Protein AF-A0A8R1XMN6-F1 (afdb_monomer_lite)

Radius of gyration: 42.66 Å; chains: 1; bounding box: 114×103×117 Å

InterPro domains:
  IPR001791 Laminin G domain [PF00054] (1111-1246)
  IPR001791 Laminin G domain [PF00054] (1342-1469)
  IPR001791 Laminin G domain [PF02210] (910-1030)
  IPR001791 Laminin G domain [PS50025] (880-1059)
  IPR001791 Laminin G domain [PS50025] (1080-1269)
  IPR001791 Laminin G domain [PS50025] (1309-1484)
  IPR001791 Laminin G domain [SM00282] (901-1031)
  IPR001791 Laminin G domain [SM00282] (1102-1245)
  IPR001791 Laminin G domain [SM00282] (1333-1467)
  IPR001791 Laminin G domain [cd00110] (884-1029)
  IPR001791 Laminin G domain [cd00110] (1085-1243)
  IPR001791 Laminin G domain [cd00110] (1310-1464)
  IPR002049 Laminin-type EGF domain [PF00053] (622-663)
  IPR002049 Laminin-type EGF domain [PF00053] (674-712)
  IPR002049 Laminin-type EGF domain [PS01248] (640-674)
  IPR002049 Laminin-type EGF domain [PS50027] (622-673)
  IPR002049 Laminin-type EGF domain [SM00180] (622-671)
  IPR002049 Laminin-type EGF domain [SM00180] (674-718)
  IPR002049 Laminin-type EGF domain [cd00055] (622-667)
  IPR002049 Laminin-type EGF domain [cd00055] (673-718)

Foldseek 3Di:
DYDDDDDDDDDDDDDDDADQDDPDADFWFQKPVLAIFRDQRRLRSVQVVCVVVVHDRIDGPGGHHRPDDDLCVPDDDFQLWDKDWDDPSRRDIHIDTDHPPDQDQPDPDQQQFWFQWPVQDIDRGPSRNSNVCVVVSPRIDGPDGHHSQLCPPPDEDFQWDWDQDPVRHTDTDGDPDDDPQQFWFQKQLRFIDSDPNSQSSVCRVVLHDIHGLGTDGGDPPQQNVVDDEDVQWGWGQDNVRHIDTDHRDDDPQQQFWFQKPQRAIDSDVSRVSSVCRVVVHDIDGPGTDHRDDALCRPVNDDQFLWDWDDDPSHTDTDHDDDDQQAWWFQKPVRATARDQSSQSNCCVVVVPPIDGPGTDHQAQCPPDDQPLLWDWDADPVRHTDTHADPDDDDDCQAWFQKPVLAIDRHPSRQSSCSNVVVHPIGGPAGEHSCQCVPADEAQQWDDHSVDTDHDPDDPQADPPQWFQWPVLDIASHPSRQSSVCRVVVHDIDTDDPVSNVVPPPDDDDDYDDDDDDQPPFPLQWGWDDDDDDDDDTDTHRLQLPDDDVLAQDFFQKDVLDTARHVSRQSSVCRRVVHDIGTDPPNVSSVDDPDPPPPPDDDPPVPDPPDDPDDDDDDDDQLQADPLFASDSDDPRVSAGHGFAQFDDSRSPFGAFQFAPSVVSVVPDRHTWGLLAFLQFAPDNGDDRHPSATHGDPQFDDSRSCDGPPQWDRDNNHTDGPVPDDQDQAQVRDDAPLQWDWDQDPVSHIDTHHDPDDDCVSRPPLQQFWFQKPVQAIDRHPVRQSVVCRRVVDRIDTDGTDHRDPPPPDDDVPVVVVVVPDDDDDQFFFDFDPWQVVRPEPQWTWAQDPPDSTITIDHHPQWDADPRRRYTHHDDDDDDWFKFWDALQKFKWFADPDWDWLWKKKKKKWAAQDQWAWFWWWDDDPQAWIWTWIGDNQKTKIWIHHRRDIDIDIDPDGDDHRDMKMWMWTGDLQKIWIDIDPDDIDIDGHDPVRSPGTHGTDTIGRDDDPDFHPLPGTHTGGMMIQIDMRNHTRDPVRMQMGGPLNVCVVVVNRRPCPCVDPDPVNVVVVVVVVVVPDPPLWFKFDAAQKKWKDWLPQARCQFKKKKKKKWFADDQKFWFKKKAFADPVPRAGDPAWMWTWIGHRQKIKIWTDFSQDIDIDIDPDGRNFRAIWIWMWMDGQQWIWTDIHPRTDHTDRGDHGHGDRDSNGMMMMGQADPDLSNDDPVCSVRRGRTGTIIAFIAISNRTDRPRPVRTDMDPDMDIDDPPPDPPPDDDDDDDPDDDRGDDHDDDDDDDDPPDDDDDDDDVLFLKFWQPQPDKAKDFQPDPPDPVCQFKKKKKWKWFAQDQWAWFKKFFADQDPQGFIKTWMHHRQWIWIWTDQNDDPATDIWTDPDGRNPRDIWIWMWIGGQQWIWIDIRPDITIDGDPPHGSGRDTPRMMIGQADCRHHPRDDGHGGDGGMMGQIDIHPDTDSNCVSGVPDDDTDGDDD

Structure (mmCIF, N/CA/C/O backbone):
data_AF-A0A8R1XMN6-F1
#
_entry.id   AF-A0A8R1XMN6-F1
#
loop_
_atom_site.group_PDB
_atom_site.id
_atom_site.type_symbol
_atom_site.label_atom_id
_atom_site.label_alt_id
_atom_site.label_comp_id
_atom_site.label_asym_id
_atom_site.label_entity_id
_atom_site.label_seq_id
_atom_site.pdbx_PDB_ins_code
_atom_site.Cartn_x
_atom_site.Cartn_y
_atom_site.Cartn_z
_atom_site.occupancy
_atom_site.B_iso_or_equiv
_atom_site.auth_seq_id
_atom_site.auth_comp_id
_atom_site.auth_asym_id
_atom_site.auth_atom_id
_atom_site.pdbx_PDB_model_num
ATOM 1 N N . MET A 1 1 ? 21.062 35.573 -65.677 1.00 34.22 1 MET A N 1
ATOM 2 C CA . MET A 1 1 ? 20.868 36.961 -66.162 1.00 34.22 1 MET A CA 1
ATOM 3 C C . MET A 1 1 ? 21.774 37.883 -65.335 1.00 34.22 1 MET A C 1
ATOM 5 O O . MET A 1 1 ? 22.086 37.480 -64.220 1.00 34.22 1 MET A O 1
ATOM 9 N N . PRO A 1 2 ? 22.377 38.933 -65.925 1.00 36.00 2 PRO A N 1
ATOM 10 C CA . PRO A 1 2 ? 23.840 38.874 -66.111 1.00 36.00 2 PRO A CA 1
ATOM 11 C C . PRO A 1 2 ? 24.641 40.172 -65.796 1.00 36.00 2 PRO A C 1
ATOM 13 O O . PRO A 1 2 ? 24.044 41.172 -65.424 1.00 36.00 2 PRO A O 1
ATOM 16 N N . ILE A 1 3 ? 25.966 40.126 -66.078 1.00 31.73 3 ILE A N 1
ATOM 17 C CA . ILE A 1 3 ? 26.966 41.222 -66.299 1.00 31.73 3 ILE A CA 1
ATOM 18 C C . ILE A 1 3 ? 27.297 42.186 -65.117 1.00 31.73 3 ILE A C 1
ATOM 20 O O . ILE A 1 3 ? 26.437 42.412 -64.281 1.00 31.73 3 ILE A O 1
ATOM 24 N N . TRP A 1 4 ? 28.491 42.793 -64.907 1.00 32.41 4 TRP A N 1
ATOM 25 C CA . TRP A 1 4 ? 29.855 42.888 -65.528 1.00 32.41 4 TRP A CA 1
ATOM 26 C C . TRP A 1 4 ? 30.936 42.705 -64.396 1.00 32.41 4 TRP A C 1
ATOM 28 O O . TRP A 1 4 ? 30.563 42.791 -63.231 1.00 32.41 4 TRP A O 1
ATOM 38 N N . ARG A 1 5 ? 32.224 42.306 -64.551 1.00 30.23 5 ARG A N 1
ATOM 39 C CA . ARG A 1 5 ? 33.407 42.912 -65.250 1.00 30.23 5 ARG A CA 1
ATOM 40 C C . ARG A 1 5 ? 33.653 44.396 -64.847 1.00 30.23 5 ARG A C 1
ATOM 42 O O . ARG A 1 5 ? 32.687 45.110 -64.647 1.00 30.23 5 ARG A O 1
ATOM 49 N N . GLU A 1 6 ? 34.864 44.947 -64.669 1.00 29.61 6 GLU A N 1
ATOM 50 C CA . GLU A 1 6 ? 36.247 44.557 -65.028 1.00 29.61 6 GLU A CA 1
ATOM 51 C C . GLU A 1 6 ? 37.297 45.409 -64.236 1.00 29.61 6 GLU A C 1
ATOM 53 O O . GLU A 1 6 ? 36.895 46.271 -63.463 1.00 29.61 6 GLU A O 1
ATOM 58 N N . MET A 1 7 ? 38.611 45.224 -64.498 1.00 29.33 7 MET A N 1
ATOM 59 C CA . MET A 1 7 ? 39.771 46.088 -64.112 1.00 29.33 7 MET A CA 1
ATOM 60 C C . MET A 1 7 ? 40.232 46.165 -62.631 1.00 29.33 7 MET A C 1
ATOM 62 O O . MET A 1 7 ? 39.439 46.039 -61.709 1.00 29.33 7 MET A O 1
ATOM 66 N N . SER A 1 8 ? 41.496 46.500 -62.306 1.00 29.45 8 SER A N 1
ATOM 67 C CA . SER A 1 8 ? 42.813 45.982 -62.763 1.00 29.45 8 SER A CA 1
ATOM 68 C C . SER A 1 8 ? 43.946 46.587 -61.908 1.00 29.45 8 SER A C 1
ATOM 70 O O . SER A 1 8 ? 44.018 47.803 -61.775 1.00 29.45 8 SER A O 1
ATOM 72 N N . THR A 1 9 ? 44.845 45.742 -61.390 1.00 34.03 9 THR A N 1
ATOM 73 C CA . THR A 1 9 ? 46.244 46.022 -60.972 1.00 34.03 9 THR A CA 1
ATOM 74 C C . THR A 1 9 ? 46.698 47.480 -60.738 1.00 34.03 9 THR A C 1
ATOM 76 O O . THR A 1 9 ? 47.034 48.180 -61.692 1.00 34.03 9 THR A O 1
ATOM 79 N N . GLN A 1 10 ? 46.936 47.854 -59.474 1.00 31.77 10 GLN A N 1
ATOM 80 C CA . GLN A 1 10 ? 48.031 48.766 -59.099 1.00 31.77 10 GLN A CA 1
ATOM 81 C C . GLN A 1 10 ? 48.527 48.493 -57.665 1.00 31.77 10 GLN A C 1
ATOM 83 O O . GLN A 1 10 ? 47.954 47.677 -56.946 1.00 31.77 10 GLN A O 1
ATOM 88 N N . ASN A 1 11 ? 49.680 49.067 -57.322 1.00 29.34 11 ASN A N 1
ATOM 89 C CA . ASN A 1 11 ? 50.634 48.509 -56.360 1.00 29.34 11 ASN A CA 1
ATOM 90 C C . ASN A 1 11 ? 50.512 49.087 -54.928 1.00 29.34 11 ASN A C 1
ATOM 92 O O . ASN A 1 11 ? 50.131 50.240 -54.759 1.00 29.34 11 ASN A O 1
ATOM 96 N N . CYS A 1 12 ? 51.013 48.316 -53.952 1.00 26.70 12 CYS A N 1
ATOM 97 C CA . CYS A 1 12 ? 51.491 48.732 -52.615 1.00 26.70 12 CYS A CA 1
ATOM 98 C C . CYS A 1 12 ? 50.502 49.012 -51.446 1.00 26.70 12 CYS A C 1
ATOM 100 O O . CYS A 1 12 ? 49.544 49.768 -51.538 1.00 26.70 12 CYS A O 1
ATOM 102 N N . SER A 1 13 ? 50.860 48.427 -50.287 1.00 34.56 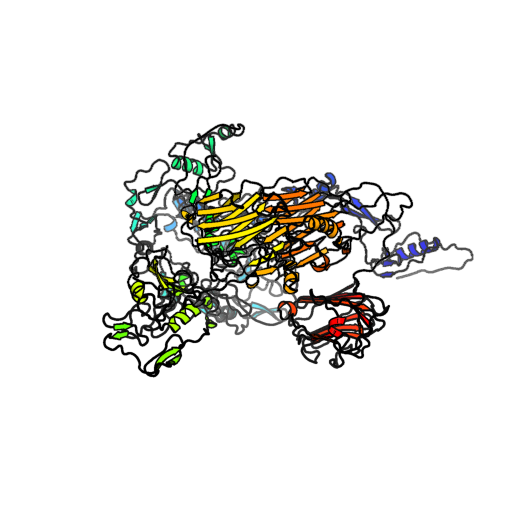13 SER A N 1
ATOM 103 C CA . SER A 1 13 ? 50.462 48.773 -48.902 1.00 34.56 13 SER A CA 1
ATOM 104 C C . SER A 1 13 ? 48.968 48.929 -48.564 1.00 34.56 13 SER A C 1
ATOM 106 O O . SER A 1 13 ? 48.568 49.929 -47.971 1.00 34.56 13 SER A O 1
ATOM 108 N N . GLY A 1 14 ? 48.149 47.909 -48.835 1.00 32.06 14 GLY A N 1
ATOM 109 C CA . GLY A 1 14 ? 46.797 47.812 -48.266 1.00 32.06 14 GLY A CA 1
ATOM 110 C C . GLY A 1 14 ? 46.782 47.138 -46.887 1.00 32.06 14 GLY A C 1
ATOM 111 O O . GLY A 1 14 ? 47.020 45.933 -46.793 1.00 32.06 14 GLY A O 1
ATOM 112 N N . GLN A 1 15 ? 46.448 47.877 -45.822 1.00 50.78 15 GLN A N 1
ATOM 113 C CA . GLN A 1 15 ? 45.980 47.257 -44.574 1.00 50.78 15 GLN A CA 1
ATOM 114 C C . GLN A 1 15 ? 44.685 46.487 -44.871 1.00 50.78 15 GLN A C 1
ATOM 116 O O . GLN A 1 15 ? 43.744 47.035 -45.441 1.00 50.78 15 GLN A O 1
ATOM 121 N N . CYS A 1 16 ? 44.635 45.204 -44.507 1.00 53.78 16 CYS A N 1
ATOM 122 C CA . CYS A 1 16 ? 43.432 44.391 -44.677 1.00 53.78 16 CYS A CA 1
ATOM 123 C C . CYS A 1 16 ? 42.390 44.771 -43.618 1.00 53.78 16 CYS A C 1
ATOM 125 O O . CYS A 1 16 ? 42.363 44.186 -42.535 1.00 53.78 16 CYS A O 1
ATOM 127 N N . GLU A 1 17 ? 41.541 45.751 -43.924 1.00 67.50 17 GLU A N 1
ATOM 128 C CA . GLU A 1 17 ? 40.388 46.075 -43.087 1.00 67.50 17 GLU A CA 1
ATOM 129 C C . GLU A 1 17 ? 39.309 44.991 -43.167 1.00 67.50 17 GLU A C 1
ATOM 131 O O . GLU A 1 17 ? 38.994 44.436 -44.223 1.00 67.50 17 GLU A O 1
ATOM 136 N N . CYS A 1 18 ? 38.701 44.709 -42.020 1.00 73.31 18 CYS A N 1
ATOM 137 C CA . CYS A 1 18 ? 37.569 43.803 -41.931 1.00 73.31 18 CYS A CA 1
ATOM 138 C C . CYS A 1 18 ? 36.280 44.501 -42.361 1.00 73.31 18 CYS A C 1
ATOM 140 O O . CYS A 1 18 ? 36.015 45.632 -41.954 1.00 73.31 18 CYS A O 1
ATOM 142 N N . ARG A 1 19 ? 35.423 43.796 -43.115 1.00 72.06 19 ARG A N 1
ATOM 143 C CA . ARG A 1 19 ? 34.056 44.267 -43.389 1.00 72.06 19 ARG A CA 1
ATOM 144 C C . ARG A 1 19 ? 33.345 44.605 -42.079 1.00 72.06 19 ARG A C 1
ATOM 146 O O . ARG A 1 19 ? 33.311 43.786 -41.168 1.00 72.06 19 ARG A O 1
ATOM 153 N N . SER A 1 20 ? 32.739 45.785 -42.021 1.00 67.94 20 SER A N 1
ATOM 154 C CA . SER A 1 20 ? 32.030 46.294 -40.844 1.00 67.94 20 SER A CA 1
ATOM 155 C C . SER A 1 20 ? 30.611 45.735 -40.679 1.00 67.94 20 SER A C 1
ATOM 157 O O . SER A 1 20 ? 30.079 45.757 -39.572 1.00 67.94 20 SER A O 1
ATOM 159 N N . PHE A 1 21 ? 30.005 45.207 -41.747 1.00 64.88 21 PHE A N 1
ATOM 160 C CA . PHE A 1 21 ? 28.646 44.657 -41.747 1.00 64.88 21 PHE A CA 1
ATOM 161 C C . PHE A 1 21 ? 28.487 43.477 -42.722 1.00 64.88 21 PHE A C 1
ATOM 163 O O . PHE A 1 21 ? 29.302 43.269 -43.626 1.00 64.88 21 PHE A O 1
ATOM 170 N N . CYS A 1 22 ? 27.415 42.703 -42.535 1.00 74.31 22 CYS A N 1
ATOM 171 C CA . CYS A 1 22 ? 27.043 41.563 -43.368 1.00 74.31 22 CYS A CA 1
ATOM 172 C C . CYS A 1 22 ? 25.584 41.699 -43.839 1.00 74.31 22 CYS A C 1
ATOM 174 O O . CYS A 1 22 ? 24.677 41.697 -43.016 1.00 74.31 22 CYS A O 1
ATOM 176 N N . ASN A 1 23 ? 25.358 41.758 -45.158 1.00 68.81 23 ASN A N 1
ATOM 177 C CA . ASN A 1 23 ? 24.019 41.951 -45.746 1.00 68.81 23 ASN A CA 1
ATOM 178 C C . ASN A 1 23 ? 23.326 40.645 -46.183 1.00 68.81 23 ASN A C 1
ATOM 180 O O . ASN A 1 23 ? 22.214 40.683 -46.701 1.00 68.81 23 ASN A O 1
ATOM 184 N N . THR A 1 24 ? 23.974 39.489 -46.030 1.00 60.59 24 THR A N 1
ATOM 185 C CA . THR A 1 24 ? 23.435 38.193 -46.470 1.00 60.59 24 THR A CA 1
ATOM 186 C C . THR A 1 24 ? 22.907 37.393 -45.286 1.00 60.59 24 THR A C 1
ATOM 188 O O . THR A 1 24 ? 23.692 36.886 -44.481 1.00 60.59 24 THR A O 1
ATOM 191 N N . ALA A 1 25 ? 21.584 37.247 -45.210 1.00 55.59 25 ALA A N 1
ATOM 192 C CA . ALA A 1 25 ? 20.940 36.261 -44.350 1.00 55.59 25 ALA A CA 1
ATOM 193 C C . ALA A 1 25 ? 21.241 34.834 -44.845 1.00 55.59 25 ALA A C 1
ATOM 195 O O . ALA A 1 25 ? 21.397 34.596 -46.043 1.00 55.59 25 ALA A O 1
ATOM 196 N N . GLY A 1 26 ? 21.322 33.880 -43.922 1.00 68.44 26 GLY A N 1
ATOM 197 C CA . GLY A 1 26 ? 21.611 32.478 -44.213 1.00 68.44 26 GLY A CA 1
ATOM 198 C C . GLY A 1 26 ? 21.261 31.592 -43.017 1.00 68.44 26 GLY A C 1
ATOM 199 O O . GLY A 1 26 ? 20.737 32.097 -42.025 1.00 68.44 26 GLY A O 1
ATOM 200 N N . PRO A 1 27 ? 21.533 30.278 -43.075 1.00 73.06 27 PRO A N 1
ATOM 201 C CA . PRO A 1 27 ? 21.372 29.420 -41.910 1.00 73.06 27 PRO A CA 1
ATOM 202 C C . PRO A 1 27 ? 22.324 29.867 -40.793 1.00 73.06 27 PRO A C 1
ATOM 204 O O . PRO A 1 27 ? 23.505 30.127 -41.041 1.00 73.06 27 PRO A O 1
ATOM 207 N N . ALA A 1 28 ? 21.817 29.917 -39.559 1.00 77.88 28 ALA A N 1
ATOM 208 C CA . ALA A 1 28 ? 22.634 30.217 -38.389 1.00 77.88 28 ALA A CA 1
ATOM 209 C C . ALA A 1 28 ? 23.793 29.215 -38.260 1.00 77.88 28 ALA A C 1
ATOM 211 O O . ALA A 1 28 ? 23.628 28.030 -38.557 1.00 77.88 28 ALA A O 1
ATOM 212 N N . VAL A 1 29 ? 24.952 29.665 -37.782 1.00 85.62 29 VAL A N 1
ATOM 213 C CA . VAL A 1 29 ? 26.140 28.817 -37.589 1.00 85.62 29 VAL A CA 1
ATOM 214 C C . VAL A 1 29 ? 26.681 28.937 -36.171 1.00 85.62 29 VAL A C 1
ATOM 216 O O . VAL A 1 29 ? 26.705 30.015 -35.582 1.00 85.62 29 VAL A O 1
ATOM 219 N N . CYS A 1 30 ? 27.142 27.821 -35.624 1.00 85.19 30 CYS A N 1
ATOM 220 C CA . CYS A 1 30 ? 27.872 27.776 -34.368 1.00 85.19 30 CYS A CA 1
ATOM 221 C C . CYS A 1 30 ? 29.358 28.042 -34.630 1.00 85.19 30 CYS A C 1
ATOM 223 O O . CYS A 1 30 ? 29.962 27.342 -35.447 1.00 85.19 30 CYS A O 1
ATOM 225 N N . GLY A 1 31 ? 29.954 29.009 -33.937 1.00 85.69 31 GLY A N 1
ATOM 226 C CA . GLY A 1 31 ? 31.388 29.281 -33.990 1.00 85.69 31 GLY A CA 1
ATOM 227 C C . GLY A 1 31 ? 32.228 28.352 -33.106 1.00 85.69 31 GLY A C 1
ATOM 228 O O . GLY A 1 31 ? 31.728 27.665 -32.210 1.00 85.69 31 GLY A O 1
ATOM 229 N N . THR A 1 32 ? 33.541 28.319 -33.351 1.00 86.44 32 THR A N 1
ATOM 230 C CA . THR A 1 32 ? 34.530 27.634 -32.493 1.00 86.44 32 THR A CA 1
ATOM 231 C C . THR A 1 32 ? 34.630 28.235 -31.089 1.00 86.44 32 THR A C 1
ATOM 233 O O . THR A 1 32 ? 35.078 27.557 -30.169 1.00 86.44 32 THR A O 1
ATOM 236 N N . ASP A 1 33 ? 34.145 29.462 -30.916 1.00 83.06 33 ASP A N 1
ATOM 237 C CA . ASP A 1 33 ? 33.942 30.189 -29.658 1.00 83.06 33 ASP A CA 1
ATOM 238 C C . ASP A 1 33 ? 32.669 29.771 -28.883 1.00 83.06 33 ASP A C 1
ATOM 240 O O . ASP A 1 33 ? 32.405 30.304 -27.809 1.00 83.06 33 ASP A O 1
ATOM 244 N N . ASN A 1 34 ? 31.886 28.814 -29.402 1.00 76.69 34 ASN A N 1
ATOM 245 C CA . ASN A 1 34 ? 30.542 28.446 -28.930 1.00 76.69 34 ASN A CA 1
ATOM 246 C C . ASN A 1 34 ? 29.486 29.572 -29.020 1.00 76.69 34 ASN A C 1
ATOM 248 O O . ASN A 1 34 ? 28.427 29.450 -28.401 1.00 76.69 34 ASN A O 1
ATOM 252 N N . VAL A 1 35 ? 29.712 30.624 -29.812 1.00 76.44 35 VAL A N 1
ATOM 253 C CA . VAL A 1 35 ? 28.711 31.670 -30.072 1.00 76.44 35 VAL A CA 1
ATOM 254 C C . VAL A 1 35 ? 27.900 31.307 -31.321 1.00 76.44 35 VAL A C 1
ATOM 256 O O . VAL A 1 35 ? 28.428 30.763 -32.292 1.00 76.44 35 VAL A O 1
ATOM 259 N N . SER A 1 36 ? 26.594 31.585 -31.303 1.00 76.56 36 SER A N 1
ATOM 260 C CA . SER A 1 36 ? 25.727 31.393 -32.473 1.00 76.56 36 SER A CA 1
ATOM 261 C C . SER A 1 36 ? 25.669 32.674 -33.304 1.00 76.56 36 SER A C 1
ATOM 263 O O . SER A 1 36 ? 25.306 33.729 -32.792 1.00 76.56 36 SER A O 1
ATOM 265 N N . TYR A 1 37 ? 26.000 32.570 -34.588 1.00 79.25 37 TYR A N 1
ATOM 266 C CA . TYR A 1 37 ? 26.016 33.668 -35.550 1.00 79.25 37 TYR A CA 1
ATOM 267 C C . TYR A 1 37 ? 24.840 33.542 -36.524 1.00 79.25 37 TYR A C 1
ATOM 269 O O . TYR A 1 37 ? 24.533 32.440 -36.978 1.00 79.25 37 TYR A O 1
ATOM 277 N N . LEU A 1 38 ? 24.221 34.671 -36.892 1.00 70.50 38 LEU A N 1
ATOM 278 C CA . LEU A 1 38 ? 23.055 34.726 -37.793 1.00 70.50 38 LEU A CA 1
ATOM 279 C C . LEU A 1 38 ? 23.308 34.097 -39.175 1.00 70.50 38 LEU A C 1
ATOM 281 O O . LEU A 1 38 ? 22.385 33.611 -39.814 1.00 70.50 38 LEU A O 1
ATOM 285 N N . SER A 1 39 ? 24.556 34.104 -39.645 1.00 82.19 39 SER A N 1
ATOM 286 C CA . SER A 1 39 ? 25.000 33.412 -40.860 1.00 82.19 39 SER A CA 1
ATOM 287 C C . SER A 1 39 ? 26.519 33.244 -40.844 1.00 82.19 39 SER A C 1
ATOM 289 O O . SER A 1 39 ? 27.225 33.898 -40.070 1.00 82.19 39 SER A O 1
ATOM 291 N N . GLU A 1 40 ? 27.045 32.427 -41.754 1.00 86.06 40 GLU A N 1
ATOM 292 C CA . GLU A 1 40 ? 28.489 32.269 -41.969 1.00 86.06 40 GLU A CA 1
ATOM 293 C C . GLU A 1 40 ? 29.204 33.599 -42.278 1.00 86.06 40 GLU A C 1
ATOM 295 O O . GLU A 1 40 ? 30.313 33.835 -41.806 1.00 86.06 40 GLU A O 1
ATOM 300 N N . CYS A 1 41 ? 28.537 34.529 -42.967 1.00 86.44 41 CYS A N 1
ATOM 301 C CA . CYS A 1 41 ? 29.064 35.869 -43.236 1.00 86.44 41 CYS A CA 1
ATOM 302 C C . CYS A 1 41 ? 29.164 36.747 -41.968 1.00 86.44 41 CYS A C 1
ATOM 304 O O . CYS A 1 41 ? 30.129 37.500 -41.821 1.00 86.44 41 CYS A O 1
ATOM 306 N N . HIS A 1 42 ? 28.243 36.605 -41.006 1.00 85.31 42 HIS A N 1
ATOM 307 C CA . HIS A 1 42 ? 28.361 37.267 -39.698 1.00 85.31 42 HIS A CA 1
ATOM 308 C C . HIS A 1 42 ? 29.540 36.708 -38.883 1.00 85.31 42 HIS A C 1
ATOM 310 O O . HIS A 1 42 ? 30.278 37.473 -38.256 1.00 85.31 42 HIS A O 1
ATOM 316 N N . LEU A 1 43 ? 29.760 35.389 -38.940 1.00 88.19 43 LEU A N 1
ATOM 317 C CA . LEU A 1 43 ? 30.927 34.741 -38.334 1.00 88.19 43 LEU A CA 1
ATOM 318 C C . LEU A 1 43 ? 32.231 35.205 -39.000 1.00 88.19 43 LEU A C 1
ATOM 320 O O . LEU A 1 43 ? 33.188 35.525 -38.299 1.00 88.19 43 LEU A O 1
ATOM 324 N N . ALA A 1 44 ? 32.273 35.307 -40.332 1.00 85.94 44 ALA A N 1
ATOM 325 C CA . ALA A 1 44 ? 33.454 35.747 -41.077 1.00 85.94 44 ALA A CA 1
ATOM 326 C C . ALA A 1 44 ? 33.873 37.190 -40.735 1.00 85.94 44 ALA A C 1
ATOM 328 O O . ALA A 1 44 ? 35.057 37.443 -40.501 1.00 85.94 44 ALA A O 1
ATOM 329 N N . VAL A 1 45 ? 32.910 38.118 -40.621 1.00 85.50 45 VAL A N 1
ATOM 330 C CA . VAL A 1 45 ? 33.152 39.487 -40.125 1.00 85.50 45 VAL A CA 1
ATOM 331 C C . VAL A 1 45 ? 33.810 39.450 -38.741 1.00 85.50 45 VAL A C 1
ATOM 333 O O . VAL A 1 45 ? 34.847 40.081 -38.520 1.00 85.50 45 VAL A O 1
ATOM 336 N N . ARG A 1 46 ? 33.262 38.658 -37.812 1.00 85.19 46 ARG A N 1
ATOM 337 C CA . ARG A 1 46 ? 33.796 38.538 -36.448 1.00 85.19 46 ARG A CA 1
ATOM 338 C C . ARG A 1 46 ? 35.150 37.835 -36.361 1.00 85.19 46 ARG A C 1
ATOM 340 O O . ARG A 1 46 ? 35.979 38.258 -35.558 1.00 85.19 46 ARG A O 1
ATOM 347 N N . SER A 1 47 ? 35.401 36.838 -37.203 1.00 87.31 47 SER A N 1
ATOM 348 C CA . SER A 1 47 ? 36.683 36.134 -37.306 1.00 87.31 47 SER A CA 1
ATOM 349 C C . SER A 1 47 ? 37.803 37.040 -37.822 1.00 87.31 47 SER A C 1
ATOM 351 O O . SER A 1 47 ? 38.898 37.060 -37.261 1.00 87.31 47 SER A O 1
ATOM 353 N N . CYS A 1 48 ? 37.508 37.877 -38.822 1.00 85.75 48 CYS A N 1
ATOM 354 C CA . CYS A 1 48 ? 38.439 38.906 -39.277 1.00 85.75 48 CYS A CA 1
ATOM 355 C C . CYS A 1 48 ? 38.773 39.891 -38.143 1.00 85.75 48 CYS A C 1
ATOM 357 O O . CYS A 1 48 ? 39.947 40.098 -37.832 1.00 85.75 48 CYS A O 1
ATOM 359 N N . LEU A 1 49 ? 37.753 40.424 -37.455 1.00 82.81 49 LEU A N 1
ATOM 360 C CA . LEU A 1 49 ? 37.947 41.344 -36.326 1.00 82.81 49 LEU A CA 1
ATOM 361 C C . LEU A 1 49 ? 38.721 40.703 -35.157 1.00 82.81 49 LEU A C 1
ATOM 363 O O . LEU A 1 49 ? 39.444 41.397 -34.443 1.00 82.81 49 LEU A O 1
ATOM 367 N N . ALA A 1 50 ? 38.595 39.387 -34.956 1.00 78.19 50 ALA A N 1
ATOM 368 C CA . ALA A 1 50 ? 39.399 38.641 -33.989 1.00 78.19 50 ALA A CA 1
ATOM 369 C C . ALA A 1 50 ? 40.880 38.588 -34.406 1.00 78.19 50 ALA A C 1
ATOM 371 O O . ALA A 1 50 ? 41.748 38.882 -33.583 1.00 78.19 50 ALA A O 1
ATOM 372 N N . ARG A 1 51 ? 41.175 38.323 -35.688 1.00 76.56 51 ARG A N 1
ATOM 373 C CA . ARG A 1 51 ? 42.549 38.329 -36.224 1.00 76.56 51 ARG A CA 1
ATOM 374 C C . ARG A 1 51 ? 43.218 39.704 -36.133 1.00 76.56 51 ARG A C 1
ATOM 376 O O . ARG A 1 51 ? 44.405 39.760 -35.834 1.00 76.56 51 ARG A O 1
ATOM 383 N N . THR A 1 52 ? 42.478 40.803 -36.299 1.00 74.50 52 THR A N 1
ATOM 384 C CA . THR A 1 52 ? 43.008 42.168 -36.072 1.00 74.50 52 THR A CA 1
ATOM 385 C C . THR A 1 52 ? 43.243 42.510 -34.593 1.00 74.50 52 THR A C 1
ATOM 387 O O . THR A 1 52 ? 43.776 43.571 -34.294 1.00 74.50 52 THR A O 1
ATOM 390 N N . GLN A 1 53 ? 42.834 41.641 -33.661 1.00 72.94 53 GLN A N 1
ATOM 391 C CA . GLN A 1 53 ? 43.013 41.787 -32.209 1.00 72.94 53 GLN A CA 1
ATOM 392 C C . GLN A 1 53 ? 43.894 40.675 -31.607 1.00 72.94 53 GLN A C 1
ATOM 394 O O . GLN A 1 53 ? 43.759 40.379 -30.422 1.00 72.94 53 GLN A O 1
ATOM 399 N N . GLU A 1 54 ? 44.723 40.010 -32.423 1.00 76.38 54 GLU A N 1
ATOM 400 C CA . GLU A 1 54 ? 45.588 38.878 -32.027 1.00 76.38 54 GLU A CA 1
ATOM 401 C C . GLU A 1 54 ? 44.846 37.698 -31.358 1.00 76.38 54 GLU A C 1
ATOM 403 O O . GLU A 1 54 ? 45.442 36.851 -30.692 1.00 76.38 54 GLU A O 1
ATOM 408 N N . LYS A 1 55 ? 43.526 37.597 -31.559 1.00 69.94 55 LYS A N 1
ATOM 409 C CA . LYS A 1 55 ? 42.700 36.494 -31.052 1.00 69.94 55 LYS A CA 1
ATOM 410 C C . LYS A 1 55 ? 42.660 35.343 -32.052 1.00 69.94 55 LYS A C 1
ATOM 412 O O . LYS A 1 55 ? 42.851 35.520 -33.256 1.00 69.94 55 LYS A O 1
ATOM 417 N N . SER A 1 56 ? 42.377 34.151 -31.535 1.00 75.31 56 SER A N 1
ATOM 418 C CA . SER A 1 56 ? 42.223 32.937 -32.332 1.00 75.31 56 SER A CA 1
ATOM 419 C C . SER A 1 56 ? 41.152 33.090 -33.417 1.00 75.31 56 SER A C 1
ATOM 421 O O . SER A 1 56 ? 40.112 33.721 -33.227 1.00 75.31 56 SER A O 1
ATOM 423 N N . GLU A 1 57 ? 41.418 32.489 -34.578 1.00 81.31 57 GLU A N 1
ATOM 424 C CA . GLU A 1 57 ? 40.510 32.517 -35.722 1.00 81.31 57 GLU A CA 1
ATOM 425 C C . GLU A 1 57 ? 39.201 31.781 -35.395 1.00 81.31 57 GLU A C 1
ATOM 427 O O . GLU A 1 57 ? 39.194 30.595 -35.048 1.00 81.31 57 GLU A O 1
ATOM 432 N N . ILE A 1 58 ? 38.078 32.488 -35.526 1.00 82.81 58 ILE A N 1
ATOM 433 C CA . ILE A 1 58 ? 36.745 31.927 -35.300 1.00 82.81 58 ILE A CA 1
ATOM 434 C C . ILE A 1 58 ? 36.321 31.215 -36.588 1.00 82.81 58 ILE A C 1
ATOM 436 O O . ILE A 1 58 ? 36.321 31.812 -37.666 1.00 82.81 58 ILE A O 1
ATOM 440 N N . ARG A 1 59 ? 35.982 29.929 -36.499 1.00 88.44 59 ARG A N 1
ATOM 441 C CA . ARG A 1 59 ? 35.557 29.094 -37.636 1.00 88.44 59 ARG A CA 1
ATOM 442 C C . ARG A 1 59 ? 34.175 28.510 -37.368 1.00 88.44 59 ARG A C 1
ATOM 444 O O . ARG A 1 59 ? 33.753 28.429 -36.216 1.00 88.44 59 ARG A O 1
ATOM 451 N N . VAL A 1 60 ? 33.481 28.062 -38.413 1.00 87.56 60 VAL A N 1
ATOM 452 C CA . VAL A 1 60 ? 32.232 27.302 -38.257 1.00 87.56 60 VAL A CA 1
ATOM 453 C C . VAL A 1 60 ? 32.544 25.968 -37.569 1.00 87.56 60 VAL A C 1
ATOM 455 O O . VAL A 1 60 ? 33.204 25.100 -38.133 1.00 87.56 60 VAL A O 1
ATOM 458 N N . LYS A 1 61 ? 32.056 25.801 -36.339 1.00 85.44 61 LYS A N 1
ATOM 459 C CA . LYS A 1 61 ? 32.085 24.546 -35.576 1.00 85.44 61 LYS A CA 1
ATOM 460 C C . LYS A 1 61 ? 30.979 23.590 -36.026 1.00 85.44 61 LYS A C 1
ATOM 462 O O . LYS A 1 61 ? 31.156 22.376 -35.977 1.00 85.44 61 LYS A O 1
ATOM 467 N N . LYS A 1 62 ? 29.820 24.137 -36.408 1.00 85.06 62 LYS A N 1
ATOM 468 C CA . LYS A 1 62 ? 28.624 23.396 -36.836 1.00 85.06 62 LYS A CA 1
ATOM 469 C C . LYS A 1 62 ? 27.660 24.328 -37.588 1.00 85.06 62 LYS A C 1
ATOM 471 O O . LYS A 1 62 ? 27.523 25.489 -37.215 1.00 85.06 62 LYS A O 1
ATOM 476 N N . ILE A 1 63 ? 26.937 23.797 -38.578 1.00 81.06 63 ILE A N 1
ATOM 477 C CA . ILE A 1 63 ? 25.753 24.450 -39.165 1.00 81.06 63 ILE A CA 1
ATOM 478 C C . ILE A 1 63 ? 24.549 24.265 -38.224 1.00 81.06 63 ILE A C 1
ATOM 480 O O . ILE A 1 63 ? 24.293 23.165 -37.725 1.00 81.06 63 ILE A O 1
ATOM 484 N N . GLY A 1 64 ? 23.811 25.343 -37.975 1.00 69.69 64 GLY A N 1
ATOM 485 C CA . GLY A 1 64 ? 22.842 25.477 -36.890 1.00 69.69 64 GLY A CA 1
ATOM 486 C C . GLY A 1 64 ? 23.475 26.054 -35.620 1.00 69.69 64 GLY A C 1
ATOM 487 O O . GLY A 1 64 ? 24.692 26.002 -35.435 1.00 69.69 64 GLY A O 1
ATOM 488 N N . ALA A 1 65 ? 22.636 26.584 -34.727 1.00 70.50 65 ALA A N 1
ATOM 489 C CA . ALA A 1 65 ? 23.064 27.181 -33.463 1.00 70.50 65 ALA A CA 1
ATOM 490 C C . ALA A 1 65 ? 23.917 26.228 -32.600 1.00 70.50 65 ALA A C 1
ATOM 492 O O . ALA A 1 65 ? 23.798 24.991 -32.664 1.00 70.50 65 ALA A O 1
ATOM 493 N N . CYS A 1 66 ? 24.769 26.816 -31.758 1.00 74.44 66 CYS A N 1
ATOM 494 C CA . CYS A 1 66 ? 25.469 26.074 -30.718 1.00 74.44 66 CYS A CA 1
ATOM 495 C C . CYS A 1 66 ? 24.444 25.434 -29.773 1.00 74.44 66 CYS A C 1
ATOM 497 O O . CYS A 1 66 ? 23.394 26.011 -29.507 1.00 74.44 66 CYS A O 1
ATOM 499 N N . GLY A 1 67 ? 24.719 24.218 -29.282 1.00 49.34 67 GLY A N 1
ATOM 500 C CA . GLY A 1 67 ? 23.727 23.361 -28.597 1.00 49.34 67 GLY A CA 1
ATOM 501 C C . GLY A 1 67 ? 23.207 23.858 -27.236 1.00 49.34 67 GLY A C 1
ATOM 502 O O . GLY A 1 67 ? 22.598 23.077 -26.511 1.00 49.34 67 GLY A O 1
ATOM 503 N N . LYS A 1 68 ? 23.524 25.116 -26.906 1.00 47.06 68 LYS A N 1
ATOM 504 C CA . LYS A 1 68 ? 23.195 25.995 -25.776 1.00 47.06 68 LYS A CA 1
ATOM 505 C C . LYS A 1 68 ? 23.494 27.428 -26.283 1.00 47.06 68 LYS A C 1
ATOM 507 O O . LYS A 1 68 ? 24.551 27.594 -26.889 1.00 47.06 68 LYS A O 1
ATOM 512 N N . ARG A 1 69 ? 22.665 28.470 -26.125 1.00 51.19 69 ARG A N 1
ATOM 513 C CA . ARG A 1 69 ? 21.323 28.634 -25.515 1.00 51.19 69 ARG A CA 1
ATOM 514 C C . ARG A 1 69 ? 20.540 29.765 -26.225 1.00 51.19 69 ARG A C 1
ATOM 516 O O . ARG A 1 69 ? 21.153 30.575 -26.918 1.00 51.19 69 ARG A O 1
ATOM 523 N N . ASN A 1 70 ? 19.217 29.857 -26.035 1.00 49.91 70 ASN A N 1
ATOM 524 C CA . ASN A 1 70 ? 18.464 31.112 -26.239 1.00 49.91 70 ASN A CA 1
ATOM 525 C C . ASN A 1 70 ? 19.003 32.174 -25.245 1.00 49.91 70 ASN A C 1
ATOM 527 O O . ASN A 1 70 ? 19.194 31.828 -24.083 1.00 49.91 70 ASN A O 1
ATOM 531 N N . PRO A 1 71 ? 19.235 33.446 -25.620 1.00 57.31 71 PRO A N 1
ATOM 532 C CA . PRO A 1 71 ? 19.637 34.501 -24.676 1.00 57.31 71 PRO A CA 1
ATOM 533 C C . PRO A 1 71 ? 18.773 34.592 -23.399 1.00 57.31 71 PRO A C 1
ATOM 535 O O . PRO A 1 71 ? 19.278 34.912 -22.326 1.00 57.31 71 PRO A O 1
ATOM 538 N N . CYS A 1 72 ? 17.486 34.245 -23.495 1.00 62.56 72 CYS A N 1
ATOM 539 C CA . CYS A 1 72 ? 16.543 34.182 -22.376 1.00 62.56 72 CYS A CA 1
ATOM 540 C C . CYS A 1 72 ? 16.628 32.914 -21.508 1.00 62.56 72 CYS A C 1
ATOM 542 O O . CYS A 1 72 ? 15.948 32.824 -20.493 1.00 62.56 72 CYS A O 1
ATOM 544 N N . GLU A 1 73 ? 17.418 31.906 -21.878 1.00 59.47 73 GLU A N 1
ATOM 545 C CA . GLU A 1 73 ? 17.539 30.672 -21.092 1.00 59.47 73 GLU A CA 1
ATOM 546 C C . GLU A 1 73 ? 18.434 30.824 -19.844 1.00 59.47 73 GLU A C 1
ATOM 548 O O . GLU A 1 73 ? 18.332 30.003 -18.925 1.00 59.47 73 GLU A O 1
ATOM 553 N N . ASP A 1 74 ? 19.297 31.847 -19.808 1.00 60.62 74 ASP A N 1
ATOM 554 C CA . ASP A 1 74 ? 20.153 32.191 -18.661 1.00 60.62 74 ASP A CA 1
ATOM 555 C C . ASP A 1 74 ? 19.654 33.436 -17.888 1.00 60.62 74 ASP A C 1
ATOM 557 O O . ASP A 1 74 ? 20.075 33.661 -16.753 1.00 60.62 74 ASP A O 1
ATOM 561 N N . LEU A 1 75 ? 18.719 34.215 -18.452 1.00 61.78 75 LEU A N 1
ATOM 562 C CA . LEU A 1 75 ? 18.143 35.403 -17.813 1.00 61.78 75 LEU A CA 1
ATOM 563 C C . LEU A 1 75 ? 16.876 35.052 -17.013 1.00 61.78 75 LEU A C 1
ATOM 565 O O . LEU A 1 75 ? 15.874 34.613 -17.574 1.00 61.78 75 LEU A O 1
ATOM 569 N N . ARG A 1 76 ? 16.894 35.285 -15.694 1.00 70.19 76 ARG A N 1
ATOM 570 C CA . ARG A 1 76 ? 15.706 35.161 -14.834 1.00 70.19 76 ARG A CA 1
ATOM 571 C C . ARG A 1 76 ? 15.033 36.517 -14.653 1.00 70.19 76 ARG A C 1
ATOM 573 O O . ARG A 1 76 ? 15.584 37.378 -13.976 1.00 70.19 76 ARG A O 1
ATOM 580 N N . CYS A 1 77 ? 13.841 36.664 -15.215 1.00 77.19 77 CYS A N 1
ATOM 581 C CA . CYS A 1 77 ? 12.986 37.825 -14.990 1.00 77.19 77 CYS A CA 1
ATOM 582 C C . CYS A 1 77 ? 12.134 37.665 -13.719 1.00 77.19 77 CYS A C 1
ATOM 584 O O . CYS A 1 77 ? 11.895 36.542 -13.263 1.00 77.19 77 CYS A O 1
ATOM 586 N N . GLY A 1 78 ? 11.707 38.784 -13.130 1.00 73.19 78 GLY A N 1
ATOM 587 C CA . GLY A 1 78 ? 10.838 38.818 -11.953 1.00 73.19 78 GLY A CA 1
ATOM 588 C C . GLY A 1 78 ? 9.399 38.348 -12.231 1.00 73.19 78 GLY A C 1
ATOM 589 O O . GLY A 1 78 ? 9.046 38.050 -13.375 1.00 73.19 78 GLY A O 1
ATOM 590 N N . PRO A 1 79 ? 8.536 38.279 -11.198 1.00 75.75 79 PRO A N 1
ATOM 591 C CA . PRO A 1 79 ? 7.120 37.952 -11.366 1.00 75.75 79 PRO A CA 1
ATOM 592 C C . PRO A 1 79 ? 6.475 38.835 -12.436 1.00 75.75 79 PRO A C 1
ATOM 594 O O . PRO A 1 79 ? 6.634 40.048 -12.399 1.00 75.75 79 PRO A O 1
ATOM 597 N N . GLY A 1 80 ? 5.789 38.236 -13.412 1.00 77.31 80 GLY A N 1
ATOM 598 C CA . GLY A 1 80 ? 5.118 38.966 -14.496 1.00 77.31 80 GLY A CA 1
ATOM 599 C C . GLY A 1 80 ? 6.012 39.582 -15.584 1.00 77.31 80 GLY A C 1
ATOM 600 O O . GLY A 1 80 ? 5.485 39.998 -16.614 1.00 77.31 80 GLY A O 1
ATOM 601 N N . GLU A 1 81 ? 7.335 39.611 -15.411 1.00 85.06 81 GLU A N 1
ATOM 602 C CA . GLU A 1 81 ? 8.281 40.133 -16.405 1.00 85.06 81 GLU A CA 1
ATOM 603 C C . GLU A 1 81 ? 8.552 39.104 -17.517 1.00 85.06 81 GLU A C 1
ATOM 605 O O . GLU A 1 81 ? 8.734 37.910 -17.266 1.00 85.06 81 GLU A O 1
ATOM 610 N N . GLN A 1 82 ? 8.633 39.571 -18.763 1.00 75.75 82 GLN A N 1
ATOM 611 C CA . GLN A 1 82 ? 8.951 38.761 -19.935 1.00 75.75 82 GLN A CA 1
ATOM 612 C C . GLN A 1 82 ? 10.366 39.066 -20.434 1.00 75.75 82 GLN A C 1
ATOM 614 O O . GLN A 1 82 ? 10.763 40.224 -20.549 1.00 75.75 82 GLN A O 1
ATOM 619 N N . CYS A 1 83 ? 11.123 38.019 -20.769 1.00 80.06 83 CYS A N 1
ATOM 620 C CA . CYS A 1 83 ? 12.406 38.187 -21.437 1.00 80.06 83 CYS A CA 1
ATOM 621 C C . CYS A 1 83 ? 12.203 38.532 -22.917 1.00 80.06 83 CYS A C 1
ATOM 623 O O . CYS A 1 83 ? 11.524 37.802 -23.643 1.00 80.06 83 CYS A O 1
ATOM 625 N N . VAL A 1 84 ? 12.826 39.621 -23.360 1.00 77.50 84 VAL A N 1
ATOM 626 C CA . VAL A 1 84 ? 12.884 40.066 -24.754 1.00 77.50 84 VAL A CA 1
ATOM 627 C C . VAL A 1 84 ? 14.320 40.027 -25.265 1.00 77.50 84 VAL A C 1
ATOM 629 O O . VAL A 1 84 ? 15.271 40.354 -24.552 1.00 77.50 84 VAL A O 1
ATOM 632 N N . ILE A 1 85 ? 14.470 39.608 -26.519 1.00 66.81 85 ILE A N 1
ATOM 633 C CA . ILE A 1 85 ? 15.758 39.520 -27.206 1.00 66.81 85 ILE A CA 1
ATOM 634 C C . ILE A 1 85 ? 16.024 40.851 -27.918 1.00 66.81 85 ILE A C 1
ATOM 636 O O . ILE A 1 85 ? 15.155 41.350 -28.628 1.00 66.81 85 ILE A O 1
ATOM 640 N N . SER A 1 86 ? 17.223 41.412 -27.747 1.00 62.44 86 SER A N 1
ATOM 641 C CA . SER A 1 86 ? 17.644 42.683 -28.349 1.00 62.44 86 SER A CA 1
ATOM 642 C C . SER A 1 86 ? 18.886 42.498 -29.224 1.00 62.44 86 SER A C 1
ATOM 644 O O . SER A 1 86 ? 19.860 41.861 -28.811 1.00 62.44 86 SER A O 1
ATOM 646 N N . GLU A 1 87 ? 18.874 43.084 -30.422 1.00 57.50 87 GLU A N 1
ATOM 647 C CA . GLU A 1 87 ? 20.013 43.095 -31.345 1.00 57.50 87 GLU A CA 1
ATOM 648 C C . GLU A 1 87 ? 20.864 44.355 -31.157 1.00 57.50 87 GLU A C 1
ATOM 650 O O . GLU A 1 87 ? 20.428 45.476 -31.409 1.00 57.50 87 GLU A O 1
ATOM 655 N N . ASN A 1 88 ? 22.127 44.192 -30.761 1.00 55.09 88 ASN A N 1
ATOM 656 C CA . ASN A 1 88 ? 22.958 45.327 -30.334 1.00 55.09 88 ASN A CA 1
ATOM 657 C C . ASN A 1 88 ? 23.653 46.054 -31.509 1.00 55.09 88 ASN A C 1
ATOM 659 O O . ASN A 1 88 ? 24.758 46.575 -31.341 1.00 55.09 88 ASN A O 1
ATOM 663 N N . GLY A 1 89 ? 23.090 45.995 -32.724 1.00 51.41 89 GLY A N 1
ATOM 664 C CA . GLY A 1 89 ? 23.631 46.603 -33.957 1.00 51.41 89 GLY A CA 1
ATOM 665 C C . GLY A 1 89 ? 25.027 46.123 -34.404 1.00 51.41 89 GLY A C 1
ATOM 666 O O . GLY A 1 89 ? 25.580 46.635 -35.370 1.00 51.41 89 GLY A O 1
ATOM 667 N N . LYS A 1 90 ? 25.625 45.157 -33.694 1.00 53.88 90 LYS A N 1
ATOM 668 C CA . LYS A 1 90 ? 27.022 44.696 -33.850 1.00 53.88 90 LYS A CA 1
ATOM 669 C C . LYS A 1 90 ? 27.135 43.183 -34.103 1.00 53.88 90 LYS A C 1
ATOM 671 O O . LYS A 1 90 ? 28.180 42.591 -33.834 1.00 53.88 90 LYS A O 1
ATOM 676 N N . GLY A 1 91 ? 26.046 42.550 -34.550 1.00 47.53 91 GLY A N 1
ATOM 677 C CA . GLY A 1 91 ? 25.950 41.094 -34.726 1.00 47.53 91 GLY A CA 1
ATOM 678 C C . GLY A 1 91 ? 25.904 40.296 -33.415 1.00 47.53 91 GLY A C 1
ATOM 679 O O . GLY A 1 91 ? 26.172 39.099 -33.428 1.00 47.53 91 GLY A O 1
ATOM 680 N N . TYR A 1 92 ? 25.592 40.953 -32.292 1.00 52.03 92 TYR A N 1
ATOM 681 C CA . TYR A 1 92 ? 25.382 40.319 -30.989 1.00 52.03 92 TYR A CA 1
ATOM 682 C C . TYR A 1 92 ? 23.897 40.285 -30.641 1.00 52.03 92 TYR A C 1
ATOM 684 O O . TYR A 1 92 ? 23.209 41.302 -30.761 1.00 52.03 92 TYR A O 1
ATOM 692 N N . ILE A 1 93 ? 23.459 39.134 -30.137 1.00 57.75 93 ILE A N 1
ATOM 693 C CA . ILE A 1 93 ? 22.113 38.891 -29.629 1.00 57.75 93 ILE A CA 1
ATOM 694 C C . ILE A 1 93 ? 22.177 38.950 -28.092 1.00 57.75 93 ILE A C 1
ATOM 696 O O . ILE A 1 93 ? 22.985 38.241 -27.492 1.00 57.75 93 ILE A O 1
ATOM 700 N N . SER A 1 94 ? 21.364 39.795 -27.455 1.00 63.00 94 SER A N 1
ATOM 701 C CA . SER A 1 94 ? 21.296 39.963 -25.991 1.00 63.00 94 SER A CA 1
ATOM 702 C C . SER A 1 94 ? 19.866 39.789 -25.460 1.00 63.00 94 SER A C 1
ATOM 704 O O . SER A 1 94 ? 18.931 39.679 -26.249 1.00 63.00 94 SER A O 1
ATOM 706 N N . ALA A 1 95 ? 19.682 39.740 -24.137 1.00 68.12 95 ALA A N 1
ATOM 707 C CA . ALA A 1 95 ? 18.382 39.554 -23.487 1.00 68.12 95 ALA A CA 1
ATOM 708 C C . ALA A 1 95 ? 18.164 40.555 -22.345 1.00 68.12 95 ALA A C 1
ATOM 710 O O . ALA A 1 95 ? 19.094 40.837 -21.590 1.00 68.12 95 ALA A O 1
ATOM 711 N N . HIS A 1 96 ? 16.931 41.048 -22.208 1.00 81.56 96 HIS A N 1
ATOM 712 C CA . HIS A 1 96 ? 16.496 41.984 -21.163 1.00 81.56 96 HIS A CA 1
ATOM 713 C C . HIS A 1 96 ? 15.095 41.595 -20.656 1.00 81.56 96 HIS A C 1
ATOM 715 O O . HIS A 1 96 ? 14.337 40.959 -21.384 1.00 81.56 96 HIS A O 1
ATOM 721 N N . CYS A 1 97 ? 14.736 41.972 -19.427 1.00 85.00 97 CYS A N 1
ATOM 722 C CA . CYS A 1 97 ? 13.414 41.713 -18.840 1.00 85.00 97 CYS A CA 1
ATOM 723 C C . CYS A 1 97 ? 12.535 42.968 -18.896 1.00 85.00 97 CYS A C 1
ATOM 725 O O . CYS A 1 97 ? 13.002 44.048 -18.539 1.00 85.00 97 CYS A O 1
ATOM 727 N N . VAL A 1 98 ? 11.274 42.829 -19.317 1.00 86.44 98 VAL A N 1
ATOM 728 C CA . VAL A 1 98 ? 10.304 43.936 -19.430 1.00 86.44 98 VAL A CA 1
ATOM 729 C C . VAL A 1 98 ? 8.928 43.541 -18.885 1.00 86.44 98 VAL A C 1
ATOM 731 O O . VAL A 1 98 ? 8.525 42.382 -18.987 1.00 86.44 98 VAL A O 1
ATOM 734 N N . CYS A 1 99 ? 8.189 44.496 -18.315 1.00 84.50 99 CYS A N 1
ATOM 735 C CA . CYS A 1 99 ? 6.767 44.305 -18.010 1.00 84.50 99 CYS A CA 1
ATOM 736 C C . CYS A 1 99 ? 5.916 44.429 -19.288 1.00 84.50 99 CYS A C 1
ATOM 738 O O . CYS A 1 99 ? 6.280 45.202 -20.175 1.00 84.50 99 CYS A O 1
ATOM 740 N N . PRO A 1 100 ? 4.751 43.760 -19.376 1.00 82.12 100 PRO A N 1
ATOM 741 C CA . PRO A 1 100 ? 3.733 44.112 -20.360 1.00 82.12 100 PRO A CA 1
ATOM 742 C C . PRO A 1 100 ? 3.164 45.504 -20.036 1.00 82.12 100 PRO A C 1
ATOM 744 O O . PRO A 1 100 ? 2.531 45.682 -18.995 1.00 82.12 100 PRO A O 1
ATOM 747 N N . GLU A 1 101 ? 3.403 46.493 -20.901 1.00 79.62 101 GLU A N 1
ATOM 748 C CA . GLU A 1 101 ? 2.851 47.854 -20.750 1.00 79.62 101 GLU A CA 1
ATOM 749 C C . GLU A 1 101 ? 1.436 47.987 -21.331 1.00 79.62 101 GLU A C 1
ATOM 751 O O . GLU A 1 101 ? 0.641 48.804 -20.868 1.00 79.62 101 GLU A O 1
ATOM 756 N N . GLN A 1 102 ? 1.119 47.174 -22.340 1.00 81.75 102 GLN A N 1
ATOM 757 C CA . GLN A 1 102 ? -0.178 47.105 -23.007 1.00 81.75 102 GLN A CA 1
ATOM 758 C C . GLN A 1 102 ? -0.570 45.633 -23.171 1.00 81.75 102 GLN A C 1
ATOM 760 O O . GLN A 1 102 ? 0.293 44.768 -23.335 1.00 81.75 102 GLN A O 1
ATOM 765 N N . CYS A 1 103 ? -1.870 45.350 -23.093 1.00 81.88 103 CYS A N 1
ATOM 766 C CA . CYS A 1 103 ? -2.419 44.006 -23.224 1.00 81.88 103 CYS A CA 1
ATOM 767 C C . CYS A 1 103 ? -3.458 43.977 -24.339 1.00 81.88 103 CYS A C 1
ATOM 769 O O . CYS A 1 103 ? -4.628 44.292 -24.118 1.00 81.88 103 CYS A O 1
ATOM 771 N N . ASP A 1 104 ? -3.008 43.589 -25.528 1.00 72.62 104 ASP A N 1
ATOM 772 C CA . ASP A 1 104 ? -3.849 43.498 -26.714 1.00 72.62 104 ASP A CA 1
ATOM 773 C C . ASP A 1 104 ? -4.957 42.446 -26.561 1.00 72.62 104 ASP A C 1
ATOM 775 O O . ASP A 1 104 ? -4.802 41.401 -25.914 1.00 72.62 104 ASP A O 1
ATOM 779 N N . ASN A 1 105 ? -6.100 42.731 -27.185 1.00 68.88 105 ASN A N 1
ATOM 780 C CA . ASN A 1 105 ? -7.220 41.807 -27.282 1.00 68.88 105 ASN A CA 1
ATOM 781 C C . ASN A 1 105 ? -7.244 41.168 -28.678 1.00 68.88 105 ASN A C 1
ATOM 783 O O . ASN A 1 105 ? -7.626 41.803 -29.659 1.00 68.88 105 ASN A O 1
ATOM 787 N N . PHE A 1 106 ? -6.861 39.897 -28.746 1.00 50.34 106 PHE A N 1
ATOM 788 C CA . PHE A 1 106 ? -6.814 39.065 -29.945 1.00 50.34 106 PHE A CA 1
ATOM 789 C C . PHE A 1 106 ? -8.123 38.283 -30.180 1.00 50.34 106 PHE A C 1
ATOM 791 O O . PHE A 1 106 ? -8.113 37.245 -30.843 1.00 50.34 106 PHE A O 1
ATOM 798 N N . GLY A 1 107 ? -9.249 38.746 -29.623 1.00 52.16 107 GLY A N 1
ATOM 799 C CA . GLY A 1 107 ? -10.561 38.108 -29.764 1.00 52.16 107 GLY A CA 1
ATOM 800 C C . GLY A 1 107 ? -10.606 36.741 -29.082 1.00 52.16 107 GLY A C 1
ATOM 801 O O . GLY A 1 107 ? -10.202 36.606 -27.928 1.00 52.16 107 GLY A O 1
ATOM 802 N N . ASP A 1 108 ? -11.039 35.714 -29.813 1.00 42.03 108 ASP A N 1
ATOM 803 C CA . ASP A 1 108 ? -11.218 34.340 -29.309 1.00 42.03 108 ASP A CA 1
ATOM 804 C C . ASP A 1 108 ? -9.892 33.577 -29.057 1.00 42.03 108 ASP A C 1
ATOM 806 O O . ASP A 1 108 ? -9.877 32.354 -28.896 1.00 42.03 108 ASP A O 1
ATOM 810 N N . SER A 1 109 ? -8.753 34.278 -29.026 1.00 40.94 109 SER A N 1
ATOM 811 C CA . SER A 1 109 ? -7.448 33.702 -28.699 1.00 40.94 109 SER A CA 1
ATOM 812 C C . SER A 1 109 ? -7.365 33.246 -27.237 1.00 40.94 109 SER A C 1
ATOM 814 O O . SER A 1 109 ? -7.835 33.911 -26.309 1.00 40.94 109 SER A O 1
ATOM 816 N N . VAL A 1 110 ? -6.643 32.146 -27.004 1.00 49.94 110 VAL A N 1
ATOM 817 C CA . VAL A 1 110 ? -6.305 31.650 -25.657 1.00 49.94 110 VAL A CA 1
ATOM 818 C C . VAL A 1 110 ? -5.551 32.710 -24.838 1.00 49.94 110 VAL A C 1
ATOM 820 O O . VAL A 1 110 ? -5.700 32.773 -23.621 1.00 49.94 110 VAL A O 1
ATOM 823 N N . GLU A 1 111 ? -4.781 33.584 -25.492 1.00 52.53 111 GLU A N 1
ATOM 824 C CA . GLU A 1 111 ? -4.006 34.644 -24.828 1.00 52.53 111 GLU A CA 1
ATOM 825 C C . GLU A 1 111 ? -4.858 35.836 -24.364 1.00 52.53 111 GLU A C 1
ATOM 827 O O . GLU A 1 111 ? -4.437 36.567 -23.466 1.00 52.53 111 GLU A O 1
ATOM 832 N N . SER A 1 112 ? -6.062 35.996 -24.924 1.00 70.56 112 SER A N 1
ATOM 833 C CA . SER A 1 112 ? -7.058 37.014 -24.550 1.00 70.56 112 SER A CA 1
ATOM 834 C C . SER A 1 112 ? -8.247 36.433 -23.776 1.00 70.56 112 SER A C 1
ATOM 836 O O . SER A 1 112 ? -9.155 37.164 -23.395 1.00 70.56 112 SER A O 1
ATOM 838 N N . SER A 1 113 ? -8.220 35.129 -23.491 1.00 69.69 113 SER A N 1
ATOM 839 C CA . SER A 1 113 ? -9.212 34.458 -22.652 1.00 69.69 113 SER A CA 1
ATOM 840 C C . SER A 1 113 ? -9.023 34.814 -21.166 1.00 69.69 113 SER A C 1
ATOM 842 O O . SER A 1 113 ? -7.876 34.848 -20.704 1.00 69.69 113 SER A O 1
ATOM 844 N N . PRO A 1 114 ? -10.108 35.003 -20.384 1.00 83.00 114 PRO A N 1
ATOM 845 C CA . PRO A 1 114 ? -10.022 35.262 -18.946 1.00 83.00 114 PRO A CA 1
ATOM 846 C C . PRO A 1 114 ? -9.256 34.176 -18.186 1.00 83.00 114 PRO A C 1
ATOM 848 O O . PRO A 1 114 ? -9.313 32.997 -18.547 1.00 83.00 114 PRO A O 1
ATOM 851 N N . VAL A 1 115 ? -8.582 34.556 -17.100 1.00 87.12 115 VAL A N 1
ATOM 852 C CA . VAL A 1 115 ? -7.871 33.619 -16.219 1.00 87.12 115 VAL A CA 1
ATOM 853 C C . VAL A 1 115 ? -8.178 33.894 -14.750 1.00 87.12 115 VAL A C 1
ATOM 855 O O . VAL A 1 115 ? -8.079 35.025 -14.282 1.00 87.12 115 VAL A O 1
ATOM 858 N N . CYS A 1 116 ? -8.496 32.835 -14.015 1.00 88.56 116 CYS A N 1
ATOM 859 C CA . CYS A 1 116 ? -8.623 32.846 -12.566 1.00 88.56 116 CYS A CA 1
ATOM 860 C C . CYS A 1 116 ? -7.248 32.642 -11.926 1.00 88.56 116 CYS A C 1
ATOM 862 O O . CYS A 1 116 ? -6.582 31.643 -12.220 1.00 88.56 116 CYS A O 1
ATOM 864 N N . SER A 1 117 ? -6.827 33.520 -11.021 1.00 84.38 117 SER A N 1
ATOM 865 C CA . SER A 1 117 ? -5.601 33.361 -10.231 1.00 84.38 117 SER A CA 1
ATOM 866 C C . SER A 1 117 ? -5.819 32.554 -8.941 1.00 84.38 117 SER A C 1
ATOM 868 O O . SER A 1 117 ? -6.939 32.264 -8.518 1.00 84.38 117 SER A O 1
ATOM 870 N N . ASN A 1 118 ? -4.721 32.096 -8.327 1.00 76.00 118 ASN A N 1
ATOM 871 C CA . ASN A 1 118 ? -4.744 31.206 -7.155 1.00 76.00 118 ASN A CA 1
ATOM 872 C C . ASN A 1 118 ? -5.508 31.762 -5.937 1.00 76.00 118 ASN A C 1
ATOM 874 O O . ASN A 1 118 ? -6.113 30.976 -5.202 1.00 76.00 118 ASN A O 1
ATOM 878 N N . ASP A 1 119 ? -5.488 33.080 -5.763 1.00 75.62 119 ASP A N 1
ATOM 879 C CA . ASP A 1 119 ? -6.206 33.861 -4.746 1.00 75.62 119 ASP A CA 1
ATOM 880 C C . ASP A 1 119 ? -7.732 33.917 -4.963 1.00 75.62 119 ASP A C 1
ATOM 882 O O . ASP A 1 119 ? -8.461 34.235 -4.031 1.00 75.62 119 ASP A O 1
ATOM 886 N N . GLY A 1 120 ? -8.227 33.551 -6.151 1.00 80.12 120 GLY A N 1
ATOM 887 C CA . GLY A 1 120 ? -9.644 33.653 -6.511 1.00 80.12 120 GLY A CA 1
ATOM 888 C C . GLY A 1 120 ? -10.023 34.934 -7.262 1.00 80.12 120 GLY A C 1
ATOM 889 O O . GLY A 1 120 ? -11.216 35.181 -7.435 1.00 80.12 120 GLY A O 1
ATOM 890 N N . THR A 1 121 ? -9.046 35.720 -7.723 1.00 86.88 121 THR A N 1
ATOM 891 C CA . THR A 1 121 ? -9.275 36.918 -8.546 1.00 86.88 121 THR A CA 1
ATOM 892 C C . THR A 1 121 ? -9.418 36.560 -10.035 1.00 86.88 121 THR A C 1
ATOM 894 O O . THR A 1 121 ? -8.723 35.686 -10.554 1.00 86.88 121 THR A O 1
ATOM 897 N N . ASP A 1 122 ? -10.325 37.242 -10.741 1.00 87.75 122 ASP A N 1
ATOM 898 C CA . ASP A 1 122 ? -10.505 37.115 -12.192 1.00 87.75 122 ASP A CA 1
ATOM 899 C C . ASP A 1 122 ? -9.692 38.186 -12.939 1.00 87.75 122 ASP A C 1
ATOM 901 O O . ASP A 1 122 ? -9.922 39.383 -12.761 1.00 87.75 122 ASP A O 1
ATOM 905 N N . TYR A 1 123 ? -8.792 37.767 -13.833 1.00 89.12 123 TYR A N 1
ATOM 906 C CA . TYR A 1 123 ? -8.073 38.659 -14.748 1.00 89.12 123 TYR A CA 1
ATOM 907 C C . TYR A 1 123 ? -8.633 38.572 -16.175 1.00 89.12 123 TYR A C 1
ATOM 909 O O . TYR A 1 123 ? -8.875 37.462 -16.659 1.00 89.12 123 TYR A O 1
ATOM 917 N N . PRO A 1 124 ? -8.769 39.704 -16.903 1.00 85.00 124 PRO A N 1
ATOM 918 C CA . PRO A 1 124 ? -9.292 39.707 -18.273 1.00 85.00 124 PRO A CA 1
ATOM 919 C C . PRO A 1 124 ? -8.487 38.849 -19.251 1.00 85.00 124 PRO A C 1
ATOM 921 O O . PRO A 1 124 ? -9.058 38.297 -20.183 1.00 85.00 124 PRO A O 1
ATOM 924 N N . SER A 1 125 ? -7.172 38.724 -19.043 1.00 84.31 125 SER A N 1
ATOM 925 C CA . SER A 1 125 ? -6.323 37.808 -19.806 1.00 84.31 125 SER A CA 1
ATOM 926 C C . SER A 1 125 ? -5.027 37.458 -19.072 1.00 84.31 125 SER A C 1
ATOM 928 O O . SER A 1 125 ? -4.678 38.086 -18.067 1.00 84.31 125 SER A O 1
ATOM 930 N N . LEU A 1 126 ? -4.260 36.496 -19.600 1.00 84.06 126 LEU A N 1
ATOM 931 C CA . LEU A 1 126 ? -2.934 36.154 -19.068 1.00 84.06 126 LEU A CA 1
ATOM 932 C C . LEU A 1 126 ? -1.963 37.349 -19.086 1.00 84.06 126 LEU A C 1
ATOM 934 O O . LEU A 1 126 ? -1.129 37.473 -18.189 1.00 84.06 126 LEU A O 1
ATOM 938 N N . CYS A 1 127 ? -2.085 38.252 -20.063 1.00 86.75 127 CYS A N 1
ATOM 939 C CA . CYS A 1 127 ? -1.305 39.488 -20.074 1.00 86.75 127 CYS A CA 1
ATOM 940 C C . CYS A 1 127 ? -1.644 40.382 -18.871 1.00 86.75 127 CYS A C 1
ATOM 942 O O . CYS A 1 127 ? -0.732 40.871 -18.212 1.00 86.75 127 CYS A O 1
ATOM 944 N N . HIS A 1 128 ? -2.927 40.527 -18.519 1.00 91.44 128 HIS A N 1
ATOM 945 C CA . HIS A 1 128 ? -3.349 41.342 -17.374 1.00 91.44 128 HIS A CA 1
ATOM 946 C C . HIS A 1 128 ? -2.842 40.775 -16.041 1.00 91.44 128 HIS A C 1
ATOM 948 O O . HIS A 1 128 ? -2.339 41.531 -15.212 1.00 91.44 128 HIS A O 1
ATOM 954 N N . LEU A 1 129 ? -2.891 39.448 -15.866 1.00 89.75 129 LEU A N 1
ATOM 955 C CA . LEU A 1 129 ? -2.305 38.766 -14.704 1.00 89.75 129 LEU A CA 1
ATOM 956 C C . LEU A 1 129 ? -0.784 38.992 -14.637 1.00 89.75 129 LEU A C 1
ATOM 958 O O . LEU A 1 129 ? -0.248 39.292 -13.571 1.00 89.75 129 LEU A O 1
ATOM 962 N N . ARG A 1 130 ? -0.074 38.909 -15.773 1.00 87.81 130 ARG A N 1
ATOM 963 C CA . ARG A 1 130 ? 1.368 39.209 -15.833 1.00 87.81 130 ARG A CA 1
ATOM 964 C C . ARG A 1 130 ? 1.667 40.674 -15.524 1.00 87.81 130 ARG A C 1
ATOM 966 O O . ARG A 1 130 ? 2.560 40.934 -14.730 1.00 87.81 130 ARG A O 1
ATOM 973 N N . ALA A 1 131 ? 0.924 41.621 -16.089 1.00 88.38 131 ALA A N 1
ATOM 974 C CA . ALA A 1 131 ? 1.086 43.046 -15.810 1.00 88.38 131 ALA A CA 1
ATOM 975 C C . ALA A 1 131 ? 0.847 43.360 -14.322 1.00 88.38 131 ALA A C 1
ATOM 977 O O . ALA A 1 131 ? 1.623 44.107 -13.722 1.00 88.38 131 ALA A O 1
ATOM 978 N N . HIS A 1 132 ? -0.158 42.731 -13.700 1.00 89.25 132 HIS A N 1
ATOM 979 C CA . HIS A 1 132 ? -0.392 42.831 -12.261 1.00 89.25 132 HIS A CA 1
ATOM 980 C C . HIS A 1 132 ? 0.787 42.273 -11.453 1.00 89.25 132 HIS A C 1
ATOM 982 O O . HIS A 1 132 ? 1.387 43.025 -10.688 1.00 89.25 132 HIS A O 1
ATOM 988 N N . ALA A 1 133 ? 1.198 41.025 -11.701 1.00 87.31 133 ALA A N 1
ATOM 989 C CA . ALA A 1 133 ? 2.360 40.403 -11.058 1.00 87.31 133 ALA A CA 1
ATOM 990 C C . ALA A 1 133 ? 3.653 41.234 -11.223 1.00 87.31 133 ALA A C 1
ATOM 992 O O . ALA A 1 133 ? 4.441 41.364 -10.286 1.00 87.31 133 ALA A O 1
ATOM 993 N N . CYS A 1 134 ? 3.840 41.866 -12.388 1.00 88.88 134 CYS A N 1
ATOM 994 C CA . CYS A 1 134 ? 4.984 42.728 -12.693 1.00 88.88 134 CYS A CA 1
ATOM 995 C C . CYS A 1 134 ? 4.992 44.028 -11.887 1.00 88.88 134 CYS A C 1
ATOM 997 O O . CYS A 1 134 ? 6.057 44.494 -11.465 1.00 88.88 134 CYS A O 1
ATOM 999 N N . LYS A 1 135 ? 3.799 44.589 -11.655 1.00 85.62 135 LYS A N 1
ATOM 1000 C CA . LYS A 1 135 ? 3.568 45.827 -10.908 1.00 85.62 135 LYS A CA 1
ATOM 1001 C C . LYS A 1 135 ? 3.587 45.613 -9.392 1.00 85.62 135 LYS A C 1
ATOM 1003 O O . LYS A 1 135 ? 4.121 46.455 -8.678 1.00 85.62 135 LYS A O 1
ATOM 1008 N N . THR A 1 136 ? 3.037 44.503 -8.900 1.00 85.56 136 THR A N 1
ATOM 1009 C CA . THR A 1 136 ? 3.005 44.153 -7.467 1.00 85.56 136 THR A CA 1
ATOM 1010 C C . THR A 1 136 ? 4.260 43.427 -6.989 1.00 85.56 136 THR A C 1
ATOM 1012 O O . THR A 1 136 ? 4.463 43.302 -5.784 1.00 85.56 136 THR A O 1
ATOM 1015 N N . LYS A 1 137 ? 5.091 42.925 -7.917 1.00 79.94 137 LYS A N 1
ATOM 1016 C CA . LYS A 1 137 ? 6.198 41.986 -7.654 1.00 79.94 137 LYS A CA 1
ATOM 1017 C C . LYS A 1 137 ? 5.749 40.721 -6.906 1.00 79.94 137 LYS A C 1
ATOM 1019 O O . LYS A 1 137 ? 6.560 40.053 -6.267 1.00 79.94 137 LYS A O 1
ATOM 1024 N N . HIS A 1 138 ? 4.469 40.366 -7.023 1.00 74.94 138 HIS A N 1
ATOM 1025 C CA . HIS A 1 138 ? 3.869 39.199 -6.390 1.00 74.94 138 HIS A CA 1
ATOM 1026 C C . HIS A 1 138 ? 3.650 38.076 -7.412 1.00 74.94 138 HIS A C 1
ATOM 1028 O O . HIS A 1 138 ? 3.252 38.311 -8.552 1.00 74.94 138 HIS A O 1
ATOM 1034 N N . ASN A 1 139 ? 3.950 36.834 -7.025 1.00 68.19 139 ASN A N 1
ATOM 1035 C CA . ASN A 1 139 ? 4.024 35.712 -7.960 1.00 68.19 139 ASN A CA 1
ATOM 1036 C C . ASN A 1 139 ? 2.668 34.998 -8.094 1.00 68.19 139 ASN A C 1
ATOM 1038 O O . ASN A 1 139 ? 2.446 33.911 -7.557 1.00 68.19 139 ASN A O 1
ATOM 1042 N N . GLU A 1 140 ? 1.747 35.641 -8.807 1.00 67.81 140 GLU A N 1
ATOM 1043 C CA . GLU A 1 140 ? 0.421 35.100 -9.101 1.00 67.81 140 GLU A CA 1
ATOM 1044 C C . GLU A 1 140 ? 0.478 34.015 -10.181 1.00 67.81 140 GLU A C 1
ATOM 1046 O O . GLU A 1 140 ? 1.152 34.138 -11.203 1.00 67.81 140 GLU A O 1
ATOM 1051 N N . SER A 1 141 ? -0.252 32.923 -9.955 1.00 70.38 141 SER A N 1
ATOM 1052 C CA . SER A 1 141 ? -0.374 31.822 -10.908 1.00 70.38 141 SER A CA 1
ATOM 1053 C C . SER A 1 141 ? -1.828 31.576 -11.265 1.00 70.38 141 SER A C 1
ATOM 1055 O O . SER A 1 141 ? -2.694 31.674 -10.396 1.00 70.38 141 SER A O 1
ATOM 1057 N N . ILE A 1 142 ? -2.063 31.159 -12.508 1.00 74.81 142 ILE A N 1
ATOM 1058 C CA . ILE A 1 142 ? -3.361 30.674 -12.974 1.00 74.81 142 ILE A CA 1
ATOM 1059 C C . ILE A 1 142 ? -3.781 29.466 -12.121 1.00 74.81 142 ILE A C 1
ATOM 1061 O O . ILE A 1 142 ? -3.076 28.455 -12.080 1.00 74.81 142 ILE A O 1
ATOM 1065 N N . LYS A 1 143 ? -4.937 29.575 -11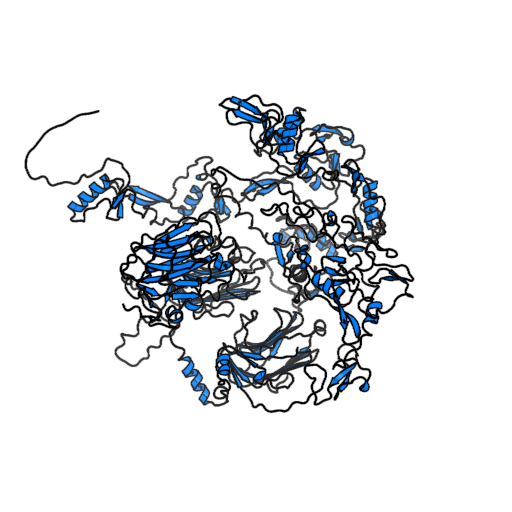.467 1.00 73.00 143 LYS A N 1
ATOM 1066 C CA . LYS A 1 143 ? -5.664 28.475 -10.823 1.00 73.00 143 LYS A CA 1
ATOM 1067 C C . LYS A 1 143 ? -6.445 27.698 -11.874 1.00 73.00 143 LYS A C 1
ATOM 1069 O O . LYS A 1 143 ? -6.376 26.473 -11.917 1.00 73.00 143 LYS A O 1
ATOM 1074 N N . TYR A 1 144 ? -7.145 28.433 -12.743 1.00 80.25 144 TYR A N 1
ATOM 1075 C CA . TYR A 1 144 ? -7.976 27.906 -13.821 1.00 80.25 144 TYR A CA 1
ATOM 1076 C C . TYR A 1 144 ? -7.985 28.862 -15.022 1.00 80.25 144 TYR A C 1
ATOM 1078 O O . TYR A 1 144 ? -8.005 30.078 -14.847 1.00 80.25 144 TYR A O 1
ATOM 1086 N N . TYR A 1 145 ? -8.012 28.316 -16.238 1.00 73.19 145 TYR A N 1
ATOM 1087 C CA . TYR A 1 145 ? -8.368 29.088 -17.432 1.00 73.19 145 TYR A CA 1
ATOM 1088 C C . TYR A 1 145 ? -9.893 29.303 -17.445 1.00 73.19 145 TYR A C 1
ATOM 1090 O O . TYR A 1 145 ? -10.644 28.377 -17.127 1.00 73.19 145 TYR A O 1
ATOM 1098 N N . GLY A 1 146 ? -10.346 30.510 -17.787 1.00 79.38 146 GLY A N 1
ATOM 1099 C CA . GLY A 1 146 ? -11.710 30.989 -17.541 1.00 79.38 146 GLY A CA 1
ATOM 1100 C C . GLY A 1 146 ? -11.881 31.641 -16.159 1.00 79.38 146 GLY A C 1
ATOM 1101 O O . GLY A 1 146 ? -10.922 31.759 -15.397 1.00 79.38 146 GLY A O 1
ATOM 1102 N N . LYS A 1 147 ? -13.115 32.059 -15.840 1.00 82.12 147 LYS A N 1
ATOM 1103 C CA . LYS A 1 147 ? -13.463 32.683 -14.548 1.00 82.12 147 LYS A CA 1
ATOM 1104 C C . LYS A 1 147 ? -13.297 31.721 -13.363 1.00 82.12 147 LYS A C 1
ATOM 1106 O O . LYS A 1 147 ? -13.429 30.500 -13.508 1.00 82.12 147 LYS A O 1
ATOM 1111 N N . CYS A 1 148 ? -13.069 32.267 -12.171 1.00 83.69 148 CYS A N 1
ATOM 1112 C CA . CYS A 1 148 ? -12.931 31.507 -10.932 1.00 83.69 148 CYS A CA 1
ATOM 1113 C C . CYS A 1 148 ? -14.201 30.726 -10.597 1.00 83.69 148 CYS A C 1
ATOM 1115 O O . CYS A 1 148 ? -14.122 29.509 -10.372 1.00 83.69 148 CYS A O 1
ATOM 1117 N N . ASP A 1 149 ? -15.347 31.403 -10.674 1.00 85.62 149 ASP A N 1
ATOM 1118 C CA . ASP A 1 149 ? -16.682 30.815 -10.631 1.00 85.62 149 ASP A CA 1
ATOM 1119 C C . ASP A 1 149 ? -17.377 30.965 -12.003 1.00 85.62 149 ASP A C 1
ATOM 1121 O O . ASP A 1 149 ? -17.884 32.040 -12.333 1.00 85.62 149 ASP A O 1
ATOM 1125 N N . PRO A 1 150 ? -17.414 29.895 -12.822 1.00 84.00 150 PRO A N 1
ATOM 1126 C CA . PRO A 1 150 ? -18.150 29.876 -14.082 1.00 84.00 150 PRO A CA 1
ATOM 1127 C C . PRO A 1 150 ? -19.672 30.029 -13.933 1.00 84.00 150 PRO A C 1
ATOM 1129 O O . PRO A 1 150 ? -20.321 30.364 -14.920 1.00 84.00 150 PRO A O 1
ATOM 1132 N N . CYS A 1 151 ? -20.244 29.765 -12.751 1.00 83.31 151 CYS A N 1
ATOM 1133 C CA . CYS A 1 151 ? -21.683 29.843 -12.493 1.00 83.31 151 CYS A CA 1
ATOM 1134 C C . CYS A 1 151 ? -22.153 31.218 -11.989 1.00 83.31 151 CYS A C 1
ATOM 1136 O O . CYS A 1 151 ? -23.344 31.501 -12.098 1.00 83.31 151 CYS A O 1
ATOM 1138 N N . LYS A 1 152 ? -21.250 32.083 -11.504 1.00 80.69 152 LYS A N 1
ATOM 1139 C CA . LYS A 1 152 ? -21.568 33.395 -10.900 1.00 80.69 152 LYS A CA 1
ATOM 1140 C C . LYS A 1 152 ? -22.514 34.266 -11.733 1.00 80.69 152 LYS A C 1
ATOM 1142 O O . LYS A 1 152 ? -23.425 34.879 -11.189 1.00 80.69 152 LYS A O 1
ATOM 1147 N N . ASP A 1 153 ? -22.296 34.283 -13.048 1.00 73.88 153 ASP A N 1
ATOM 1148 C CA . ASP A 1 153 ? -23.090 35.050 -14.017 1.00 73.88 153 ASP A CA 1
ATOM 1149 C C . ASP A 1 153 ? -23.938 34.138 -14.934 1.00 73.88 153 ASP A C 1
ATOM 1151 O O . ASP A 1 153 ? -24.494 34.591 -15.935 1.00 73.88 153 ASP A O 1
ATOM 1155 N N . PHE A 1 154 ? -24.009 32.832 -14.646 1.00 77.00 154 PHE A N 1
ATOM 1156 C CA . PHE A 1 154 ? -24.653 31.840 -15.510 1.00 77.00 154 PHE A CA 1
ATOM 1157 C C . PHE A 1 154 ? -26.107 31.615 -15.089 1.00 77.00 154 PHE A C 1
ATOM 1159 O O . PHE A 1 154 ? -26.436 30.705 -14.325 1.00 77.00 154 PHE A O 1
ATOM 1166 N N . ILE A 1 155 ? -26.984 32.483 -15.592 1.00 75.31 155 ILE A N 1
ATOM 1167 C CA . ILE A 1 155 ? -28.420 32.434 -15.311 1.00 75.31 155 ILE A CA 1
ATOM 1168 C C . ILE A 1 155 ? -29.018 31.175 -15.948 1.00 75.31 155 ILE A C 1
ATOM 1170 O O . ILE A 1 155 ? -29.067 31.039 -17.170 1.00 75.31 155 ILE A O 1
ATOM 1174 N N . CYS A 1 156 ? -29.494 30.267 -15.102 1.00 68.94 156 CYS A N 1
ATOM 1175 C CA . CYS A 1 156 ? -30.157 29.043 -15.524 1.00 68.94 156 CYS A CA 1
ATOM 1176 C C . CYS A 1 156 ? -31.672 29.216 -15.676 1.00 68.94 156 CYS A C 1
ATOM 1178 O O . CYS A 1 156 ? -32.306 29.983 -14.951 1.00 68.94 156 CYS A O 1
ATOM 1180 N N . SER A 1 157 ? -32.262 28.477 -16.619 1.00 68.50 157 SER A N 1
ATOM 1181 C CA . SER A 1 157 ? -33.714 28.405 -16.805 1.00 68.50 157 SER A CA 1
ATOM 1182 C C . SER A 1 157 ? -34.396 27.811 -15.568 1.00 68.50 157 SER A C 1
ATOM 1184 O O . SER A 1 157 ? -33.812 26.973 -14.874 1.00 68.50 157 SER A O 1
ATOM 1186 N N . ALA A 1 158 ? -35.642 28.206 -15.293 1.00 57.50 158 ALA A N 1
ATOM 1187 C CA . ALA A 1 158 ? -36.398 27.700 -14.146 1.00 57.50 158 ALA A CA 1
ATOM 1188 C C . ALA A 1 158 ? -36.397 26.155 -14.092 1.00 57.50 158 ALA A C 1
ATOM 1190 O O . ALA A 1 158 ? -36.557 25.487 -15.111 1.00 57.50 158 ALA A O 1
ATOM 1191 N N . GLY A 1 159 ? -36.159 25.583 -12.907 1.00 61.16 159 GLY A N 1
ATOM 1192 C CA . GLY A 1 159 ? -36.009 24.132 -12.706 1.00 61.16 159 GLY A CA 1
ATOM 1193 C C . GLY A 1 159 ? -34.604 23.563 -12.980 1.00 61.16 159 GLY A C 1
ATOM 1194 O O . GLY A 1 159 ? -34.321 22.432 -12.570 1.00 61.16 159 GLY A O 1
ATOM 1195 N N . THR A 1 160 ? -33.695 24.332 -13.595 1.00 71.75 160 THR A N 1
ATOM 1196 C CA . THR A 1 160 ? -32.270 23.974 -13.717 1.00 71.75 160 THR A CA 1
ATOM 1197 C C . THR A 1 160 ? -31.391 24.710 -12.704 1.00 71.75 160 THR A C 1
ATOM 1199 O O . THR A 1 160 ? -31.631 25.863 -12.360 1.00 71.75 160 THR A O 1
ATOM 1202 N N . VAL A 1 161 ? -30.332 24.040 -12.249 1.00 70.38 161 VAL A N 1
ATOM 1203 C CA . VAL A 1 161 ? -29.282 24.584 -11.379 1.00 70.38 161 VAL A CA 1
ATOM 1204 C C . VAL A 1 161 ? -27.968 24.580 -12.157 1.00 70.38 161 VAL A C 1
ATOM 1206 O O . VAL A 1 161 ? -27.649 23.584 -12.815 1.00 70.38 161 VAL A O 1
ATOM 1209 N N . CYS A 1 162 ? -27.194 25.665 -12.083 1.00 78.25 162 CYS A N 1
ATOM 1210 C CA . CYS A 1 162 ? -25.870 25.703 -12.698 1.00 78.25 162 CYS A CA 1
ATOM 1211 C C . CYS A 1 162 ? -24.937 24.719 -11.988 1.00 78.25 162 CYS A C 1
ATOM 1213 O O . CYS A 1 162 ? -24.748 24.792 -10.774 1.00 78.25 162 CYS A O 1
ATOM 1215 N N . LYS A 1 163 ? -24.340 23.796 -12.744 1.00 77.81 163 LYS A N 1
ATOM 1216 C CA . LYS A 1 163 ? -23.271 22.922 -12.260 1.00 77.81 163 LYS A CA 1
ATOM 1217 C C . LYS A 1 163 ? -22.035 23.089 -13.129 1.00 77.81 163 LYS A C 1
ATOM 1219 O O . LYS A 1 163 ? -22.107 23.092 -14.355 1.00 77.81 163 LYS A O 1
ATOM 1224 N N . VAL A 1 164 ? -20.882 23.198 -12.479 1.00 73.06 164 VAL A N 1
ATOM 1225 C CA . VAL A 1 164 ? -19.587 23.214 -13.159 1.00 73.06 164 VAL A CA 1
ATOM 1226 C C . VAL A 1 164 ? -19.237 21.779 -13.555 1.00 73.06 164 VAL A C 1
ATOM 1228 O O . VAL A 1 164 ? -19.105 20.898 -12.708 1.00 73.06 164 VAL A O 1
ATOM 1231 N N . THR A 1 165 ? -19.119 21.530 -14.856 1.00 63.09 165 THR A N 1
ATOM 1232 C CA . THR A 1 165 ? -18.706 20.232 -15.413 1.00 63.09 165 THR A CA 1
ATOM 1233 C C . THR A 1 165 ? -17.253 19.892 -15.059 1.00 63.09 165 THR A C 1
ATOM 1235 O O . THR A 1 165 ? -16.458 20.773 -14.729 1.00 63.09 165 THR A O 1
ATOM 1238 N N . SER A 1 166 ? -16.854 18.626 -15.244 1.00 57.19 166 SER A N 1
ATOM 1239 C CA . SER A 1 166 ? -15.445 18.177 -15.194 1.00 57.19 166 SER A CA 1
ATOM 1240 C C . SER A 1 166 ? -14.499 19.022 -16.059 1.00 57.19 166 SER A C 1
ATOM 1242 O O . SER A 1 166 ? -13.309 19.119 -15.781 1.00 57.19 166 SER A O 1
ATOM 1244 N N . ASN A 1 167 ? -15.044 19.669 -17.091 1.00 59.28 167 ASN A N 1
ATOM 1245 C CA . ASN A 1 167 ? -14.326 20.467 -18.078 1.00 59.28 167 ASN A CA 1
ATOM 1246 C C . ASN A 1 167 ? -14.319 21.968 -17.713 1.00 59.28 167 ASN A C 1
ATOM 1248 O O . ASN A 1 167 ? -14.025 22.803 -18.566 1.00 59.28 167 ASN A O 1
ATOM 1252 N N . ARG A 1 168 ? -14.734 22.321 -16.486 1.00 78.19 168 ARG A N 1
ATOM 1253 C CA . ARG A 1 168 ? -14.951 23.689 -15.980 1.00 78.19 168 ARG A CA 1
ATOM 1254 C C . ARG A 1 168 ? -15.945 24.571 -16.750 1.00 78.19 168 ARG A C 1
ATOM 1256 O O . ARG A 1 168 ? -16.028 25.768 -16.495 1.00 78.19 168 ARG A O 1
ATOM 1263 N N . ARG A 1 169 ? -16.771 23.990 -17.622 1.00 70.69 169 ARG A N 1
ATOM 1264 C CA . ARG A 1 169 ? -17.903 24.697 -18.244 1.00 70.69 169 ARG A CA 1
ATOM 1265 C C . ARG A 1 169 ? -19.093 24.714 -17.292 1.00 70.69 169 ARG A C 1
ATOM 1267 O O . ARG A 1 169 ? -19.417 23.663 -16.736 1.00 70.69 169 ARG A O 1
ATOM 1274 N N . ALA A 1 170 ? -19.733 25.867 -17.145 1.00 72.88 170 ALA A N 1
ATOM 1275 C CA . ALA A 1 170 ? -21.051 25.977 -16.536 1.00 72.88 170 ALA A CA 1
ATOM 1276 C C . ALA A 1 170 ? -22.095 25.273 -17.418 1.00 72.88 170 ALA A C 1
ATOM 1278 O O . ALA A 1 170 ? -22.121 25.467 -18.634 1.00 72.88 170 ALA A O 1
ATOM 1279 N N . GLU A 1 171 ? -22.923 24.425 -16.814 1.00 73.50 171 GLU A N 1
ATOM 1280 C CA . GLU A 1 171 ? -23.998 23.698 -17.485 1.00 73.50 171 GLU A CA 1
ATOM 1281 C C . GLU A 1 171 ? -25.233 23.681 -16.580 1.00 73.50 171 GLU A C 1
ATOM 1283 O O . GLU A 1 171 ? -25.169 23.256 -15.425 1.00 73.50 171 GLU A O 1
ATOM 1288 N N . CYS A 1 172 ? -26.371 24.131 -17.103 1.00 74.69 172 CYS A N 1
ATOM 1289 C CA . CYS A 1 172 ? -27.647 24.041 -16.403 1.00 74.69 172 CYS A CA 1
ATOM 1290 C C . CYS A 1 172 ? -28.134 22.590 -16.401 1.00 74.69 172 CYS A C 1
ATOM 1292 O O . CYS A 1 172 ? -28.298 21.985 -17.459 1.00 74.69 172 CYS A O 1
ATOM 1294 N N . ARG A 1 173 ? -28.379 22.021 -15.217 1.00 72.69 173 ARG A N 1
ATOM 1295 C CA . ARG A 1 173 ? -28.907 20.657 -15.059 1.00 72.69 173 ARG A CA 1
ATOM 1296 C C . ARG A 1 173 ? -30.113 20.650 -14.133 1.00 72.69 173 ARG A C 1
ATOM 1298 O O . ARG A 1 173 ? -30.133 21.376 -13.145 1.00 72.69 173 ARG A O 1
ATOM 1305 N N . CYS A 1 174 ? -31.094 19.798 -14.414 1.00 69.88 174 CYS A N 1
ATOM 1306 C CA . CYS A 1 174 ? -32.245 19.612 -13.530 1.00 69.88 174 CYS A CA 1
ATOM 1307 C C . CYS A 1 174 ? -31.803 19.193 -12.128 1.00 69.88 174 CYS A C 1
ATOM 1309 O O . CYS A 1 174 ? -30.917 18.339 -11.992 1.00 69.88 174 CYS A O 1
ATOM 1311 N N . SER A 1 175 ? -32.446 19.743 -11.092 1.00 65.50 175 SER A N 1
ATOM 1312 C CA . SER A 1 175 ? -32.236 19.233 -9.735 1.00 65.50 175 SER A CA 1
ATOM 1313 C C . SER A 1 175 ? -32.581 17.738 -9.671 1.00 65.50 175 SER A C 1
ATOM 1315 O O . SER A 1 175 ? -33.483 17.249 -10.356 1.00 65.50 175 SER A O 1
ATOM 1317 N N . GLN A 1 176 ? -31.831 16.989 -8.866 1.00 62.91 176 GLN A N 1
ATOM 1318 C CA . GLN A 1 176 ? -32.132 15.588 -8.548 1.00 62.91 176 GLN A CA 1
ATOM 1319 C C . GLN A 1 176 ? -32.611 15.408 -7.104 1.00 62.91 176 GLN A C 1
ATOM 1321 O O . GLN A 1 176 ? -33.001 14.307 -6.734 1.00 62.91 176 GLN A O 1
ATOM 1326 N N . GLN A 1 177 ? -32.598 16.479 -6.311 1.00 62.50 177 GLN A N 1
ATOM 1327 C CA . GLN A 1 177 ? -33.038 16.491 -4.924 1.00 62.50 177 GLN A CA 1
ATOM 1328 C C . GLN A 1 177 ? -34.303 17.345 -4.832 1.00 62.50 177 GLN A C 1
ATOM 1330 O O . GLN A 1 177 ? -34.288 18.528 -5.177 1.00 62.50 177 GLN A O 1
ATOM 1335 N N . CYS A 1 178 ? -35.383 16.716 -4.379 1.00 69.25 178 CYS A N 1
ATOM 1336 C CA . CYS A 1 178 ? -36.617 17.358 -3.946 1.00 69.25 178 CYS A CA 1
ATOM 1337 C C . CYS A 1 178 ? -36.911 16.907 -2.519 1.00 69.25 178 CYS A C 1
ATOM 1339 O O . CYS A 1 178 ? -36.575 15.781 -2.152 1.00 69.25 178 CYS A O 1
ATOM 1341 N N . SER A 1 179 ? -37.544 17.772 -1.725 1.00 61.22 179 SER A N 1
ATOM 1342 C CA . SER A 1 179 ? -38.055 17.362 -0.416 1.00 61.22 179 SER A CA 1
ATOM 1343 C C . SER A 1 179 ? -39.135 16.287 -0.583 1.00 61.22 179 SER A C 1
ATOM 1345 O O . SER A 1 179 ? -39.885 16.302 -1.561 1.00 61.22 179 SER A O 1
ATOM 1347 N N . MET A 1 180 ? -39.232 15.381 0.389 1.00 60.12 180 MET A N 1
ATOM 1348 C CA . MET A 1 180 ? -40.247 14.318 0.447 1.00 60.12 180 MET A CA 1
ATOM 1349 C C . MET A 1 180 ? -41.590 14.805 1.028 1.00 60.12 180 MET A C 1
ATOM 1351 O O . MET A 1 180 ? -42.429 13.996 1.411 1.00 60.12 180 MET A O 1
ATOM 1355 N N . HIS A 1 181 ? -41.807 16.120 1.131 1.00 67.88 181 HIS A N 1
ATOM 1356 C CA . HIS A 1 181 ? -43.090 16.680 1.563 1.00 67.88 181 HIS A CA 1
ATOM 1357 C C . HIS A 1 181 ? -44.164 16.419 0.497 1.00 67.88 181 HIS A C 1
ATOM 1359 O O . HIS A 1 181 ? -43.939 16.672 -0.687 1.00 67.88 181 HIS A O 1
ATOM 1365 N N . SER A 1 182 ? -45.311 15.888 0.923 1.00 75.56 182 SER A N 1
ATOM 1366 C CA . SER A 1 182 ? -46.432 15.505 0.060 1.00 75.56 182 SER A CA 1
ATOM 1367 C C . SER A 1 182 ? -47.477 16.626 0.012 1.00 75.56 182 SER A C 1
ATOM 1369 O O . SER A 1 182 ? -48.495 16.563 0.700 1.00 75.56 182 SER A O 1
ATOM 1371 N N . ASP A 1 183 ? -47.236 17.617 -0.843 1.00 83.19 183 ASP A N 1
ATOM 1372 C CA . ASP A 1 183 ? -48.181 18.682 -1.199 1.00 83.19 183 ASP A CA 1
ATOM 1373 C C . ASP A 1 183 ? -48.628 18.490 -2.660 1.00 83.19 183 ASP A C 1
ATOM 1375 O O . ASP A 1 183 ? -48.152 19.201 -3.555 1.00 83.19 183 ASP A O 1
ATOM 1379 N N . PRO A 1 184 ? -49.495 17.498 -2.953 1.00 87.44 184 PRO A N 1
ATOM 1380 C CA . PRO A 1 184 ? -49.760 17.092 -4.320 1.00 87.44 184 PRO A CA 1
ATOM 1381 C C . PRO A 1 184 ? -50.422 18.204 -5.131 1.00 87.44 184 PRO A C 1
ATOM 1383 O O . PRO A 1 184 ? -51.326 18.900 -4.663 1.00 87.44 184 PRO A O 1
ATOM 1386 N N . ILE A 1 185 ? -50.010 18.321 -6.387 1.00 90.31 185 ILE A N 1
ATOM 1387 C CA . ILE A 1 185 ? -50.510 19.302 -7.347 1.00 90.31 185 ILE A CA 1
ATOM 1388 C C . ILE A 1 185 ? -50.876 18.628 -8.669 1.00 90.31 185 ILE A C 1
ATOM 1390 O O . ILE A 1 185 ? -50.202 17.702 -9.123 1.00 90.31 185 ILE A O 1
ATOM 1394 N N . CYS A 1 186 ? -51.936 19.118 -9.303 1.00 92.38 186 CYS A N 1
ATOM 1395 C CA . CYS A 1 186 ? -52.280 18.777 -10.668 1.00 92.38 186 CYS A CA 1
ATOM 1396 C C . CYS A 1 186 ? -51.578 19.763 -11.590 1.00 92.38 186 CYS A C 1
ATOM 1398 O O . CYS A 1 186 ? -51.765 20.978 -11.474 1.00 92.38 186 CYS A O 1
ATOM 1400 N N . ALA A 1 187 ? -50.763 19.245 -12.494 1.00 88.88 187 ALA A N 1
ATOM 1401 C CA . ALA A 1 187 ? -49.989 20.036 -13.426 1.00 88.88 187 ALA A CA 1
ATOM 1402 C C . ALA A 1 187 ? -50.695 20.217 -14.777 1.00 88.88 187 ALA A C 1
ATOM 1404 O O . ALA A 1 187 ? -51.659 19.526 -15.114 1.00 88.88 187 ALA A O 1
ATOM 1405 N N . THR A 1 188 ? -50.203 21.164 -15.576 1.00 88.19 188 THR A N 1
ATOM 1406 C CA . THR A 1 188 ? -50.725 21.445 -16.916 1.00 88.19 188 THR A CA 1
ATOM 1407 C C . THR A 1 188 ? -50.444 20.344 -17.929 1.00 88.19 188 THR A C 1
ATOM 1409 O O . THR A 1 188 ? -51.033 20.386 -18.995 1.00 88.19 188 THR A O 1
ATOM 1412 N N . ASP A 1 189 ? -49.622 19.339 -17.645 1.00 85.62 189 ASP A N 1
ATOM 1413 C CA . ASP A 1 189 ? -49.511 18.130 -18.477 1.00 85.62 189 ASP A CA 1
ATOM 1414 C C . ASP A 1 189 ? -50.612 17.086 -18.171 1.00 85.62 189 ASP A C 1
ATOM 1416 O O . ASP A 1 189 ? -50.700 16.053 -18.833 1.00 85.62 189 ASP A O 1
ATOM 1420 N N . GLY A 1 190 ? -51.472 17.357 -17.180 1.00 87.12 190 GLY A N 1
ATOM 1421 C CA . GLY A 1 190 ? -52.511 16.447 -16.700 1.00 87.12 190 GLY A CA 1
ATOM 1422 C C . GLY A 1 190 ? -52.015 15.386 -15.715 1.00 87.12 190 GLY A C 1
ATOM 1423 O O . GLY A 1 190 ? -52.809 14.534 -15.307 1.00 87.12 190 GLY A O 1
ATOM 1424 N N . ASN A 1 191 ? -50.743 15.433 -15.309 1.00 88.56 191 ASN A N 1
ATOM 1425 C CA . ASN A 1 191 ? -50.186 14.536 -14.305 1.00 88.56 191 ASN A CA 1
ATOM 1426 C C . ASN A 1 191 ? -50.282 15.133 -12.896 1.00 88.56 191 ASN A C 1
ATOM 1428 O O . ASN A 1 191 ? -50.297 16.346 -12.682 1.00 88.56 191 ASN A O 1
ATOM 1432 N N . THR A 1 192 ? -50.352 14.243 -11.908 1.00 90.44 192 THR A N 1
ATOM 1433 C CA . THR A 1 192 ? -50.247 14.615 -10.495 1.00 90.44 192 THR A CA 1
ATOM 1434 C C . THR A 1 192 ? -48.802 14.479 -10.049 1.00 90.44 192 THR A C 1
ATOM 1436 O O . THR A 1 192 ? -48.233 13.396 -10.157 1.00 90.44 192 THR A O 1
ATOM 1439 N N . TYR A 1 193 ? -48.240 15.546 -9.493 1.00 86.94 193 TYR A N 1
ATOM 1440 C CA . TYR A 1 193 ? -46.933 15.521 -8.844 1.00 86.94 193 TYR A CA 1
ATOM 1441 C C . TYR A 1 193 ? -47.112 15.633 -7.338 1.00 86.94 193 TYR A C 1
ATOM 1443 O O . TYR A 1 193 ? -47.870 16.484 -6.885 1.00 86.94 193 TYR A O 1
ATOM 1451 N N . GLU A 1 194 ? -46.404 14.810 -6.560 1.00 84.44 194 GLU A N 1
ATOM 1452 C CA . GLU A 1 194 ? -46.512 14.805 -5.089 1.00 84.44 194 GLU A CA 1
ATOM 1453 C C . GLU A 1 194 ? -46.021 16.115 -4.440 1.00 84.44 194 GLU A C 1
ATOM 1455 O O . GLU A 1 194 ? -46.362 16.383 -3.295 1.00 84.44 194 GLU A O 1
ATOM 1460 N N . ASN A 1 195 ? -45.260 16.951 -5.162 1.00 82.62 195 ASN A N 1
ATOM 1461 C CA . ASN A 1 195 ? -45.001 18.350 -4.808 1.00 82.62 195 ASN A CA 1
ATOM 1462 C C . ASN A 1 195 ? -44.520 19.189 -6.009 1.00 82.62 195 ASN A C 1
ATOM 1464 O O . ASN A 1 195 ? -44.158 18.669 -7.069 1.00 82.62 195 ASN A O 1
ATOM 1468 N N . GLU A 1 196 ? -44.472 20.510 -5.815 1.00 86.81 196 GLU A N 1
ATOM 1469 C CA . GLU A 1 196 ? -44.031 21.502 -6.807 1.00 86.81 196 GLU A CA 1
ATOM 1470 C C . GLU A 1 196 ? -42.579 21.307 -7.279 1.00 86.81 196 GLU A C 1
ATOM 1472 O O . GLU A 1 196 ? -42.268 21.562 -8.446 1.00 86.81 196 GLU A O 1
ATOM 1477 N N . CYS A 1 197 ? -41.693 20.774 -6.430 1.00 83.31 197 CYS A N 1
ATOM 1478 C CA . CYS A 1 197 ? -40.331 20.439 -6.844 1.00 83.31 197 CYS A CA 1
ATOM 1479 C C . CYS A 1 197 ? -40.317 19.261 -7.829 1.00 83.31 197 CYS A C 1
ATOM 1481 O O . CYS A 1 197 ? -39.648 19.337 -8.857 1.00 83.31 197 CYS A O 1
ATOM 1483 N N . LEU A 1 198 ? -41.085 18.196 -7.574 1.00 85.69 198 LEU A N 1
ATOM 1484 C CA . LEU A 1 198 ? -41.177 17.042 -8.475 1.00 85.69 198 LEU A CA 1
ATOM 1485 C C . LEU A 1 198 ? -41.799 17.412 -9.830 1.00 85.69 198 LEU A C 1
ATOM 1487 O O . LEU A 1 198 ? -41.333 16.916 -10.861 1.00 85.69 198 LEU A O 1
ATOM 1491 N N . MET A 1 199 ? -42.769 18.333 -9.847 1.00 87.56 199 MET A N 1
ATOM 1492 C CA . MET A 1 199 ? -43.249 18.956 -11.087 1.00 87.56 199 MET A CA 1
ATOM 1493 C C . MET A 1 199 ? -42.121 19.723 -11.785 1.00 87.56 199 MET A C 1
ATOM 1495 O O . MET A 1 199 ? -41.843 19.460 -12.948 1.00 87.56 199 MET A O 1
ATOM 1499 N N . SER A 1 200 ? -41.413 20.608 -11.077 1.00 81.56 200 SER A N 1
ATOM 1500 C CA . SER A 1 200 ? -40.332 21.439 -11.640 1.00 81.56 200 SER A CA 1
ATOM 1501 C C . SER A 1 200 ? -39.161 20.615 -12.196 1.00 81.56 200 SER A C 1
ATOM 1503 O O . SER A 1 200 ? -38.604 20.927 -13.249 1.00 81.56 200 SER A O 1
ATOM 1505 N N . VAL A 1 201 ? -38.798 19.519 -11.523 1.00 79.12 201 VAL A N 1
ATOM 1506 C CA . VAL A 1 201 ? -37.782 18.565 -11.993 1.00 79.12 201 VAL A CA 1
ATOM 1507 C C . VAL A 1 201 ? -38.269 17.803 -13.223 1.00 79.12 201 VAL A C 1
ATOM 1509 O O . VAL A 1 201 ? -37.469 17.524 -14.115 1.00 79.12 201 VAL A O 1
ATOM 1512 N N . SER A 1 202 ? -39.562 17.490 -13.309 1.00 81.62 202 SER A N 1
ATOM 1513 C CA . SER A 1 202 ? -40.147 16.820 -14.476 1.00 81.62 202 SER A CA 1
ATOM 1514 C C . SER A 1 202 ? -40.273 17.762 -15.673 1.00 81.62 202 SER A C 1
ATOM 1516 O O . SER A 1 202 ? -39.876 17.374 -16.768 1.00 81.62 202 SER A O 1
ATOM 1518 N N . ALA A 1 203 ? -40.690 19.012 -15.446 1.00 80.88 203 ALA A N 1
ATOM 1519 C CA . ALA A 1 203 ? -40.687 20.105 -16.420 1.00 80.88 203 ALA A CA 1
ATOM 1520 C C . ALA A 1 203 ? -39.304 20.246 -17.063 1.00 80.88 203 ALA A C 1
ATOM 1522 O O . ALA A 1 203 ? -39.140 20.142 -18.277 1.00 80.88 203 ALA A O 1
ATOM 1523 N N . CYS A 1 204 ? -38.282 20.350 -16.210 1.00 75.88 204 CYS A N 1
ATOM 1524 C CA . CYS A 1 204 ? -36.895 20.425 -16.631 1.00 75.88 204 CYS A CA 1
ATOM 1525 C C . CYS A 1 204 ? -36.428 19.176 -17.400 1.00 75.88 204 CYS A C 1
ATOM 1527 O O . CYS A 1 204 ? -35.797 19.295 -18.447 1.00 75.88 204 CYS A O 1
ATOM 1529 N N . ARG A 1 205 ? -36.727 17.962 -16.909 1.00 74.25 205 ARG A N 1
ATOM 1530 C CA . ARG A 1 205 ? -36.286 16.708 -17.555 1.00 74.25 205 ARG A CA 1
ATOM 1531 C C . ARG A 1 205 ? -36.955 16.454 -18.904 1.00 74.25 205 ARG A C 1
ATOM 1533 O O . ARG A 1 205 ? -36.368 15.762 -19.730 1.00 74.25 205 ARG A O 1
ATOM 1540 N N . GLN A 1 206 ? -38.169 16.962 -19.098 1.00 71.25 206 GLN A N 1
ATOM 1541 C CA . GLN A 1 206 ? -38.918 16.859 -20.350 1.00 71.25 206 GLN A CA 1
ATOM 1542 C C . GLN A 1 206 ? -38.701 18.062 -21.284 1.00 71.25 206 GLN A C 1
ATOM 1544 O O . GLN A 1 206 ? -39.235 18.049 -22.389 1.00 71.25 206 GLN A O 1
ATOM 1549 N N . ASP A 1 207 ? -37.930 19.074 -20.858 1.00 63.78 207 ASP A N 1
ATOM 1550 C CA . ASP A 1 207 ? -37.694 20.330 -21.591 1.00 63.78 207 ASP A CA 1
ATOM 1551 C C . ASP A 1 207 ? -39.011 21.029 -22.006 1.00 63.78 207 ASP A C 1
ATOM 1553 O O . ASP A 1 207 ? -39.173 21.550 -23.111 1.00 63.78 207 ASP A O 1
ATOM 1557 N N . ASN A 1 208 ? -39.992 20.977 -21.096 1.00 67.62 208 ASN A N 1
ATOM 1558 C CA . ASN A 1 208 ? -41.373 21.404 -21.300 1.00 67.62 208 ASN A CA 1
ATOM 1559 C C . ASN A 1 208 ? -41.836 22.286 -20.131 1.00 67.62 208 ASN A C 1
ATOM 1561 O O . ASN A 1 208 ? -41.558 22.002 -18.967 1.00 67.62 208 ASN A O 1
ATOM 1565 N N . GLU A 1 209 ? -42.599 23.336 -20.430 1.00 69.88 209 GLU A N 1
ATOM 1566 C CA . GLU A 1 209 ? -43.205 24.198 -19.412 1.00 69.88 209 GLU A CA 1
ATOM 1567 C C . GLU A 1 209 ? -44.387 23.470 -18.745 1.00 69.88 209 GLU A C 1
ATOM 1569 O O . GLU A 1 209 ? -45.501 23.440 -19.270 1.00 69.88 209 GLU A O 1
ATOM 1574 N N . ILE A 1 210 ? -44.134 22.850 -17.590 1.00 82.88 210 ILE A N 1
ATOM 1575 C CA . ILE A 1 210 ? -45.161 22.217 -16.758 1.00 82.88 210 ILE A CA 1
ATOM 1576 C C . ILE A 1 210 ? -45.464 23.156 -15.586 1.00 82.88 210 ILE A C 1
ATOM 1578 O O . ILE A 1 210 ? -44.652 23.318 -14.676 1.00 82.88 210 ILE A O 1
ATOM 1582 N N . LEU A 1 211 ? -46.629 23.801 -15.637 1.00 84.56 211 LEU A N 1
ATOM 1583 C CA . LEU A 1 211 ? -47.128 24.729 -14.623 1.00 84.56 211 LEU A CA 1
ATOM 1584 C C . LEU A 1 211 ? -48.139 24.029 -13.712 1.00 84.56 211 LEU A C 1
ATOM 1586 O O . LEU A 1 211 ? -48.757 23.037 -14.092 1.00 84.56 211 LEU A O 1
ATOM 1590 N N . ILE A 1 212 ? -48.390 24.598 -12.532 1.00 86.88 212 ILE A N 1
ATOM 1591 C CA . ILE A 1 212 ? -49.497 24.162 -11.674 1.00 86.88 212 ILE A CA 1
ATOM 1592 C C . ILE A 1 212 ? -50.824 24.514 -12.364 1.00 86.88 212 ILE A C 1
ATOM 1594 O O . ILE A 1 212 ? -51.101 25.689 -12.610 1.00 86.88 212 ILE A O 1
ATOM 1598 N N . TYR A 1 213 ? -51.660 23.513 -12.647 1.00 87.50 213 TYR A N 1
ATOM 1599 C CA . TYR A 1 213 ? -53.039 23.712 -13.100 1.00 87.50 213 TYR A CA 1
ATOM 1600 C C . TYR A 1 213 ? -53.975 23.949 -11.903 1.00 87.50 213 TYR A C 1
ATOM 1602 O O . TYR A 1 213 ? -54.729 24.921 -11.899 1.00 87.50 213 TYR A O 1
ATOM 1610 N N . HIS A 1 214 ? -53.872 23.128 -10.850 1.00 89.62 214 HIS A N 1
ATOM 1611 C CA . HIS A 1 214 ? -54.455 23.414 -9.532 1.00 89.62 214 HIS A CA 1
ATOM 1612 C C . HIS A 1 214 ? -53.724 22.669 -8.400 1.00 89.62 214 HIS A C 1
ATOM 1614 O O . HIS A 1 214 ? -53.037 21.677 -8.634 1.00 89.62 214 HIS A O 1
ATOM 1620 N N . LYS A 1 215 ? -53.894 23.121 -7.149 1.00 85.94 215 LYS A N 1
ATOM 1621 C CA . LYS A 1 215 ? -53.442 22.367 -5.963 1.00 85.94 215 LYS A CA 1
ATOM 1622 C C . LYS A 1 215 ? -54.342 21.146 -5.716 1.00 85.94 215 LYS A C 1
ATOM 1624 O O . LYS A 1 215 ? -55.529 21.189 -6.040 1.00 85.94 215 LYS A O 1
ATOM 1629 N N . GLY A 1 216 ? -53.796 20.077 -5.141 1.00 86.50 216 GLY A N 1
ATOM 1630 C CA . GLY A 1 216 ? -54.444 18.765 -5.024 1.00 86.50 216 GLY A CA 1
ATOM 1631 C C . GLY A 1 216 ? -54.231 17.880 -6.260 1.00 86.50 216 GLY A C 1
ATOM 1632 O O . GLY A 1 216 ? -53.858 18.368 -7.324 1.00 86.50 216 GLY A O 1
ATOM 1633 N N . ARG A 1 217 ? -54.478 16.569 -6.126 1.00 89.94 217 ARG A N 1
ATOM 1634 C CA . ARG A 1 217 ? -54.323 15.579 -7.214 1.00 89.94 217 ARG A CA 1
ATOM 1635 C C . ARG A 1 217 ? -55.251 15.883 -8.400 1.00 89.94 217 ARG A C 1
ATOM 1637 O O . ARG A 1 217 ? -56.365 16.366 -8.198 1.00 89.94 217 ARG A O 1
ATOM 1644 N N . CYS A 1 218 ? -54.826 15.567 -9.624 1.00 86.62 218 CYS A N 1
ATOM 1645 C CA . CYS A 1 218 ? -55.685 15.678 -10.805 1.00 86.62 218 CYS A CA 1
ATOM 1646 C C . CYS A 1 218 ? -56.918 14.780 -10.673 1.00 86.62 218 CYS A C 1
ATOM 1648 O O . CYS A 1 218 ? -56.819 13.630 -10.243 1.00 86.62 218 CYS A O 1
ATOM 1650 N N . LYS A 1 219 ? -58.072 15.295 -11.098 1.00 83.19 219 LYS A N 1
ATOM 1651 C CA . LYS A 1 219 ? -59.319 14.525 -11.158 1.00 83.19 219 LYS A CA 1
ATOM 1652 C C . LYS A 1 219 ? -59.275 13.457 -12.261 1.00 83.19 219 LYS A C 1
ATOM 1654 O O . LYS A 1 219 ? -58.414 13.492 -13.143 1.00 83.19 219 LYS A O 1
ATOM 1659 N N . GLU A 1 220 ? -60.209 12.505 -12.236 1.00 77.81 220 GLU A N 1
ATOM 1660 C CA . GLU A 1 220 ? -60.288 11.477 -13.284 1.00 77.81 220 GLU A CA 1
ATOM 1661 C C . GLU A 1 220 ? -60.704 12.039 -14.647 1.00 77.81 220 GLU A C 1
ATOM 1663 O O . GLU A 1 220 ? -60.179 11.586 -15.662 1.00 77.81 220 GLU A O 1
ATOM 1668 N N . ASP A 1 221 ? -61.553 13.067 -14.661 1.00 80.75 221 ASP A N 1
ATOM 1669 C CA . ASP A 1 221 ? -62.048 13.808 -15.826 1.00 80.75 221 ASP A CA 1
ATOM 1670 C C . ASP A 1 221 ? -61.034 14.838 -16.370 1.00 80.75 221 ASP A C 1
ATOM 1672 O O . ASP A 1 221 ? -61.413 15.885 -16.897 1.00 80.75 221 ASP A O 1
ATOM 1676 N N . ASN A 1 222 ? -59.725 14.574 -16.241 1.00 78.62 222 ASN A N 1
ATOM 1677 C CA . ASN A 1 222 ? -58.714 15.541 -16.670 1.00 78.62 222 ASN A CA 1
ATOM 1678 C C . ASN A 1 222 ? -58.685 15.701 -18.213 1.00 78.62 222 ASN A C 1
ATOM 1680 O O . ASN A 1 222 ? -58.735 14.702 -18.937 1.00 78.62 222 ASN A O 1
ATOM 1684 N N . PRO A 1 223 ? -58.542 16.934 -18.739 1.00 83.62 223 PRO A N 1
ATOM 1685 C CA . PRO A 1 223 ? -58.577 17.199 -20.180 1.00 83.62 223 PRO A CA 1
ATOM 1686 C C . PRO A 1 223 ? -57.530 16.444 -21.015 1.00 83.62 223 PRO A C 1
ATOM 1688 O O . PRO A 1 223 ? -57.791 16.130 -22.174 1.00 83.62 223 PRO A O 1
ATOM 1691 N N . CYS A 1 224 ? -56.359 16.124 -20.454 1.00 84.81 224 CYS A N 1
ATOM 1692 C CA . CYS A 1 224 ? -55.310 15.383 -21.159 1.00 84.81 224 CYS A CA 1
ATOM 1693 C C . CYS A 1 224 ? -55.587 13.879 -21.290 1.00 84.81 224 CYS A C 1
ATOM 1695 O O . CYS A 1 224 ? -55.051 13.256 -22.200 1.00 84.81 224 CYS A O 1
ATOM 1697 N N . LYS A 1 225 ? -56.476 13.300 -20.471 1.00 81.06 225 LYS A N 1
ATOM 1698 C CA . LYS A 1 225 ? -57.010 11.945 -20.705 1.00 81.06 225 LYS A CA 1
ATOM 1699 C C . LYS A 1 225 ? -58.011 11.884 -21.866 1.00 81.06 225 LYS A C 1
ATOM 1701 O O . LYS A 1 225 ? -58.319 10.793 -22.335 1.00 81.06 225 LYS A O 1
ATOM 1706 N N . LEU A 1 226 ? -58.530 13.030 -22.317 1.00 80.00 226 LEU A N 1
ATOM 1707 C CA . LEU A 1 226 ? -59.571 13.124 -23.349 1.00 80.00 226 LEU A CA 1
ATOM 1708 C C . LEU A 1 226 ? -59.029 13.452 -24.753 1.00 80.00 226 LEU A C 1
ATOM 1710 O O . LEU A 1 226 ? -59.787 13.380 -25.718 1.00 80.00 226 LEU A O 1
ATOM 1714 N N . ILE A 1 227 ? -57.744 13.802 -24.890 1.00 84.56 227 ILE A N 1
ATOM 1715 C CA . ILE A 1 227 ? -57.107 14.125 -26.176 1.00 84.56 227 ILE A CA 1
ATOM 1716 C C . ILE A 1 227 ? -56.072 13.061 -26.565 1.00 84.56 227 ILE A C 1
ATOM 1718 O O . ILE A 1 227 ? -55.282 12.614 -25.739 1.00 84.56 227 ILE A O 1
ATOM 1722 N N . GLN A 1 228 ? -56.043 12.677 -27.843 1.00 81.12 228 GLN A N 1
ATOM 1723 C CA . GLN A 1 228 ? -54.975 11.846 -28.405 1.00 81.12 228 GLN A CA 1
ATOM 1724 C C . GLN A 1 228 ? -53.968 12.739 -29.135 1.00 81.12 228 GLN A C 1
ATOM 1726 O O . GLN A 1 228 ? -54.291 13.332 -30.163 1.00 81.12 228 GLN A O 1
ATOM 1731 N N . CYS A 1 229 ? -52.753 12.836 -28.596 1.00 80.81 229 CYS A N 1
ATOM 1732 C CA . CYS A 1 229 ? -51.639 13.527 -29.241 1.00 80.81 229 CYS A CA 1
ATOM 1733 C C . CYS A 1 229 ? -50.864 12.586 -30.177 1.00 80.81 229 CYS A C 1
ATOM 1735 O O . CYS A 1 229 ? -50.843 11.373 -29.972 1.00 80.81 229 CYS A O 1
ATOM 1737 N N . SER A 1 230 ? -50.240 13.142 -31.218 1.00 75.06 230 SER A N 1
ATOM 1738 C CA . SER A 1 230 ? -49.440 12.367 -32.181 1.00 75.06 230 SER A CA 1
ATOM 1739 C C . SER A 1 230 ? -48.133 11.868 -31.555 1.00 75.06 230 SER A C 1
ATOM 1741 O O . SER A 1 230 ? -47.674 12.422 -30.556 1.00 75.06 230 SER A O 1
ATOM 1743 N N . ASP A 1 231 ? -47.462 10.907 -32.200 1.00 66.62 231 ASP A N 1
ATOM 1744 C CA . ASP A 1 231 ? -46.072 10.556 -31.872 1.00 66.62 231 ASP A CA 1
ATOM 1745 C C . ASP A 1 231 ? -45.201 11.825 -31.740 1.00 66.62 231 ASP A C 1
ATOM 1747 O O . ASP A 1 231 ? -45.059 12.598 -32.691 1.00 66.62 231 ASP A O 1
ATOM 1751 N N . MET A 1 232 ? -44.585 12.006 -30.567 1.00 66.38 232 MET A N 1
ATOM 1752 C CA . MET A 1 232 ? -43.751 13.159 -30.171 1.00 66.38 232 MET A CA 1
ATOM 1753 C C . MET A 1 232 ? -44.472 14.498 -29.904 1.00 66.38 232 MET A C 1
ATOM 1755 O O . MET A 1 232 ? -43.799 15.508 -29.689 1.00 66.38 232 MET A O 1
ATOM 1759 N N . GLU A 1 233 ? -45.804 14.519 -29.820 1.00 80.50 233 GLU A N 1
ATOM 1760 C CA . GLU A 1 233 ? -46.561 15.623 -29.214 1.00 80.50 233 GLU A CA 1
ATOM 1761 C C . GLU A 1 233 ? -46.913 15.319 -27.747 1.00 80.50 233 GLU A C 1
ATOM 1763 O O . GLU A 1 233 ? -47.372 14.228 -27.415 1.00 80.50 233 GLU A O 1
ATOM 1768 N N . THR A 1 234 ? -46.766 16.308 -26.865 1.00 77.00 234 THR A N 1
ATOM 1769 C CA . THR A 1 234 ? -47.175 16.238 -25.451 1.00 77.00 234 THR A CA 1
ATOM 1770 C C . THR A 1 234 ? -48.434 17.061 -25.196 1.00 77.00 234 THR A C 1
ATOM 1772 O O . THR A 1 234 ? -48.579 18.158 -25.745 1.00 77.00 234 THR A O 1
ATOM 1775 N N . CYS A 1 235 ? -49.334 16.555 -24.350 1.00 84.44 235 CYS A N 1
ATOM 1776 C CA . CYS A 1 235 ? -50.542 17.276 -23.955 1.00 84.44 235 CYS A CA 1
ATOM 1777 C C . CYS A 1 235 ? -50.236 18.427 -22.987 1.00 84.44 235 CYS A C 1
ATOM 1779 O O . CYS A 1 235 ? -49.368 18.316 -22.125 1.00 84.44 235 CYS A O 1
ATOM 1781 N N . HIS A 1 236 ? -50.975 19.527 -23.123 1.00 84.44 236 HIS A N 1
ATOM 1782 C CA . HIS A 1 236 ? -50.901 20.688 -22.251 1.00 84.44 236 HIS A CA 1
ATOM 1783 C C . HIS A 1 236 ? -52.295 21.308 -22.049 1.00 84.44 236 HIS A C 1
ATOM 1785 O O . HIS A 1 236 ? -52.881 21.882 -22.967 1.00 84.44 236 HIS A O 1
ATOM 1791 N N . ILE A 1 237 ? -52.809 21.242 -20.824 1.00 86.12 237 ILE A N 1
ATOM 1792 C CA . ILE A 1 237 ? -54.001 21.929 -20.323 1.00 86.12 237 ILE A CA 1
ATOM 1793 C C . ILE A 1 237 ? -53.723 23.438 -20.284 1.00 86.12 237 ILE A C 1
ATOM 1795 O O . ILE A 1 237 ? -52.733 23.896 -19.712 1.00 86.12 237 ILE A O 1
ATOM 1799 N N . GLN A 1 238 ? -54.574 24.228 -20.926 1.00 81.75 238 GLN A N 1
ATOM 1800 C CA . GLN A 1 238 ? -54.551 25.690 -20.874 1.00 81.75 238 GLN A CA 1
ATOM 1801 C C . GLN A 1 238 ? -55.298 26.215 -19.630 1.00 81.75 238 GLN A C 1
ATOM 1803 O O . GLN A 1 238 ? -56.084 25.503 -19.011 1.00 81.75 238 GLN A O 1
ATOM 1808 N N . LYS A 1 239 ? -55.112 27.497 -19.271 1.00 77.94 239 LYS A N 1
ATOM 1809 C CA . LYS A 1 239 ? -55.757 28.120 -18.087 1.00 77.94 239 LYS A CA 1
ATOM 1810 C C . LYS A 1 239 ? -57.298 28.082 -18.093 1.00 77.94 239 LYS A C 1
ATOM 1812 O O . LYS A 1 239 ? -57.908 28.204 -17.041 1.00 77.94 239 LYS A O 1
ATOM 1817 N N . ASN A 1 240 ? -57.919 27.917 -19.259 1.00 82.44 240 ASN A N 1
ATOM 1818 C CA . ASN A 1 240 ? -59.365 27.739 -19.451 1.00 82.44 240 ASN A CA 1
ATOM 1819 C C . ASN A 1 240 ? -59.844 26.277 -19.276 1.00 82.44 240 ASN A C 1
ATOM 1821 O O . ASN A 1 240 ? -61.037 26.021 -19.395 1.00 82.44 240 ASN A O 1
ATOM 1825 N N . GLY A 1 241 ? -58.937 25.319 -19.048 1.00 81.06 241 GLY A N 1
ATOM 1826 C CA . GLY A 1 241 ? -59.240 23.890 -18.958 1.00 81.06 241 GLY A CA 1
ATOM 1827 C C . GLY A 1 241 ? -59.242 23.120 -20.285 1.00 81.06 241 GLY A C 1
ATOM 1828 O O . GLY A 1 241 ? -59.527 21.929 -20.263 1.00 81.06 241 GLY A O 1
ATOM 1829 N N . THR A 1 242 ? -58.911 23.717 -21.438 1.00 85.50 242 THR A N 1
ATOM 1830 C CA . THR A 1 242 ? -58.791 22.942 -22.691 1.00 85.50 242 THR A CA 1
ATOM 1831 C C . THR A 1 242 ? -57.395 22.346 -22.853 1.00 85.50 242 THR A C 1
ATOM 1833 O O . THR A 1 242 ? -56.399 23.069 -22.802 1.00 85.50 242 THR A O 1
ATOM 1836 N N . ALA A 1 243 ? -57.317 21.036 -23.087 1.00 84.88 243 ALA A N 1
ATOM 1837 C CA . ALA A 1 243 ? -56.085 20.358 -23.480 1.00 84.88 243 ALA A CA 1
ATOM 1838 C C . ALA A 1 243 ? -55.732 20.627 -24.950 1.00 84.88 243 ALA A C 1
ATOM 1840 O O . ALA A 1 243 ? -56.600 20.594 -25.820 1.00 84.88 243 ALA A O 1
ATOM 1841 N N . ILE A 1 244 ? -54.445 20.851 -25.225 1.00 87.88 244 ILE A N 1
ATOM 1842 C CA . ILE A 1 244 ? -53.881 20.949 -26.577 1.00 87.88 244 ILE A CA 1
ATOM 1843 C C . ILE A 1 244 ? -52.591 20.132 -26.688 1.00 87.88 244 ILE A C 1
ATOM 1845 O O . ILE A 1 244 ? -51.835 20.026 -25.727 1.00 87.88 244 ILE A O 1
ATOM 1849 N N . CYS A 1 245 ? -52.310 19.593 -27.870 1.00 86.19 245 CYS A N 1
ATOM 1850 C CA . CYS A 1 245 ? -51.066 18.879 -28.159 1.00 86.19 245 CYS A CA 1
ATOM 1851 C C . CYS A 1 245 ? -49.989 19.855 -28.666 1.00 86.19 245 CYS A C 1
ATOM 1853 O O . CYS A 1 245 ? -50.269 20.699 -29.520 1.00 86.19 245 CYS A O 1
ATOM 1855 N N . LYS A 1 246 ? -48.762 19.763 -28.140 1.00 83.56 246 LYS A N 1
ATOM 1856 C CA . LYS A 1 246 ? -47.613 20.607 -28.519 1.00 83.56 246 LYS A CA 1
ATOM 1857 C C . LYS A 1 246 ? -46.378 19.749 -28.824 1.00 83.56 246 LYS A C 1
ATOM 1859 O O . LYS A 1 246 ? -46.083 18.817 -28.082 1.00 83.56 246 LYS A O 1
ATOM 1864 N N . CYS A 1 247 ? -45.621 20.112 -29.859 1.00 82.81 247 CYS A N 1
ATOM 1865 C CA . CYS A 1 247 ? -44.251 19.626 -30.067 1.00 82.81 247 CYS A CA 1
ATOM 1866 C C . CYS A 1 247 ? -43.263 20.319 -29.113 1.00 82.81 247 CYS A C 1
ATOM 1868 O O . CYS A 1 247 ? -43.487 21.471 -28.729 1.00 82.81 247 CYS A O 1
ATOM 1870 N N . ILE A 1 248 ? -42.131 19.664 -28.827 1.00 75.44 248 ILE A N 1
ATOM 1871 C CA . ILE A 1 248 ? -41.021 20.245 -28.054 1.00 75.44 248 ILE A CA 1
ATOM 1872 C C . ILE A 1 248 ? -40.561 21.592 -28.656 1.00 75.44 248 ILE A C 1
ATOM 1874 O O . ILE A 1 248 ? -40.377 21.731 -29.873 1.00 75.44 248 ILE A O 1
ATOM 1878 N N . GLN A 1 249 ? -40.436 22.618 -27.810 1.00 74.31 249 GLN A N 1
ATOM 1879 C CA . GLN A 1 249 ? -40.170 24.002 -28.236 1.00 74.31 249 GLN A CA 1
ATOM 1880 C C . GLN A 1 249 ? -38.699 24.405 -28.124 1.00 74.31 249 GLN A C 1
ATOM 1882 O O . GLN A 1 249 ? -38.234 25.222 -28.921 1.00 74.31 249 GLN A O 1
ATOM 1887 N N . TYR A 1 250 ? -37.960 23.824 -27.185 1.00 72.62 250 TYR A N 1
ATOM 1888 C CA . TYR A 1 250 ? -36.517 23.984 -27.084 1.00 72.62 250 TYR A CA 1
ATOM 1889 C C . TYR A 1 250 ? -35.816 22.709 -27.571 1.00 72.62 250 TYR A C 1
ATOM 1891 O O . TYR A 1 250 ? -36.430 21.662 -27.757 1.00 72.62 250 TYR A O 1
ATOM 1899 N N . CYS A 1 251 ? -34.542 22.846 -27.909 1.00 73.69 251 CYS A N 1
ATOM 1900 C CA . CYS A 1 251 ? -33.617 21.735 -28.065 1.00 73.69 251 CYS A CA 1
ATOM 1901 C C . CYS A 1 251 ? -32.251 22.273 -27.641 1.00 73.69 251 CYS A C 1
ATOM 1903 O O . CYS A 1 251 ? -31.880 23.354 -28.111 1.00 73.69 251 CYS A O 1
ATOM 1905 N N . PRO A 1 252 ? -31.479 21.552 -26.811 1.00 63.50 252 PRO A N 1
ATOM 1906 C CA . PRO A 1 252 ? -30.166 22.018 -26.391 1.00 63.50 252 PRO A CA 1
ATOM 1907 C C . PRO A 1 252 ? -29.268 22.348 -27.599 1.00 63.50 252 PRO A C 1
ATOM 1909 O O . PRO A 1 252 ? -29.213 21.543 -28.537 1.00 63.50 252 PRO A O 1
ATOM 1912 N N . PRO A 1 253 ? -28.511 23.464 -27.585 1.00 65.25 253 PRO A N 1
ATOM 1913 C CA . PRO A 1 253 ? -27.618 23.885 -28.675 1.00 65.25 253 PRO A CA 1
ATOM 1914 C C . PRO A 1 253 ? -26.321 23.050 -28.737 1.00 65.25 253 PRO A C 1
ATOM 1916 O O . PRO A 1 253 ? -25.233 23.548 -29.014 1.00 65.25 253 PRO A O 1
ATOM 1919 N N . VAL A 1 254 ? -26.417 21.754 -28.434 1.00 56.59 254 VAL A N 1
ATOM 1920 C CA . VAL A 1 254 ? -25.304 20.807 -28.434 1.00 56.59 254 VAL A CA 1
ATOM 1921 C C . VAL A 1 254 ? -25.133 20.272 -29.850 1.00 56.59 254 VAL A C 1
ATOM 1923 O O . VAL A 1 254 ? -25.927 19.449 -30.298 1.00 56.59 254 VAL A O 1
ATOM 1926 N N . THR A 1 255 ? -24.092 20.709 -30.554 1.00 71.31 255 THR A N 1
ATOM 1927 C CA . THR A 1 255 ? -23.777 20.242 -31.911 1.00 71.31 255 THR A CA 1
ATOM 1928 C C . THR A 1 255 ? -23.127 18.853 -31.881 1.00 71.31 255 THR A C 1
ATOM 1930 O O . THR A 1 255 ? -21.907 18.715 -31.777 1.00 71.31 255 THR A O 1
ATOM 1933 N N . LYS A 1 256 ? -23.957 17.813 -31.973 1.00 68.44 256 LYS A N 1
ATOM 1934 C CA . LYS A 1 256 ? -23.582 16.430 -32.296 1.00 68.44 256 LYS A CA 1
ATOM 1935 C C . LYS A 1 256 ? -24.292 16.066 -33.606 1.00 68.44 256 LYS A C 1
ATOM 1937 O O . LYS A 1 256 ? -25.374 15.479 -33.538 1.00 68.44 256 LYS A O 1
ATOM 1942 N N . PRO A 1 257 ? -23.735 16.453 -34.770 1.00 79.19 257 PRO A N 1
ATOM 1943 C CA . PRO A 1 257 ? -24.446 16.360 -36.036 1.00 79.19 257 PRO A CA 1
ATOM 1944 C C . PRO A 1 257 ? -24.865 14.922 -36.328 1.00 79.19 257 PRO A C 1
ATOM 1946 O O . PRO A 1 257 ? -24.099 13.984 -36.093 1.00 79.19 257 PRO A O 1
ATOM 1949 N N . ILE A 1 258 ? -26.075 14.763 -36.848 1.00 82.62 258 ILE A N 1
ATOM 1950 C CA . ILE A 1 258 ? -26.613 13.491 -37.325 1.00 82.62 258 ILE A CA 1
ATOM 1951 C C . ILE A 1 258 ? -27.137 13.672 -38.744 1.00 82.62 258 ILE A C 1
ATOM 1953 O O . ILE A 1 258 ? -27.814 14.657 -39.039 1.00 82.62 258 ILE A O 1
ATOM 1957 N N . CYS A 1 259 ? -26.831 12.727 -39.623 1.00 82.25 259 CYS A N 1
ATOM 1958 C CA . CYS A 1 259 ? -27.422 12.655 -40.946 1.00 82.25 259 CYS A CA 1
ATOM 1959 C C . CYS A 1 259 ? -28.761 11.939 -40.793 1.00 82.25 259 CYS A C 1
ATOM 1961 O O . CYS A 1 259 ? -28.791 10.796 -40.339 1.00 82.25 259 CYS A O 1
ATOM 1963 N N . ALA A 1 260 ? -29.877 12.595 -41.106 1.00 78.38 260 ALA A N 1
ATOM 1964 C CA . ALA A 1 260 ? -31.195 11.964 -41.064 1.00 78.38 260 ALA A CA 1
ATOM 1965 C C . ALA A 1 260 ? -31.494 11.193 -42.365 1.00 78.38 260 ALA A C 1
ATOM 1967 O O . ALA A 1 260 ? -30.819 11.376 -43.380 1.00 78.38 260 ALA A O 1
ATOM 1968 N N . VAL A 1 261 ? -32.509 10.315 -42.362 1.00 77.44 261 VAL A N 1
ATOM 1969 C CA . VAL A 1 261 ? -32.847 9.482 -43.545 1.00 77.44 261 VAL A CA 1
ATOM 1970 C C . VAL A 1 261 ? -33.161 10.326 -44.789 1.00 77.44 261 VAL A C 1
ATOM 1972 O O . VAL A 1 261 ? -32.880 9.900 -45.904 1.00 77.44 261 VAL A O 1
ATOM 1975 N N . ASN A 1 262 ? -33.648 11.556 -44.602 1.00 76.44 262 ASN A N 1
ATOM 1976 C CA . ASN A 1 262 ? -33.895 12.536 -45.663 1.00 76.44 262 ASN A CA 1
ATOM 1977 C C . ASN A 1 262 ? -32.626 13.211 -46.235 1.00 76.44 262 ASN A C 1
ATOM 1979 O O . ASN A 1 262 ? -32.745 14.204 -46.947 1.00 76.44 262 ASN A O 1
ATOM 1983 N N . GLY A 1 263 ? -31.421 12.737 -45.894 1.00 75.38 263 GLY A N 1
ATOM 1984 C CA . GLY A 1 263 ? -30.152 13.283 -46.394 1.00 75.38 263 GLY A CA 1
ATOM 1985 C C . GLY A 1 263 ? -29.771 14.650 -45.815 1.00 75.38 263 GLY A C 1
ATOM 1986 O O . GLY A 1 263 ? -28.784 15.241 -46.246 1.00 75.38 263 GLY A O 1
ATOM 1987 N N . LYS A 1 264 ? -30.522 15.163 -44.831 1.00 82.06 264 LYS A N 1
ATOM 1988 C CA . LYS A 1 264 ? -30.225 16.431 -44.163 1.00 82.06 264 LYS A CA 1
ATOM 1989 C C . LYS A 1 264 ? -29.445 16.194 -42.872 1.00 82.06 264 LYS A C 1
ATOM 1991 O O . LYS A 1 264 ? -29.874 15.428 -42.008 1.00 82.06 264 LYS A O 1
ATOM 1996 N N . THR A 1 265 ? -28.337 16.914 -42.705 1.00 84.06 265 THR A N 1
ATOM 1997 C CA . THR A 1 265 ? -27.650 17.020 -41.412 1.00 84.06 265 THR A CA 1
ATOM 1998 C C . THR A 1 265 ? -28.486 17.873 -40.454 1.00 84.06 265 THR A C 1
ATOM 2000 O O . THR A 1 265 ? -28.849 19.003 -40.785 1.00 84.06 265 THR A O 1
ATOM 2003 N N . TYR A 1 266 ? -28.765 17.353 -39.261 1.00 86.06 266 TYR A N 1
ATOM 2004 C CA . TYR A 1 266 ? -29.340 18.092 -38.135 1.00 86.06 266 TYR A CA 1
ATOM 2005 C C . TYR A 1 266 ? -28.297 18.230 -37.023 1.00 86.06 266 TYR A C 1
ATOM 2007 O O . TYR A 1 266 ? -27.544 17.289 -36.777 1.00 86.06 266 TYR A O 1
ATOM 2015 N N . ASP A 1 267 ? -28.275 19.368 -36.322 1.00 82.00 267 ASP A N 1
ATOM 2016 C CA . ASP A 1 267 ? -27.253 19.678 -35.305 1.00 82.00 267 ASP A CA 1
ATOM 2017 C C . ASP A 1 267 ? -27.211 18.671 -34.151 1.00 82.00 267 ASP A C 1
ATOM 2019 O O . ASP A 1 267 ? -26.155 18.450 -33.563 1.00 82.00 267 ASP A O 1
ATOM 2023 N N . ASN A 1 268 ? -28.356 18.062 -33.832 1.00 80.06 268 ASN A N 1
ATOM 2024 C CA . ASN A 1 268 ? -28.489 16.895 -32.967 1.00 80.06 268 ASN A CA 1
ATOM 2025 C C . ASN A 1 268 ? -29.846 16.202 -33.184 1.00 80.06 268 ASN A C 1
ATOM 2027 O O . ASN A 1 268 ? -30.728 16.699 -33.891 1.00 80.06 268 ASN A O 1
ATOM 2031 N N . GLU A 1 269 ? -30.026 15.051 -32.533 1.00 85.38 269 GLU A N 1
ATOM 2032 C CA . GLU A 1 269 ? -31.247 14.250 -32.636 1.00 85.38 269 GLU A CA 1
ATOM 2033 C C . GLU A 1 269 ? -32.506 14.979 -32.128 1.00 85.38 269 GLU A C 1
ATOM 2035 O O . GLU A 1 269 ? -33.581 14.778 -32.690 1.00 85.38 269 GLU A O 1
ATOM 2040 N N . CYS A 1 270 ? -32.403 15.872 -31.132 1.00 83.31 270 CYS A N 1
ATOM 2041 C CA . CYS A 1 270 ? -33.553 16.669 -30.687 1.00 83.31 270 CYS A CA 1
ATOM 2042 C C . CYS A 1 270 ? -34.050 17.574 -31.816 1.00 83.31 270 CYS A C 1
ATOM 2044 O O . CYS A 1 270 ? -35.242 17.568 -32.114 1.00 83.31 270 CYS A O 1
ATOM 2046 N N . VAL A 1 271 ? -33.156 18.295 -32.505 1.00 87.19 271 VAL A N 1
ATOM 2047 C CA . VAL A 1 271 ? -33.546 19.181 -33.618 1.00 87.19 271 VAL A CA 1
ATOM 2048 C C . VAL A 1 271 ? -34.203 18.380 -34.751 1.00 87.19 271 VAL A C 1
ATOM 2050 O O . VAL A 1 271 ? -35.198 18.828 -35.325 1.00 87.19 271 VAL A O 1
ATOM 2053 N N . MET A 1 272 ? -33.727 17.159 -35.024 1.00 88.12 272 MET A N 1
ATOM 2054 C CA . MET A 1 272 ? -34.379 16.238 -35.963 1.00 88.12 272 MET A CA 1
ATOM 2055 C C . MET A 1 272 ? -35.768 15.797 -35.480 1.00 88.12 272 MET A C 1
ATOM 2057 O O . MET A 1 272 ? -36.728 15.909 -36.241 1.00 88.12 272 MET A O 1
ATOM 2061 N N . ARG A 1 273 ? -35.912 15.334 -34.230 1.00 84.81 273 ARG A N 1
ATOM 2062 C CA . ARG A 1 273 ? -37.202 14.901 -33.655 1.00 84.81 273 ARG A CA 1
ATOM 2063 C C . ARG A 1 273 ? -38.216 16.046 -33.591 1.00 84.81 273 ARG A C 1
ATOM 2065 O O . ARG A 1 273 ? -39.373 15.869 -33.961 1.00 84.81 273 ARG A O 1
ATOM 2072 N N . ARG A 1 274 ? -37.772 17.247 -33.219 1.00 84.50 274 ARG A N 1
ATOM 2073 C CA . ARG A 1 274 ? -38.563 18.482 -33.253 1.00 84.50 274 ARG A CA 1
ATOM 2074 C C . ARG A 1 274 ? -39.015 18.814 -34.674 1.00 84.50 274 ARG A C 1
ATOM 2076 O O . ARG A 1 274 ? -40.195 19.072 -34.892 1.00 84.50 274 ARG A O 1
ATOM 2083 N N . SER A 1 275 ? -38.108 18.746 -35.651 1.00 86.62 275 SER A N 1
ATOM 2084 C CA . SER A 1 275 ? -38.438 18.921 -37.071 1.00 86.62 275 SER A CA 1
ATOM 2085 C C . SER A 1 275 ? -39.431 17.865 -37.565 1.00 86.62 275 SER A C 1
ATOM 2087 O O . SER A 1 275 ? -40.318 18.211 -38.341 1.00 86.62 275 SER A O 1
ATOM 2089 N N . ALA A 1 276 ? -39.309 16.611 -37.126 1.00 84.88 276 ALA A N 1
ATOM 2090 C CA . ALA A 1 276 ? -40.225 15.522 -37.458 1.00 84.88 276 ALA A CA 1
ATOM 2091 C C . ALA A 1 276 ? -41.631 15.759 -36.880 1.00 84.88 276 ALA A C 1
ATOM 2093 O O . ALA A 1 276 ? -42.612 15.665 -37.611 1.00 84.88 276 ALA A O 1
ATOM 2094 N N . CYS A 1 277 ? -41.728 16.167 -35.609 1.00 83.50 277 CYS A N 1
ATOM 2095 C CA . CYS A 1 277 ? -42.998 16.516 -34.966 1.00 83.50 277 CYS A CA 1
ATOM 2096 C C . CYS A 1 277 ? -43.688 17.701 -35.665 1.00 83.50 277 CYS A C 1
ATOM 2098 O O . CYS A 1 277 ? -44.841 17.591 -36.078 1.00 83.50 277 CYS A O 1
ATOM 2100 N N . ILE A 1 278 ? -42.961 18.808 -35.880 1.00 84.44 278 ILE A N 1
ATOM 2101 C CA . ILE A 1 278 ? -43.502 20.029 -36.506 1.00 84.44 278 ILE A CA 1
ATOM 2102 C C . ILE A 1 278 ? -43.948 19.776 -37.955 1.00 84.44 278 ILE A C 1
ATOM 2104 O O . ILE A 1 278 ? -44.969 20.306 -38.381 1.00 84.44 278 ILE A O 1
ATOM 2108 N N . SER A 1 279 ? -43.205 18.965 -38.715 1.00 81.56 279 SER A N 1
ATOM 2109 C CA . SER A 1 279 ? -43.560 18.630 -40.105 1.00 81.56 279 SER A CA 1
ATOM 2110 C C . SER A 1 279 ? -44.559 17.478 -40.242 1.00 81.56 279 SER A C 1
ATOM 2112 O O . SER A 1 279 ? -45.033 17.238 -41.349 1.00 81.56 279 SER A O 1
ATOM 2114 N N . LYS A 1 280 ? -44.866 16.755 -39.154 1.00 76.94 280 LYS A N 1
ATOM 2115 C CA . LYS A 1 280 ? -45.616 15.482 -39.150 1.00 76.94 280 LYS A CA 1
ATOM 2116 C C . LYS A 1 280 ? -44.976 14.386 -40.034 1.00 76.94 280 LYS A C 1
ATOM 2118 O O . LYS A 1 280 ? -45.650 13.439 -40.429 1.00 76.94 280 LYS A O 1
ATOM 2123 N N . ILE A 1 281 ? -43.671 14.479 -40.320 1.00 73.31 281 ILE A N 1
ATOM 2124 C CA . ILE A 1 281 ? -42.901 13.506 -41.118 1.00 73.31 281 ILE A CA 1
ATOM 2125 C C . ILE A 1 281 ? -41.988 12.701 -40.189 1.00 73.31 281 ILE A C 1
ATOM 2127 O O . ILE A 1 281 ? -41.129 13.270 -39.517 1.00 73.31 281 ILE A O 1
ATOM 2131 N N . ARG A 1 282 ? -42.103 11.365 -40.187 1.00 68.94 282 ARG A N 1
ATOM 2132 C CA . ARG A 1 282 ? -41.158 10.488 -39.472 1.00 68.94 282 ARG A CA 1
ATOM 2133 C C . ARG A 1 282 ? -39.767 10.556 -40.121 1.00 68.94 282 ARG A C 1
ATOM 2135 O O . ARG A 1 282 ? -39.527 9.910 -41.135 1.00 68.94 282 ARG A O 1
ATOM 2142 N N . ASN A 1 283 ? -38.846 11.289 -39.495 1.00 73.06 283 ASN A N 1
ATOM 2143 C CA . ASN A 1 283 ? -37.409 11.216 -39.766 1.00 73.06 283 ASN A CA 1
ATOM 2144 C C . ASN A 1 283 ? -36.703 10.446 -38.643 1.00 73.06 283 ASN A C 1
ATOM 2146 O O . ASN A 1 283 ? -36.963 10.684 -37.464 1.00 73.06 283 ASN A O 1
ATOM 2150 N N . ALA A 1 284 ? -35.777 9.569 -39.024 1.00 70.75 284 ALA A N 1
ATOM 2151 C CA . ALA A 1 284 ? -34.856 8.873 -38.131 1.00 70.75 284 ALA A CA 1
ATOM 2152 C C . ALA A 1 284 ? -33.398 9.250 -38.450 1.00 70.75 284 ALA A C 1
ATOM 2154 O O . ALA A 1 284 ? -33.107 9.860 -39.484 1.00 70.75 284 ALA A O 1
ATOM 2155 N N . VAL A 1 285 ? -32.476 8.864 -37.571 1.00 74.25 285 VAL A N 1
ATOM 2156 C CA . VAL A 1 285 ? -31.034 8.980 -37.815 1.00 74.25 285 VAL A CA 1
ATOM 2157 C C . VAL A 1 285 ? -30.629 7.945 -38.876 1.00 74.25 285 VAL A C 1
ATOM 2159 O O . VAL A 1 285 ? -30.875 6.758 -38.690 1.00 74.25 285 VAL A O 1
ATOM 2162 N N . ARG A 1 286 ? -30.011 8.383 -39.980 1.00 71.56 286 ARG A N 1
ATOM 2163 C CA . ARG A 1 286 ? -29.361 7.519 -40.987 1.00 71.56 286 ARG A CA 1
ATOM 2164 C C . ARG A 1 286 ? -27.988 7.071 -40.494 1.00 71.56 286 ARG A C 1
ATOM 2166 O O . ARG A 1 286 ? -27.661 5.898 -40.586 1.00 71.56 286 ARG A O 1
ATOM 2173 N N . HIS A 1 287 ? -27.209 8.010 -39.955 1.00 74.50 287 HIS A N 1
ATOM 2174 C CA . HIS A 1 287 ? -25.984 7.755 -39.195 1.00 74.50 287 HIS A CA 1
ATOM 2175 C C . HIS A 1 287 ? -25.610 8.980 -38.343 1.00 74.50 287 HIS A C 1
ATOM 2177 O O . HIS A 1 287 ? -26.091 10.093 -38.567 1.00 74.50 287 HIS A O 1
ATOM 2183 N N . THR A 1 288 ? -24.728 8.790 -37.363 1.00 70.81 288 THR A N 1
ATOM 2184 C CA . THR A 1 288 ? -24.079 9.896 -36.646 1.00 70.81 288 THR A CA 1
ATOM 2185 C C . THR A 1 288 ? -23.015 10.561 -37.530 1.00 70.81 288 THR A C 1
ATOM 2187 O O . THR A 1 288 ? -22.392 9.911 -38.368 1.00 70.81 288 THR A O 1
ATOM 2190 N N . GLY A 1 289 ? -22.812 11.869 -37.371 1.00 66.81 289 GLY A N 1
ATOM 2191 C CA . GLY A 1 289 ? -21.987 12.697 -38.259 1.00 66.81 289 GLY A CA 1
ATOM 2192 C C . GLY A 1 289 ? -22.793 13.400 -39.367 1.00 66.81 289 GLY A C 1
ATOM 2193 O O . GLY A 1 289 ? -23.965 13.087 -39.570 1.00 66.81 289 GLY A O 1
ATOM 2194 N N . PRO A 1 290 ? -22.196 14.380 -40.071 1.00 75.25 290 PRO A N 1
ATOM 2195 C CA . PRO A 1 290 ? -22.835 15.075 -41.188 1.00 75.25 290 PRO A CA 1
ATOM 2196 C C . PRO A 1 290 ? -22.940 14.186 -42.436 1.00 75.25 290 PRO A C 1
ATOM 2198 O O . PRO A 1 290 ? -22.132 13.280 -42.633 1.00 75.25 290 PRO A O 1
ATOM 2201 N N . CYS A 1 291 ? -23.903 14.475 -43.310 1.00 74.75 291 CYS A N 1
ATOM 2202 C CA . CYS A 1 291 ? -24.042 13.785 -44.591 1.00 74.75 291 CYS A CA 1
ATOM 2203 C C . CYS A 1 291 ? -22.928 14.199 -45.586 1.00 74.75 291 CYS A C 1
ATOM 2205 O O . CYS A 1 291 ? -22.910 15.344 -46.030 1.00 74.75 291 CYS A O 1
ATOM 2207 N N . GLY A 1 292 ? -22.065 13.254 -45.988 1.00 56.81 292 GLY A N 1
ATOM 2208 C CA . GLY A 1 292 ? -21.239 13.317 -47.211 1.00 56.81 292 GLY A CA 1
ATOM 2209 C C . GLY A 1 292 ? -19.876 14.043 -47.159 1.00 56.81 292 GLY A C 1
ATOM 2210 O O . GLY A 1 292 ? -19.778 15.204 -46.779 1.00 56.81 292 GLY A O 1
ATOM 2211 N N . PHE A 1 293 ? -18.834 13.362 -47.657 1.00 52.72 293 PHE A N 1
ATOM 2212 C CA . PHE A 1 293 ? -17.547 13.897 -48.148 1.00 52.72 293 PHE A CA 1
ATOM 2213 C C . PHE A 1 293 ? -17.054 12.972 -49.292 1.00 52.72 293 PHE A C 1
ATOM 2215 O O . PHE A 1 293 ? -17.244 11.761 -49.199 1.00 52.72 293 PHE A O 1
ATOM 2222 N N . GLY A 1 294 ? -16.406 13.499 -50.343 1.00 62.75 294 GLY A N 1
ATOM 2223 C CA . GLY A 1 294 ? -15.865 12.705 -51.473 1.00 62.75 294 GLY A CA 1
ATOM 2224 C C . GLY A 1 294 ? -16.778 12.637 -52.709 1.00 62.75 294 GLY A C 1
ATOM 2225 O O . GLY A 1 294 ? -17.664 13.470 -52.847 1.00 62.75 294 GLY A O 1
ATOM 2226 N N . VAL A 1 295 ? -16.582 11.654 -53.602 1.00 66.31 295 VAL A N 1
ATOM 2227 C CA . VAL A 1 295 ? -17.376 11.476 -54.850 1.00 66.31 295 VAL A CA 1
ATOM 2228 C C . VAL A 1 295 ? -18.878 11.299 -54.566 1.00 66.31 295 VAL A C 1
ATOM 2230 O O . VAL A 1 295 ? -19.724 11.783 -55.309 1.00 66.31 295 VAL A O 1
ATOM 2233 N N . CYS A 1 296 ? -19.221 10.688 -53.430 1.00 69.06 296 CYS A N 1
ATOM 2234 C CA . CYS A 1 296 ? -20.599 10.558 -52.953 1.00 69.06 296 CYS A CA 1
ATOM 2235 C C . CYS A 1 296 ? -21.174 11.845 -52.312 1.00 69.06 296 CYS A C 1
ATOM 2237 O O . CYS A 1 296 ? -22.337 11.855 -51.905 1.00 69.06 296 CYS A O 1
ATOM 2239 N N . ALA A 1 297 ? -20.403 12.933 -52.179 1.00 59.47 297 ALA A N 1
ATOM 2240 C CA . ALA A 1 297 ? -20.908 14.208 -51.668 1.00 59.47 297 ALA A CA 1
ATOM 2241 C C . ALA A 1 297 ? -21.683 14.948 -52.768 1.00 59.47 297 ALA A C 1
ATOM 2243 O O . ALA A 1 297 ? -21.096 15.502 -53.692 1.00 59.47 297 ALA A O 1
ATOM 2244 N N . GLY A 1 298 ? -23.012 14.961 -52.646 1.00 59.59 298 GLY A N 1
ATOM 2245 C CA . GLY A 1 298 ? -23.914 15.479 -53.680 1.00 59.59 298 GLY A CA 1
ATOM 2246 C C . GLY A 1 298 ? -24.461 14.408 -54.628 1.00 59.59 298 GLY A C 1
ATOM 2247 O O . GLY A 1 298 ? -25.179 14.749 -55.559 1.00 59.59 298 GLY A O 1
ATOM 2248 N N . TYR A 1 299 ? -24.174 13.124 -54.389 1.00 69.25 299 TYR A N 1
ATOM 2249 C CA . TYR A 1 299 ? -24.921 12.046 -55.031 1.00 69.25 299 TYR A CA 1
ATOM 2250 C C . TYR A 1 299 ? -26.313 11.945 -54.388 1.00 69.25 299 TYR A C 1
ATOM 2252 O O . TYR A 1 299 ? -26.410 11.702 -53.183 1.00 69.25 299 TYR A O 1
ATOM 2260 N N . ASP A 1 300 ? -27.380 12.098 -55.183 1.00 62.88 300 ASP A N 1
ATOM 2261 C CA . ASP A 1 300 ? -28.788 12.205 -54.733 1.00 62.88 300 ASP A CA 1
ATOM 2262 C C . ASP A 1 300 ? -29.383 10.927 -54.096 1.00 62.88 300 ASP A C 1
ATOM 2264 O O . ASP A 1 300 ? -30.574 10.845 -53.793 1.00 62.88 300 ASP A O 1
ATOM 2268 N N . GLY A 1 301 ? -28.527 9.951 -53.795 1.00 60.62 301 GLY A N 1
ATOM 2269 C CA . GLY A 1 301 ? -28.782 8.906 -52.818 1.00 60.62 301 GLY A CA 1
ATOM 2270 C C . GLY A 1 301 ? -28.939 7.524 -53.432 1.00 60.62 301 GLY A C 1
ATOM 2271 O O . GLY A 1 301 ? -29.740 7.294 -54.333 1.00 60.62 301 GLY A O 1
ATOM 2272 N N . CYS A 1 302 ? -28.214 6.566 -52.861 1.00 71.94 302 CYS A N 1
ATOM 2273 C CA . CYS A 1 302 ? -28.555 5.159 -53.017 1.00 71.94 302 CYS A CA 1
ATOM 2274 C C . CYS A 1 302 ? -29.900 4.860 -52.346 1.00 71.94 302 CYS A C 1
ATOM 2276 O O . CYS A 1 302 ? -30.350 5.626 -51.477 1.00 71.94 302 CYS A O 1
ATOM 2278 N N . ARG A 1 303 ? -30.531 3.739 -52.720 1.00 70.44 303 ARG A N 1
ATOM 2279 C CA . ARG A 1 303 ? -31.789 3.312 -52.093 1.00 70.44 303 ARG A CA 1
ATOM 2280 C C . ARG A 1 303 ? -31.593 3.182 -50.577 1.00 70.44 303 ARG A C 1
ATOM 2282 O O . ARG A 1 303 ? -30.467 2.973 -50.117 1.00 70.44 303 ARG A O 1
ATOM 2289 N N . PRO A 1 304 ? -32.660 3.303 -49.767 1.00 59.12 304 PRO A N 1
ATOM 2290 C CA . PRO A 1 304 ? -32.576 2.968 -48.352 1.00 59.12 304 PRO A CA 1
ATOM 2291 C C . PRO A 1 304 ? -31.882 1.610 -48.170 1.00 59.12 304 PRO A C 1
ATOM 2293 O O . PRO A 1 304 ? -32.239 0.646 -48.842 1.00 59.12 304 PRO A O 1
ATOM 2296 N N . SER A 1 305 ? -30.874 1.589 -47.295 1.00 63.38 305 SER A N 1
ATOM 2297 C CA . SER A 1 305 ? -29.995 0.449 -46.986 1.00 63.38 305 SER A CA 1
ATOM 2298 C C . SER A 1 305 ? -28.877 0.095 -47.997 1.00 63.38 305 SER A C 1
ATOM 2300 O O . SER A 1 305 ? -28.004 -0.686 -47.633 1.00 63.38 305 SER A O 1
ATOM 2302 N N . GLU A 1 306 ? -28.797 0.712 -49.184 1.00 75.62 306 GLU A N 1
ATOM 2303 C CA . GLU A 1 306 ? -27.607 0.656 -50.066 1.00 75.62 306 GLU A CA 1
ATOM 2304 C C . GLU A 1 306 ? -26.541 1.702 -49.658 1.00 75.62 306 GLU A C 1
ATOM 2306 O O . GLU A 1 306 ? -26.873 2.796 -49.181 1.00 75.62 306 GLU A O 1
ATOM 2311 N N . VAL A 1 307 ? -25.255 1.406 -49.897 1.00 70.56 307 VAL A N 1
ATOM 2312 C CA . VAL A 1 307 ? -24.115 2.300 -49.611 1.00 70.56 307 VAL A CA 1
ATOM 2313 C C . VAL A 1 307 ? -23.513 2.834 -50.913 1.00 70.56 307 VAL A C 1
ATOM 2315 O O . VAL A 1 307 ? -23.267 2.071 -51.843 1.00 70.56 307 VAL A O 1
ATOM 2318 N N . CYS A 1 308 ? -23.252 4.145 -50.968 1.00 73.75 308 CYS A N 1
ATOM 2319 C CA . CYS A 1 308 ? -22.511 4.771 -52.066 1.00 73.75 308 CYS A CA 1
ATOM 2320 C C . CYS A 1 308 ? -21.007 4.548 -51.875 1.00 73.75 308 CYS A C 1
ATOM 2322 O O . CYS A 1 308 ? -20.451 4.940 -50.846 1.00 73.75 308 CYS A O 1
ATOM 2324 N N . ILE A 1 309 ? -20.362 3.955 -52.875 1.00 74.62 309 ILE A N 1
ATOM 2325 C CA . ILE A 1 309 ? -18.916 3.761 -52.962 1.00 74.62 309 ILE A CA 1
ATOM 2326 C C . ILE A 1 309 ? -18.361 4.436 -54.220 1.00 74.62 309 ILE A C 1
ATOM 2328 O O . ILE A 1 309 ? -19.057 4.582 -55.220 1.00 74.62 309 ILE A O 1
ATOM 2332 N N . ASP A 1 310 ? -17.090 4.823 -54.177 1.00 77.81 310 ASP A N 1
ATOM 2333 C CA . ASP A 1 310 ? -16.341 5.270 -55.353 1.00 77.81 310 ASP A CA 1
ATOM 2334 C C . ASP A 1 310 ? -15.837 4.037 -56.122 1.00 77.81 310 ASP A C 1
ATOM 2336 O O . ASP A 1 310 ? -15.028 3.263 -55.596 1.00 77.81 310 ASP A O 1
ATOM 2340 N N . ARG A 1 311 ? -16.327 3.835 -57.351 1.00 78.44 311 ARG A N 1
ATOM 2341 C CA . ARG A 1 311 ? -15.704 2.934 -58.330 1.00 78.44 311 ARG A CA 1
ATOM 2342 C C . ARG A 1 311 ? -15.235 3.756 -59.522 1.00 78.44 311 ARG A C 1
ATOM 2344 O O . ARG A 1 311 ? -16.048 4.309 -60.254 1.00 78.44 311 ARG A O 1
ATOM 2351 N N . ASP A 1 312 ? -13.922 3.781 -59.728 1.00 78.31 312 ASP A N 1
ATOM 2352 C CA . ASP A 1 312 ? -13.262 4.430 -60.868 1.00 78.31 312 ASP A CA 1
ATOM 2353 C C . ASP A 1 312 ? -13.631 5.922 -61.061 1.00 78.31 312 ASP A C 1
ATOM 2355 O O . ASP A 1 312 ? -13.567 6.443 -62.174 1.00 78.31 312 ASP A O 1
ATOM 2359 N N . GLY A 1 313 ? -13.968 6.629 -59.973 1.00 73.12 313 GLY A N 1
ATOM 2360 C CA . GLY A 1 313 ? -14.362 8.041 -59.977 1.00 73.12 313 GLY A CA 1
ATOM 2361 C C . GLY A 1 313 ? -15.871 8.287 -60.074 1.00 73.12 313 GLY A C 1
ATOM 2362 O O . GLY A 1 313 ? -16.286 9.443 -60.022 1.00 73.12 313 GLY A O 1
ATOM 2363 N N . GLU A 1 314 ? -16.686 7.233 -60.179 1.00 76.38 314 GLU A N 1
ATOM 2364 C CA . GLU A 1 314 ? -18.148 7.306 -60.243 1.00 76.38 314 GLU A CA 1
ATOM 2365 C C . GLU A 1 314 ? -18.800 6.773 -58.946 1.00 76.38 314 GLU A C 1
ATOM 2367 O O . GLU A 1 314 ? -18.343 5.772 -58.379 1.00 76.38 314 GLU A O 1
ATOM 2372 N N . PRO A 1 315 ? -19.889 7.402 -58.463 1.00 74.88 315 PRO A N 1
ATOM 2373 C CA . PRO A 1 315 ? -20.641 6.930 -57.305 1.00 74.88 315 PRO A CA 1
ATOM 2374 C C . PRO A 1 315 ? -21.509 5.713 -57.669 1.00 74.88 315 PRO A C 1
ATOM 2376 O O . PRO A 1 315 ? -22.476 5.816 -58.425 1.00 74.88 315 PRO A O 1
ATOM 2379 N N . VAL A 1 316 ? -21.193 4.552 -57.096 1.00 81.69 316 VAL A N 1
ATOM 2380 C CA . VAL A 1 316 ? -21.914 3.286 -57.299 1.00 81.69 316 VAL A CA 1
ATOM 2381 C C . VAL A 1 316 ? -22.592 2.848 -56.004 1.00 81.69 316 VAL A C 1
ATOM 2383 O O . VAL A 1 316 ? -22.002 2.915 -54.931 1.00 81.69 316 VAL A O 1
ATOM 2386 N N . CYS A 1 317 ? -23.832 2.371 -56.103 1.00 81.62 317 CYS A N 1
ATOM 2387 C CA . CYS A 1 317 ? -24.593 1.843 -54.973 1.00 81.62 317 CYS A CA 1
ATOM 2388 C C . CYS A 1 317 ? -24.473 0.320 -54.888 1.00 81.62 317 CYS A C 1
ATOM 2390 O O . CYS A 1 317 ? -24.857 -0.376 -55.829 1.00 81.62 317 CYS A O 1
ATOM 2392 N N . GLU A 1 318 ? -23.999 -0.205 -53.758 1.00 82.19 318 GLU A N 1
ATOM 2393 C CA . GLU A 1 318 ? -24.019 -1.645 -53.470 1.00 82.19 318 GLU A CA 1
ATOM 2394 C C . GLU A 1 318 ? -24.370 -1.943 -52.002 1.00 82.19 318 GLU A C 1
ATOM 2396 O O . GLU A 1 318 ? -24.252 -1.085 -51.123 1.00 82.19 318 GLU A O 1
ATOM 2401 N N . CYS A 1 319 ? -24.851 -3.161 -51.733 1.00 83.75 319 CYS A N 1
ATOM 2402 C CA . CYS A 1 319 ? -25.019 -3.658 -50.367 1.00 83.75 319 CYS A CA 1
ATOM 2403 C C . CYS A 1 319 ? -23.658 -4.100 -49.807 1.00 83.75 319 CYS A C 1
ATOM 2405 O O . CYS A 1 319 ? -22.910 -4.805 -50.483 1.00 83.75 319 CYS A O 1
ATOM 2407 N N . GLU A 1 320 ? -23.365 -3.744 -48.556 1.00 76.38 320 GLU A N 1
ATOM 2408 C CA . GLU A 1 320 ? -22.129 -4.138 -47.872 1.00 76.38 320 GLU A CA 1
ATOM 2409 C C . GLU A 1 320 ? -22.032 -5.668 -47.705 1.00 76.38 320 GLU A C 1
ATOM 2411 O O . GLU A 1 320 ? -22.965 -6.327 -47.240 1.00 76.38 320 GLU A O 1
ATOM 2416 N N . ALA A 1 321 ? -20.890 -6.253 -48.079 1.00 81.81 321 ALA A N 1
ATOM 2417 C CA . ALA A 1 321 ? -20.645 -7.683 -47.923 1.00 81.81 321 ALA A CA 1
ATOM 2418 C C . ALA A 1 321 ? -20.217 -8.012 -46.483 1.00 81.81 321 ALA A C 1
ATOM 2420 O O . ALA A 1 321 ? -19.121 -7.660 -46.052 1.00 81.81 321 ALA A O 1
ATOM 2421 N N . CYS A 1 322 ? -21.068 -8.731 -45.752 1.00 81.69 322 CYS A N 1
ATOM 2422 C CA . CYS A 1 322 ? -20.828 -9.061 -44.348 1.00 81.69 322 CYS A CA 1
ATOM 2423 C C . CYS A 1 322 ? -19.979 -10.315 -44.150 1.00 81.69 322 CYS A C 1
ATOM 2425 O O . CYS A 1 322 ? -20.181 -11.332 -44.822 1.00 81.69 322 CYS A O 1
ATOM 2427 N N . ASP A 1 323 ? -19.107 -10.277 -43.144 1.00 78.38 323 ASP A N 1
ATOM 2428 C CA . ASP A 1 323 ? -18.400 -11.460 -42.673 1.00 78.38 323 ASP A CA 1
ATOM 2429 C C . ASP A 1 323 ? -19.292 -12.373 -41.799 1.00 78.38 323 ASP A C 1
ATOM 2431 O O . ASP A 1 323 ? -20.499 -12.159 -41.616 1.00 78.38 323 ASP A O 1
ATOM 2435 N N . SER A 1 324 ? -18.690 -13.454 -41.301 1.00 74.94 324 SER A N 1
ATOM 2436 C CA . SER A 1 324 ? -19.337 -14.450 -40.446 1.00 74.94 324 SER A CA 1
ATOM 2437 C C . SER A 1 324 ? -19.044 -14.259 -38.950 1.00 74.94 324 SER A C 1
ATOM 2439 O O . SER A 1 324 ? -19.054 -15.246 -38.212 1.00 74.94 324 SER A O 1
ATOM 2441 N N . GLN A 1 325 ? -18.731 -13.041 -38.489 1.00 69.81 325 GLN A N 1
ATOM 2442 C CA . GLN A 1 325 ? -18.662 -12.747 -37.053 1.00 69.81 325 GLN A CA 1
ATOM 2443 C C . GLN A 1 325 ? -20.045 -12.933 -36.414 1.00 69.81 325 GLN A C 1
ATOM 2445 O O . GLN A 1 325 ? -21.066 -12.742 -37.075 1.00 69.81 325 GLN A O 1
ATOM 2450 N N . LEU A 1 326 ? -20.096 -13.375 -35.156 1.00 71.62 326 LEU A N 1
ATOM 2451 C CA . LEU A 1 326 ? -21.329 -13.863 -34.532 1.00 71.62 326 LEU A CA 1
ATOM 2452 C C . LEU A 1 326 ? -21.603 -13.080 -33.246 1.00 71.62 326 LEU A C 1
ATOM 2454 O O . LEU A 1 326 ? -21.074 -13.393 -32.183 1.00 71.62 326 LEU A O 1
ATOM 2458 N N . ASN A 1 327 ? -22.398 -12.024 -33.404 1.00 79.56 327 ASN A N 1
ATOM 2459 C CA . ASN A 1 327 ? -22.691 -10.974 -32.435 1.00 79.56 327 ASN A CA 1
ATOM 2460 C C . ASN A 1 327 ? -24.160 -10.598 -32.570 1.00 79.56 327 ASN A C 1
ATOM 2462 O O . ASN A 1 327 ? -24.520 -9.611 -33.207 1.00 79.56 327 ASN A O 1
ATOM 2466 N N . GLU A 1 328 ? -24.993 -11.481 -32.039 1.00 86.00 328 GLU A N 1
ATOM 2467 C CA . GLU A 1 328 ? -26.438 -11.486 -32.222 1.00 86.00 328 GLU A CA 1
ATOM 2468 C C . GLU A 1 328 ? -27.057 -10.114 -31.933 1.00 86.00 328 GLU A C 1
ATOM 2470 O O . GLU A 1 328 ? -26.803 -9.515 -30.887 1.00 86.00 328 GLU A O 1
ATOM 2475 N N . VAL A 1 329 ? -27.882 -9.617 -32.855 1.00 84.94 329 VAL A N 1
ATOM 2476 C CA . VAL A 1 329 ? -28.674 -8.396 -32.664 1.00 84.94 329 VAL A CA 1
ATOM 2477 C C . VAL A 1 329 ? -30.150 -8.702 -32.860 1.00 84.94 329 VAL A C 1
ATOM 2479 O O . VAL A 1 329 ? -30.543 -9.301 -33.863 1.00 84.94 329 VAL A O 1
ATOM 2482 N N . CYS A 1 330 ? -30.977 -8.262 -31.917 1.00 84.50 330 CYS A N 1
ATOM 2483 C CA . CYS A 1 330 ? -32.418 -8.313 -32.053 1.00 84.50 330 CYS A CA 1
ATOM 2484 C C . CYS A 1 330 ? -32.824 -7.134 -32.919 1.00 84.50 330 CYS A C 1
ATOM 2486 O O . CYS A 1 330 ? -32.618 -5.975 -32.542 1.00 84.50 330 CYS A O 1
ATOM 2488 N N . ALA A 1 331 ? -33.388 -7.416 -34.082 1.00 81.75 331 ALA A N 1
ATOM 2489 C CA . ALA A 1 331 ? -33.812 -6.388 -35.006 1.00 81.75 331 ALA A CA 1
ATOM 2490 C C . ALA A 1 331 ? -35.274 -5.967 -34.794 1.00 81.75 331 ALA A C 1
ATOM 2492 O O . ALA A 1 331 ? -36.050 -6.566 -34.045 1.00 81.75 331 ALA A O 1
ATOM 2493 N N . SER A 1 332 ? -35.653 -4.876 -35.452 1.00 79.69 332 SER A N 1
ATOM 2494 C CA . SER A 1 332 ? -36.985 -4.275 -35.401 1.00 79.69 332 SER A CA 1
ATOM 2495 C C . SER A 1 332 ? -38.094 -5.143 -36.000 1.00 79.69 332 SER A C 1
ATOM 2497 O O . SER A 1 332 ? -39.263 -4.913 -35.696 1.00 79.69 332 SER A O 1
ATOM 2499 N N . ASP A 1 333 ? -37.741 -6.142 -36.808 1.00 81.12 333 ASP A N 1
ATOM 2500 C CA . ASP A 1 333 ? -38.638 -7.169 -37.343 1.00 81.12 333 ASP A CA 1
ATOM 2501 C C . ASP A 1 333 ? -38.881 -8.339 -36.365 1.00 81.12 333 ASP A C 1
ATOM 2503 O O . ASP A 1 333 ? -39.678 -9.226 -36.664 1.00 81.12 333 ASP A O 1
ATOM 2507 N N . GLY A 1 334 ? -38.231 -8.334 -35.193 1.00 76.06 334 GLY A N 1
ATOM 2508 C CA . GLY A 1 334 ? -38.316 -9.403 -34.195 1.00 76.06 334 GLY A CA 1
ATOM 2509 C C . GLY A 1 334 ? -37.419 -10.610 -34.488 1.00 76.06 334 GLY A C 1
ATOM 2510 O O . GLY A 1 334 ? -37.498 -11.603 -33.768 1.00 76.06 334 GLY A O 1
ATOM 2511 N N . ILE A 1 335 ? -36.566 -10.538 -35.514 1.00 82.38 335 ILE A N 1
ATOM 2512 C CA . ILE A 1 335 ? -35.617 -11.592 -35.868 1.00 82.38 335 ILE A CA 1
ATOM 2513 C C . ILE A 1 335 ? -34.259 -11.286 -35.224 1.00 82.38 335 ILE A C 1
ATOM 2515 O O . ILE A 1 335 ? -33.771 -10.154 -35.245 1.00 82.38 335 ILE A O 1
ATOM 2519 N N . THR A 1 336 ? -33.616 -12.314 -34.668 1.00 84.00 336 THR A N 1
ATOM 2520 C CA . THR A 1 336 ? -32.206 -12.227 -34.274 1.00 84.00 336 THR A CA 1
ATOM 2521 C C . THR A 1 336 ? -31.321 -12.415 -35.504 1.00 84.00 336 THR A C 1
ATOM 2523 O O . THR A 1 336 ? -31.290 -13.500 -36.088 1.00 84.00 336 THR A O 1
ATOM 2526 N N . TYR A 1 337 ? -30.556 -11.392 -35.875 1.00 86.50 337 TYR A N 1
ATOM 2527 C CA . TYR A 1 337 ? -29.541 -11.493 -36.924 1.00 86.50 337 TYR A CA 1
ATOM 2528 C C . TYR A 1 337 ? -28.184 -11.852 -36.330 1.00 86.50 337 TYR A C 1
ATOM 2530 O O . TYR A 1 337 ? -27.824 -11.377 -35.257 1.00 86.50 337 TYR A O 1
ATOM 2538 N N . ALA A 1 338 ? -27.402 -12.654 -37.058 1.00 83.75 338 ALA A N 1
ATOM 2539 C CA . ALA A 1 338 ? -26.109 -13.153 -36.585 1.00 83.75 338 ALA A CA 1
ATOM 2540 C C . ALA A 1 338 ? -25.078 -12.048 -36.284 1.00 83.75 338 ALA A C 1
ATOM 2542 O O . ALA A 1 338 ? -24.189 -12.279 -35.476 1.00 83.75 338 ALA A O 1
ATOM 2543 N N . ASN A 1 339 ? -25.175 -10.878 -36.923 1.00 82.31 339 ASN A N 1
ATOM 2544 C CA . ASN A 1 339 ? -24.429 -9.665 -36.578 1.00 82.31 339 ASN A CA 1
ATOM 2545 C C . ASN A 1 339 ? -25.145 -8.414 -37.128 1.00 82.31 339 ASN A C 1
ATOM 2547 O O . ASN A 1 339 ? -26.056 -8.529 -37.955 1.00 82.31 339 ASN A O 1
ATOM 2551 N N . GLU A 1 340 ? -24.738 -7.215 -36.694 1.00 84.88 340 GLU A N 1
ATOM 2552 C CA . GLU A 1 340 ? -25.352 -5.960 -37.159 1.00 84.88 340 GLU A CA 1
ATOM 2553 C C . GLU A 1 340 ? -25.209 -5.764 -38.679 1.00 84.88 340 GLU A C 1
ATOM 2555 O O . GLU A 1 340 ? -26.139 -5.288 -39.331 1.00 84.88 340 GLU A O 1
ATOM 2560 N N . CYS A 1 341 ? -24.098 -6.202 -39.282 1.00 86.88 341 CYS A N 1
ATOM 2561 C CA . CYS A 1 341 ? -23.951 -6.158 -40.735 1.00 86.88 341 CYS A CA 1
ATOM 2562 C C . CYS A 1 341 ? -24.999 -7.049 -41.418 1.00 86.88 341 CYS A C 1
ATOM 2564 O O . CYS A 1 341 ? -25.682 -6.583 -42.318 1.00 86.88 341 CYS A O 1
ATOM 2566 N N . LYS A 1 342 ? -25.214 -8.293 -40.970 1.00 89.00 342 LYS A N 1
ATOM 2567 C CA . LYS A 1 342 ? -26.236 -9.213 -41.506 1.00 89.00 342 LYS A CA 1
ATOM 2568 C C . LYS A 1 342 ? -27.638 -8.609 -41.435 1.00 89.00 342 LYS A C 1
ATOM 2570 O O . LYS A 1 342 ? -28.398 -8.764 -42.384 1.00 89.00 342 LYS A O 1
ATOM 2575 N N . MET A 1 343 ? -27.951 -7.891 -40.358 1.00 88.94 343 MET A N 1
ATOM 2576 C CA . MET A 1 343 ? -29.194 -7.128 -40.232 1.00 88.94 343 MET A CA 1
ATOM 2577 C C . MET A 1 343 ? -29.279 -5.996 -41.270 1.00 88.94 343 MET A C 1
ATOM 2579 O O . MET A 1 343 ? -30.292 -5.868 -41.953 1.00 88.94 343 MET A O 1
ATOM 2583 N N . ARG A 1 344 ? -28.220 -5.188 -41.428 1.00 84.56 344 ARG A N 1
ATOM 2584 C CA . ARG A 1 344 ? -28.149 -4.106 -42.433 1.00 84.56 344 ARG A CA 1
ATOM 2585 C C . ARG A 1 344 ? -28.177 -4.642 -43.873 1.00 84.56 344 ARG A C 1
ATOM 2587 O O . ARG A 1 344 ? -28.817 -4.046 -44.733 1.00 84.56 344 ARG A O 1
ATOM 2594 N N . LEU A 1 345 ? -27.545 -5.783 -44.130 1.00 87.75 345 LEU A N 1
ATOM 2595 C CA . LEU A 1 345 ? -27.559 -6.483 -45.410 1.00 87.75 345 LEU A CA 1
ATOM 2596 C C . LEU A 1 345 ? -28.959 -7.000 -45.728 1.00 87.75 345 LEU A C 1
ATOM 2598 O O . LEU A 1 345 ? -29.418 -6.786 -46.841 1.00 87.75 345 LEU A O 1
ATOM 2602 N N . GLU A 1 346 ? -29.684 -7.586 -44.775 1.00 88.50 346 GLU A N 1
ATOM 2603 C CA . GLU A 1 346 ? -31.075 -7.987 -45.023 1.00 88.50 346 GLU A CA 1
ATOM 2604 C C . GLU A 1 346 ? -32.000 -6.767 -45.182 1.00 88.50 346 GLU A C 1
ATOM 2606 O O . GLU A 1 346 ? -32.894 -6.770 -46.029 1.00 88.50 346 GLU A O 1
ATOM 2611 N N . SER A 1 347 ? -31.721 -5.670 -44.466 1.00 85.50 347 SER A N 1
ATOM 2612 C CA . SER A 1 347 ? -32.325 -4.345 -44.690 1.00 85.50 347 SER A CA 1
ATOM 2613 C C . SER A 1 347 ? -32.116 -3.873 -46.145 1.00 85.50 347 SER A C 1
ATOM 2615 O O . SER A 1 347 ? -33.029 -3.323 -46.757 1.00 85.50 347 SER A O 1
ATOM 2617 N N . CYS A 1 348 ? -30.937 -4.137 -46.727 1.00 85.38 348 CYS A N 1
ATOM 2618 C CA . CYS A 1 348 ? -30.578 -3.816 -48.116 1.00 85.38 348 CYS A CA 1
ATOM 2619 C C . CYS A 1 348 ? -31.233 -4.758 -49.137 1.00 85.38 348 CYS A C 1
ATOM 2621 O O . CYS A 1 348 ? -31.921 -4.304 -50.049 1.00 85.38 348 CYS A O 1
ATOM 2623 N N . LEU A 1 349 ? -31.086 -6.072 -48.956 1.00 86.00 349 LEU A N 1
ATOM 2624 C CA . LEU A 1 349 ? -31.592 -7.096 -49.874 1.00 86.00 349 LEU A CA 1
ATOM 2625 C C . LEU A 1 349 ? -33.126 -7.141 -49.926 1.00 86.00 349 LEU A C 1
ATOM 2627 O O . LEU A 1 349 ? -33.694 -7.401 -50.986 1.00 86.00 349 LEU A O 1
ATOM 2631 N N . THR A 1 350 ? -33.807 -6.878 -48.805 1.00 84.06 350 THR A N 1
ATOM 2632 C CA . THR A 1 350 ? -35.280 -6.886 -48.742 1.00 84.06 350 THR A CA 1
ATOM 2633 C C . THR A 1 350 ? -35.917 -5.514 -48.961 1.00 84.06 350 THR A C 1
ATOM 2635 O O . THR A 1 350 ? -37.133 -5.438 -49.145 1.00 84.06 350 THR A O 1
ATOM 2638 N N . GLY A 1 351 ? -35.137 -4.427 -48.902 1.00 78.19 351 GLY A N 1
ATOM 2639 C CA . GLY A 1 351 ? -35.635 -3.047 -48.931 1.00 78.19 351 GLY A CA 1
ATOM 2640 C C . GLY A 1 351 ? -36.516 -2.657 -47.732 1.00 78.19 351 GLY A C 1
ATOM 2641 O O . GLY A 1 351 ? -37.178 -1.617 -47.768 1.00 78.19 351 GLY A O 1
ATOM 2642 N N . LYS A 1 352 ? -36.573 -3.483 -46.679 1.00 76.94 352 LYS A N 1
ATOM 2643 C CA . LYS A 1 352 ? -37.302 -3.189 -45.436 1.00 76.94 352 LYS A CA 1
ATOM 2644 C C . LYS A 1 352 ? -36.414 -2.382 -44.497 1.00 76.94 352 LYS A C 1
ATOM 2646 O O . LYS A 1 352 ? -35.228 -2.654 -44.393 1.00 76.94 352 LYS A O 1
ATOM 2651 N N . PHE A 1 353 ? -36.989 -1.445 -43.744 1.00 72.12 353 PHE A N 1
ATOM 2652 C CA . PHE A 1 353 ? -36.244 -0.696 -42.728 1.00 72.12 353 PHE A CA 1
ATOM 2653 C C . PHE A 1 353 ? -36.033 -1.538 -41.457 1.00 72.12 353 PHE A C 1
ATOM 2655 O O . PHE A 1 353 ? -36.810 -1.468 -40.500 1.00 72.12 353 PHE A O 1
ATOM 2662 N N . ILE A 1 354 ? -34.981 -2.354 -41.473 1.00 81.44 354 ILE A N 1
ATOM 2663 C CA . ILE A 1 354 ? -34.564 -3.211 -40.360 1.00 81.44 354 ILE A CA 1
ATOM 2664 C C . ILE A 1 354 ? -33.472 -2.482 -39.562 1.00 81.44 354 ILE A C 1
ATOM 2666 O O . ILE A 1 354 ? -32.451 -2.086 -40.129 1.00 81.44 354 ILE A O 1
ATOM 2670 N N . TYR A 1 355 ? -33.697 -2.281 -38.260 1.00 78.50 355 TYR A N 1
ATOM 2671 C CA . TYR A 1 355 ? -32.784 -1.591 -37.338 1.00 78.50 355 TYR A CA 1
ATOM 2672 C C . TYR A 1 355 ? -32.620 -2.369 -36.028 1.00 78.50 355 TYR A C 1
ATOM 2674 O O . TYR A 1 355 ? -33.518 -3.106 -35.625 1.00 78.50 355 TYR A O 1
ATOM 2682 N N . GLN A 1 356 ? -31.495 -2.189 -35.335 1.00 81.62 356 GLN A N 1
ATOM 2683 C CA . GLN A 1 356 ? -31.211 -2.887 -34.080 1.00 81.62 356 GLN A CA 1
ATOM 2684 C C . GLN A 1 356 ? -32.130 -2.363 -32.970 1.00 81.62 356 GLN A C 1
ATOM 2686 O O . GLN A 1 356 ? -32.092 -1.187 -32.609 1.00 81.62 356 GLN A O 1
ATOM 2691 N N . LYS A 1 357 ? -32.971 -3.247 -32.430 1.00 66.94 357 LYS A N 1
ATOM 2692 C CA . LYS A 1 357 ? -33.850 -2.995 -31.282 1.00 66.94 357 LYS A CA 1
ATOM 2693 C C . LYS A 1 357 ? -33.051 -3.046 -29.976 1.00 66.94 357 LYS A C 1
ATOM 2695 O O . LYS A 1 357 ? -33.288 -2.223 -29.094 1.00 66.94 357 LYS A O 1
ATOM 2700 N N . TYR A 1 358 ? -32.110 -3.988 -29.882 1.00 71.38 358 TYR A N 1
ATOM 2701 C CA . TYR A 1 358 ? -31.032 -4.070 -28.886 1.00 71.38 358 TYR A CA 1
ATOM 2702 C C . TYR A 1 358 ? -30.027 -5.174 -29.276 1.00 71.38 358 TYR A C 1
ATOM 2704 O O . TYR A 1 358 ? -30.316 -6.019 -30.121 1.00 71.38 358 TYR A O 1
ATOM 2712 N N . SER A 1 359 ? -28.839 -5.168 -28.670 1.00 75.81 359 SER A N 1
ATOM 2713 C CA . SER A 1 359 ? -27.823 -6.227 -28.808 1.00 75.81 359 SER A CA 1
ATOM 2714 C C . SER A 1 359 ? -28.246 -7.481 -28.018 1.00 75.81 359 SER A C 1
ATOM 2716 O O . SER A 1 359 ? -28.712 -7.358 -26.884 1.00 75.81 359 SER A O 1
ATOM 2718 N N . GLY A 1 360 ? -28.087 -8.672 -28.600 1.00 72.88 360 GLY A N 1
ATOM 2719 C CA . GLY A 1 360 ? -28.567 -9.967 -28.091 1.00 72.88 360 GLY A CA 1
ATOM 2720 C C . GLY A 1 360 ? -29.752 -10.550 -28.881 1.00 72.88 360 GLY A C 1
ATOM 2721 O O . GLY A 1 360 ? -30.303 -9.900 -29.763 1.00 72.88 360 GLY A O 1
ATOM 2722 N N . VAL A 1 361 ? -30.159 -11.783 -28.559 1.00 77.06 361 VAL A N 1
ATOM 2723 C CA . VAL A 1 361 ? -31.370 -12.442 -29.099 1.00 77.06 361 VAL A CA 1
ATOM 2724 C C . VAL A 1 361 ? -32.663 -11.709 -28.729 1.00 77.06 361 VAL A C 1
ATOM 2726 O O . VAL A 1 361 ? -32.773 -11.177 -27.628 1.00 77.06 361 VAL A O 1
ATOM 2729 N N . CYS A 1 362 ? -33.671 -11.736 -29.607 1.00 67.50 362 CYS A N 1
ATOM 2730 C CA . CYS A 1 362 ? -34.987 -11.172 -29.299 1.00 67.50 362 CYS A CA 1
ATOM 2731 C C . CYS A 1 362 ? -35.720 -11.934 -28.174 1.00 67.50 362 CYS A C 1
ATOM 2733 O O . CYS A 1 362 ? -36.145 -13.073 -28.352 1.00 67.50 362 CYS A O 1
ATOM 2735 N N . ASP A 1 363 ? -35.923 -11.256 -27.044 1.00 65.69 363 ASP A N 1
ATOM 2736 C CA . ASP A 1 363 ? -36.776 -11.628 -25.911 1.00 65.69 363 ASP A CA 1
ATOM 2737 C C . ASP A 1 363 ? -37.947 -10.627 -25.742 1.00 65.69 363 ASP A C 1
ATOM 2739 O O . ASP A 1 363 ? -37.853 -9.424 -26.023 1.00 65.69 363 ASP A O 1
ATOM 2743 N N . GLY A 1 364 ? -39.090 -11.150 -25.297 1.00 63.97 364 GLY A N 1
ATOM 2744 C CA . GLY A 1 364 ? -40.359 -10.437 -25.183 1.00 63.97 364 GLY A CA 1
ATOM 2745 C C . GLY A 1 364 ? -40.452 -9.473 -24.010 1.00 63.97 364 GLY A C 1
ATOM 2746 O O . GLY A 1 364 ? -41.131 -8.450 -24.114 1.00 63.97 364 GLY A O 1
ATOM 2747 N N . CYS A 1 365 ? -39.771 -9.769 -22.902 1.00 65.12 365 CYS A N 1
ATOM 2748 C CA . CYS A 1 365 ? -39.850 -8.958 -21.686 1.00 65.12 365 CYS A CA 1
ATOM 2749 C C . CYS A 1 365 ? -38.750 -7.894 -21.572 1.00 65.12 365 CYS A C 1
ATOM 2751 O O . CYS A 1 365 ? -38.856 -7.006 -20.725 1.00 65.12 365 CYS A O 1
ATOM 2753 N N . THR A 1 366 ? -37.737 -7.906 -22.443 1.00 58.34 366 THR A N 1
ATOM 2754 C CA . THR A 1 366 ? -36.532 -7.059 -22.326 1.00 58.34 366 THR A CA 1
ATOM 2755 C C . THR A 1 366 ? -36.814 -5.550 -22.324 1.00 58.34 366 THR A C 1
ATOM 2757 O O . THR A 1 366 ? -36.059 -4.790 -21.723 1.00 58.34 366 THR A O 1
ATOM 2760 N N . ASN A 1 367 ? -37.911 -5.113 -22.959 1.00 53.09 367 ASN A N 1
ATOM 2761 C CA . ASN A 1 367 ? -38.341 -3.707 -23.028 1.00 53.09 367 ASN A CA 1
ATOM 2762 C C . ASN A 1 367 ? -39.695 -3.429 -22.341 1.00 53.09 367 ASN A C 1
ATOM 2764 O O . ASN A 1 367 ? -40.227 -2.326 -22.474 1.00 53.09 367 ASN A O 1
ATOM 2768 N N . ILE A 1 368 ? -40.272 -4.390 -21.611 1.00 63.41 368 ILE A N 1
ATOM 2769 C CA . ILE A 1 368 ? -41.576 -4.214 -20.957 1.00 63.41 368 ILE A CA 1
ATOM 2770 C C . ILE A 1 368 ? -41.375 -3.906 -19.476 1.00 63.41 368 ILE A C 1
ATOM 2772 O O . ILE A 1 368 ? -41.098 -4.780 -18.655 1.00 63.41 368 ILE A O 1
ATOM 2776 N N . ARG A 1 369 ? -41.550 -2.629 -19.125 1.00 59.97 369 ARG A N 1
ATOM 2777 C CA . ARG A 1 369 ? -41.572 -2.179 -17.734 1.00 59.97 369 ARG A CA 1
ATOM 2778 C C . ARG A 1 369 ? -42.993 -2.273 -17.190 1.00 59.97 369 ARG A C 1
ATOM 2780 O O . ARG A 1 369 ? -43.836 -1.443 -17.507 1.00 59.97 369 ARG A O 1
ATOM 2787 N N . CYS A 1 370 ? -43.232 -3.265 -16.346 1.00 66.94 370 CYS A N 1
ATOM 2788 C CA . CYS A 1 370 ? -44.505 -3.418 -15.660 1.00 66.94 370 CYS A CA 1
ATOM 2789 C C . CYS A 1 370 ? -44.605 -2.467 -14.459 1.00 66.94 370 CYS A C 1
ATOM 2791 O O . CYS A 1 370 ? -43.728 -2.447 -13.593 1.00 66.94 370 CYS A O 1
ATOM 2793 N N . GLU A 1 371 ? -45.667 -1.665 -14.422 1.00 68.00 371 GLU A N 1
ATOM 2794 C CA . GLU A 1 371 ? -45.956 -0.748 -13.317 1.00 68.00 371 GLU A CA 1
ATOM 2795 C C . GLU A 1 371 ? -46.725 -1.451 -12.187 1.00 68.00 371 GLU A C 1
ATOM 2797 O O . GLU A 1 371 ? -47.144 -2.603 -12.317 1.00 68.00 371 GLU A O 1
ATOM 2802 N N . PHE A 1 372 ? -46.876 -0.767 -11.050 1.00 82.88 372 PHE A N 1
ATOM 2803 C CA . PHE A 1 372 ? -47.712 -1.208 -9.925 1.00 82.88 372 PHE A CA 1
ATOM 2804 C C . PHE A 1 372 ? -47.422 -2.629 -9.397 1.00 82.88 372 PHE A C 1
ATOM 2806 O O . PHE A 1 372 ? -48.320 -3.306 -8.922 1.00 82.88 372 PHE A O 1
ATOM 2813 N N . TYR A 1 373 ? -46.171 -3.097 -9.457 1.00 74.38 373 TYR A N 1
ATOM 2814 C CA . TYR A 1 373 ? -45.757 -4.462 -9.074 1.00 74.38 373 TYR A CA 1
ATOM 2815 C C . TYR A 1 373 ? -46.286 -5.608 -9.967 1.00 74.38 373 TYR A C 1
ATOM 2817 O O . TYR A 1 373 ? -46.190 -6.774 -9.576 1.00 74.38 373 TYR A O 1
ATOM 2825 N N . ALA A 1 374 ? -46.778 -5.321 -11.178 1.00 79.69 374 ALA A N 1
ATOM 2826 C CA . ALA A 1 374 ? -47.007 -6.359 -12.184 1.00 79.69 374 ALA A CA 1
ATOM 2827 C C . ALA A 1 374 ? -45.685 -7.023 -12.629 1.00 79.69 374 ALA A C 1
ATOM 2829 O O . ALA A 1 374 ? -44.606 -6.430 -12.572 1.00 79.69 374 ALA A O 1
ATOM 2830 N N . ILE A 1 375 ? -45.772 -8.272 -13.084 1.00 75.19 375 ILE A N 1
ATOM 2831 C CA . ILE A 1 375 ? -44.654 -9.113 -13.524 1.00 75.19 375 ILE A CA 1
ATOM 2832 C C . ILE A 1 375 ? -44.767 -9.309 -15.037 1.00 75.19 375 ILE A C 1
ATOM 2834 O O . ILE A 1 375 ? -45.845 -9.635 -15.533 1.00 75.19 375 ILE A O 1
ATOM 2838 N N . CYS A 1 376 ? -43.672 -9.131 -15.780 1.00 75.06 376 CYS A N 1
ATOM 2839 C CA . CYS A 1 376 ? -43.664 -9.463 -17.205 1.00 75.06 376 CYS A CA 1
ATOM 2840 C C . CYS A 1 376 ? -43.542 -10.979 -17.400 1.00 75.06 376 CYS A C 1
ATOM 2842 O O . CYS A 1 376 ? -42.650 -11.608 -16.829 1.00 75.06 376 CYS A O 1
ATOM 2844 N N . VAL A 1 377 ? -44.419 -11.545 -18.226 1.00 74.75 377 VAL A N 1
ATOM 2845 C CA . VAL A 1 377 ? -44.377 -12.936 -18.685 1.00 74.75 377 VAL A CA 1
ATOM 2846 C C . VAL A 1 377 ? -44.448 -12.983 -20.209 1.00 74.75 377 VAL A C 1
ATOM 2848 O O . VAL A 1 377 ? -45.381 -12.438 -20.804 1.00 74.75 377 VAL A O 1
ATOM 2851 N N . SER A 1 378 ? -43.458 -13.627 -20.825 1.00 66.62 378 SER A N 1
ATOM 2852 C CA . SER A 1 378 ? -43.427 -13.915 -22.263 1.00 66.62 378 SER A CA 1
ATOM 2853 C C . SER A 1 378 ? -44.393 -15.052 -22.600 1.00 66.62 378 SER A C 1
ATOM 2855 O O . SER A 1 378 ? -44.435 -16.055 -21.886 1.00 66.62 378 SER A O 1
ATOM 2857 N N . ASP A 1 379 ? -45.174 -14.898 -23.668 1.00 70.94 379 ASP A N 1
ATOM 2858 C CA . ASP A 1 379 ? -45.966 -15.983 -24.250 1.00 70.94 379 ASP A CA 1
ATOM 2859 C C . ASP A 1 379 ? -45.109 -16.920 -25.128 1.00 70.94 379 ASP A C 1
ATOM 2861 O O . ASP A 1 379 ? -43.914 -16.695 -25.335 1.00 70.94 379 ASP A O 1
ATOM 2865 N N . GLU A 1 380 ? -45.718 -17.990 -25.651 1.00 67.38 380 GLU A N 1
ATOM 2866 C CA . GLU A 1 380 ? -45.045 -18.973 -26.519 1.00 67.38 380 GLU A CA 1
ATOM 2867 C C . GLU A 1 380 ? -44.533 -18.377 -27.846 1.00 67.38 380 GLU A C 1
ATOM 2869 O O . GLU A 1 380 ? -43.682 -18.980 -28.497 1.00 67.38 380 GLU A O 1
ATOM 2874 N N . ALA A 1 381 ? -45.021 -17.196 -28.244 1.00 64.25 381 ALA A N 1
ATOM 2875 C CA . ALA A 1 381 ? -44.568 -16.464 -29.424 1.00 64.25 381 ALA A CA 1
ATOM 2876 C C . ALA A 1 381 ? -43.448 -15.452 -29.109 1.00 64.25 381 ALA A C 1
ATOM 2878 O O . ALA A 1 381 ? -42.961 -14.776 -30.016 1.00 64.25 381 ALA A O 1
ATOM 2879 N N . GLY A 1 382 ? -43.034 -15.333 -27.843 1.00 57.97 382 GLY A N 1
ATOM 2880 C CA . GLY A 1 382 ? -42.022 -14.375 -27.410 1.00 57.97 382 GLY A CA 1
ATOM 2881 C C . GLY A 1 382 ? -42.539 -12.943 -27.244 1.00 57.97 382 GLY A C 1
ATOM 2882 O O . GLY A 1 382 ? -41.726 -12.025 -27.205 1.00 57.97 382 GLY A O 1
ATOM 2883 N N . ASN A 1 383 ? -43.851 -12.713 -27.116 1.00 66.25 383 ASN A N 1
ATOM 2884 C CA . ASN A 1 383 ? -44.383 -11.415 -26.690 1.00 66.25 383 ASN A CA 1
ATOM 2885 C C . ASN A 1 383 ? -44.472 -11.358 -25.162 1.00 66.25 383 ASN A C 1
ATOM 2887 O O . ASN A 1 383 ? -45.156 -12.169 -24.540 1.00 66.25 383 ASN A O 1
ATOM 2891 N N . GLY A 1 384 ? -43.833 -10.367 -24.540 1.00 71.44 384 GLY A N 1
ATOM 2892 C CA . GLY A 1 384 ? -44.026 -10.101 -23.117 1.00 71.44 384 GLY A CA 1
ATOM 2893 C C . GLY A 1 384 ? -45.398 -9.479 -22.823 1.00 71.44 384 GLY A C 1
ATOM 2894 O O . GLY A 1 384 ? -45.920 -8.678 -23.597 1.00 71.44 384 GLY A O 1
ATOM 2895 N N . SER A 1 385 ? -45.975 -9.813 -21.670 1.00 78.50 385 SER A N 1
ATOM 2896 C CA . SER A 1 385 ? -47.210 -9.214 -21.149 1.00 78.50 385 SER A CA 1
ATOM 2897 C C . SER A 1 385 ? -47.106 -8.988 -19.640 1.00 78.50 385 SER A C 1
ATOM 2899 O O . SER A 1 385 ? -46.593 -9.842 -18.921 1.00 78.50 385 SER A O 1
ATOM 2901 N N . CYS A 1 386 ? -47.585 -7.849 -19.137 1.00 81.06 386 CYS A N 1
ATOM 2902 C CA . CYS A 1 386 ? -47.622 -7.583 -17.696 1.00 81.06 386 CYS A CA 1
ATOM 2903 C C . CYS A 1 386 ? -48.832 -8.261 -17.050 1.00 81.06 386 CYS A C 1
ATOM 2905 O O . CYS A 1 386 ? -49.968 -7.993 -17.437 1.00 81.06 386 CYS A O 1
ATOM 2907 N N . ARG A 1 387 ? -48.600 -9.107 -16.042 1.00 86.31 387 ARG A N 1
ATOM 2908 C CA . ARG A 1 387 ? -49.646 -9.771 -15.251 1.00 86.31 387 ARG A CA 1
ATOM 2909 C C . ARG A 1 387 ? -49.375 -9.611 -13.760 1.00 86.31 387 ARG A C 1
ATOM 2911 O O . ARG A 1 387 ? -48.223 -9.617 -13.330 1.00 86.31 387 ARG A O 1
ATOM 2918 N N . CYS A 1 388 ? -50.425 -9.465 -12.960 1.00 83.50 388 CYS A N 1
ATOM 2919 C CA . CYS A 1 388 ? -50.281 -9.478 -11.506 1.00 83.50 388 CYS A CA 1
ATOM 2920 C C . CYS A 1 388 ? -49.953 -10.895 -11.011 1.00 83.50 388 CYS A C 1
ATOM 2922 O O . CYS A 1 388 ? -50.427 -11.858 -11.608 1.00 83.50 388 CYS A O 1
ATOM 2924 N N . PRO A 1 389 ? -49.165 -11.055 -9.933 1.00 77.81 389 PRO A N 1
ATOM 2925 C CA . PRO A 1 389 ? -48.974 -12.362 -9.311 1.00 77.81 389 PRO A CA 1
ATOM 2926 C C . PRO A 1 389 ? -50.295 -12.863 -8.710 1.00 77.81 389 PRO A C 1
ATOM 2928 O O . PRO A 1 389 ? -50.805 -12.268 -7.767 1.00 77.81 389 PRO A O 1
ATOM 2931 N N . ASP A 1 390 ? -50.838 -13.970 -9.218 1.00 75.25 390 ASP A N 1
ATOM 2932 C CA . ASP A 1 390 ? -52.185 -14.445 -8.848 1.00 75.25 390 ASP A CA 1
ATOM 2933 C C . ASP A 1 390 ? -52.333 -14.854 -7.371 1.00 75.25 390 ASP A C 1
ATOM 2935 O O . ASP A 1 390 ? -53.446 -14.921 -6.845 1.00 75.25 390 ASP A O 1
ATOM 2939 N N . GLN A 1 391 ? -51.224 -15.167 -6.692 1.00 73.88 391 GLN A N 1
ATOM 2940 C CA . GLN A 1 391 ? -51.215 -15.638 -5.308 1.00 73.88 391 GLN A CA 1
ATOM 2941 C C . GLN A 1 391 ? -50.032 -15.067 -4.524 1.00 73.88 391 GLN A C 1
ATOM 2943 O O . GLN A 1 391 ? -48.880 -15.152 -4.949 1.00 73.88 391 GLN A O 1
ATOM 2948 N N . CYS A 1 392 ? -50.312 -14.573 -3.319 1.00 75.94 392 CYS A N 1
ATOM 2949 C CA . CYS A 1 392 ? -49.290 -14.367 -2.302 1.00 75.94 392 CYS A CA 1
ATOM 2950 C C . CYS A 1 392 ? -49.034 -15.680 -1.561 1.00 75.94 392 CYS A C 1
ATOM 2952 O O . CYS A 1 392 ? -49.929 -16.199 -0.890 1.00 75.94 392 CYS A O 1
ATOM 2954 N N . ALA A 1 393 ? -47.803 -16.190 -1.641 1.00 62.03 393 ALA A N 1
ATOM 2955 C CA . ALA A 1 393 ? -47.339 -17.226 -0.725 1.00 62.03 393 ALA A CA 1
ATOM 2956 C C . ALA A 1 393 ? -47.465 -16.735 0.732 1.00 62.03 393 ALA A C 1
ATOM 2958 O O . ALA A 1 393 ? -47.419 -15.529 0.984 1.00 62.03 393 ALA A O 1
ATOM 2959 N N . TYR A 1 394 ? -47.641 -17.662 1.680 1.00 58.00 394 TYR A N 1
ATOM 2960 C CA . TYR A 1 394 ? -47.769 -17.345 3.108 1.00 58.00 394 TYR A CA 1
ATOM 2961 C C . TYR A 1 394 ? -46.506 -16.632 3.615 1.00 58.00 394 TYR A C 1
ATOM 2963 O O . TYR A 1 394 ? -45.495 -17.264 3.912 1.00 58.00 394 TYR A O 1
ATOM 2971 N N . ASP A 1 395 ? -46.586 -15.307 3.691 1.00 51.91 395 ASP A N 1
ATOM 2972 C CA . ASP A 1 395 ? -45.507 -14.421 4.103 1.00 51.91 395 ASP A CA 1
ATOM 2973 C C . ASP A 1 395 ? -45.859 -13.794 5.456 1.00 51.91 395 ASP A C 1
ATOM 2975 O O . ASP A 1 395 ? -46.853 -13.076 5.581 1.00 51.91 395 ASP A O 1
ATOM 2979 N N . ASN A 1 396 ? -45.049 -14.095 6.471 1.00 56.44 396 ASN A N 1
ATOM 2980 C CA . ASN A 1 396 ? -45.247 -13.689 7.866 1.00 56.44 396 ASN A CA 1
ATOM 2981 C C . ASN A 1 396 ? -44.692 -12.276 8.154 1.00 56.44 396 ASN A C 1
ATOM 2983 O O . ASN A 1 396 ? -44.367 -11.958 9.295 1.00 56.44 396 ASN A O 1
ATOM 2987 N N . SER A 1 397 ? -44.585 -11.420 7.133 1.00 55.28 397 SER A N 1
ATOM 2988 C CA . SER A 1 397 ? -43.964 -10.086 7.191 1.00 55.28 397 SER A CA 1
ATOM 2989 C C . SER A 1 397 ? -44.738 -9.020 7.994 1.00 55.28 397 SER A C 1
ATOM 2991 O O . SER A 1 397 ? -44.296 -7.875 8.073 1.00 55.28 397 SER A O 1
ATOM 2993 N N . GLY A 1 398 ? -45.838 -9.404 8.653 1.00 69.75 398 GLY A N 1
ATOM 2994 C CA . GLY A 1 398 ? -46.615 -8.565 9.571 1.00 69.75 398 GLY A CA 1
ATOM 2995 C C . GLY A 1 398 ? -47.645 -7.662 8.887 1.00 69.75 398 GLY A C 1
ATOM 2996 O O . GLY A 1 398 ? -47.589 -7.412 7.684 1.00 69.75 398 GLY A O 1
ATOM 2997 N N . THR A 1 399 ? -48.610 -7.167 9.666 1.00 83.56 399 THR A N 1
ATOM 2998 C CA . THR A 1 399 ? -49.564 -6.145 9.212 1.00 83.56 399 THR A CA 1
ATOM 2999 C C . THR A 1 399 ? -48.870 -4.812 8.955 1.00 83.56 399 THR A C 1
ATOM 3001 O O . THR A 1 399 ? -48.005 -4.385 9.721 1.00 83.56 399 THR A O 1
ATOM 3004 N N . ILE A 1 400 ? -49.284 -4.147 7.881 1.00 82.56 400 ILE A N 1
ATOM 3005 C CA . ILE A 1 400 ? -48.765 -2.851 7.447 1.00 82.56 400 ILE A CA 1
ATOM 3006 C C . ILE A 1 400 ? -49.923 -1.897 7.150 1.00 82.56 400 ILE A C 1
ATOM 3008 O O . ILE A 1 400 ? -50.893 -2.290 6.502 1.00 82.56 400 ILE A O 1
ATOM 3012 N N . CYS A 1 401 ? -49.802 -0.637 7.557 1.00 85.56 401 CYS A N 1
ATOM 3013 C CA . CYS A 1 401 ? -50.628 0.429 7.014 1.00 85.56 401 CYS A CA 1
ATOM 3014 C C . CYS A 1 401 ? -50.009 0.899 5.700 1.00 85.56 401 CYS A C 1
ATOM 3016 O O . CYS A 1 401 ? -48.800 1.140 5.628 1.00 85.56 401 CYS A O 1
ATOM 3018 N N . ALA A 1 402 ? -50.817 1.039 4.656 1.00 80.00 402 ALA A N 1
ATOM 3019 C CA . ALA A 1 402 ? -50.359 1.533 3.369 1.00 80.00 402 ALA A CA 1
ATOM 3020 C C . ALA A 1 402 ? -50.875 2.947 3.059 1.00 80.00 402 ALA A C 1
ATOM 3022 O O . ALA A 1 402 ? -51.767 3.471 3.723 1.00 80.00 402 ALA A O 1
ATOM 3023 N N . THR A 1 403 ? -50.295 3.591 2.044 1.00 72.88 403 THR A N 1
ATOM 3024 C CA . THR A 1 403 ? -50.584 4.989 1.666 1.00 72.88 403 THR A CA 1
ATOM 3025 C C . THR A 1 403 ? -51.981 5.228 1.089 1.00 72.88 403 THR A C 1
ATOM 3027 O O . THR A 1 403 ? -52.340 6.369 0.816 1.00 72.88 403 THR A O 1
ATOM 3030 N N . ASP A 1 404 ? -52.776 4.177 0.896 1.00 80.44 404 ASP A N 1
ATOM 3031 C CA . ASP A 1 404 ? -54.209 4.246 0.597 1.00 80.44 404 ASP A CA 1
ATOM 3032 C C . ASP A 1 404 ? -55.091 4.279 1.864 1.00 80.44 404 ASP A C 1
ATOM 3034 O O . ASP A 1 404 ? -56.313 4.360 1.753 1.00 80.44 404 ASP A O 1
ATOM 3038 N N . GLY A 1 405 ? -54.487 4.229 3.059 1.00 79.44 405 GLY A N 1
ATOM 3039 C CA . GLY A 1 405 ? -55.184 4.174 4.345 1.00 79.44 405 GLY A CA 1
ATOM 3040 C C . GLY A 1 405 ? -55.721 2.785 4.703 1.00 79.44 405 GLY A C 1
ATOM 3041 O O . GLY A 1 405 ? -56.511 2.671 5.638 1.00 79.44 405 GLY A O 1
ATOM 3042 N N . ILE A 1 406 ? -55.321 1.732 3.980 1.00 86.00 406 ILE A N 1
ATOM 3043 C CA . ILE A 1 406 ? -55.772 0.357 4.217 1.00 86.00 406 ILE A CA 1
ATOM 3044 C C . ILE A 1 406 ? -54.679 -0.447 4.935 1.00 86.00 406 ILE A C 1
ATOM 3046 O O . ILE A 1 406 ? -53.512 -0.466 4.534 1.00 86.00 406 ILE A O 1
ATOM 3050 N N . THR A 1 407 ? -55.072 -1.168 5.989 1.00 87.25 407 THR A N 1
ATOM 3051 C CA . THR A 1 407 ? -54.207 -2.143 6.664 1.00 87.25 407 THR A CA 1
ATOM 3052 C C . THR A 1 407 ? -54.132 -3.436 5.848 1.00 87.25 407 THR A C 1
ATOM 3054 O O . THR A 1 407 ? -55.094 -4.206 5.791 1.00 87.25 407 THR A O 1
ATOM 3057 N N . TYR A 1 408 ? -52.979 -3.723 5.245 1.00 87.19 408 TYR A N 1
ATOM 3058 C CA . TYR A 1 408 ? -52.731 -4.978 4.533 1.00 87.19 408 TYR A CA 1
ATOM 3059 C C . TYR A 1 408 ? -52.084 -6.021 5.450 1.00 87.19 408 TYR A C 1
ATOM 3061 O O . TYR A 1 408 ? -51.184 -5.728 6.235 1.00 87.19 408 TYR A O 1
ATOM 3069 N N . ARG A 1 409 ? -52.516 -7.282 5.317 1.00 86.38 409 ARG A N 1
ATOM 3070 C CA . ARG A 1 409 ? -52.052 -8.406 6.158 1.00 86.38 409 ARG A CA 1
ATOM 3071 C C . ARG A 1 409 ? -50.584 -8.812 5.959 1.00 86.38 409 ARG A C 1
ATOM 3073 O O . ARG A 1 409 ? -50.059 -9.558 6.775 1.00 86.38 409 ARG A O 1
ATOM 3080 N N . SER A 1 410 ? -49.974 -8.387 4.853 1.00 83.75 410 SER A N 1
ATOM 3081 C CA . SER A 1 410 ? -48.536 -8.475 4.577 1.00 83.75 410 SER A CA 1
ATOM 3082 C C . SER A 1 410 ? -48.173 -7.579 3.392 1.00 83.75 410 SER A C 1
ATOM 3084 O O . SER A 1 410 ? -49.053 -7.198 2.610 1.00 83.75 410 SER A O 1
ATOM 3086 N N . GLU A 1 411 ? -46.882 -7.289 3.204 1.00 84.94 411 GLU A N 1
ATOM 3087 C CA . GLU A 1 411 ? -46.409 -6.464 2.082 1.00 84.94 411 GLU A CA 1
ATOM 3088 C C . GLU A 1 411 ? -46.818 -7.039 0.716 1.00 84.94 411 GLU A C 1
ATOM 3090 O O . GLU A 1 411 ? -47.200 -6.292 -0.186 1.00 84.94 411 GLU A O 1
ATOM 3095 N N . CYS A 1 412 ? -46.838 -8.368 0.565 1.00 85.62 412 CYS A N 1
ATOM 3096 C CA . CYS A 1 412 ? -47.313 -8.995 -0.669 1.00 85.62 412 CYS A CA 1
ATOM 3097 C C . CYS A 1 412 ? -48.765 -8.611 -1.004 1.00 85.62 412 CYS A C 1
ATOM 3099 O O . CYS A 1 412 ? -49.073 -8.356 -2.166 1.00 85.62 412 CYS A O 1
ATOM 3101 N N . HIS A 1 413 ? -49.651 -8.510 -0.008 1.00 89.88 413 HIS A N 1
ATOM 3102 C CA . HIS A 1 413 ? -51.059 -8.179 -0.245 1.00 89.88 413 HIS A CA 1
ATOM 3103 C C . HIS A 1 413 ? -51.255 -6.723 -0.665 1.00 89.88 413 HIS A C 1
ATOM 3105 O O . HIS A 1 413 ? -52.078 -6.461 -1.538 1.00 89.88 413 HIS A O 1
ATOM 3111 N N . MET A 1 414 ? -50.452 -5.806 -0.122 1.00 89.69 414 MET A N 1
ATOM 3112 C CA . MET A 1 414 ? -50.386 -4.421 -0.589 1.00 89.69 414 MET A CA 1
ATOM 3113 C C . MET A 1 414 ? -49.870 -4.348 -2.033 1.00 89.69 414 MET A C 1
ATOM 3115 O O . MET A 1 414 ? -50.486 -3.696 -2.870 1.00 89.69 414 MET A O 1
ATOM 3119 N N . ARG A 1 415 ? -48.779 -5.057 -2.364 1.00 87.12 415 ARG A N 1
ATOM 3120 C CA . ARG A 1 415 ? -48.226 -5.085 -3.734 1.00 87.12 415 ARG A CA 1
ATOM 3121 C C . ARG A 1 415 ? -49.198 -5.706 -4.747 1.00 87.12 415 ARG A C 1
ATOM 3123 O O . ARG A 1 415 ? -49.313 -5.217 -5.867 1.00 87.12 415 ARG A O 1
ATOM 3130 N N . LEU A 1 416 ? -49.927 -6.751 -4.352 1.00 88.56 416 LEU A N 1
ATOM 3131 C CA . LEU A 1 416 ? -50.972 -7.363 -5.173 1.00 88.56 416 LEU A CA 1
ATOM 3132 C C . LEU A 1 416 ? -52.149 -6.404 -5.390 1.00 88.56 416 LEU A C 1
ATOM 3134 O O . LEU A 1 416 ? -52.600 -6.242 -6.522 1.00 88.56 416 LEU A O 1
ATOM 3138 N N . ALA A 1 417 ? -52.603 -5.722 -4.336 1.00 88.25 417 ALA A N 1
ATOM 3139 C CA . ALA A 1 417 ? -53.663 -4.726 -4.432 1.00 88.25 417 ALA A CA 1
ATOM 3140 C C . ALA A 1 417 ? -53.251 -3.521 -5.291 1.00 88.25 417 ALA A C 1
ATOM 3142 O O . ALA A 1 417 ? -54.033 -3.097 -6.136 1.00 88.25 417 ALA A O 1
ATOM 3143 N N . ALA A 1 418 ? -52.018 -3.026 -5.156 1.00 87.69 418 ALA A N 1
ATOM 3144 C CA . ALA A 1 418 ? -51.443 -2.010 -6.038 1.00 87.69 418 ALA A CA 1
ATOM 3145 C C . ALA A 1 418 ? -51.514 -2.440 -7.509 1.00 87.69 418 ALA A C 1
ATOM 3147 O O . ALA A 1 418 ? -52.000 -1.683 -8.349 1.00 87.69 418 ALA A O 1
ATOM 3148 N N . CYS A 1 419 ? -51.109 -3.679 -7.801 1.00 87.50 419 CYS A N 1
ATOM 3149 C CA . CYS A 1 419 ? -51.127 -4.235 -9.150 1.00 87.50 419 CYS A CA 1
ATOM 3150 C C . CYS A 1 419 ? -52.540 -4.327 -9.728 1.00 87.50 419 CYS A C 1
ATOM 3152 O O . CYS A 1 419 ? -52.801 -3.828 -10.825 1.00 87.50 419 CYS A O 1
ATOM 3154 N N . GLN A 1 420 ? -53.461 -4.924 -8.968 1.00 88.25 420 GLN A N 1
ATOM 3155 C CA . GLN A 1 420 ? -54.855 -5.122 -9.365 1.00 88.25 420 GLN A CA 1
ATOM 3156 C C . GLN A 1 420 ? -55.616 -3.798 -9.506 1.00 88.25 420 GLN A C 1
ATOM 3158 O O . GLN A 1 420 ? -56.451 -3.667 -10.395 1.00 88.25 420 GLN A O 1
ATOM 3163 N N . GLN A 1 421 ? -55.318 -2.807 -8.659 1.00 85.19 421 GLN A N 1
ATOM 3164 C CA . GLN A 1 421 ? -55.918 -1.473 -8.725 1.00 85.19 421 GLN A CA 1
ATOM 3165 C C . GLN A 1 421 ? -55.224 -0.533 -9.723 1.00 85.19 421 GLN A C 1
ATOM 3167 O O . GLN A 1 421 ? -55.746 0.556 -9.952 1.00 85.19 421 GLN A O 1
ATOM 3172 N N . GLN A 1 422 ? -54.063 -0.909 -10.277 1.00 77.38 422 GLN A N 1
ATOM 3173 C CA . GLN A 1 422 ? -53.178 -0.026 -11.054 1.00 77.38 422 GLN A CA 1
ATOM 3174 C C . GLN A 1 422 ? -52.872 1.291 -10.303 1.00 77.38 422 GLN A C 1
ATOM 3176 O O . GLN A 1 422 ? -53.026 2.392 -10.832 1.00 77.38 422 GLN A O 1
ATOM 3181 N N . LYS A 1 423 ? -52.484 1.180 -9.023 1.00 73.62 423 LYS A N 1
ATOM 3182 C CA . LYS A 1 423 ? -52.175 2.318 -8.137 1.00 73.62 423 LYS A CA 1
ATOM 3183 C C . LYS A 1 423 ? -50.840 2.137 -7.429 1.00 73.62 423 LYS A C 1
ATOM 3185 O O . LYS A 1 423 ? -50.492 1.035 -7.014 1.00 73.62 423 LYS A O 1
ATOM 3190 N N . PHE A 1 424 ? -50.112 3.235 -7.227 1.00 63.81 424 PHE A N 1
ATOM 3191 C CA . PHE A 1 424 ? -48.956 3.251 -6.331 1.00 63.81 424 PHE A CA 1
ATOM 3192 C C . PHE A 1 424 ? -49.437 3.224 -4.878 1.00 63.81 424 PHE A C 1
ATOM 3194 O O . PHE A 1 424 ? -49.780 4.253 -4.303 1.00 63.81 424 PHE A O 1
ATOM 3201 N N . ILE A 1 425 ? -49.472 2.022 -4.307 1.00 78.81 425 ILE A N 1
ATOM 3202 C CA . ILE A 1 425 ? -49.730 1.783 -2.888 1.00 78.81 425 ILE A CA 1
ATOM 3203 C C . ILE A 1 425 ? -48.403 1.326 -2.279 1.00 78.81 425 ILE A C 1
ATOM 3205 O O . ILE A 1 425 ? -47.876 0.282 -2.667 1.00 78.81 425 ILE A O 1
ATOM 3209 N N . VAL A 1 426 ? -47.845 2.128 -1.374 1.00 69.75 426 VAL A N 1
ATOM 3210 C CA . VAL A 1 426 ? -46.600 1.826 -0.649 1.00 69.75 426 VAL A CA 1
ATOM 3211 C C . VAL A 1 426 ? -46.882 1.753 0.851 1.00 69.75 426 VAL A C 1
ATOM 3213 O O . VAL A 1 426 ? -47.952 2.156 1.303 1.00 69.75 426 VAL A O 1
ATOM 3216 N N . ILE A 1 427 ? -45.943 1.223 1.634 1.00 72.94 427 ILE A N 1
ATOM 3217 C CA . ILE A 1 427 ? -46.088 1.154 3.093 1.00 72.94 427 ILE A CA 1
ATOM 3218 C C . ILE A 1 427 ? -46.054 2.585 3.645 1.00 72.94 427 ILE A C 1
ATOM 3220 O O . ILE A 1 427 ? -45.081 3.299 3.415 1.00 72.94 427 ILE A O 1
ATOM 3224 N N . ALA A 1 428 ? -47.099 2.988 4.369 1.00 61.88 428 ALA A N 1
ATOM 3225 C CA . ALA A 1 428 ? -47.121 4.231 5.135 1.00 61.88 428 ALA A CA 1
ATOM 3226 C C . ALA A 1 428 ? -46.375 4.040 6.464 1.00 61.88 428 ALA A C 1
ATOM 3228 O O . ALA A 1 428 ? -45.485 4.816 6.787 1.00 61.88 428 ALA A O 1
ATOM 3229 N N . PHE A 1 429 ? -46.694 2.964 7.191 1.00 68.38 429 PHE A N 1
ATOM 3230 C CA . PHE A 1 429 ? -45.956 2.495 8.368 1.00 68.38 429 PHE A CA 1
ATOM 3231 C C . PHE A 1 429 ? -46.259 1.009 8.640 1.00 68.38 429 PHE A C 1
ATOM 3233 O O . PHE A 1 429 ? -47.219 0.444 8.112 1.00 68.38 429 PHE A O 1
ATOM 3240 N N . ARG A 1 430 ? -45.434 0.335 9.449 1.00 72.06 430 ARG A N 1
ATOM 3241 C CA . ARG A 1 430 ? -45.728 -1.030 9.930 1.00 72.06 430 ARG A CA 1
ATOM 3242 C C . ARG A 1 430 ? -46.704 -0.936 11.105 1.00 72.06 430 ARG A C 1
ATOM 3244 O O . ARG A 1 430 ? -46.494 -0.083 11.951 1.00 72.06 430 ARG A O 1
ATOM 3251 N N . GLY A 1 431 ? -47.746 -1.770 11.142 1.00 74.06 431 GLY A N 1
ATOM 3252 C CA . GLY A 1 431 ? -48.855 -1.643 12.103 1.00 74.06 431 GLY A CA 1
ATOM 3253 C C . GLY A 1 431 ? -50.235 -1.654 11.432 1.00 74.06 431 GLY A C 1
ATOM 3254 O O . GLY A 1 431 ? -50.358 -2.056 10.273 1.00 74.06 431 GLY A O 1
ATOM 3255 N N . SER A 1 432 ? -51.281 -1.234 12.154 1.00 81.56 432 SER A N 1
ATOM 3256 C CA . SER A 1 432 ? -52.605 -0.950 11.567 1.00 81.56 432 SER A CA 1
ATOM 3257 C C . SER A 1 432 ? -52.739 0.542 11.287 1.00 81.56 432 SER A C 1
ATOM 3259 O O . SER A 1 432 ? -52.265 1.351 12.078 1.00 81.56 432 SER A O 1
ATOM 3261 N N . CYS A 1 433 ? -53.462 0.935 10.238 1.00 76.00 433 CYS A N 1
ATOM 3262 C CA . CYS A 1 433 ? -53.795 2.345 10.013 1.00 76.00 433 CYS A CA 1
ATOM 3263 C C . CYS A 1 433 ? -54.552 2.973 11.200 1.00 76.00 433 CYS A C 1
ATOM 3265 O O . CYS A 1 433 ? -54.448 4.175 11.438 1.00 76.00 433 CYS A O 1
ATOM 3267 N N . ASP A 1 434 ? -55.228 2.154 12.011 1.00 76.94 434 ASP A N 1
ATOM 3268 C CA . ASP A 1 434 ? -55.920 2.599 13.220 1.00 76.94 434 ASP A CA 1
ATOM 3269 C C . ASP A 1 434 ? -54.978 2.980 14.384 1.00 76.94 434 ASP A C 1
ATOM 3271 O O . ASP A 1 434 ? -55.436 3.665 15.301 1.00 76.94 434 ASP A O 1
ATOM 3275 N N . SER A 1 435 ? -53.684 2.597 14.367 1.00 68.00 435 SER A N 1
ATOM 3276 C CA . SER A 1 435 ? -52.749 2.765 15.505 1.00 68.00 435 SER A CA 1
ATOM 3277 C C . SER A 1 435 ? -52.669 4.212 16.027 1.00 68.00 435 SER A C 1
ATOM 3279 O O . SER A 1 435 ? -52.542 4.421 17.230 1.00 68.00 435 SER A O 1
ATOM 3281 N N . CYS A 1 436 ? -52.789 5.217 15.151 1.00 64.94 436 CYS A N 1
ATOM 3282 C CA . CYS A 1 436 ? -52.714 6.642 15.514 1.00 64.94 436 CYS A CA 1
ATOM 3283 C C . CYS A 1 436 ? -54.080 7.346 15.658 1.00 64.94 436 CYS A C 1
ATOM 3285 O O . CYS A 1 436 ? -54.122 8.524 16.004 1.00 64.94 436 CYS A O 1
ATOM 3287 N N . SER A 1 437 ? -55.209 6.661 15.436 1.00 64.38 437 SER A N 1
ATOM 3288 C CA . SER A 1 437 ? -56.535 7.311 15.322 1.00 64.38 437 SER A CA 1
ATOM 3289 C C . SER A 1 437 ? -57.055 7.970 16.609 1.00 64.38 437 SER A C 1
ATOM 3291 O O . SER A 1 437 ? -57.986 8.767 16.553 1.00 64.38 437 SER A O 1
ATOM 3293 N N . ASN A 1 438 ? -56.461 7.652 17.764 1.00 63.28 438 ASN A N 1
ATOM 3294 C CA . ASN A 1 438 ? -56.809 8.214 19.077 1.00 63.28 438 ASN A CA 1
ATOM 3295 C C . ASN A 1 438 ? -55.613 8.897 19.772 1.00 63.28 438 ASN A C 1
ATOM 3297 O O . ASN A 1 438 ? -55.636 9.092 20.987 1.00 63.28 438 ASN A O 1
ATOM 3301 N N . VAL A 1 439 ? -54.549 9.221 19.030 1.00 60.62 439 VAL A N 1
ATOM 3302 C CA . VAL A 1 439 ? -53.278 9.698 19.590 1.00 60.62 439 VAL A CA 1
ATOM 3303 C C . VAL A 1 439 ? -53.108 11.193 19.308 1.00 60.62 439 VAL A C 1
ATOM 3305 O O . VAL A 1 439 ? -52.814 11.601 18.188 1.00 60.62 439 VAL A O 1
ATOM 3308 N N . ALA A 1 440 ? -53.313 12.018 20.337 1.00 67.75 440 ALA A N 1
ATOM 3309 C CA . ALA A 1 440 ? -53.115 13.464 20.271 1.00 67.75 440 ALA A CA 1
ATOM 3310 C C . ALA A 1 440 ? -51.673 13.821 20.663 1.00 67.75 440 ALA A C 1
ATOM 3312 O O . ALA A 1 440 ? -51.304 13.728 21.833 1.00 67.75 440 ALA A O 1
ATOM 3313 N N . CYS A 1 441 ? -50.869 14.221 19.680 1.00 66.06 441 CYS A N 1
ATOM 3314 C CA . CYS A 1 441 ? -49.474 14.605 19.879 1.00 66.06 441 CYS A CA 1
ATOM 3315 C C . CYS A 1 441 ? -49.319 16.100 20.198 1.00 66.06 441 CYS A C 1
ATOM 3317 O O . CYS A 1 441 ? -50.140 16.916 19.779 1.00 66.06 441 CYS A O 1
ATOM 3319 N N . LEU A 1 442 ? -48.272 16.453 20.953 1.00 68.88 442 LEU A N 1
ATOM 3320 C CA . LEU A 1 442 ? -47.946 17.849 21.275 1.00 68.88 442 LEU A CA 1
ATOM 3321 C C . LEU A 1 442 ? -47.373 18.572 20.045 1.00 68.88 442 LEU A C 1
ATOM 3323 O O . LEU A 1 442 ? -46.907 17.928 19.105 1.00 68.88 442 LEU A O 1
ATOM 3327 N N . ASP A 1 443 ? -47.409 19.907 20.039 1.00 62.06 443 ASP A N 1
ATOM 3328 C CA . ASP A 1 443 ? -47.034 20.702 18.863 1.00 62.06 443 ASP A CA 1
ATOM 3329 C C . ASP A 1 443 ? -45.613 20.370 18.362 1.00 62.06 443 ASP A C 1
ATOM 3331 O O . ASP A 1 443 ? -44.622 20.480 19.085 1.00 62.06 443 ASP A O 1
ATOM 3335 N N . GLY A 1 444 ? -45.526 19.939 17.100 1.00 63.38 444 GLY A N 1
ATOM 3336 C CA . GLY A 1 444 ? -44.290 19.486 16.451 1.00 63.38 444 GLY A CA 1
ATOM 3337 C C . GLY A 1 444 ? -44.026 17.972 16.482 1.00 63.38 444 GLY A C 1
ATOM 3338 O O . GLY A 1 444 ? -43.166 17.513 15.730 1.00 63.38 444 GLY A O 1
ATOM 3339 N N . GLN A 1 445 ? -44.756 17.187 17.281 1.00 74.06 445 GLN A N 1
ATOM 3340 C CA . GLN A 1 445 ? -44.631 15.723 17.327 1.00 74.06 445 GLN A CA 1
ATOM 3341 C C . GLN A 1 445 ? -45.454 15.031 16.220 1.00 74.06 445 GLN A C 1
ATOM 3343 O O . GLN A 1 445 ? -46.550 15.461 15.864 1.00 74.06 445 GLN A O 1
ATOM 3348 N N . GLN A 1 446 ? -44.940 13.913 15.706 1.00 68.94 446 GLN A N 1
ATOM 3349 C CA . GLN A 1 446 ? -45.540 13.052 14.684 1.00 68.94 446 GLN A CA 1
ATOM 3350 C C . GLN A 1 446 ? -45.840 11.666 15.275 1.00 68.94 446 GLN A C 1
ATOM 3352 O O . GLN A 1 446 ? -45.042 11.136 16.046 1.00 68.94 446 GLN A O 1
ATOM 3357 N N . CYS A 1 447 ? -46.986 11.073 14.934 1.00 66.94 447 CYS A N 1
ATOM 3358 C CA . CYS A 1 447 ? -47.359 9.745 15.424 1.00 66.94 447 CYS A CA 1
ATOM 3359 C C . CYS A 1 447 ? -46.788 8.635 14.524 1.00 66.94 447 CYS A C 1
ATOM 3361 O O . CYS A 1 447 ? -47.177 8.536 13.362 1.00 66.94 447 CYS A O 1
ATOM 3363 N N . GLU A 1 448 ? -45.929 7.775 15.076 1.00 59.72 448 GLU A N 1
ATOM 3364 C CA . GLU A 1 448 ? -45.494 6.512 14.465 1.00 59.72 448 GLU A CA 1
ATOM 3365 C C . GLU A 1 448 ? -46.003 5.332 15.310 1.00 59.72 448 GLU A C 1
ATOM 3367 O O . GLU A 1 448 ? -45.765 5.277 16.512 1.00 59.72 448 GLU A O 1
ATOM 3372 N N . ASP A 1 449 ? -46.750 4.409 14.692 1.00 61.97 449 ASP A N 1
ATOM 3373 C CA . ASP A 1 449 ? -47.346 3.204 15.315 1.00 61.97 449 ASP A CA 1
ATOM 3374 C C . ASP A 1 449 ? -48.034 3.435 16.685 1.00 61.97 449 ASP A C 1
ATOM 3376 O O . ASP A 1 449 ? -47.968 2.622 17.606 1.00 61.97 449 ASP A O 1
ATOM 3380 N N . GLY A 1 450 ? -48.717 4.578 16.824 1.00 62.34 450 GLY A N 1
ATOM 3381 C CA . GLY A 1 450 ? -49.429 4.975 18.045 1.00 62.34 450 GLY A CA 1
ATOM 3382 C C . GLY A 1 450 ? -48.589 5.748 19.072 1.00 62.34 450 GLY A C 1
ATOM 3383 O O . GLY A 1 450 ? -49.079 6.033 20.165 1.00 62.34 450 GLY A O 1
ATOM 3384 N N . ILE A 1 451 ? -47.346 6.108 18.741 1.00 67.44 451 ILE A N 1
ATOM 3385 C CA . ILE A 1 451 ? -46.398 6.802 19.621 1.00 67.44 451 ILE A CA 1
ATOM 3386 C C . ILE A 1 451 ? -46.054 8.177 19.034 1.00 67.44 451 ILE A C 1
ATOM 3388 O O . ILE A 1 451 ? -45.597 8.285 17.899 1.00 67.44 451 ILE A O 1
ATOM 3392 N N . CYS A 1 452 ? -46.236 9.241 19.817 1.00 75.38 452 CYS A N 1
ATOM 3393 C CA . CYS A 1 452 ? -45.814 10.589 19.434 1.00 75.38 452 CYS A CA 1
ATOM 3394 C C . CYS A 1 452 ? -44.294 10.751 19.556 1.00 75.38 452 CYS A C 1
ATOM 3396 O O . CYS A 1 452 ? -43.729 10.543 20.629 1.00 75.38 452 CYS A O 1
ATOM 3398 N N . SER A 1 453 ? -43.643 11.169 18.473 1.00 77.75 453 SER A N 1
ATOM 3399 C CA . SER A 1 453 ? -42.193 11.339 18.367 1.00 77.75 453 SER A CA 1
ATOM 3400 C C . SER A 1 453 ? -41.843 12.660 17.676 1.00 77.75 453 SER A C 1
ATOM 3402 O O . SER A 1 453 ? -42.525 13.094 16.751 1.00 77.75 453 SER A O 1
ATOM 3404 N N . CYS A 1 454 ? -40.797 13.348 18.128 1.00 79.19 454 CYS A N 1
ATOM 3405 C CA . CYS A 1 454 ? -40.295 14.530 17.425 1.00 79.19 454 CYS A CA 1
ATOM 3406 C C . CYS A 1 454 ? -39.471 14.114 16.193 1.00 79.19 454 CYS A C 1
ATOM 3408 O O . CYS A 1 454 ? -38.781 13.093 16.256 1.00 79.19 454 CYS A O 1
ATOM 3410 N N . PRO A 1 455 ? -39.456 14.910 15.104 1.00 72.19 455 PRO A N 1
ATOM 3411 C CA . PRO A 1 455 ? -38.580 14.663 13.962 1.00 72.19 455 PRO A CA 1
ATOM 3412 C C . PRO A 1 455 ? -37.120 14.458 14.393 1.00 72.19 455 PRO A C 1
ATOM 3414 O O . PRO A 1 455 ? -36.589 15.216 15.209 1.00 72.19 455 PRO A O 1
ATOM 3417 N N . SER A 1 456 ? -36.469 13.442 13.825 1.00 68.19 456 SER A N 1
ATOM 3418 C CA . SER A 1 456 ? -35.097 13.031 14.164 1.00 68.19 456 SER A CA 1
ATOM 3419 C C . SER A 1 456 ? -34.025 13.573 13.211 1.00 68.19 456 SER A C 1
ATOM 3421 O O . SER A 1 456 ? -32.838 13.508 13.520 1.00 68.19 456 SER A O 1
ATOM 3423 N N . SER A 1 457 ? -34.417 14.141 12.065 1.00 72.81 457 SER A N 1
ATOM 3424 C CA . SER A 1 457 ? -33.499 14.757 11.097 1.00 72.81 457 SER A CA 1
ATOM 3425 C C . SER A 1 457 ? -34.127 15.951 10.379 1.00 72.81 457 SER A C 1
ATOM 3427 O O . SER A 1 457 ? -35.311 15.921 10.045 1.00 72.81 457 SER A O 1
ATOM 3429 N N . CYS A 1 458 ? -33.322 16.980 10.110 1.00 73.25 458 CYS A N 1
ATOM 3430 C CA . CYS A 1 458 ? -33.661 18.111 9.248 1.00 73.25 458 CYS A CA 1
ATOM 3431 C C . CYS A 1 458 ? -32.784 18.067 7.985 1.00 73.25 458 CYS A C 1
ATOM 3433 O O . CYS A 1 458 ? -31.680 17.525 8.041 1.00 73.25 458 CYS A O 1
ATOM 3435 N N . PRO A 1 459 ? -33.230 18.643 6.853 1.00 70.88 459 PRO A N 1
ATOM 3436 C CA . PRO A 1 459 ? -32.375 18.811 5.680 1.00 70.88 459 PRO A CA 1
ATOM 3437 C C . PRO A 1 459 ? -31.153 19.685 5.992 1.00 70.88 459 PRO A C 1
ATOM 3439 O O . PRO A 1 459 ? -31.258 20.615 6.800 1.00 70.88 459 PRO A O 1
ATOM 3442 N N . ASP A 1 460 ? -30.036 19.429 5.303 1.00 59.47 460 ASP A N 1
ATOM 3443 C CA . ASP A 1 460 ? -28.828 20.258 5.383 1.00 59.47 460 ASP A CA 1
ATOM 3444 C C . ASP A 1 460 ? -29.170 21.740 5.151 1.00 59.47 460 ASP A C 1
ATOM 3446 O O . ASP A 1 460 ? -29.796 22.115 4.154 1.00 59.47 460 ASP A O 1
ATOM 3450 N N . ALA A 1 461 ? -28.768 22.585 6.099 1.00 57.66 461 ALA A N 1
ATOM 3451 C CA . ALA A 1 461 ? -29.009 24.020 6.060 1.00 57.66 461 ALA A CA 1
ATOM 3452 C C . ALA A 1 461 ? -28.228 24.691 4.917 1.00 57.66 461 ALA A C 1
ATOM 3454 O O . ALA A 1 461 ? -27.035 24.448 4.735 1.00 57.66 461 ALA A O 1
ATOM 3455 N N . ALA A 1 462 ? -28.888 25.579 4.172 1.00 53.12 462 ALA A N 1
ATOM 3456 C CA . ALA A 1 462 ? -28.219 26.429 3.190 1.00 53.12 462 ALA A CA 1
ATOM 3457 C C . ALA A 1 462 ? -27.456 27.563 3.902 1.00 53.12 462 ALA A C 1
ATOM 3459 O O . ALA A 1 462 ? -27.859 27.987 4.983 1.00 53.12 462 ALA A O 1
ATOM 3460 N N . GLU A 1 463 ? -26.415 28.127 3.276 1.00 50.28 463 GLU A N 1
ATOM 3461 C CA . GLU A 1 463 ? -25.533 29.148 3.891 1.00 50.28 463 GLU A CA 1
ATOM 3462 C C . GLU A 1 463 ? -26.248 30.409 4.433 1.00 50.28 463 GLU A C 1
ATOM 3464 O O . GLU A 1 463 ? -25.657 31.149 5.212 1.00 50.28 463 GLU A O 1
ATOM 3469 N N . ASN A 1 464 ? -27.520 30.636 4.076 1.00 57.88 464 ASN A N 1
ATOM 3470 C CA . ASN A 1 464 ? -28.347 31.753 4.548 1.00 57.88 464 ASN A CA 1
ATOM 3471 C C . ASN A 1 464 ? -29.628 31.333 5.309 1.00 57.88 464 ASN A C 1
ATOM 3473 O O . ASN A 1 464 ? -30.492 32.180 5.524 1.00 57.88 464 ASN A O 1
ATOM 3477 N N . SER A 1 465 ? -29.812 30.062 5.700 1.00 73.25 465 SER A N 1
ATOM 3478 C CA . SER A 1 465 ? -31.039 29.642 6.414 1.00 73.25 465 SER A CA 1
ATOM 3479 C C . SER A 1 465 ? -31.011 29.858 7.932 1.00 73.25 465 SER A C 1
ATOM 3481 O O . SER A 1 465 ? -32.019 29.601 8.587 1.00 73.25 465 SER A O 1
ATOM 3483 N N . THR A 1 466 ? -29.894 30.323 8.496 1.00 82.31 466 THR A N 1
ATOM 3484 C CA . THR A 1 466 ? -29.699 30.463 9.946 1.00 82.31 466 THR A CA 1
ATOM 3485 C C . THR A 1 466 ? -30.689 31.446 10.581 1.00 82.31 466 THR A C 1
ATOM 3487 O O . THR A 1 466 ? -30.753 32.612 10.190 1.00 82.31 466 THR A O 1
ATOM 3490 N N . VAL A 1 467 ? -31.413 31.005 11.612 1.00 86.81 467 VAL A N 1
ATOM 3491 C CA . VAL A 1 467 ? -32.374 31.822 12.374 1.00 86.81 467 VAL A CA 1
ATOM 3492 C C . VAL A 1 467 ? -31.934 31.966 13.830 1.00 86.81 467 VAL A C 1
ATOM 3494 O O . VAL A 1 467 ? -31.398 31.031 14.416 1.00 86.81 467 VAL A O 1
ATOM 3497 N N . CYS A 1 468 ? -32.163 33.130 14.434 1.00 89.44 468 CYS A N 1
ATOM 3498 C CA . CYS A 1 468 ? -31.985 33.321 15.875 1.00 89.44 468 CYS A CA 1
ATOM 3499 C C . CYS A 1 468 ? -33.269 32.875 16.592 1.00 89.44 468 CYS A C 1
ATOM 3501 O O . CYS A 1 468 ? -34.355 33.284 16.191 1.00 89.44 468 CYS A O 1
ATOM 3503 N N . GLY A 1 469 ? -33.173 32.022 17.609 1.00 85.25 469 GLY A N 1
ATOM 3504 C CA . GLY A 1 469 ? -34.300 31.627 18.457 1.00 85.25 469 GLY A CA 1
ATOM 3505 C C . GLY A 1 469 ? -34.522 32.596 19.619 1.00 85.25 469 GLY A C 1
ATOM 3506 O O . GLY A 1 469 ? -33.632 33.363 19.990 1.00 85.25 469 GLY A O 1
ATOM 3507 N N . SER A 1 470 ? -35.701 32.554 20.243 1.00 85.62 470 SER A N 1
ATOM 3508 C CA . SER A 1 470 ? -36.004 33.353 21.440 1.00 85.62 470 SER A CA 1
ATOM 3509 C C . SER A 1 470 ? -35.281 32.912 22.710 1.00 85.62 470 SER A C 1
ATOM 3511 O O . SER A 1 470 ? -35.330 33.620 23.711 1.00 85.62 470 SER A O 1
ATOM 3513 N N . ASP A 1 471 ? -34.576 31.786 22.654 1.00 82.25 471 ASP A N 1
ATOM 3514 C CA . ASP A 1 471 ? -33.585 31.347 23.636 1.00 82.25 471 ASP A CA 1
ATOM 3515 C C . ASP A 1 471 ? -32.180 31.939 23.388 1.00 82.25 471 ASP A C 1
ATOM 3517 O O . ASP A 1 471 ? -31.244 31.626 24.121 1.00 82.25 471 ASP A O 1
ATOM 3521 N N . GLY A 1 472 ? -32.014 32.802 22.377 1.00 79.94 472 GLY A N 1
ATOM 3522 C CA . GLY A 1 472 ? -30.739 33.442 22.039 1.00 79.94 472 GLY A CA 1
ATOM 3523 C C . GLY A 1 472 ? -29.753 32.534 21.296 1.00 79.94 472 GLY A C 1
ATOM 3524 O O . GLY A 1 472 ? -28.576 32.883 21.182 1.00 79.94 472 GLY A O 1
ATOM 3525 N N . ILE A 1 473 ? -30.213 31.382 20.791 1.00 79.75 473 ILE A N 1
ATOM 3526 C CA . ILE A 1 473 ? -29.400 30.403 20.059 1.00 79.75 473 ILE A CA 1
ATOM 3527 C C . ILE A 1 473 ? -29.583 30.581 18.544 1.00 79.75 473 ILE A C 1
ATOM 3529 O O . ILE A 1 473 ? -30.691 30.792 18.055 1.00 79.75 473 ILE A O 1
ATOM 3533 N N . LEU A 1 474 ? -28.493 30.471 17.780 1.00 84.94 474 LEU A N 1
ATOM 3534 C CA . LEU A 1 474 ? -28.536 30.411 16.316 1.00 84.94 474 LEU A CA 1
ATOM 3535 C C . LEU A 1 474 ? -28.810 28.974 15.855 1.00 84.94 474 LEU A C 1
ATOM 3537 O O . LEU A 1 474 ? -27.984 28.083 16.049 1.00 84.94 474 LEU A O 1
ATOM 3541 N N . TYR A 1 475 ? -29.953 28.764 15.209 1.00 83.31 475 TYR A N 1
ATOM 3542 C CA . TYR A 1 475 ? -30.368 27.492 14.623 1.00 83.31 475 TYR A CA 1
ATOM 3543 C C . TYR A 1 475 ? -30.044 27.464 13.121 1.00 83.31 475 TYR A C 1
ATOM 3545 O O . TYR A 1 475 ? -30.378 28.428 12.432 1.00 83.31 475 TYR A O 1
ATOM 3553 N N . PRO A 1 476 ? -29.469 26.374 12.568 1.00 80.81 476 PRO A N 1
ATOM 3554 C CA . PRO A 1 476 ? -29.089 26.305 11.149 1.00 80.81 476 PRO A CA 1
ATOM 3555 C C . PRO A 1 476 ? -30.243 26.530 10.157 1.00 80.81 476 PRO A C 1
ATOM 3557 O O . PRO A 1 476 ? -30.032 27.025 9.051 1.00 80.81 476 PRO A O 1
ATOM 3560 N N . SER A 1 477 ? -31.472 26.178 10.539 1.00 85.12 477 SER A N 1
ATOM 3561 C CA . SER A 1 477 ? -32.694 26.527 9.809 1.00 85.12 477 SER A CA 1
ATOM 3562 C C . SER A 1 477 ? -33.906 26.551 10.740 1.00 85.12 477 SER A C 1
ATOM 3564 O O . SER A 1 477 ? -33.846 26.042 11.861 1.00 85.12 477 SER A O 1
ATOM 3566 N N . GLU A 1 478 ? -35.038 27.074 10.261 1.00 86.81 478 GLU A N 1
ATOM 3567 C CA . GLU A 1 478 ? -36.331 27.008 10.964 1.00 86.81 478 GLU A CA 1
ATOM 3568 C C . GLU A 1 478 ? -36.729 25.565 11.339 1.00 86.81 478 GLU A C 1
ATOM 3570 O O . GLU A 1 478 ? -37.290 25.347 12.410 1.00 86.81 478 GLU A O 1
ATOM 3575 N N . CYS A 1 479 ? -36.375 24.563 10.520 1.00 83.25 479 CYS A N 1
ATOM 3576 C CA . CYS A 1 479 ? -36.565 23.148 10.866 1.00 83.25 479 CYS A CA 1
ATOM 3577 C C . CYS A 1 479 ? -35.811 22.771 12.150 1.00 83.25 479 CYS A C 1
ATOM 3579 O O . CYS A 1 479 ? -36.400 22.171 13.044 1.00 83.25 479 CYS A O 1
ATOM 3581 N N . HIS A 1 480 ? -34.539 23.168 12.280 1.00 86.12 480 HIS A N 1
ATOM 3582 C CA . HIS A 1 480 ? -33.733 22.871 13.469 1.00 86.12 480 HIS A CA 1
ATOM 3583 C C . HIS A 1 480 ? -34.285 23.568 14.721 1.00 86.12 480 HIS A C 1
ATOM 3585 O O . HIS A 1 480 ? -34.275 22.984 15.801 1.00 86.12 480 HIS A O 1
ATOM 3591 N N . LEU A 1 481 ? -34.821 24.783 14.568 1.00 88.69 481 LEU A N 1
ATOM 3592 C CA . LEU A 1 481 ? -35.499 25.512 15.641 1.00 88.69 481 LEU A CA 1
ATOM 3593 C C . LEU A 1 481 ? -36.803 24.815 16.069 1.00 88.69 481 LEU A C 1
ATOM 3595 O O . LEU A 1 481 ? -37.015 24.614 17.262 1.00 88.69 481 LEU A O 1
ATOM 3599 N N . LYS A 1 482 ? -37.648 24.376 15.124 1.00 82.56 482 LYS A N 1
ATOM 3600 C CA . LYS A 1 482 ? -38.887 23.627 15.425 1.00 82.56 482 LYS A CA 1
ATOM 3601 C C . LYS A 1 482 ? -38.614 22.249 16.024 1.00 82.56 482 LYS A C 1
ATOM 3603 O O . LYS A 1 482 ? -39.317 21.825 16.934 1.00 82.56 482 LYS A O 1
ATOM 3608 N N . MET A 1 483 ? -37.571 21.570 15.555 1.00 83.44 483 MET A N 1
ATOM 3609 C CA . MET A 1 483 ? -37.090 20.318 16.133 1.00 83.44 483 MET A CA 1
ATOM 3610 C C . MET A 1 483 ? -36.640 20.523 17.584 1.00 83.44 483 MET A C 1
ATOM 3612 O O . MET A 1 483 ? -37.079 19.791 18.466 1.00 83.44 483 MET A O 1
ATOM 3616 N N . ALA A 1 484 ? -35.832 21.550 17.856 1.00 83.75 484 ALA A N 1
ATOM 3617 C CA . ALA A 1 484 ? -35.412 21.885 19.214 1.00 83.75 484 ALA A CA 1
ATOM 3618 C C . ALA A 1 484 ? -36.585 22.305 20.117 1.00 83.75 484 ALA A C 1
ATOM 3620 O O . ALA A 1 484 ? -36.603 21.923 21.284 1.00 83.75 484 ALA A O 1
ATOM 3621 N N . ALA A 1 485 ? -37.575 23.029 19.586 1.00 84.88 485 ALA A N 1
ATOM 3622 C CA . ALA A 1 485 ? -38.809 23.367 20.296 1.00 84.88 485 ALA A CA 1
ATOM 3623 C C . ALA A 1 485 ? -39.615 22.110 20.676 1.00 84.88 485 ALA A C 1
ATOM 3625 O O . ALA A 1 485 ? -40.032 21.978 21.825 1.00 84.88 485 ALA A O 1
ATOM 3626 N N . CYS A 1 486 ? -39.750 21.157 19.745 1.00 83.25 486 CYS A N 1
ATOM 3627 C CA . CYS A 1 486 ? -40.406 19.868 19.979 1.00 83.25 486 CYS A CA 1
ATOM 3628 C C . CYS A 1 486 ? -39.680 19.047 21.058 1.00 83.25 486 CYS A C 1
ATOM 3630 O O . CYS A 1 486 ? -40.296 18.639 22.041 1.00 83.25 486 CYS A O 1
ATOM 3632 N N . HIS A 1 487 ? -38.359 18.855 20.928 1.00 80.50 487 HIS A N 1
ATOM 3633 C CA . HIS A 1 487 ? -37.569 18.058 21.882 1.00 80.50 487 HIS A CA 1
ATOM 3634 C C . HIS A 1 487 ? -37.462 18.707 23.272 1.00 80.50 487 HIS A C 1
ATOM 3636 O O . HIS A 1 487 ? -37.451 17.996 24.272 1.00 80.50 487 HIS A O 1
ATOM 3642 N N . LYS A 1 488 ? -37.427 20.046 23.368 1.00 74.56 488 LYS A N 1
ATOM 3643 C CA . LYS A 1 488 ? -37.486 20.771 24.655 1.00 74.56 488 LYS A CA 1
ATOM 3644 C C . LYS A 1 488 ? -38.910 20.910 25.215 1.00 74.56 488 LYS A C 1
ATOM 3646 O O . LYS A 1 488 ? -39.060 21.368 26.345 1.00 74.56 488 LYS A O 1
ATOM 3651 N N . ASN A 1 489 ? -39.939 20.546 24.443 1.00 73.06 489 ASN A N 1
ATOM 3652 C CA . ASN A 1 489 ? -41.353 20.767 24.758 1.00 73.06 489 ASN A CA 1
ATOM 3653 C C . ASN A 1 489 ? -41.651 22.237 25.143 1.00 73.06 489 ASN A C 1
ATOM 3655 O O . ASN A 1 489 ? -42.340 22.522 26.124 1.00 73.06 489 ASN A O 1
ATOM 3659 N N . SER A 1 490 ? -41.053 23.180 24.404 1.00 74.19 490 SER A N 1
ATOM 3660 C CA . SER A 1 490 ? -41.056 24.615 24.717 1.00 74.19 490 SER A CA 1
ATOM 3661 C C . SER A 1 490 ? -41.158 25.469 23.455 1.00 74.19 490 SER A C 1
ATOM 3663 O O . SER A 1 490 ? -40.441 25.217 22.487 1.00 74.19 490 SER A O 1
ATOM 3665 N N . GLU A 1 491 ? -41.972 26.523 23.481 1.00 73.31 491 GLU A N 1
ATOM 3666 C CA . GLU A 1 491 ? -42.135 27.437 22.347 1.00 73.31 491 GLU A CA 1
ATOM 3667 C C . GLU A 1 491 ? -40.867 28.283 22.118 1.00 73.31 491 GLU A C 1
ATOM 3669 O O . GLU A 1 491 ? -40.545 29.192 22.886 1.00 73.31 491 GLU A O 1
ATOM 3674 N N . ILE A 1 492 ? -40.137 27.985 21.039 1.00 82.31 492 ILE A N 1
ATOM 3675 C CA . ILE A 1 492 ? -39.011 28.796 20.561 1.00 82.31 492 ILE A CA 1
ATOM 3676 C C . ILE A 1 492 ? -39.505 29.581 19.349 1.00 82.31 492 ILE A C 1
ATOM 3678 O O . ILE A 1 492 ? -39.757 29.015 18.290 1.00 82.31 492 ILE A O 1
ATOM 3682 N N . SER A 1 493 ? -39.653 30.891 19.506 1.00 83.88 493 SER A N 1
ATOM 3683 C CA . SER A 1 493 ? -40.009 31.812 18.422 1.00 83.88 493 SER A CA 1
ATOM 3684 C C . SER A 1 493 ? -38.756 32.310 17.692 1.00 83.88 493 SER A C 1
ATOM 3686 O O . SER A 1 493 ? -37.674 32.371 18.278 1.00 83.88 493 SER A O 1
ATOM 3688 N N . ILE A 1 494 ? -38.874 32.683 16.415 1.00 84.50 494 ILE A N 1
ATOM 3689 C CA . ILE A 1 494 ? -37.765 33.310 15.677 1.00 84.50 494 ILE A CA 1
ATOM 3690 C C . ILE A 1 494 ? -37.603 34.766 16.142 1.00 84.50 494 ILE A C 1
ATOM 3692 O O . ILE A 1 494 ? -38.543 35.558 16.082 1.00 84.50 494 ILE A O 1
ATOM 3696 N N . GLN A 1 495 ? -36.390 35.131 16.550 1.00 82.50 495 GLN A N 1
ATOM 3697 C CA . GLN A 1 495 ? -35.959 36.499 16.828 1.00 82.50 495 GLN A CA 1
ATOM 3698 C C . GLN A 1 495 ? -35.039 37.050 15.728 1.00 82.50 495 GLN A C 1
ATOM 3700 O O . GLN A 1 495 ? -34.533 36.336 14.862 1.00 82.50 495 GLN A O 1
ATOM 3705 N N . HIS A 1 496 ? -34.811 38.364 15.767 1.00 80.38 496 HIS A N 1
ATOM 3706 C CA . HIS A 1 496 ? -33.905 39.050 14.852 1.00 80.38 496 HIS A CA 1
ATOM 3707 C C . HIS A 1 496 ? -32.447 38.614 15.088 1.00 80.38 496 HIS A C 1
ATOM 3709 O O . HIS A 1 496 ? -32.015 38.513 16.234 1.00 80.38 496 HIS A O 1
ATOM 3715 N N . LEU A 1 497 ? -31.666 38.411 14.018 1.00 73.19 497 LEU A N 1
ATOM 3716 C CA . LEU A 1 497 ? -30.314 37.826 14.083 1.00 73.19 497 LEU A CA 1
ATOM 3717 C C . LEU A 1 497 ? -29.378 38.552 15.073 1.00 73.19 497 LEU A C 1
ATOM 3719 O O . LEU A 1 497 ? -28.602 37.919 15.786 1.00 73.19 497 LEU A O 1
ATOM 3723 N N . ASN A 1 498 ? -29.512 39.879 15.170 1.00 71.81 498 ASN A N 1
ATOM 3724 C CA . ASN A 1 498 ? -28.744 40.734 16.082 1.00 71.81 498 ASN A CA 1
ATOM 3725 C C . ASN A 1 498 ? -28.945 40.396 17.574 1.00 71.81 498 ASN A C 1
ATOM 3727 O O . ASN A 1 498 ? -28.050 40.661 18.375 1.00 71.81 498 ASN A O 1
ATOM 3731 N N . ASN A 1 499 ? -30.079 39.801 17.963 1.00 72.88 499 ASN A N 1
ATOM 3732 C CA . ASN A 1 499 ? -30.341 39.416 19.355 1.00 72.88 499 ASN A CA 1
ATOM 3733 C C . ASN A 1 499 ? -29.394 38.288 19.802 1.00 72.88 499 ASN A C 1
ATOM 3735 O O . ASN A 1 499 ? -28.953 38.271 20.948 1.00 72.88 499 ASN A O 1
ATOM 3739 N N . CYS A 1 500 ? -28.995 37.419 18.869 1.00 69.19 500 CYS A N 1
ATOM 3740 C CA . CYS A 1 500 ? -27.989 36.379 19.080 1.00 69.19 500 CYS A CA 1
ATOM 3741 C C . CYS A 1 500 ? -26.534 36.885 18.949 1.00 69.19 500 CYS A C 1
ATOM 3743 O O . CYS A 1 500 ? -25.601 36.122 19.180 1.00 69.19 500 CYS A O 1
ATOM 3745 N N . GLN A 1 501 ? -26.295 38.150 18.570 1.00 55.53 501 GLN A N 1
ATOM 3746 C CA . GLN A 1 501 ? -24.932 38.698 18.429 1.00 55.53 501 GLN A CA 1
ATOM 3747 C C . GLN A 1 501 ? -24.368 39.291 19.732 1.00 55.53 501 GLN A C 1
ATOM 3749 O O . GLN A 1 501 ? -23.155 39.459 19.847 1.00 55.53 501 GLN A O 1
ATOM 3754 N N . GLN A 1 502 ? -25.210 39.597 20.726 1.00 51.81 502 GLN A N 1
ATOM 3755 C CA . GLN A 1 502 ? -24.769 40.213 21.990 1.00 51.81 502 GLN A CA 1
ATOM 3756 C C . GLN A 1 502 ? -24.163 39.215 22.999 1.00 51.81 502 GLN A C 1
ATOM 3758 O O . GLN A 1 502 ? -23.558 39.630 23.987 1.00 51.81 502 GLN A O 1
ATOM 3763 N N . SER A 1 503 ? -24.278 37.908 22.754 1.00 41.50 503 SER A N 1
ATOM 3764 C CA . SER A 1 503 ? -23.800 36.830 23.635 1.00 41.50 503 SER A CA 1
ATOM 3765 C C . SER A 1 503 ? -22.331 36.424 23.413 1.00 41.50 503 SER A C 1
ATOM 3767 O O . SER A 1 503 ? -21.772 35.698 24.230 1.00 41.50 503 SER A O 1
ATOM 3769 N N . LEU A 1 504 ? -21.655 36.938 22.377 1.00 38.28 504 LEU A N 1
ATOM 3770 C CA . LEU A 1 504 ? -20.265 36.589 22.023 1.00 38.28 504 LEU A CA 1
ATOM 3771 C C . LEU A 1 504 ? -19.169 37.347 22.816 1.00 38.28 504 LEU A C 1
ATOM 3773 O O . LEU A 1 504 ? -18.000 37.295 22.438 1.00 38.28 504 LEU A O 1
ATOM 3777 N N . GLN A 1 505 ? -19.510 38.072 23.892 1.00 37.47 505 GLN A N 1
ATOM 3778 C CA . GLN A 1 505 ? -18.580 38.984 24.594 1.00 37.47 505 GLN A CA 1
ATOM 3779 C C . GLN A 1 505 ? -18.433 38.791 26.118 1.00 37.47 505 GLN A C 1
ATOM 3781 O O . GLN A 1 505 ? -17.822 39.641 26.768 1.00 37.47 505 GLN A O 1
ATOM 3786 N N . LYS A 1 506 ? -18.936 37.705 26.726 1.00 34.97 506 LYS A N 1
ATOM 3787 C CA . LYS A 1 506 ? -18.754 37.462 28.174 1.00 34.97 506 LYS A CA 1
ATOM 3788 C C . LYS A 1 506 ? -18.159 36.095 28.505 1.00 34.97 506 LYS A C 1
ATOM 3790 O O . LYS A 1 506 ? -18.708 35.056 28.161 1.00 34.97 506 LYS A O 1
ATOM 3795 N N . ILE A 1 507 ? -17.041 36.145 29.224 1.00 28.28 507 ILE A N 1
ATOM 3796 C CA . ILE A 1 507 ? -16.369 35.014 29.866 1.00 28.28 507 ILE A CA 1
ATOM 3797 C C . ILE A 1 507 ? -17.017 34.778 31.240 1.00 28.28 507 ILE A C 1
ATOM 3799 O O . ILE A 1 507 ? -17.115 35.723 32.017 1.00 28.28 507 ILE A O 1
ATOM 3803 N N . GLY A 1 508 ? -17.328 33.518 31.561 1.00 28.22 508 GLY A N 1
ATOM 3804 C CA . GLY A 1 508 ? -17.417 33.022 32.942 1.00 28.22 508 GLY A CA 1
ATOM 3805 C C . GLY A 1 508 ? -18.800 32.961 33.615 1.00 28.22 508 GLY A C 1
ATOM 3806 O O . GLY A 1 508 ? -19.666 33.791 33.374 1.00 28.22 508 GLY A O 1
ATOM 3807 N N . GLU A 1 509 ? -18.898 31.986 34.533 1.00 33.19 509 GLU A N 1
ATOM 3808 C CA . GLU A 1 509 ? -19.851 31.837 35.660 1.00 33.19 509 GLU A CA 1
ATOM 3809 C C . GLU A 1 509 ? -21.179 31.034 35.484 1.00 33.19 509 GLU A C 1
ATOM 3811 O O . GLU A 1 509 ? -22.252 31.577 35.259 1.00 33.19 509 GLU A O 1
ATOM 3816 N N . PHE A 1 510 ? -21.063 29.717 35.756 1.00 32.94 510 PHE A N 1
ATOM 3817 C CA . PHE A 1 510 ? -21.924 28.845 36.604 1.00 32.94 510 PHE A CA 1
ATOM 3818 C C . PHE A 1 510 ? -23.384 28.407 36.240 1.00 32.94 510 PHE A C 1
ATOM 3820 O O . PHE A 1 510 ? -24.349 29.022 36.675 1.00 32.94 510 PHE A O 1
ATOM 3827 N N . SER A 1 511 ? -23.490 27.184 35.667 1.00 34.25 511 SER A N 1
ATOM 3828 C CA . SER A 1 511 ? -24.158 25.951 36.215 1.00 34.25 511 SER A CA 1
ATOM 3829 C C . SER A 1 511 ? -25.716 25.844 36.412 1.00 34.25 511 SER A C 1
ATOM 3831 O O . SER A 1 511 ? -26.411 26.851 36.386 1.00 34.25 511 SER A O 1
ATOM 3833 N N . PRO A 1 512 ? -26.314 24.644 36.691 1.00 38.22 512 PRO A N 1
ATOM 3834 C CA . PRO A 1 512 ? -26.420 23.460 35.794 1.00 38.22 512 PRO A CA 1
ATOM 3835 C C . PRO A 1 512 ? -27.772 22.658 35.857 1.00 38.22 512 PRO A C 1
ATOM 3837 O O . PRO A 1 512 ? -28.466 22.722 36.867 1.00 38.22 512 PRO A O 1
ATOM 3840 N N . MET A 1 513 ? -28.094 21.778 34.877 1.00 34.25 513 MET A N 1
ATOM 3841 C CA . MET A 1 513 ? -28.898 20.532 35.091 1.00 34.25 513 MET A CA 1
ATOM 3842 C C . MET A 1 513 ? -28.951 19.561 33.867 1.00 34.25 513 MET A C 1
ATOM 3844 O O . MET A 1 513 ? -29.474 19.957 32.838 1.00 34.25 513 MET A O 1
ATOM 3848 N N . ILE A 1 514 ? -28.476 18.303 34.049 1.00 38.72 514 ILE A N 1
ATOM 3849 C CA . ILE A 1 514 ? -29.017 16.978 33.576 1.00 38.72 514 ILE A CA 1
ATOM 3850 C C . ILE A 1 514 ? -29.354 16.781 32.060 1.00 38.72 514 ILE A C 1
ATOM 3852 O O . ILE A 1 514 ? -30.079 17.589 31.503 1.00 38.72 514 ILE A O 1
ATOM 3856 N N . SER A 1 515 ? -29.043 15.679 31.336 1.00 46.09 515 SER A N 1
ATOM 3857 C CA . SER A 1 515 ? -28.192 14.460 31.492 1.00 46.09 515 SER A CA 1
ATOM 3858 C C . SER A 1 515 ? -28.205 13.627 30.168 1.00 46.09 515 SER A C 1
ATOM 3860 O O . SER A 1 515 ? -29.080 13.852 29.338 1.00 46.09 515 SER A O 1
ATOM 3862 N N . CYS A 1 516 ? -27.318 12.625 29.986 1.00 48.06 516 CYS A N 1
ATOM 3863 C CA . CYS A 1 516 ? -27.401 11.606 28.907 1.00 48.06 516 CYS A CA 1
ATOM 3864 C C . CYS A 1 516 ? -28.723 10.809 28.944 1.00 48.06 516 CYS A C 1
ATOM 3866 O O . CYS A 1 516 ? -29.113 10.340 30.018 1.00 48.06 516 CYS A O 1
ATOM 3868 N N . ASP A 1 517 ? -29.311 10.541 27.773 1.00 54.75 517 ASP A N 1
ATOM 3869 C CA . ASP A 1 517 ? -30.418 9.592 27.577 1.00 54.75 517 ASP A CA 1
ATOM 3870 C C . ASP A 1 517 ? -29.970 8.417 26.675 1.00 54.75 517 ASP A C 1
ATOM 3872 O O . ASP A 1 517 ? -28.980 8.507 25.943 1.00 54.75 517 ASP A O 1
ATOM 3876 N N . GLN A 1 518 ? -30.680 7.287 26.703 1.00 49.38 518 GLN A N 1
ATOM 3877 C CA . GLN A 1 518 ? -30.309 6.061 25.975 1.00 49.38 518 GLN A CA 1
ATOM 3878 C C . GLN A 1 518 ? -30.376 6.194 24.442 1.00 49.38 518 GLN A C 1
ATOM 3880 O O . GLN A 1 518 ? -29.924 5.295 23.736 1.00 49.38 518 GLN A O 1
ATOM 3885 N N . GLN A 1 519 ? -30.898 7.310 23.925 1.00 53.09 519 GLN A N 1
ATOM 3886 C CA . GLN A 1 519 ? -30.962 7.635 22.495 1.00 53.09 519 GLN A CA 1
ATOM 3887 C C . GLN A 1 519 ? -29.914 8.667 22.040 1.00 53.09 519 GLN A C 1
ATOM 3889 O O . GLN A 1 519 ? -29.806 8.928 20.845 1.00 53.09 519 GLN A O 1
ATOM 3894 N N . SER A 1 520 ? -29.111 9.240 22.947 1.00 58.09 520 SER A N 1
ATOM 3895 C CA . SER A 1 520 ? -28.173 10.332 22.620 1.00 58.09 520 SER A CA 1
ATOM 3896 C C . SER A 1 520 ? -27.009 9.932 21.695 1.00 58.09 520 SER A C 1
ATOM 3898 O O . SER A 1 520 ? -26.240 10.796 21.283 1.00 58.09 520 SER A O 1
ATOM 3900 N N . CYS A 1 521 ? -26.870 8.645 21.357 1.00 63.44 521 CYS A N 1
ATOM 3901 C CA . CYS A 1 521 ? -25.842 8.131 20.457 1.00 63.44 521 CYS A CA 1
ATOM 3902 C C . CYS A 1 521 ? -26.442 7.183 19.412 1.00 63.44 521 CYS A C 1
ATOM 3904 O O . CYS A 1 521 ? -27.017 6.145 19.729 1.00 63.44 521 CYS A O 1
ATOM 3906 N N . SER A 1 522 ? -26.255 7.528 18.143 1.00 67.25 522 SER A N 1
ATOM 3907 C CA . SER A 1 522 ? -26.638 6.721 16.985 1.00 67.25 522 SER A CA 1
ATOM 3908 C C . SER A 1 522 ? -25.569 5.678 16.632 1.00 67.25 522 SER A C 1
ATOM 3910 O O . SER A 1 522 ? -24.449 5.697 17.149 1.00 67.25 522 SER A O 1
ATOM 3912 N N . PHE A 1 523 ? -25.916 4.762 15.720 1.00 75.94 523 PHE A N 1
ATOM 3913 C CA . PHE A 1 523 ? -25.005 3.776 15.117 1.00 75.94 523 PHE A CA 1
ATOM 3914 C C . PHE A 1 523 ? -24.260 2.876 16.127 1.00 75.94 523 PHE A C 1
ATOM 3916 O O . PHE A 1 523 ? -23.151 2.437 15.855 1.00 75.94 523 PHE A O 1
ATOM 3923 N N . GLY A 1 524 ? -24.865 2.578 17.285 1.00 65.31 524 GLY A N 1
ATOM 3924 C CA . GLY A 1 524 ? -24.305 1.661 18.293 1.00 65.31 524 GLY A CA 1
ATOM 3925 C C . GLY A 1 524 ? -23.386 2.306 19.337 1.00 65.31 524 GLY A C 1
ATOM 3926 O O . GLY A 1 524 ? -22.601 1.603 19.971 1.00 65.31 524 GLY A O 1
ATOM 3927 N N . GLY A 1 525 ? -23.454 3.628 19.513 1.00 70.44 525 GLY A N 1
ATOM 3928 C CA . GLY A 1 525 ? -22.756 4.323 20.597 1.00 70.44 525 GLY A CA 1
ATOM 3929 C C . GLY A 1 525 ? -23.528 4.309 21.921 1.00 70.44 525 GLY A C 1
ATOM 3930 O O . GLY A 1 525 ? -24.752 4.224 21.938 1.00 70.44 525 GLY A O 1
ATOM 3931 N N . ILE A 1 526 ? -22.810 4.448 23.034 1.00 68.88 526 ILE A N 1
ATOM 3932 C CA . ILE A 1 526 ? -23.345 4.581 24.395 1.00 68.88 526 ILE A CA 1
ATOM 3933 C C . ILE A 1 526 ? -22.975 5.973 24.918 1.00 68.88 526 ILE A C 1
ATOM 3935 O O . ILE A 1 526 ? -21.792 6.307 24.981 1.00 68.88 526 ILE A O 1
ATOM 3939 N N . CYS A 1 527 ? -23.964 6.783 25.301 1.00 68.12 527 CYS A N 1
ATOM 3940 C CA . CYS A 1 527 ? -23.721 8.109 25.877 1.00 68.12 527 CYS A CA 1
ATOM 3941 C C . CYS A 1 527 ? -23.116 7.980 27.278 1.00 68.12 527 CYS A C 1
ATOM 3943 O O . CYS A 1 527 ? -23.689 7.314 28.144 1.00 68.12 527 CYS A O 1
ATOM 3945 N N . VAL A 1 528 ? -21.981 8.639 27.514 1.00 61.59 528 VAL A N 1
ATOM 3946 C CA . VAL A 1 528 ? -21.408 8.812 28.854 1.00 61.59 528 VAL A CA 1
ATOM 3947 C C . VAL A 1 528 ? -21.053 10.268 29.119 1.00 61.59 528 VAL A C 1
ATOM 3949 O O . VAL A 1 528 ? -20.414 10.942 28.311 1.00 61.59 528 VAL A O 1
ATOM 3952 N N . VAL A 1 529 ? -21.417 10.718 30.318 1.00 58.91 529 VAL A N 1
ATOM 3953 C CA . VAL A 1 529 ? -20.995 12.004 30.871 1.00 58.91 529 VAL A CA 1
ATOM 3954 C C . VAL A 1 529 ? -19.630 11.807 31.529 1.00 58.91 529 VAL A C 1
ATOM 3956 O O . VAL A 1 529 ? -19.526 11.207 32.602 1.00 58.91 529 VAL A O 1
ATOM 3959 N N . LEU A 1 530 ? -18.565 12.281 30.883 1.00 47.88 530 LEU A N 1
ATOM 3960 C CA . LEU A 1 530 ? -17.206 12.189 31.416 1.00 47.88 530 LEU A CA 1
ATOM 3961 C C . LEU A 1 530 ? -16.886 13.391 32.322 1.00 47.88 530 LEU A C 1
ATOM 3963 O O . LEU A 1 530 ? -16.310 14.386 31.892 1.00 47.88 530 LEU A O 1
ATOM 3967 N N . SER A 1 531 ? -17.177 13.217 33.618 1.00 46.62 531 SER A N 1
ATOM 3968 C CA . SER A 1 531 ? -16.848 14.106 34.754 1.00 46.62 531 SER A CA 1
ATOM 3969 C C . SER A 1 531 ? -17.696 15.379 34.936 1.00 46.62 531 SER A C 1
ATOM 3971 O O . SER A 1 531 ? -18.385 15.849 34.038 1.00 46.62 531 SER A O 1
ATOM 3973 N N . GLU A 1 532 ? -17.641 15.933 36.152 1.00 47.59 532 GLU A N 1
ATOM 3974 C CA . GLU A 1 532 ? -18.513 17.000 36.684 1.00 47.59 532 GLU A CA 1
ATOM 3975 C C . GLU A 1 532 ? -18.268 18.409 36.085 1.00 47.59 532 GLU A C 1
ATOM 3977 O O . GLU A 1 532 ? -18.846 19.384 36.555 1.00 47.59 532 GLU A O 1
ATOM 3982 N N . ASN A 1 533 ? -17.441 18.532 35.037 1.00 39.34 533 ASN A N 1
ATOM 3983 C CA . ASN A 1 533 ? -17.014 19.805 34.434 1.00 39.34 533 ASN A CA 1
ATOM 3984 C C . ASN A 1 533 ? -17.402 19.952 32.942 1.00 39.34 533 ASN A C 1
ATOM 3986 O O . ASN A 1 533 ? -16.565 20.268 32.103 1.00 39.34 533 ASN A O 1
ATOM 3990 N N . HIS A 1 534 ? -18.689 19.762 32.630 1.00 39.88 534 HIS A N 1
ATOM 3991 C CA . HIS A 1 534 ? -19.454 20.451 31.566 1.00 39.88 534 HIS A CA 1
ATOM 3992 C C . HIS A 1 534 ? -18.877 20.637 30.133 1.00 39.88 534 HIS A C 1
ATOM 3994 O O . HIS A 1 534 ? -19.392 21.479 29.396 1.00 39.88 534 HIS A O 1
ATOM 4000 N N . LEU A 1 535 ? -17.888 19.864 29.669 1.00 38.97 535 LEU A N 1
ATOM 4001 C CA . LEU A 1 535 ? -17.476 19.859 28.257 1.00 38.97 535 LEU A CA 1
ATOM 4002 C C . LEU A 1 535 ? -17.417 18.443 27.664 1.00 38.97 535 LEU A C 1
ATOM 4004 O O . LEU A 1 535 ? -16.665 17.589 28.124 1.00 38.97 535 LEU A O 1
ATOM 4008 N N . SER A 1 536 ? -18.154 18.272 26.560 1.00 44.94 536 SER A N 1
ATOM 4009 C CA . SER A 1 536 ? -18.336 17.070 25.726 1.00 44.94 536 SER A CA 1
ATOM 4010 C C . SER A 1 536 ? -19.123 15.900 26.337 1.00 44.94 536 SER A C 1
ATOM 4012 O O . SER A 1 536 ? -18.593 15.088 27.093 1.00 44.94 536 SER A O 1
ATOM 4014 N N . ASP A 1 537 ? -20.369 15.754 25.878 1.00 52.62 537 ASP A N 1
ATOM 4015 C CA . ASP A 1 537 ? -21.041 14.455 25.813 1.00 52.62 537 ASP A CA 1
ATOM 4016 C C . ASP A 1 537 ? -20.261 13.552 24.847 1.00 52.62 537 ASP A C 1
ATOM 4018 O O . ASP A 1 537 ? -19.905 13.972 23.740 1.00 52.62 537 ASP A O 1
ATOM 4022 N N . ILE A 1 538 ? -19.954 12.320 25.261 1.00 60.94 538 ILE A N 1
ATOM 4023 C CA . ILE A 1 538 ? -19.119 11.402 24.479 1.00 60.94 538 ILE A CA 1
ATOM 4024 C C . ILE A 1 538 ? -19.883 10.107 24.200 1.00 60.94 538 ILE A C 1
ATOM 4026 O O . ILE A 1 538 ? -20.322 9.408 25.113 1.00 60.94 538 ILE A O 1
ATOM 4030 N N . CYS A 1 539 ? -19.988 9.763 22.914 1.00 70.19 539 CYS A N 1
ATOM 4031 C CA . CYS A 1 539 ? -20.502 8.475 22.458 1.00 70.19 539 CYS A CA 1
ATOM 4032 C C . CYS A 1 539 ? -19.393 7.417 22.458 1.00 70.19 539 CYS A C 1
ATOM 4034 O O . CYS A 1 539 ? -18.506 7.422 21.600 1.00 70.19 539 CYS A O 1
ATOM 4036 N N . LEU A 1 540 ? -19.456 6.483 23.408 1.00 71.44 540 LEU A N 1
ATOM 4037 C CA . LEU A 1 540 ? -18.597 5.302 23.449 1.00 71.44 540 LEU A CA 1
ATOM 4038 C C . LEU A 1 540 ? -19.076 4.254 22.449 1.00 71.44 540 LEU A C 1
ATOM 4040 O O . LEU A 1 540 ? -20.158 3.695 22.585 1.00 71.44 540 LEU A O 1
ATOM 4044 N N . CYS A 1 541 ? -18.242 3.955 21.463 1.00 77.06 541 CYS A N 1
ATOM 4045 C CA . CYS A 1 541 ? -18.532 2.968 20.429 1.00 77.06 541 CYS A CA 1
ATOM 4046 C C . CYS A 1 541 ? -17.971 1.592 20.799 1.00 77.06 541 CYS A C 1
ATOM 4048 O O . CYS A 1 541 ? -16.824 1.291 20.461 1.00 77.06 541 CYS A O 1
ATOM 4050 N N . ASP A 1 542 ? -18.775 0.759 21.465 1.00 67.94 542 ASP A N 1
ATOM 4051 C CA . ASP A 1 542 ? -18.395 -0.596 21.907 1.00 67.94 542 ASP A CA 1
ATOM 4052 C C . ASP A 1 542 ? -18.477 -1.635 20.767 1.00 67.94 542 ASP A C 1
ATOM 4054 O O . ASP A 1 542 ? -19.200 -2.629 20.822 1.00 67.94 542 ASP A O 1
ATOM 4058 N N . PHE A 1 543 ? -17.725 -1.393 19.689 1.00 66.69 543 PHE A N 1
ATOM 4059 C CA . PHE A 1 543 ? -17.553 -2.361 18.603 1.00 66.69 543 PHE A CA 1
ATOM 4060 C C . PHE A 1 543 ? -16.238 -3.114 18.776 1.00 66.69 543 PHE A C 1
ATOM 4062 O O . PHE A 1 543 ? -15.148 -2.605 18.497 1.00 66.69 543 PHE A O 1
ATOM 4069 N N . ASN A 1 544 ? -16.344 -4.372 19.197 1.00 66.25 544 ASN A N 1
ATOM 4070 C CA . ASN A 1 544 ? -15.199 -5.242 19.440 1.00 66.25 544 ASN A CA 1
ATOM 4071 C C . ASN A 1 544 ? -14.640 -5.841 18.136 1.00 66.25 544 ASN A C 1
ATOM 4073 O O . ASN A 1 544 ? -14.700 -7.054 17.911 1.00 66.25 544 ASN A O 1
ATOM 4077 N N . CYS A 1 545 ? -14.080 -4.989 17.271 1.00 69.12 545 CYS A N 1
ATOM 4078 C CA . CYS A 1 545 ? -13.499 -5.361 15.974 1.00 69.12 545 CYS A CA 1
ATOM 4079 C C . CYS A 1 545 ? -12.134 -6.046 16.126 1.00 69.12 545 CYS A C 1
ATOM 4081 O O . CYS A 1 545 ? -11.099 -5.604 15.628 1.00 69.12 545 CYS A O 1
ATOM 4083 N N . SER A 1 546 ? -12.137 -7.147 16.872 1.00 57.41 546 SER A N 1
ATOM 4084 C CA . SER A 1 546 ? -10.979 -7.995 17.094 1.00 57.41 546 SER A CA 1
ATOM 4085 C C . SER A 1 546 ? -10.648 -8.781 15.823 1.00 57.41 546 SER A C 1
ATOM 4087 O O . SER A 1 546 ? -11.494 -9.488 15.282 1.00 57.41 546 SER A O 1
ATOM 4089 N N . ALA A 1 547 ? -9.403 -8.662 15.351 1.00 48.31 547 ALA A N 1
ATOM 4090 C CA . ALA A 1 547 ? -8.913 -9.345 14.153 1.00 48.31 547 ALA A CA 1
ATOM 4091 C C . ALA A 1 547 ? -8.851 -10.875 14.348 1.00 48.31 547 ALA A C 1
ATOM 4093 O O . ALA A 1 547 ? -7.815 -11.453 14.700 1.00 48.31 547 ALA A O 1
ATOM 4094 N N . SER A 1 548 ? -10.004 -11.504 14.135 1.00 44.88 548 SER A N 1
ATOM 4095 C CA . SER A 1 548 ? -10.175 -12.892 13.717 1.00 44.88 548 SER A CA 1
ATOM 4096 C C . SER A 1 548 ? -9.335 -13.155 12.460 1.00 44.88 548 SER A C 1
ATOM 4098 O O . SER A 1 548 ? -9.125 -12.262 11.641 1.00 44.88 548 SER A O 1
ATOM 4100 N N . VAL A 1 549 ? -8.781 -14.363 12.335 1.00 46.97 549 VAL A N 1
ATOM 4101 C CA . VAL A 1 549 ? -7.785 -14.691 11.292 1.00 46.97 549 VAL A CA 1
ATOM 4102 C C . VAL A 1 549 ? -8.438 -14.947 9.922 1.00 46.97 549 VAL A C 1
ATOM 4104 O O . VAL A 1 549 ? -7.721 -15.079 8.935 1.00 46.97 549 VAL A O 1
ATOM 4107 N N . ASP A 1 550 ? -9.773 -14.945 9.861 1.00 44.16 550 ASP A N 1
ATOM 4108 C CA . ASP A 1 550 ? -10.565 -15.296 8.678 1.00 44.16 550 ASP A CA 1
ATOM 4109 C C . ASP A 1 550 ? -11.526 -14.162 8.216 1.00 44.16 550 ASP A C 1
ATOM 4111 O O . ASP A 1 550 ? -12.262 -14.350 7.255 1.00 44.16 550 ASP A O 1
ATOM 4115 N N . ASP A 1 551 ? -11.493 -12.968 8.837 1.00 47.16 551 ASP A N 1
ATOM 4116 C CA . ASP A 1 551 ? -12.398 -11.826 8.549 1.00 47.16 551 ASP A CA 1
ATOM 4117 C C . ASP A 1 551 ? -11.668 -10.603 7.941 1.00 47.16 551 ASP A C 1
ATOM 4119 O O . ASP A 1 551 ? -11.787 -9.481 8.439 1.00 47.16 551 ASP A O 1
ATOM 4123 N N . THR A 1 552 ? -10.857 -10.801 6.894 1.00 51.50 552 THR A N 1
ATOM 4124 C CA . THR A 1 552 ? -10.056 -9.725 6.262 1.00 51.50 552 THR A CA 1
ATOM 4125 C C . THR A 1 552 ? -10.440 -9.452 4.805 1.00 51.50 552 THR A C 1
ATOM 4127 O O . THR A 1 552 ? -9.569 -9.423 3.933 1.00 51.50 552 THR A O 1
ATOM 4130 N N . GLU A 1 553 ? -11.731 -9.262 4.526 1.00 56.09 553 GLU A N 1
ATOM 4131 C CA . GLU A 1 553 ? -12.166 -8.656 3.262 1.00 56.09 553 GLU A CA 1
ATOM 4132 C C . GLU A 1 553 ? -12.246 -7.133 3.405 1.00 56.09 553 GLU A C 1
ATOM 4134 O O . GLU A 1 553 ? -13.013 -6.601 4.208 1.00 56.09 553 GLU A O 1
ATOM 4139 N N . ASP A 1 554 ? -11.454 -6.439 2.589 1.00 67.88 554 ASP A N 1
ATOM 4140 C CA . ASP A 1 554 ? -11.520 -4.992 2.424 1.00 67.88 554 ASP A CA 1
ATOM 4141 C C . ASP A 1 554 ? -12.900 -4.595 1.862 1.00 67.88 554 ASP A C 1
ATOM 4143 O O . ASP A 1 554 ? -13.247 -4.868 0.711 1.00 67.88 554 ASP A O 1
ATOM 4147 N N . ILE A 1 555 ? -13.700 -3.928 2.687 1.00 67.62 555 ILE A N 1
ATOM 4148 C CA . ILE A 1 555 ? -15.047 -3.465 2.370 1.00 67.62 555 ILE A CA 1
ATOM 4149 C C . ILE A 1 555 ? -14.995 -1.989 2.015 1.00 67.62 555 ILE A C 1
ATOM 4151 O O . ILE A 1 555 ? -14.779 -1.117 2.851 1.00 67.62 555 ILE A O 1
ATOM 4155 N N . CYS A 1 556 ? -15.241 -1.709 0.744 1.00 76.12 556 CYS A N 1
ATOM 4156 C CA . CYS A 1 556 ? -15.600 -0.375 0.299 1.00 76.12 556 CYS A CA 1
ATOM 4157 C C . CYS A 1 556 ? -16.926 0.055 0.947 1.00 76.12 556 CYS A C 1
ATOM 4159 O O . CYS A 1 556 ? -17.892 -0.710 0.905 1.00 76.12 556 CYS A O 1
ATOM 4161 N N . ALA A 1 557 ? -16.992 1.265 1.507 1.00 70.75 557 ALA A N 1
ATOM 4162 C CA . ALA A 1 557 ? -18.213 1.836 2.060 1.00 70.75 557 ALA A CA 1
ATOM 4163 C C . ALA A 1 557 ? -18.527 3.270 1.581 1.00 70.75 557 ALA A C 1
ATOM 4165 O O . ALA A 1 557 ? -17.728 3.943 0.935 1.00 70.75 557 ALA A O 1
ATOM 4166 N N . SER A 1 558 ? -19.737 3.728 1.897 1.00 70.94 558 SER A N 1
ATOM 4167 C CA . SER A 1 558 ? -20.403 4.926 1.362 1.00 70.94 558 SER A CA 1
ATOM 4168 C C . SER A 1 558 ? -19.750 6.278 1.650 1.00 70.94 558 SER A C 1
ATOM 4170 O O . SER A 1 558 ? -20.188 7.295 1.116 1.00 70.94 558 SER A O 1
ATOM 4172 N N . ASP A 1 559 ? -18.732 6.321 2.502 1.00 70.25 559 ASP A N 1
ATOM 4173 C CA . ASP A 1 559 ? -17.904 7.500 2.755 1.00 70.25 559 ASP A CA 1
ATOM 4174 C C . ASP A 1 559 ? -16.636 7.543 1.872 1.00 70.25 559 ASP A C 1
ATOM 4176 O O . ASP A 1 559 ? -15.816 8.456 1.989 1.00 70.25 559 ASP A O 1
ATOM 4180 N N . GLY A 1 560 ? -16.493 6.569 0.966 1.00 64.31 560 GLY A N 1
ATOM 4181 C CA . GLY A 1 560 ? -15.360 6.419 0.061 1.00 64.31 560 GLY A CA 1
ATOM 4182 C C . GLY A 1 560 ? -14.117 5.824 0.724 1.00 64.31 560 GLY A C 1
ATOM 4183 O O . GLY A 1 560 ? -13.051 5.851 0.110 1.00 64.31 560 GLY A O 1
ATOM 4184 N N . ASN A 1 561 ? -14.228 5.301 1.951 1.00 75.06 561 ASN A N 1
ATOM 4185 C CA . ASN A 1 561 ? -13.149 4.594 2.633 1.00 75.06 561 ASN A CA 1
ATOM 4186 C C . ASN A 1 561 ? -13.247 3.074 2.433 1.00 75.06 561 ASN A C 1
ATOM 4188 O O . ASN A 1 561 ? -14.290 2.517 2.082 1.00 75.06 561 ASN A O 1
ATOM 4192 N N . ILE A 1 562 ? -12.120 2.398 2.661 1.00 74.00 562 ILE A N 1
ATOM 4193 C CA . ILE A 1 562 ? -12.019 0.938 2.668 1.00 74.00 562 ILE A CA 1
ATOM 4194 C C . ILE A 1 562 ? -11.822 0.483 4.115 1.00 74.00 562 ILE A C 1
ATOM 4196 O O . ILE A 1 562 ? -10.835 0.839 4.764 1.00 74.00 562 ILE A O 1
ATOM 4200 N N . TYR A 1 563 ? -12.770 -0.306 4.608 1.00 74.44 563 TYR A N 1
ATOM 4201 C CA . TYR A 1 563 ? -12.808 -0.857 5.953 1.00 74.44 563 TYR A CA 1
ATOM 4202 C C . TYR A 1 563 ? -12.357 -2.311 5.959 1.00 74.44 563 TYR A C 1
ATOM 4204 O O . TYR A 1 563 ? -12.856 -3.122 5.194 1.00 74.44 563 TYR A O 1
ATOM 4212 N N . ASN A 1 564 ? -11.456 -2.663 6.874 1.00 68.56 564 ASN A N 1
ATOM 4213 C CA . ASN A 1 564 ? -10.894 -4.013 6.988 1.00 68.56 564 ASN A CA 1
ATOM 4214 C C . ASN A 1 564 ? -11.933 -5.129 7.283 1.00 68.56 564 ASN A C 1
ATOM 4216 O O . ASN A 1 564 ? -11.582 -6.301 7.181 1.00 68.56 564 ASN A O 1
ATOM 4220 N N . SER A 1 565 ? -13.149 -4.776 7.721 1.00 71.88 565 SER A N 1
ATOM 4221 C CA . SER A 1 565 ? -14.324 -5.653 7.860 1.00 71.88 565 SER A CA 1
ATOM 4222 C C . SER A 1 565 ? -15.597 -4.805 8.057 1.00 71.88 565 SER A C 1
ATOM 4224 O O . SER A 1 565 ? -15.496 -3.600 8.313 1.00 71.88 565 SER A O 1
ATOM 4226 N N . THR A 1 566 ? -16.791 -5.415 8.013 1.00 74.25 566 THR A N 1
ATOM 4227 C CA . THR A 1 566 ? -18.064 -4.740 8.353 1.00 74.25 566 THR A CA 1
ATOM 4228 C C . THR A 1 566 ? -18.029 -4.137 9.754 1.00 74.25 566 THR A C 1
ATOM 4230 O O . THR A 1 566 ? -18.422 -2.994 9.925 1.00 74.25 566 THR A O 1
ATOM 4233 N N . CYS A 1 567 ? -17.433 -4.820 10.736 1.00 80.06 567 CYS A N 1
ATOM 4234 C CA . CYS A 1 567 ? -17.276 -4.259 12.081 1.00 80.06 567 CYS A CA 1
ATOM 4235 C C . CYS A 1 567 ? -16.501 -2.932 12.070 1.00 80.06 567 CYS A C 1
ATOM 4237 O O . CYS A 1 567 ? -16.879 -1.997 12.768 1.00 80.06 567 CYS A O 1
ATOM 4239 N N . PHE A 1 568 ? -15.429 -2.809 11.274 1.00 82.69 568 PHE A N 1
ATOM 4240 C CA . PHE A 1 568 ? -14.690 -1.544 11.180 1.00 82.69 568 PHE A CA 1
ATOM 4241 C C . PHE A 1 568 ? -15.508 -0.433 10.508 1.00 82.69 568 PHE A C 1
ATOM 4243 O O . PHE A 1 568 ? -15.348 0.730 10.878 1.00 82.69 568 PHE A O 1
ATOM 4250 N N . MET A 1 569 ? -16.387 -0.792 9.569 1.00 83.25 569 MET A N 1
ATOM 4251 C CA . MET A 1 569 ? -17.356 0.115 8.952 1.00 83.25 569 MET A CA 1
ATOM 4252 C C . MET A 1 569 ? -18.402 0.583 9.977 1.00 83.25 569 MET A C 1
ATOM 4254 O O . MET A 1 569 ? -18.619 1.784 10.109 1.00 83.25 569 MET A O 1
ATOM 4258 N N . ASP A 1 570 ? -18.965 -0.328 10.774 1.00 79.38 570 ASP A N 1
ATOM 4259 C CA . ASP A 1 570 ? -19.966 -0.017 11.803 1.00 79.38 570 ASP A CA 1
ATOM 4260 C C . ASP A 1 570 ? -19.356 0.781 12.976 1.00 79.38 570 ASP A C 1
ATOM 4262 O O . ASP A 1 570 ? -19.917 1.781 13.422 1.00 79.38 570 ASP A O 1
ATOM 4266 N N . LEU A 1 571 ? -18.138 0.437 13.413 1.00 84.25 571 LEU A N 1
ATOM 4267 C CA . LEU A 1 571 ? -17.352 1.206 14.388 1.00 84.25 571 LEU A CA 1
ATOM 4268 C C . LEU A 1 571 ? -17.065 2.627 13.891 1.00 84.25 571 LEU A C 1
ATOM 4270 O O . LEU A 1 571 ? -17.062 3.572 14.681 1.00 84.25 571 LEU A O 1
ATOM 4274 N N . ALA A 1 572 ? -16.802 2.800 12.595 1.00 83.31 572 ALA A N 1
ATOM 4275 C CA . ALA A 1 572 ? -16.652 4.124 12.010 1.00 83.31 572 ALA A CA 1
ATOM 4276 C C . ALA A 1 572 ? -17.997 4.849 11.892 1.00 83.31 572 ALA A C 1
ATOM 4278 O O . ALA A 1 572 ? -18.046 6.040 12.186 1.00 83.31 572 ALA A O 1
ATOM 4279 N N . SER A 1 573 ? -19.079 4.136 11.568 1.00 82.81 573 SER A N 1
ATOM 4280 C CA . SER A 1 573 ? -20.445 4.666 11.556 1.00 82.81 573 SER A CA 1
ATOM 4281 C C . SER A 1 573 ? -20.815 5.232 12.933 1.00 82.81 573 SER A C 1
ATOM 4283 O O . SER A 1 573 ? -21.267 6.372 13.045 1.00 82.81 573 SER A O 1
ATOM 4285 N N . CYS A 1 574 ? -20.468 4.501 13.994 1.00 83.56 574 CYS A N 1
ATOM 4286 C CA . CYS A 1 574 ? -20.554 4.953 15.374 1.00 83.56 574 CYS A CA 1
ATOM 4287 C C . CYS A 1 574 ? -19.646 6.148 15.685 1.00 83.56 574 CYS A C 1
ATOM 4289 O O . CYS A 1 574 ? -20.125 7.186 16.139 1.00 83.56 574 CYS A O 1
ATOM 4291 N N . LYS A 1 575 ? -18.334 6.044 15.436 1.00 80.12 575 LYS A N 1
ATOM 4292 C CA . LYS A 1 575 ? -17.364 7.096 15.799 1.00 80.12 575 LYS A CA 1
ATOM 4293 C C . LYS A 1 575 ? -17.588 8.411 15.053 1.00 80.12 575 LYS A C 1
ATOM 4295 O O . LYS A 1 575 ? -17.242 9.465 15.576 1.00 80.12 575 LYS A O 1
ATOM 4300 N N . GLN A 1 576 ? -18.129 8.351 13.838 1.00 73.62 576 GLN A N 1
ATOM 4301 C CA . GLN A 1 576 ? -18.503 9.521 13.042 1.00 73.62 576 GLN A CA 1
ATOM 4302 C C . GLN A 1 576 ? -19.938 9.998 13.321 1.00 73.62 576 GLN A C 1
ATOM 4304 O O . GLN A 1 576 ? -20.310 11.047 12.806 1.00 73.62 576 GLN A O 1
ATOM 4309 N N . GLN A 1 577 ? -20.742 9.238 14.083 1.00 73.81 577 GLN A N 1
ATOM 4310 C CA . GLN A 1 577 ? -22.190 9.441 14.238 1.00 73.81 577 GLN A CA 1
ATOM 4311 C C . GLN A 1 577 ? -22.896 9.633 12.879 1.00 73.81 577 GLN A C 1
ATOM 4313 O O . GLN A 1 577 ? -23.722 10.524 12.692 1.00 73.81 577 GLN A O 1
ATOM 4318 N N . LYS A 1 578 ? -22.534 8.796 11.899 1.00 70.38 578 LYS A N 1
ATOM 4319 C CA . LYS A 1 578 ? -22.924 8.921 10.488 1.00 70.38 578 LYS A CA 1
ATOM 4320 C C . LYS A 1 578 ? -23.218 7.549 9.897 1.00 70.38 578 LYS A C 1
ATOM 4322 O O . LYS A 1 578 ? -22.476 6.611 10.158 1.00 70.38 578 LYS A O 1
ATOM 4327 N N . ALA A 1 579 ? -24.228 7.430 9.037 1.00 67.62 579 ALA A N 1
ATOM 4328 C CA . ALA A 1 579 ? -24.505 6.182 8.325 1.00 67.62 579 ALA A CA 1
ATOM 4329 C C . ALA A 1 579 ? -23.378 5.851 7.329 1.00 67.62 579 ALA A C 1
ATOM 4331 O O . ALA A 1 579 ? -23.121 6.618 6.396 1.00 67.62 579 ALA A O 1
ATOM 4332 N N . ILE A 1 580 ? -22.727 4.701 7.519 1.00 75.69 580 ILE A N 1
ATOM 4333 C CA . ILE A 1 580 ? -21.701 4.173 6.615 1.00 75.69 580 ILE A CA 1
ATOM 4334 C C . ILE A 1 580 ? -22.132 2.767 6.194 1.00 75.69 580 ILE A C 1
ATOM 4336 O O . ILE A 1 580 ? -22.294 1.895 7.040 1.00 75.69 580 ILE A O 1
ATOM 4340 N N . TYR A 1 581 ? -22.359 2.556 4.897 1.00 72.88 581 TYR A N 1
ATOM 4341 C CA . TYR A 1 581 ? -22.872 1.296 4.350 1.00 72.88 581 TYR A CA 1
ATOM 4342 C C . TYR A 1 581 ? -21.969 0.747 3.248 1.00 72.88 581 TYR A C 1
ATOM 4344 O O . TYR A 1 581 ? -21.366 1.503 2.486 1.00 72.88 581 TYR A O 1
ATOM 4352 N N . GLN A 1 582 ? -21.897 -0.579 3.140 1.00 71.19 582 GLN A N 1
ATOM 4353 C CA . GLN A 1 582 ? -21.051 -1.262 2.166 1.00 71.19 582 GLN A CA 1
ATOM 4354 C C . GLN A 1 582 ? -21.471 -0.927 0.727 1.00 71.19 582 GLN A C 1
ATOM 4356 O O . GLN A 1 582 ? -22.620 -1.111 0.327 1.00 71.19 582 GLN A O 1
ATOM 4361 N N . MET A 1 583 ? -20.505 -0.492 -0.077 1.00 59.53 583 MET A N 1
ATOM 4362 C CA . MET A 1 583 ? -20.636 -0.281 -1.512 1.00 59.53 583 MET A CA 1
ATOM 4363 C C . MET A 1 583 ? -20.035 -1.478 -2.253 1.00 59.53 583 MET A C 1
ATOM 4365 O O . MET A 1 583 ? -18.836 -1.752 -2.176 1.00 59.53 583 MET A O 1
ATOM 4369 N N . THR A 1 584 ? -20.864 -2.185 -3.020 1.00 52.53 584 THR A N 1
ATOM 4370 C CA . THR A 1 584 ? -20.397 -3.200 -3.972 1.00 52.53 584 THR A CA 1
ATOM 4371 C C . THR A 1 584 ? -20.517 -2.653 -5.398 1.00 52.53 584 THR A C 1
ATOM 4373 O O . THR A 1 584 ? -21.562 -2.105 -5.744 1.00 52.53 584 THR A O 1
ATOM 4376 N N . PRO A 1 585 ? -19.466 -2.750 -6.235 1.00 48.03 585 PRO A N 1
ATOM 4377 C CA . PRO A 1 585 ? -18.204 -3.462 -6.021 1.00 48.03 585 PRO A CA 1
ATOM 4378 C C . PRO A 1 585 ? -17.127 -2.577 -5.361 1.00 48.03 585 PRO A C 1
ATOM 4380 O O . PRO A 1 585 ? -17.190 -1.353 -5.431 1.00 48.03 585 PRO A O 1
ATOM 4383 N N . ILE A 1 586 ? -16.062 -3.201 -4.834 1.00 52.41 586 ILE A N 1
ATOM 4384 C CA . ILE A 1 586 ? -14.951 -2.542 -4.104 1.00 52.41 586 ILE A CA 1
ATOM 4385 C C . ILE A 1 586 ? -14.286 -1.358 -4.845 1.00 52.41 586 ILE A C 1
ATOM 4387 O O . ILE A 1 586 ? -13.650 -0.497 -4.243 1.00 52.41 586 ILE A O 1
ATOM 4391 N N . HIS A 1 587 ? -14.456 -1.291 -6.170 1.00 53.12 587 HIS A N 1
ATOM 4392 C CA . HIS A 1 587 ? -13.949 -0.224 -7.033 1.00 53.12 587 HIS A CA 1
ATOM 4393 C C . HIS A 1 587 ? -14.523 1.153 -6.655 1.00 53.12 587 HIS A C 1
ATOM 4395 O O . HIS A 1 587 ? -13.878 2.164 -6.912 1.00 53.12 587 HIS A O 1
ATOM 4401 N N . LEU A 1 588 ? -15.713 1.197 -6.044 1.00 49.59 588 LEU A N 1
ATOM 4402 C CA . LEU A 1 588 ? -16.423 2.432 -5.697 1.00 49.59 588 LEU A CA 1
ATOM 4403 C C . LEU A 1 588 ? -15.694 3.288 -4.640 1.00 49.59 588 LEU A C 1
ATOM 4405 O O . LEU A 1 588 ? -15.916 4.491 -4.592 1.00 49.59 588 LEU A O 1
ATOM 4409 N N . CYS A 1 589 ? -14.757 2.719 -3.874 1.00 55.47 589 CYS A N 1
ATOM 4410 C CA . CYS A 1 589 ? -13.970 3.435 -2.853 1.00 55.47 589 CYS A CA 1
ATOM 4411 C C . CYS A 1 589 ? -12.538 3.724 -3.293 1.00 55.47 589 CYS A C 1
ATOM 4413 O O . CYS A 1 589 ? -11.787 4.406 -2.606 1.00 55.47 589 CYS A O 1
ATOM 4415 N N . HIS A 1 590 ? -12.191 3.312 -4.512 1.00 49.66 590 HIS A N 1
ATOM 4416 C CA . HIS A 1 590 ? -11.128 3.963 -5.266 1.00 49.66 590 HIS A CA 1
ATOM 4417 C C . HIS A 1 590 ? -11.615 5.273 -5.930 1.00 49.66 590 HIS A C 1
ATOM 4419 O O . HIS A 1 590 ? -10.875 5.876 -6.705 1.00 49.66 590 HIS A O 1
ATOM 4425 N N . TYR A 1 591 ? -12.825 5.751 -5.595 1.00 41.62 591 TYR A N 1
ATOM 4426 C CA . TYR A 1 591 ? -13.395 7.030 -6.030 1.00 41.62 591 TYR A CA 1
ATOM 4427 C C . TYR A 1 591 ? -13.645 8.006 -4.868 1.00 41.62 591 TYR A C 1
ATOM 4429 O O . TYR A 1 591 ? -14.778 8.403 -4.608 1.00 41.62 591 TYR A O 1
ATOM 4437 N N . ASN A 1 592 ? -12.572 8.500 -4.241 1.00 35.69 592 ASN A N 1
ATOM 4438 C CA . ASN A 1 592 ? -12.626 9.761 -3.493 1.00 35.69 592 ASN A CA 1
ATOM 4439 C C . ASN A 1 592 ? -11.976 10.890 -4.325 1.00 35.69 592 ASN A C 1
ATOM 4441 O O . ASN A 1 592 ? -10.759 11.027 -4.408 1.00 35.69 592 ASN A O 1
ATOM 4445 N N . VAL A 1 593 ? -12.838 11.610 -5.052 1.00 30.17 593 VAL A N 1
ATOM 4446 C CA . VAL A 1 593 ? -12.672 12.875 -5.809 1.00 30.17 593 VAL A CA 1
ATOM 4447 C C . VAL A 1 593 ? -11.241 13.338 -6.180 1.00 30.17 593 VAL A C 1
ATOM 4449 O O . VAL A 1 593 ? -10.825 14.446 -5.851 1.00 30.17 593 VAL A O 1
ATOM 4452 N N . ASN A 1 594 ? -10.515 12.550 -6.983 1.00 28.98 594 ASN A N 1
ATOM 4453 C CA . ASN A 1 594 ? -9.618 13.095 -8.026 1.00 28.98 594 ASN A CA 1
ATOM 4454 C C . ASN A 1 594 ? -9.285 12.107 -9.168 1.00 28.98 594 ASN A C 1
ATOM 4456 O O . ASN A 1 594 ? -8.262 12.229 -9.837 1.00 28.98 594 ASN A O 1
ATOM 4460 N N . TYR A 1 595 ? -10.168 11.135 -9.435 1.00 31.53 595 TYR A N 1
ATOM 4461 C CA . TYR A 1 595 ? -10.004 10.144 -10.513 1.00 31.53 595 TYR A CA 1
ATOM 4462 C C . TYR A 1 595 ? -10.957 10.371 -11.703 1.00 31.53 595 TYR A C 1
ATOM 4464 O O . TYR A 1 595 ? -11.514 9.439 -12.278 1.00 31.53 595 TYR A O 1
ATOM 4472 N N . PHE A 1 596 ? -11.115 11.639 -12.101 1.00 28.80 596 PHE A N 1
ATOM 4473 C CA . PHE A 1 596 ? -11.543 12.011 -13.459 1.00 28.80 596 PHE A CA 1
ATOM 4474 C C . PHE A 1 596 ? -10.781 13.240 -13.987 1.00 28.80 596 PHE A C 1
ATOM 4476 O O . PHE A 1 596 ? -11.344 14.149 -14.592 1.00 28.80 596 PHE A O 1
ATOM 4483 N N . SER A 1 597 ? -9.464 13.259 -13.760 1.00 28.70 597 SER A N 1
ATOM 4484 C CA . SER A 1 597 ? -8.546 14.218 -14.387 1.00 28.70 597 SER A CA 1
ATOM 4485 C C . SER A 1 597 ? -7.130 13.658 -14.589 1.00 28.70 597 SER A C 1
ATOM 4487 O O . SER A 1 597 ? -6.161 14.376 -14.383 1.00 28.70 597 SER A O 1
ATOM 4489 N N . LEU A 1 598 ? -6.991 12.392 -15.029 1.00 31.16 598 LEU A N 1
ATOM 4490 C CA . LEU A 1 598 ? -5.779 11.905 -15.729 1.00 31.16 598 LEU A CA 1
ATOM 4491 C C . LEU A 1 598 ? -5.984 10.586 -16.526 1.00 31.16 598 LEU A C 1
ATOM 4493 O O . LEU A 1 598 ? -5.127 9.707 -16.547 1.00 31.16 598 LEU A O 1
ATOM 4497 N N . LEU A 1 599 ? -7.107 10.463 -17.248 1.00 28.14 599 LEU A N 1
ATOM 4498 C CA . LEU A 1 599 ? -7.278 9.493 -18.350 1.00 28.14 599 LEU A CA 1
ATOM 4499 C C . LEU A 1 599 ? -8.030 10.125 -19.543 1.00 28.14 599 LEU A C 1
ATOM 4501 O O . LEU A 1 599 ? -9.007 9.579 -20.044 1.00 28.14 599 LEU A O 1
ATOM 4505 N N . SER A 1 600 ? -7.584 11.299 -20.010 1.00 26.81 600 SER A N 1
ATOM 4506 C CA . SER A 1 600 ? -8.119 11.928 -21.232 1.00 26.81 600 SER A CA 1
ATOM 4507 C C . SER A 1 600 ? -7.208 13.050 -21.765 1.00 26.81 600 SER A C 1
ATOM 4509 O O . SER A 1 600 ? -7.098 14.073 -21.097 1.00 26.81 600 SER A O 1
ATOM 4511 N N . TYR A 1 601 ? -6.646 12.873 -22.976 1.00 28.42 601 TYR A N 1
ATOM 4512 C CA . TYR A 1 601 ? -5.888 13.853 -23.801 1.00 28.42 601 TYR A CA 1
ATOM 4513 C C . TYR A 1 601 ? -4.621 14.471 -23.151 1.00 28.42 601 TYR A C 1
ATOM 4515 O O . TYR A 1 601 ? -4.689 15.063 -22.085 1.00 28.42 601 TYR A O 1
ATOM 4523 N N . SER A 1 602 ? -3.409 14.444 -23.717 1.00 28.55 602 SER A N 1
ATOM 4524 C CA . SER A 1 602 ? -2.835 13.992 -25.001 1.00 28.55 602 SER A CA 1
ATOM 4525 C C . SER A 1 602 ? -1.397 13.487 -24.714 1.00 28.55 602 SER A C 1
ATOM 4527 O O . SER A 1 602 ? -0.788 13.902 -23.733 1.00 28.55 602 SER A O 1
ATOM 4529 N N . LEU A 1 603 ? -0.746 12.573 -25.435 1.00 34.66 603 LEU A N 1
ATOM 4530 C CA . LEU A 1 603 ? -0.929 11.950 -26.750 1.00 34.66 603 LEU A CA 1
ATOM 4531 C C . LEU A 1 603 ? -0.850 10.420 -26.498 1.00 34.66 603 LEU A C 1
ATOM 4533 O O . LEU A 1 603 ? 0.015 9.984 -25.739 1.00 34.66 603 LEU A O 1
ATOM 4537 N N . LEU A 1 604 ? -1.749 9.558 -26.988 1.00 32.69 604 LEU A N 1
ATOM 4538 C CA . LEU A 1 604 ? -1.834 9.159 -28.398 1.00 32.69 604 LEU A CA 1
ATOM 4539 C C . LEU A 1 604 ? -3.282 9.133 -28.948 1.00 32.69 604 LEU A C 1
ATOM 4541 O O . LEU A 1 604 ? -3.766 8.106 -29.409 1.00 32.69 604 LEU A O 1
ATOM 4545 N N . HIS A 1 605 ? -3.935 10.292 -28.991 1.00 32.59 605 HIS A N 1
ATOM 4546 C CA . HIS A 1 605 ? -4.001 10.947 -30.303 1.00 32.59 605 HIS A CA 1
ATOM 4547 C C . HIS A 1 605 ? -2.620 11.614 -30.453 1.00 32.59 605 HIS A C 1
ATOM 4549 O O . HIS A 1 605 ? -2.323 12.479 -29.637 1.00 32.59 605 HIS A O 1
ATOM 4555 N N . ASP A 1 606 ? -1.661 11.149 -31.262 1.00 32.31 606 ASP A N 1
ATOM 4556 C CA . ASP A 1 606 ? -1.777 10.290 -32.452 1.00 32.31 606 ASP A CA 1
ATOM 4557 C C . ASP A 1 606 ? -0.755 9.128 -32.463 1.00 32.31 606 ASP A C 1
ATOM 4559 O O . ASP A 1 606 ? 0.428 9.402 -32.636 1.00 32.31 606 ASP A O 1
ATOM 4563 N N . PHE A 1 607 ? -1.200 7.866 -32.260 1.00 30.78 607 PHE A N 1
ATOM 4564 C CA . PHE A 1 607 ? -0.612 6.559 -32.699 1.00 30.78 607 PHE A CA 1
ATOM 4565 C C . PHE A 1 607 ? -1.293 5.393 -31.916 1.00 30.78 607 PHE A C 1
ATOM 4567 O O . PHE A 1 607 ? -0.710 4.832 -30.992 1.00 30.78 607 PHE A O 1
ATOM 4574 N N . PHE A 1 608 ? -2.552 4.993 -32.076 1.00 27.02 608 PHE A N 1
ATOM 4575 C CA . PHE A 1 608 ? -3.435 4.759 -33.223 1.00 27.02 608 PHE A CA 1
ATOM 4576 C C . PHE A 1 608 ? -4.847 5.160 -32.732 1.00 27.02 608 PHE A C 1
ATOM 4578 O O . PHE A 1 608 ? -5.209 4.784 -31.622 1.00 27.02 608 PHE A O 1
ATOM 4585 N N . VAL A 1 609 ? -5.706 5.894 -33.434 1.00 27.70 609 VAL A N 1
ATOM 4586 C CA . VAL A 1 609 ? -5.922 6.044 -34.882 1.00 27.70 609 VAL A CA 1
ATOM 4587 C C . VAL A 1 609 ? -5.584 7.493 -35.273 1.00 27.70 609 VAL A C 1
ATOM 4589 O O . VAL A 1 609 ? -6.113 8.418 -34.675 1.00 27.70 609 VAL A O 1
ATOM 4592 N N . SER A 1 610 ? -4.682 7.762 -36.217 1.00 27.31 610 SER A N 1
ATOM 4593 C CA . SER A 1 610 ? -4.642 7.192 -37.569 1.00 27.31 610 SER A CA 1
ATOM 4594 C C . SER A 1 610 ? -3.233 6.814 -38.069 1.00 27.31 610 SER A C 1
ATOM 4596 O O . SER A 1 610 ? -2.226 7.350 -37.618 1.00 27.31 610 SER A O 1
ATOM 4598 N N . THR A 1 611 ? -3.182 5.919 -39.067 1.00 26.72 611 THR A N 1
ATOM 4599 C CA . THR A 1 611 ? -1.993 5.608 -39.901 1.00 26.72 611 THR A CA 1
ATOM 4600 C C . THR A 1 611 ? -0.804 4.993 -39.134 1.00 26.72 611 THR A C 1
ATOM 4602 O O . THR A 1 611 ? 0.184 5.647 -38.825 1.00 26.72 611 THR A O 1
ATOM 4605 N N . ILE A 1 612 ? -0.839 3.710 -38.773 1.00 28.50 612 ILE A N 1
ATOM 4606 C CA . ILE A 1 612 ? -0.821 2.563 -39.703 1.00 28.50 612 ILE A CA 1
ATOM 4607 C C . ILE A 1 612 ? -2.189 1.850 -39.659 1.00 28.50 612 ILE A C 1
ATOM 4609 O O . ILE A 1 612 ? -2.563 1.272 -38.652 1.00 28.50 612 ILE A O 1
ATOM 4613 N N . HIS A 1 613 ? -3.091 2.049 -40.622 1.00 26.06 613 HIS A N 1
ATOM 4614 C CA . HIS A 1 613 ? -3.183 1.281 -41.874 1.00 26.06 613 HIS A CA 1
ATOM 4615 C C . HIS A 1 613 ? -2.929 -0.233 -41.736 1.00 26.06 613 HIS A C 1
ATOM 4617 O O . HIS A 1 613 ? -1.784 -0.651 -41.651 1.00 26.06 613 HIS A O 1
ATOM 4623 N N . ARG A 1 614 ? -4.005 -1.015 -41.918 1.00 28.75 614 ARG A N 1
ATOM 4624 C CA . ARG A 1 614 ? -4.053 -2.473 -42.155 1.00 28.75 614 ARG A CA 1
ATOM 4625 C C . ARG A 1 614 ? -3.933 -3.409 -40.939 1.00 28.75 614 ARG A C 1
ATOM 4627 O O . ARG A 1 614 ? -2.855 -3.580 -40.388 1.00 28.75 614 ARG A O 1
ATOM 4634 N N . GLU A 1 615 ? -5.056 -4.113 -40.715 1.00 27.86 615 GLU A N 1
ATOM 4635 C CA . GLU A 1 615 ? -5.139 -5.580 -40.510 1.00 27.86 615 GLU A CA 1
ATOM 4636 C C . GLU A 1 615 ? -4.651 -6.116 -39.125 1.00 27.86 615 GLU A C 1
ATOM 4638 O O . GLU A 1 615 ? -3.521 -5.864 -38.726 1.00 27.86 615 GLU A O 1
ATOM 4643 N N . LEU A 1 616 ? -5.400 -6.889 -38.308 1.00 33.59 616 LEU A N 1
ATOM 4644 C CA . LEU A 1 616 ? -6.647 -7.667 -38.484 1.00 33.59 616 LEU A CA 1
ATOM 4645 C C . LEU A 1 616 ? -7.483 -7.808 -37.168 1.00 33.59 616 LEU A C 1
ATOM 4647 O O . LEU A 1 616 ? -6.909 -8.105 -36.128 1.00 33.59 616 LEU A O 1
ATOM 4651 N N . HIS A 1 617 ? -8.821 -7.728 -37.297 1.00 26.89 617 HIS A N 1
ATOM 4652 C CA . HIS A 1 617 ? -9.926 -8.494 -36.646 1.00 26.89 617 HIS A CA 1
ATOM 4653 C C . HIS A 1 617 ? -10.106 -8.727 -35.108 1.00 26.89 617 HIS A C 1
ATOM 4655 O O . HIS A 1 617 ? -9.196 -9.156 -34.406 1.00 26.89 617 HIS A O 1
ATOM 4661 N N . PHE A 1 618 ? -11.398 -8.669 -34.702 1.00 29.44 618 PHE A N 1
ATOM 4662 C CA . PHE A 1 618 ? -12.062 -9.045 -33.418 1.00 29.44 618 PHE A CA 1
ATOM 4663 C C . PHE A 1 618 ? -11.740 -8.163 -32.179 1.00 29.44 618 PHE A C 1
ATOM 4665 O O . PHE A 1 618 ? -10.622 -7.686 -32.034 1.00 29.44 618 PHE A O 1
ATOM 4672 N N . ALA A 1 619 ? -12.656 -7.892 -31.232 1.00 35.44 619 ALA A N 1
ATOM 4673 C CA . ALA A 1 619 ? -14.009 -8.420 -30.983 1.00 35.44 619 ALA A CA 1
ATOM 4674 C C . ALA A 1 619 ? -14.990 -7.331 -30.470 1.00 35.44 619 ALA A C 1
ATOM 4676 O O . ALA A 1 619 ? -14.592 -6.209 -30.159 1.00 35.44 619 ALA A O 1
ATOM 4677 N N . ASP A 1 620 ? -16.264 -7.700 -30.386 1.00 42.78 620 ASP A N 1
ATOM 4678 C CA . ASP A 1 620 ? -17.433 -6.819 -30.451 1.00 42.78 620 ASP A CA 1
ATOM 4679 C C . ASP A 1 620 ? -17.903 -6.140 -29.159 1.00 42.78 620 ASP A C 1
ATOM 4681 O O . ASP A 1 620 ? -17.437 -6.423 -28.052 1.00 42.78 620 ASP A O 1
ATOM 4685 N N . GLU A 1 621 ? -18.902 -5.261 -29.340 1.00 52.72 621 GLU A N 1
ATOM 4686 C CA . GLU A 1 621 ? -19.720 -4.642 -28.296 1.00 52.72 621 GLU A CA 1
ATOM 4687 C C . GLU A 1 621 ? -20.077 -5.669 -27.218 1.00 52.72 621 GLU A C 1
ATOM 4689 O O . GLU A 1 621 ? -20.856 -6.609 -27.423 1.00 52.72 621 GLU A O 1
ATOM 4694 N N . CYS A 1 622 ? -19.440 -5.529 -26.054 1.00 65.25 622 CYS A N 1
ATOM 4695 C CA . CYS A 1 622 ? -19.432 -6.630 -25.118 1.00 65.25 622 CYS A CA 1
ATOM 4696 C C . CYS A 1 622 ? -20.774 -6.738 -24.407 1.00 65.25 622 CYS A C 1
ATOM 4698 O O . CYS A 1 622 ? -21.047 -6.030 -23.440 1.00 65.25 622 CYS A O 1
ATOM 4700 N N . SER A 1 623 ? -21.592 -7.665 -24.909 1.00 78.56 623 SER A N 1
ATOM 4701 C CA . SER A 1 623 ? -22.966 -7.951 -24.484 1.00 78.56 623 SER A CA 1
ATOM 4702 C C . SER A 1 623 ? -23.035 -8.622 -23.104 1.00 78.56 623 SER A C 1
ATOM 4704 O O . SER A 1 623 ? -23.717 -9.620 -22.910 1.00 78.56 623 SER A O 1
ATOM 4706 N N . CYS A 1 624 ? -22.272 -8.105 -22.142 1.00 86.56 624 CYS A N 1
ATOM 4707 C CA . CYS A 1 624 ? -22.284 -8.506 -20.747 1.00 86.56 624 CYS A CA 1
ATOM 4708 C C . CYS A 1 624 ? -23.665 -8.226 -20.148 1.00 86.56 624 CYS A C 1
ATOM 4710 O O . CYS A 1 624 ? -24.155 -7.093 -20.185 1.00 86.56 624 CYS A O 1
ATOM 4712 N N . ASN A 1 625 ? -24.284 -9.245 -19.560 1.00 87.81 625 ASN A N 1
ATOM 4713 C CA . ASN A 1 625 ? -25.569 -9.133 -18.894 1.00 87.81 625 ASN A CA 1
ATOM 4714 C C . ASN A 1 625 ? -25.469 -8.099 -17.761 1.00 87.81 625 ASN A C 1
ATOM 4716 O O . ASN A 1 625 ? -24.670 -8.258 -16.836 1.00 87.81 625 ASN A O 1
ATOM 4720 N N . ARG A 1 626 ? -26.284 -7.039 -17.832 1.00 83.88 626 ARG A N 1
ATOM 4721 C CA . ARG A 1 626 ? -26.242 -5.897 -16.897 1.00 83.88 626 ARG A CA 1
ATOM 4722 C C . ARG A 1 626 ? -26.578 -6.259 -15.450 1.00 83.88 626 ARG A C 1
ATOM 4724 O O . ARG A 1 626 ? -26.224 -5.503 -14.556 1.00 83.88 626 ARG A O 1
ATOM 4731 N N . ILE A 1 627 ? -27.296 -7.360 -15.242 1.00 88.00 627 ILE A N 1
ATOM 4732 C CA . ILE A 1 627 ? -27.710 -7.843 -13.924 1.00 88.00 627 ILE A CA 1
ATOM 4733 C C . ILE A 1 627 ? -26.687 -8.851 -13.394 1.00 88.00 627 ILE A C 1
ATOM 4735 O O . ILE A 1 627 ? -26.418 -8.852 -12.206 1.00 88.00 627 ILE A O 1
ATOM 4739 N N . GLY A 1 628 ? -26.103 -9.690 -14.254 1.00 85.81 628 GLY A N 1
ATOM 4740 C CA . GLY A 1 628 ? -25.145 -10.725 -13.856 1.00 85.81 628 GLY A CA 1
ATOM 4741 C C . GLY A 1 628 ? -23.664 -10.320 -13.863 1.00 85.81 628 GLY A C 1
ATOM 4742 O O . GLY A 1 628 ? -22.833 -11.049 -13.321 1.00 85.81 628 GLY A O 1
ATOM 4743 N N . SER A 1 629 ? -23.306 -9.178 -14.457 1.00 86.81 629 SER A N 1
ATOM 4744 C CA . SER A 1 629 ? -21.919 -8.694 -14.567 1.00 86.81 629 SER A CA 1
ATOM 4745 C C . SER A 1 629 ? -21.632 -7.529 -13.621 1.00 86.81 629 SER A C 1
ATOM 4747 O O . SER A 1 629 ? -22.476 -6.663 -13.419 1.00 86.81 629 SER A O 1
ATOM 4749 N N . TYR A 1 630 ? -20.390 -7.423 -13.141 1.00 80.31 630 TYR A N 1
ATOM 4750 C CA . TYR A 1 630 ? -19.896 -6.249 -12.409 1.00 80.31 630 TYR A CA 1
ATOM 4751 C C . TYR A 1 630 ? -19.877 -4.961 -13.257 1.00 80.31 630 TYR A C 1
ATOM 4753 O O . TYR A 1 630 ? -19.909 -3.861 -12.708 1.00 80.31 630 TYR A O 1
ATOM 4761 N N . SER A 1 631 ? -19.779 -5.075 -14.585 1.00 74.94 631 SER A N 1
ATOM 4762 C CA . SER A 1 631 ? -19.894 -3.958 -15.530 1.00 74.94 631 SER A CA 1
ATOM 4763 C C . SER A 1 631 ? -20.203 -4.464 -16.944 1.00 74.94 631 SER A C 1
ATOM 4765 O O . SER A 1 631 ? -20.114 -5.659 -17.221 1.00 74.94 631 SER A O 1
ATOM 4767 N N . SER A 1 632 ? -20.505 -3.546 -17.867 1.00 74.56 632 SER A N 1
ATOM 4768 C CA . SER A 1 632 ? -20.620 -3.835 -19.305 1.00 74.56 632 SER A CA 1
ATOM 4769 C C . SER A 1 632 ? -19.265 -3.977 -20.022 1.00 74.56 632 SER A C 1
ATOM 4771 O O . SER A 1 632 ? -19.201 -3.891 -21.245 1.00 74.56 632 SER A O 1
ATOM 4773 N N . MET A 1 633 ? -18.163 -4.119 -19.277 1.00 69.31 633 MET A N 1
ATOM 4774 C CA . MET A 1 633 ? -16.816 -4.272 -19.825 1.00 69.31 633 MET A CA 1
ATOM 4775 C C . MET A 1 633 ? -16.360 -5.723 -19.686 1.00 69.31 633 MET A C 1
ATOM 4777 O O . MET A 1 633 ? -16.477 -6.331 -18.620 1.00 69.31 633 MET A O 1
ATOM 4781 N N . CYS A 1 634 ? -15.765 -6.246 -20.749 1.00 76.94 634 CYS A N 1
ATOM 4782 C CA . CYS A 1 634 ? -15.067 -7.522 -20.745 1.00 76.94 634 CYS A CA 1
ATOM 4783 C C . CYS A 1 634 ? -13.569 -7.333 -20.975 1.00 76.94 634 CYS A C 1
ATOM 4785 O O . CYS A 1 634 ? -13.098 -6.235 -21.281 1.00 76.94 634 CYS A O 1
ATOM 4787 N N . ASP A 1 635 ? -12.816 -8.413 -20.808 1.00 72.88 635 ASP A N 1
ATOM 4788 C CA . ASP A 1 635 ? -11.426 -8.451 -21.237 1.00 72.88 635 ASP A CA 1
ATOM 4789 C C . ASP A 1 635 ? -11.285 -8.613 -22.766 1.00 72.88 635 ASP A C 1
ATOM 4791 O O . ASP A 1 635 ? -12.253 -8.750 -23.515 1.00 72.88 635 ASP A O 1
ATOM 4795 N N . GLN A 1 636 ? -10.035 -8.633 -23.227 1.00 61.59 636 GLN A N 1
ATOM 4796 C CA . GLN A 1 636 ? -9.650 -8.837 -24.630 1.00 61.59 636 GLN A CA 1
ATOM 4797 C C . GLN A 1 636 ? -10.113 -10.174 -25.255 1.00 61.59 636 GLN A C 1
ATOM 4799 O O . GLN A 1 636 ? -9.929 -10.363 -26.453 1.00 61.59 636 GLN A O 1
ATOM 4804 N N . PHE A 1 637 ? -10.655 -11.114 -24.472 1.00 73.69 637 PHE A N 1
ATOM 4805 C CA . PHE A 1 637 ? -11.207 -12.386 -24.953 1.00 73.69 637 PHE A CA 1
ATOM 4806 C C . PHE A 1 637 ? -12.739 -12.355 -25.065 1.00 73.69 637 PHE A C 1
ATOM 4808 O O . PHE A 1 637 ? -13.356 -13.373 -25.374 1.00 73.69 637 PHE A O 1
ATOM 4815 N N . GLY A 1 638 ? -13.372 -11.207 -24.800 1.00 73.25 638 GLY A N 1
ATOM 4816 C CA . GLY A 1 638 ? -14.827 -11.085 -24.774 1.00 73.25 638 GLY A CA 1
ATOM 4817 C C . GLY A 1 638 ? -15.469 -11.609 -23.483 1.00 73.25 638 GLY A C 1
ATOM 4818 O O . GLY A 1 638 ? -16.700 -11.705 -23.441 1.00 73.25 638 GLY A O 1
ATOM 4819 N N . GLN A 1 639 ? -14.666 -11.945 -22.459 1.00 80.75 639 GLN A N 1
ATOM 4820 C CA . GLN A 1 639 ? -15.108 -12.499 -21.178 1.00 80.75 639 GLN A CA 1
ATOM 4821 C C . GLN A 1 639 ? -15.471 -11.383 -20.191 1.00 80.75 639 GLN A C 1
ATOM 4823 O O . GLN A 1 639 ? -14.628 -10.601 -19.744 1.00 80.75 639 GLN A O 1
ATOM 4828 N N . CYS A 1 640 ? -16.748 -11.319 -19.837 1.00 86.38 640 CYS A N 1
ATOM 4829 C CA . CYS A 1 640 ? -17.291 -10.384 -18.861 1.00 86.38 640 CYS A CA 1
ATOM 4830 C C . CYS A 1 640 ? -16.916 -10.794 -17.425 1.00 86.38 640 CYS A C 1
ATOM 4832 O O . CYS A 1 640 ? -16.709 -11.976 -17.128 1.00 86.38 640 CYS A O 1
ATOM 4834 N N . ARG A 1 641 ? -16.828 -9.819 -16.510 1.00 87.31 641 ARG A N 1
ATOM 4835 C CA . ARG A 1 641 ? -16.590 -10.082 -15.079 1.00 87.31 641 ARG A CA 1
ATOM 4836 C C . ARG A 1 641 ? -17.913 -10.368 -14.373 1.00 87.31 641 ARG A C 1
ATOM 4838 O O . ARG A 1 641 ? -18.660 -9.435 -14.091 1.00 87.31 641 ARG A O 1
ATOM 4845 N N . CYS A 1 642 ? -18.177 -11.633 -14.068 1.00 88.44 642 CYS A N 1
ATOM 4846 C CA . CYS A 1 642 ? -19.450 -12.071 -13.492 1.00 88.44 642 CYS A CA 1
ATOM 4847 C C . CYS A 1 642 ? -19.524 -11.873 -11.977 1.00 88.44 642 CYS A C 1
ATOM 4849 O O . CYS A 1 642 ? -18.513 -11.989 -11.282 1.00 88.44 642 CYS A O 1
ATOM 4851 N N . LEU A 1 643 ? -20.729 -11.588 -11.483 1.00 87.75 643 LEU A N 1
ATOM 4852 C CA . LEU A 1 643 ? -21.059 -11.552 -10.061 1.00 87.75 643 LEU A CA 1
ATOM 4853 C C . LEU A 1 643 ? -20.989 -12.959 -9.428 1.00 87.75 643 LEU A C 1
ATOM 4855 O O . LEU A 1 643 ? -21.002 -13.967 -10.141 1.00 87.75 643 LEU A O 1
ATOM 4859 N N . PRO A 1 644 ? -20.936 -13.062 -8.088 1.00 86.88 644 PRO A N 1
ATOM 4860 C CA . PRO A 1 644 ? -20.941 -14.338 -7.381 1.00 86.88 644 PRO A CA 1
ATOM 4861 C C . PRO A 1 644 ? -22.091 -15.257 -7.815 1.00 86.88 644 PRO A C 1
ATOM 4863 O O . PRO A 1 644 ? -23.243 -14.843 -7.924 1.00 86.88 644 PRO A O 1
ATOM 4866 N N . GLY A 1 645 ? -21.769 -16.519 -8.090 1.00 88.19 645 GLY A N 1
ATOM 4867 C CA . GLY A 1 645 ? -22.726 -17.528 -8.548 1.00 88.19 645 GLY A CA 1
ATOM 4868 C C . GLY A 1 645 ? -23.207 -17.355 -9.996 1.00 88.19 645 GLY A C 1
ATOM 4869 O O . GLY A 1 645 ? -23.991 -18.182 -10.451 1.00 88.19 645 GLY A O 1
ATOM 4870 N N . VAL A 1 646 ? -22.752 -16.332 -10.728 1.00 91.56 646 VAL A N 1
ATOM 4871 C CA . VAL A 1 646 ? -23.099 -16.078 -12.137 1.00 91.56 646 VAL A CA 1
ATOM 4872 C C . VAL A 1 646 ? -22.010 -16.626 -13.067 1.00 91.56 646 VAL A C 1
ATOM 4874 O O . VAL A 1 646 ? -20.820 -16.533 -12.765 1.00 91.56 646 VAL A O 1
ATOM 4877 N N . GLY A 1 647 ? -22.413 -17.212 -14.195 1.00 85.94 647 GLY A N 1
ATOM 4878 C CA . GLY A 1 647 ? -21.543 -17.874 -15.166 1.00 85.94 647 GLY A CA 1
ATOM 4879 C C . GLY A 1 647 ? -21.797 -17.462 -16.617 1.00 85.94 647 GLY A C 1
ATOM 4880 O O . GLY A 1 647 ? -22.714 -16.702 -16.919 1.00 85.94 647 GLY A O 1
ATOM 4881 N N . GLY A 1 648 ? -20.955 -17.982 -17.514 1.00 85.81 648 GLY A N 1
ATOM 4882 C CA . GLY A 1 648 ? -20.974 -17.687 -18.949 1.00 85.81 648 GLY A CA 1
ATOM 4883 C C . GLY A 1 648 ? -20.010 -16.576 -19.366 1.00 85.81 648 GLY A C 1
ATOM 4884 O O . GLY A 1 648 ? -19.598 -15.739 -18.561 1.00 85.81 648 GLY A O 1
ATOM 4885 N N . ASN A 1 649 ? -19.670 -16.533 -20.657 1.00 84.88 649 ASN A N 1
ATOM 4886 C CA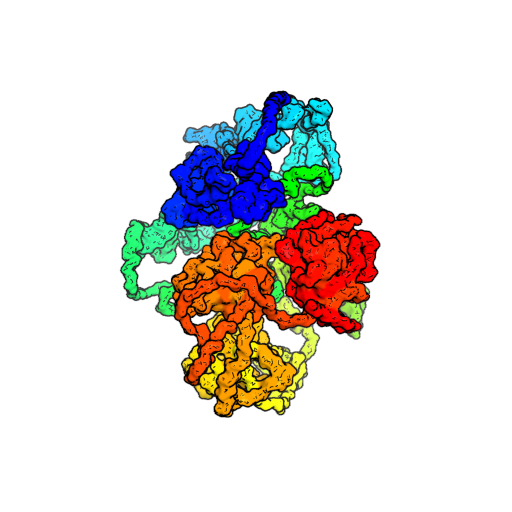 . ASN A 1 649 ? -18.788 -15.493 -21.203 1.00 84.88 649 ASN A CA 1
ATOM 4887 C C . ASN A 1 649 ? -19.401 -14.091 -21.065 1.00 84.88 649 ASN A C 1
ATOM 4889 O O . ASN A 1 649 ? -18.672 -13.102 -21.007 1.00 84.88 649 ASN A O 1
ATOM 4893 N N . LYS A 1 650 ? -20.737 -14.020 -21.001 1.00 88.19 650 LYS A N 1
ATOM 4894 C CA . LYS A 1 650 ? -21.534 -12.798 -20.858 1.00 88.19 650 LYS A CA 1
ATOM 4895 C C . LYS A 1 650 ? -22.234 -12.667 -19.499 1.00 88.19 650 LYS A C 1
ATOM 4897 O O . LYS A 1 650 ? -22.986 -11.717 -19.316 1.00 88.19 650 LYS A O 1
ATOM 4902 N N . CYS A 1 651 ? -21.958 -13.557 -18.540 1.00 91.06 651 CYS A N 1
ATOM 4903 C CA . CYS A 1 651 ? -22.555 -13.540 -17.196 1.00 91.06 651 CYS A CA 1
ATOM 4904 C C . CYS A 1 651 ? -24.094 -13.599 -17.204 1.00 91.06 651 CYS A C 1
ATOM 4906 O O . CYS A 1 651 ? -24.774 -12.891 -16.465 1.00 91.06 651 CYS A O 1
ATOM 4908 N N . ASP A 1 652 ? -24.641 -14.393 -18.113 1.00 88.50 652 ASP A N 1
ATOM 4909 C CA . ASP A 1 652 ? -26.035 -14.405 -18.547 1.00 88.50 652 ASP A CA 1
ATOM 4910 C C . ASP A 1 652 ? -26.899 -15.480 -17.869 1.00 88.50 652 ASP A C 1
ATOM 4912 O O . ASP A 1 652 ? -28.118 -15.478 -18.034 1.00 88.50 652 ASP A O 1
ATOM 4916 N N . HIS A 1 653 ? -26.295 -16.358 -17.068 1.00 91.75 653 HIS A N 1
ATOM 4917 C CA . HIS A 1 653 ? -26.971 -17.438 -16.347 1.00 91.75 653 HIS A CA 1
ATOM 4918 C C . HIS A 1 653 ? -26.306 -17.709 -14.989 1.00 91.75 653 HIS A C 1
ATOM 4920 O O . HIS A 1 653 ? -25.184 -17.270 -14.734 1.00 91.75 653 HIS A O 1
ATOM 4926 N N . CYS A 1 654 ? -26.971 -18.444 -14.095 1.00 92.00 654 CYS A N 1
ATOM 4927 C CA . CYS A 1 654 ? -26.332 -18.881 -12.851 1.00 92.00 654 CYS A CA 1
ATOM 4928 C C . CYS A 1 654 ? -25.429 -20.099 -13.106 1.00 92.00 654 CYS A C 1
ATOM 4930 O O . CYS A 1 654 ? -25.760 -20.980 -13.902 1.00 92.00 654 CYS A O 1
ATOM 4932 N N . LEU A 1 655 ? -24.298 -20.180 -12.401 1.00 88.94 655 LEU A N 1
ATOM 4933 C CA . LEU A 1 655 ? -23.443 -21.369 -12.380 1.00 88.94 655 LEU A CA 1
ATOM 4934 C C . LEU A 1 655 ? -24.241 -22.593 -11.901 1.00 88.94 655 LEU A C 1
ATOM 4936 O O . LEU A 1 655 ? -25.185 -22.481 -11.122 1.00 88.94 655 LEU A O 1
ATOM 4940 N N . SER A 1 656 ? -23.842 -23.791 -12.335 1.00 87.19 656 SER A N 1
ATOM 4941 C CA . SER A 1 656 ? -24.477 -25.033 -11.869 1.00 87.19 656 SER A CA 1
ATOM 4942 C C . SER A 1 656 ? -24.404 -25.145 -10.340 1.00 87.19 656 SER A C 1
ATOM 4944 O O . SER A 1 656 ? -23.334 -24.987 -9.756 1.00 87.19 656 SER A O 1
ATOM 4946 N N . GLY A 1 657 ? -25.543 -25.412 -9.696 1.00 88.44 657 GLY A N 1
ATOM 4947 C CA . GLY A 1 657 ? -25.670 -25.356 -8.234 1.00 88.44 657 GLY A CA 1
ATOM 4948 C C . GLY A 1 657 ? -26.068 -23.980 -7.677 1.00 88.44 657 GLY A C 1
ATOM 4949 O O . GLY A 1 657 ? -26.136 -23.837 -6.457 1.00 88.44 657 GLY A O 1
ATOM 4950 N N . PHE A 1 658 ? -26.374 -23.001 -8.537 1.00 92.12 658 PHE A N 1
ATOM 4951 C CA . PHE A 1 658 ? -26.893 -21.677 -8.181 1.00 92.12 658 PHE A CA 1
ATOM 4952 C C . PHE A 1 658 ? -28.163 -21.326 -8.973 1.00 92.12 658 PHE A C 1
ATOM 4954 O O . PHE A 1 658 ? -28.425 -21.871 -10.044 1.00 92.12 658 PHE A O 1
ATOM 4961 N N . TRP A 1 659 ? -28.952 -20.390 -8.445 1.00 92.88 659 TRP A N 1
ATOM 4962 C CA . TRP A 1 659 ? -30.202 -19.905 -9.030 1.00 92.88 659 TRP A CA 1
ATOM 4963 C C . TRP A 1 659 ? -30.451 -18.430 -8.690 1.00 92.88 659 TRP A C 1
ATOM 4965 O O . TRP A 1 659 ? -29.791 -17.843 -7.832 1.00 92.88 659 TRP A O 1
ATOM 4975 N N . GLY A 1 660 ? -31.441 -17.824 -9.342 1.00 89.94 660 GLY A N 1
ATOM 4976 C CA . GLY A 1 660 ? -31.931 -16.502 -8.975 1.00 89.94 660 GLY A CA 1
ATOM 4977 C C . GLY A 1 660 ? -31.147 -15.337 -9.578 1.00 89.94 660 GLY A C 1
ATOM 4978 O O . GLY A 1 660 ? -30.973 -14.330 -8.904 1.00 89.94 660 GLY A O 1
ATOM 4979 N N . LEU A 1 661 ? -30.739 -15.407 -10.852 1.00 88.88 661 LEU A N 1
ATOM 4980 C CA . LEU A 1 661 ? -30.150 -14.255 -11.566 1.00 88.88 661 LEU A CA 1
ATOM 4981 C C . LEU A 1 661 ? -31.055 -13.006 -11.468 1.00 88.88 661 LEU A C 1
ATOM 4983 O O . LEU A 1 661 ? -30.593 -11.891 -11.251 1.00 88.88 661 LEU A O 1
ATOM 4987 N N . HIS A 1 662 ? -32.372 -13.216 -11.523 1.00 86.12 662 HIS A N 1
ATOM 4988 C CA . HIS A 1 662 ? -33.394 -12.182 -11.347 1.00 86.12 662 HIS A CA 1
ATOM 4989 C C . HIS A 1 662 ? -33.482 -11.609 -9.911 1.00 86.12 662 HIS A C 1
ATOM 4991 O O . HIS A 1 662 ? -34.068 -10.545 -9.717 1.00 86.12 662 HIS A O 1
ATOM 4997 N N . LEU A 1 663 ? -32.931 -12.291 -8.895 1.00 84.75 663 LEU A N 1
ATOM 4998 C CA . LEU A 1 663 ? -32.846 -11.777 -7.522 1.00 84.75 663 LEU A CA 1
ATOM 4999 C C . LEU A 1 663 ? -31.778 -10.687 -7.406 1.00 84.75 663 LEU A C 1
ATOM 5001 O O . LEU A 1 663 ? -31.911 -9.802 -6.565 1.00 84.75 663 LEU A O 1
ATOM 5005 N N . ILE A 1 664 ? -30.759 -10.696 -8.271 1.00 84.56 664 ILE A N 1
ATOM 5006 C CA . ILE A 1 664 ? -29.720 -9.658 -8.287 1.00 84.56 664 ILE A CA 1
ATOM 5007 C C . ILE A 1 664 ? -30.333 -8.297 -8.639 1.00 84.56 664 ILE A C 1
ATOM 5009 O O . ILE A 1 664 ? -30.081 -7.302 -7.965 1.00 84.56 664 ILE A O 1
ATOM 5013 N N . ALA A 1 665 ? -31.266 -8.268 -9.597 1.00 72.88 665 ALA A N 1
ATOM 5014 C CA . ALA A 1 665 ? -32.060 -7.076 -9.912 1.00 72.88 665 ALA A CA 1
ATOM 5015 C C . ALA A 1 665 ? -32.978 -6.610 -8.758 1.00 72.88 665 ALA A C 1
ATOM 5017 O O . ALA A 1 665 ? -33.471 -5.485 -8.786 1.00 72.88 665 ALA A O 1
ATOM 5018 N N . LYS A 1 666 ? -33.203 -7.457 -7.742 1.00 73.44 666 LYS A N 1
ATOM 5019 C CA . LYS A 1 666 ? -33.921 -7.137 -6.495 1.00 73.44 666 LYS A CA 1
ATOM 5020 C C . LYS A 1 666 ? -32.977 -6.835 -5.317 1.00 73.44 666 LYS A C 1
ATOM 5022 O O . LYS A 1 666 ? -33.453 -6.714 -4.193 1.00 73.44 666 LYS A O 1
ATOM 5027 N N . GLY A 1 667 ? -31.667 -6.721 -5.556 1.00 67.56 667 GLY A N 1
ATOM 5028 C CA . GLY A 1 667 ? -30.659 -6.388 -4.543 1.00 67.56 667 GLY A CA 1
ATOM 5029 C C . GLY A 1 667 ? -29.871 -7.570 -3.964 1.00 67.56 667 GLY A C 1
ATOM 5030 O O . GLY A 1 667 ? -29.106 -7.366 -3.026 1.00 67.56 667 GLY A O 1
ATOM 5031 N N . ALA A 1 668 ? -30.011 -8.794 -4.486 1.00 73.25 668 ALA A N 1
ATOM 5032 C CA . ALA A 1 668 ? -29.134 -9.897 -4.082 1.00 73.25 668 ALA A CA 1
ATOM 5033 C C . ALA A 1 668 ? -27.705 -9.701 -4.624 1.00 73.25 668 ALA A C 1
ATOM 5035 O O . ALA A 1 668 ? -27.520 -9.340 -5.780 1.00 73.25 668 ALA A O 1
ATOM 5036 N N . SER A 1 669 ? -26.679 -10.019 -3.834 1.00 78.69 669 SER A N 1
ATOM 5037 C CA . SER A 1 669 ? -25.266 -9.801 -4.205 1.00 78.69 669 SER A CA 1
ATOM 5038 C C . SER A 1 669 ? -24.737 -10.693 -5.344 1.00 78.69 669 SER A C 1
ATOM 5040 O O . SER A 1 669 ? -23.578 -10.569 -5.732 1.00 78.69 669 SER A O 1
ATOM 5042 N N . GLY A 1 670 ? -25.548 -11.634 -5.831 1.00 85.00 670 GLY A N 1
ATOM 5043 C CA . GLY A 1 670 ? -25.192 -12.694 -6.772 1.00 85.00 670 GLY A CA 1
ATOM 5044 C C . GLY A 1 670 ? -26.305 -13.746 -6.864 1.00 85.00 670 GLY A C 1
ATOM 5045 O O . GLY A 1 670 ? -27.320 -13.635 -6.165 1.00 85.00 670 GLY A O 1
ATOM 5046 N N . CYS A 1 671 ? -26.124 -14.781 -7.692 1.00 92.25 671 CYS A N 1
ATOM 5047 C CA . CYS A 1 671 ? -27.021 -15.940 -7.658 1.00 92.25 671 CYS A CA 1
ATOM 5048 C C . CYS A 1 671 ? -26.894 -16.652 -6.300 1.00 92.25 671 CYS A C 1
ATOM 5050 O O . CYS A 1 671 ? -25.799 -16.785 -5.752 1.00 92.25 671 CYS A O 1
ATOM 5052 N N . GLN A 1 672 ? -28.011 -17.135 -5.761 1.00 89.06 672 GLN A N 1
ATOM 5053 C CA . GLN A 1 672 ? -28.047 -17.877 -4.502 1.00 89.06 672 GLN A CA 1
ATOM 5054 C C . GLN A 1 672 ? -27.744 -19.361 -4.735 1.00 89.06 672 GLN A C 1
ATOM 5056 O O . GLN A 1 672 ? -28.081 -19.887 -5.797 1.00 89.06 672 GLN A O 1
ATOM 5061 N N . PRO A 1 673 ? -27.119 -20.068 -3.778 1.00 90.00 673 PRO A N 1
ATOM 5062 C CA . PRO A 1 673 ? -26.875 -21.493 -3.924 1.00 90.00 673 PRO A CA 1
ATOM 5063 C C . PRO A 1 673 ? -28.197 -22.271 -3.920 1.00 90.00 673 PRO A C 1
ATOM 5065 O O . PRO A 1 673 ? -29.194 -21.871 -3.314 1.00 90.00 673 PRO A O 1
ATOM 5068 N N . CYS A 1 674 ? -28.209 -23.410 -4.606 1.00 91.38 674 CYS A N 1
ATOM 5069 C CA . CYS A 1 674 ? -29.394 -24.250 -4.727 1.00 91.38 674 CYS A CA 1
ATOM 5070 C C . CYS A 1 674 ? -29.846 -24.846 -3.390 1.00 91.38 674 CYS A C 1
ATOM 5072 O O . CYS A 1 674 ? -31.048 -24.981 -3.182 1.00 91.38 674 CYS A O 1
ATOM 5074 N N . GLY A 1 675 ? -28.924 -25.206 -2.490 1.00 89.50 675 GLY A N 1
ATOM 5075 C CA . GLY A 1 675 ? -29.253 -25.826 -1.200 1.00 89.50 675 GLY A CA 1
ATOM 5076 C C . GLY A 1 675 ? -29.960 -27.179 -1.297 1.00 89.50 675 GLY A C 1
ATOM 5077 O O . GLY A 1 675 ? -30.669 -27.552 -0.372 1.00 89.50 675 GLY A O 1
ATOM 5078 N N . CYS A 1 676 ? -29.805 -27.900 -2.410 1.00 92.06 676 CYS A N 1
ATOM 5079 C CA . CYS A 1 676 ? -30.401 -29.219 -2.610 1.00 92.06 676 CYS A CA 1
ATOM 5080 C C . CYS A 1 676 ? -29.751 -30.264 -1.706 1.00 92.06 676 CYS A C 1
ATOM 5082 O O . CYS A 1 676 ? -28.539 -30.453 -1.788 1.00 92.06 676 CYS A O 1
ATOM 5084 N N . SER A 1 677 ? -30.553 -30.970 -0.904 1.00 90.94 677 SER A N 1
ATOM 5085 C CA . SER A 1 677 ? -30.112 -32.095 -0.073 1.00 90.94 677 SER A CA 1
ATOM 5086 C C . SER A 1 677 ? -29.271 -33.076 -0.891 1.00 90.94 677 SER A C 1
ATOM 5088 O O . SER A 1 677 ? -29.732 -33.604 -1.906 1.00 90.94 677 SER A O 1
ATOM 5090 N N . ALA A 1 678 ? -28.059 -33.368 -0.425 1.00 86.69 678 ALA A N 1
ATOM 5091 C CA . ALA A 1 678 ? -27.157 -34.356 -1.005 1.00 86.69 678 ALA A CA 1
ATOM 5092 C C . ALA A 1 678 ? -27.720 -35.786 -0.926 1.00 86.69 678 ALA A C 1
ATOM 5094 O O . ALA A 1 678 ? -27.235 -36.696 -1.608 1.00 86.69 678 ALA A O 1
ATOM 5095 N N . PHE A 1 679 ? -28.698 -35.999 -0.044 1.00 89.56 679 PHE A N 1
ATOM 5096 C CA . PHE A 1 679 ? -29.253 -37.300 0.307 1.00 89.56 679 PHE A CA 1
ATOM 5097 C C . PHE A 1 679 ? -30.642 -37.523 -0.304 1.00 89.56 679 PHE A C 1
ATOM 5099 O O . PHE A 1 679 ? -30.893 -38.611 -0.825 1.00 89.56 679 PHE A O 1
ATOM 5106 N N . GLY A 1 680 ? -31.511 -36.509 -0.317 1.00 89.50 680 GLY A N 1
ATOM 5107 C CA . GLY A 1 680 ? -32.872 -36.575 -0.860 1.00 89.50 680 GLY A CA 1
ATOM 5108 C C . GLY A 1 680 ? -33.038 -36.012 -2.271 1.00 89.50 680 GLY A C 1
ATOM 5109 O O . GLY A 1 680 ? -34.037 -36.309 -2.921 1.00 89.50 680 GLY A O 1
ATOM 5110 N N . SER A 1 681 ? -32.068 -35.263 -2.803 1.00 91.56 681 SER A N 1
ATOM 5111 C CA . SER A 1 681 ? -32.098 -34.819 -4.208 1.00 91.56 681 SER A CA 1
ATOM 5112 C C . SER A 1 681 ? -31.467 -35.861 -5.137 1.00 91.56 681 SER A C 1
ATOM 5114 O O . SER A 1 681 ? -30.530 -36.571 -4.764 1.00 91.56 681 SER A O 1
ATOM 5116 N N . SER A 1 682 ? -31.965 -35.967 -6.370 1.00 87.25 682 SER A N 1
ATOM 5117 C CA . SER A 1 682 ? -31.361 -36.798 -7.422 1.00 87.25 682 SER A CA 1
ATOM 5118 C C . SER A 1 682 ? -30.081 -36.174 -7.991 1.00 87.25 682 SER A C 1
ATOM 5120 O O . SER A 1 682 ? -29.205 -36.896 -8.471 1.00 87.25 682 SER A O 1
ATOM 5122 N N . ARG A 1 683 ? -29.975 -34.840 -7.933 1.00 85.19 683 ARG A N 1
ATOM 5123 C CA . ARG A 1 683 ? -28.849 -34.018 -8.392 1.00 85.19 683 ARG A CA 1
ATOM 5124 C C . ARG A 1 683 ? -28.635 -32.833 -7.436 1.00 85.19 683 ARG A C 1
ATOM 5126 O O . ARG A 1 683 ? -29.517 -32.513 -6.645 1.00 85.19 683 ARG A O 1
ATOM 5133 N N . PHE A 1 684 ? -27.467 -32.193 -7.509 1.00 80.19 684 PHE A N 1
ATOM 5134 C CA . PHE A 1 684 ? -27.108 -31.036 -6.668 1.00 80.19 684 PHE A CA 1
ATOM 5135 C C . PHE A 1 684 ? -27.538 -29.681 -7.253 1.00 80.19 684 PHE A C 1
ATOM 5137 O O . PHE A 1 684 ? -27.505 -28.668 -6.555 1.00 80.19 684 PHE A O 1
ATOM 5144 N N . ASP A 1 685 ? -27.892 -29.648 -8.536 1.00 85.12 685 ASP A N 1
ATOM 5145 C CA . ASP A 1 685 ? -28.431 -28.478 -9.212 1.00 85.12 685 ASP A CA 1
ATOM 5146 C C . ASP A 1 685 ? -29.951 -28.364 -9.042 1.00 85.12 685 ASP A C 1
ATOM 5148 O O . ASP A 1 685 ? -30.655 -29.308 -8.677 1.00 85.12 685 ASP A O 1
ATOM 5152 N N . CYS A 1 686 ? -30.445 -27.158 -9.292 1.00 91.69 686 CYS A N 1
ATOM 5153 C CA . CYS A 1 686 ? -31.836 -26.768 -9.164 1.00 91.69 686 CYS A CA 1
ATOM 5154 C C . CYS A 1 686 ? -32.263 -25.954 -10.386 1.00 91.69 686 CYS A C 1
ATOM 5156 O O . CYS A 1 686 ? -31.437 -25.481 -11.169 1.00 91.69 686 CYS A O 1
ATOM 5158 N N . GLU A 1 687 ? -33.569 -25.768 -10.539 1.00 90.69 687 GLU A N 1
ATOM 5159 C CA . GLU A 1 687 ? -34.132 -24.874 -11.546 1.00 90.69 687 GLU A CA 1
ATOM 5160 C C . GLU A 1 687 ? -33.637 -23.427 -11.322 1.00 90.69 687 GLU A C 1
ATOM 5162 O O . GLU A 1 687 ? -33.888 -22.833 -10.271 1.00 90.69 687 GLU A O 1
ATOM 5167 N N . GLN A 1 688 ? -32.936 -22.846 -12.308 1.00 87.31 688 GLN A N 1
ATOM 5168 C CA . GLN A 1 688 ? -32.222 -21.565 -12.148 1.00 87.31 688 GLN A CA 1
ATOM 5169 C C . GLN A 1 688 ? -33.130 -20.354 -11.852 1.00 87.31 688 GLN A C 1
ATOM 5171 O O . GLN A 1 688 ? -32.644 -19.320 -11.390 1.00 87.31 688 GLN A O 1
ATOM 5176 N N . SER A 1 689 ? -34.435 -20.453 -12.107 1.00 84.31 689 SER A N 1
ATOM 5177 C CA . SER A 1 689 ? -35.426 -19.411 -11.818 1.00 84.31 689 SER A CA 1
ATOM 5178 C C . SER A 1 689 ? -36.062 -19.558 -10.431 1.00 84.31 689 SER A C 1
ATOM 5180 O O . SER A 1 689 ? -36.258 -18.550 -9.759 1.00 84.31 689 SER A O 1
ATOM 5182 N N . SER A 1 690 ? -36.365 -20.782 -9.984 1.00 87.62 690 SER A N 1
ATOM 5183 C CA . SER A 1 690 ? -37.157 -21.047 -8.769 1.00 87.62 690 SER A CA 1
ATOM 5184 C C . SER A 1 690 ? -36.341 -21.545 -7.570 1.00 87.62 690 SER A C 1
ATOM 5186 O O . SER A 1 690 ? -36.826 -21.528 -6.439 1.00 87.62 690 SER A O 1
ATOM 5188 N N . GLY A 1 691 ? -35.124 -22.045 -7.804 1.00 88.62 691 GLY A N 1
ATOM 5189 C CA . GLY A 1 691 ? -34.308 -22.683 -6.774 1.00 88.62 691 GLY A CA 1
ATOM 5190 C C . GLY A 1 691 ? -34.818 -24.056 -6.334 1.00 88.62 691 GLY A C 1
ATOM 5191 O O . GLY A 1 691 ? -34.399 -24.545 -5.280 1.00 88.62 691 GLY A O 1
ATOM 5192 N N . ARG A 1 692 ? -35.740 -24.665 -7.092 1.00 92.69 692 ARG A N 1
ATOM 5193 C CA . ARG A 1 692 ? -36.352 -25.960 -6.777 1.00 92.69 692 ARG A CA 1
ATOM 5194 C C . ARG A 1 692 ? -35.452 -27.124 -7.183 1.00 92.69 692 ARG A C 1
ATOM 5196 O O . ARG A 1 692 ? -35.000 -27.211 -8.324 1.00 92.69 692 ARG A O 1
ATOM 5203 N N . CYS A 1 693 ? -35.235 -28.033 -6.244 1.00 93.00 693 CYS A N 1
ATOM 5204 C CA . CYS A 1 693 ? -34.427 -29.234 -6.419 1.00 93.00 693 CYS A CA 1
ATOM 5205 C C . CYS A 1 693 ? -35.254 -30.402 -6.976 1.00 93.00 693 CYS A C 1
ATOM 5207 O O . CYS A 1 693 ? -36.456 -30.510 -6.718 1.00 93.00 693 CYS A O 1
ATOM 5209 N N . GLN A 1 694 ? -34.612 -31.300 -7.728 1.00 93.31 694 GLN A N 1
ATOM 5210 C CA . GLN A 1 694 ? -35.251 -32.528 -8.203 1.00 93.31 694 GLN A CA 1
ATOM 5211 C C . GLN A 1 694 ? -35.135 -33.616 -7.130 1.00 93.31 694 GLN A C 1
ATOM 5213 O O . GLN A 1 694 ? -34.059 -34.168 -6.909 1.00 93.31 694 GLN A O 1
ATOM 5218 N N . CYS A 1 695 ? -36.238 -33.926 -6.451 1.00 92.94 695 CYS A N 1
ATOM 5219 C CA . CYS A 1 695 ? -36.232 -34.896 -5.359 1.00 92.94 695 CYS A CA 1
ATOM 5220 C C . CYS A 1 695 ? -36.214 -36.343 -5.862 1.00 92.94 695 CYS A C 1
ATOM 5222 O O . CYS A 1 695 ? -36.782 -36.672 -6.907 1.00 92.94 695 CYS A O 1
ATOM 5224 N N . LYS A 1 696 ? -35.566 -37.219 -5.092 1.00 89.19 696 LYS A N 1
ATOM 5225 C CA . LYS A 1 696 ? -35.761 -38.670 -5.163 1.00 89.19 696 LYS A CA 1
ATOM 5226 C C . LYS A 1 696 ? -37.189 -39.025 -4.710 1.00 89.19 696 LYS A C 1
ATOM 5228 O O . LYS A 1 696 ? -37.826 -38.208 -4.041 1.00 89.19 696 LYS A O 1
ATOM 5233 N N . PRO A 1 697 ? -37.679 -40.242 -5.016 1.00 88.25 697 PRO A N 1
ATOM 5234 C CA . PRO A 1 697 ? -38.887 -40.775 -4.394 1.00 88.25 697 PRO A CA 1
ATOM 5235 C C . PRO A 1 697 ? -38.884 -40.595 -2.869 1.00 88.25 697 PRO A C 1
ATOM 5237 O O . PRO A 1 697 ? -37.825 -40.599 -2.231 1.00 88.25 697 PRO A O 1
ATOM 5240 N N . ASP A 1 698 ? -40.077 -40.369 -2.322 1.00 88.00 698 ASP A N 1
ATOM 5241 C CA . ASP A 1 698 ? -40.368 -40.210 -0.890 1.00 88.00 698 ASP A CA 1
ATOM 5242 C C . ASP A 1 698 ? -39.644 -39.053 -0.172 1.00 88.00 698 ASP A C 1
ATOM 5244 O O . ASP A 1 698 ? -39.797 -38.888 1.039 1.00 88.00 698 ASP A O 1
ATOM 5248 N N . SER A 1 699 ? -38.900 -38.228 -0.921 1.00 90.31 699 SER A N 1
ATOM 5249 C CA . SER A 1 699 ? -38.209 -37.026 -0.448 1.00 90.31 699 SER A CA 1
ATOM 5250 C C . SER A 1 699 ? -38.986 -35.776 -0.885 1.00 90.31 699 SER A C 1
ATOM 5252 O O . SER A 1 699 ? -39.366 -35.645 -2.050 1.00 90.31 699 SER A O 1
ATOM 5254 N N . TYR A 1 700 ? -39.224 -34.845 0.037 1.00 89.12 700 TYR A N 1
ATOM 5255 C CA . TYR A 1 700 ? -40.143 -33.712 -0.122 1.00 89.12 700 TYR A CA 1
ATOM 5256 C C . TYR A 1 700 ? -39.488 -32.367 0.236 1.00 89.12 700 TYR A C 1
ATOM 5258 O O . TYR A 1 700 ? -38.397 -32.313 0.801 1.00 89.12 700 TYR A O 1
ATOM 5266 N N . GLY A 1 701 ? -40.195 -31.271 -0.062 1.00 85.44 701 GLY A N 1
ATOM 5267 C CA . GLY A 1 701 ? -39.736 -29.896 0.165 1.00 85.44 701 GLY A CA 1
ATOM 5268 C C . GLY A 1 701 ? -38.985 -29.315 -1.036 1.00 85.44 701 GLY A C 1
ATOM 5269 O O . GLY A 1 701 ? -38.530 -30.042 -1.915 1.00 85.44 701 GLY A O 1
ATOM 5270 N N . ILE A 1 702 ? -38.837 -27.985 -1.095 1.00 87.19 702 ILE A N 1
ATOM 5271 C CA . ILE A 1 702 ? -38.154 -27.316 -2.224 1.00 87.19 702 ILE A CA 1
ATOM 5272 C C . ILE A 1 702 ? -36.667 -27.699 -2.335 1.00 87.19 702 ILE A C 1
ATOM 5274 O O . ILE A 1 702 ? -36.088 -27.561 -3.412 1.00 87.19 702 ILE A O 1
ATOM 5278 N N . LYS A 1 703 ? -36.076 -28.174 -1.226 1.00 91.94 703 LYS A N 1
ATOM 5279 C CA . LYS A 1 703 ? -34.680 -28.618 -1.084 1.00 91.94 703 LYS A CA 1
ATOM 5280 C C . LYS A 1 703 ? -34.517 -30.138 -0.946 1.00 91.94 703 LYS A C 1
ATOM 5282 O O . LYS A 1 703 ? -33.387 -30.602 -0.825 1.00 91.94 703 LYS A O 1
ATOM 5287 N N . CYS A 1 704 ? -35.611 -30.905 -0.997 1.00 93.25 704 CYS A N 1
ATOM 5288 C CA . CYS A 1 704 ? -35.616 -32.367 -0.844 1.00 93.25 704 CYS A CA 1
ATOM 5289 C C . CYS A 1 704 ? -35.007 -32.862 0.485 1.00 93.25 704 CYS A C 1
ATOM 5291 O O . CYS A 1 704 ? -34.381 -33.916 0.532 1.00 93.25 704 CYS A O 1
ATOM 5293 N N . ASP A 1 705 ? -35.160 -32.078 1.550 1.00 87.94 705 ASP A N 1
ATOM 5294 C CA . ASP A 1 705 ? -34.565 -32.257 2.883 1.00 87.94 705 ASP A CA 1
ATOM 5295 C C . ASP A 1 705 ? -35.470 -33.021 3.870 1.00 87.94 705 ASP A C 1
ATOM 5297 O O . ASP A 1 705 ? -35.084 -33.289 5.009 1.00 87.94 705 ASP A O 1
ATOM 5301 N N . SER A 1 706 ? -36.680 -33.376 3.436 1.00 89.38 706 SER A N 1
ATOM 5302 C CA . SER A 1 706 ? -37.743 -33.927 4.277 1.00 89.38 706 SER A CA 1
ATOM 5303 C C . SER A 1 706 ? -38.197 -35.304 3.783 1.00 89.38 706 SER A C 1
ATOM 5305 O O . SER A 1 706 ? -38.305 -35.523 2.581 1.00 89.38 706 SER A O 1
ATOM 5307 N N . CYS A 1 707 ? -38.530 -36.217 4.698 1.00 88.88 707 CYS A N 1
ATOM 5308 C CA . CYS A 1 707 ? -39.126 -37.529 4.398 1.00 88.88 707 CYS A CA 1
ATOM 5309 C C . CYS A 1 707 ? -40.545 -37.640 4.973 1.00 88.88 707 CYS A C 1
ATOM 5311 O O . CYS A 1 707 ? -40.979 -36.787 5.750 1.00 88.88 707 CYS A O 1
ATOM 5313 N N . GLY A 1 708 ? -41.255 -38.721 4.633 1.00 83.00 708 GLY A N 1
ATOM 5314 C CA . GLY A 1 708 ? -42.503 -39.090 5.309 1.00 83.00 708 GLY A CA 1
ATOM 5315 C C . GLY A 1 708 ? -42.293 -39.370 6.811 1.00 83.00 708 GLY A C 1
ATOM 5316 O O . GLY A 1 708 ? -41.168 -39.672 7.212 1.00 83.00 708 GLY A O 1
ATOM 5317 N N . PRO A 1 709 ? -43.345 -39.300 7.655 1.00 79.94 709 PRO A N 1
ATOM 5318 C CA . PRO A 1 709 ? -43.215 -39.329 9.118 1.00 79.94 709 PRO A CA 1
ATOM 5319 C C . PRO A 1 709 ? -42.460 -40.534 9.689 1.00 79.94 709 PRO A C 1
ATOM 5321 O O . PRO A 1 709 ? -41.750 -40.382 10.686 1.00 79.94 709 PRO A O 1
ATOM 5324 N N . ASP A 1 710 ? -42.586 -41.707 9.064 1.00 82.56 710 ASP A N 1
ATOM 5325 C CA . ASP A 1 710 ? -41.996 -42.979 9.511 1.00 82.56 710 ASP A CA 1
ATOM 5326 C C . ASP A 1 710 ? -40.652 -43.319 8.850 1.00 82.56 710 ASP A C 1
ATOM 5328 O O . ASP A 1 710 ? -39.889 -44.149 9.355 1.00 82.56 710 ASP A O 1
ATOM 5332 N N . SER A 1 711 ? -40.278 -42.541 7.837 1.00 85.62 711 SER A N 1
ATOM 5333 C CA . SER A 1 711 ? -38.999 -42.616 7.145 1.00 85.62 711 SER A CA 1
ATOM 5334 C C . SER A 1 711 ? -37.979 -41.609 7.692 1.00 85.62 711 SER A C 1
ATOM 5336 O O . SER A 1 711 ? -38.314 -40.607 8.326 1.00 85.62 711 SER A O 1
ATOM 5338 N N . THR A 1 712 ? -36.694 -41.868 7.463 1.00 82.31 712 THR A N 1
ATOM 5339 C CA . THR A 1 712 ? -35.585 -40.956 7.772 1.00 82.31 712 THR A CA 1
ATOM 5340 C C . THR A 1 712 ? -34.723 -40.720 6.544 1.00 82.31 712 THR A C 1
ATOM 5342 O O . THR A 1 712 ? -34.550 -41.605 5.709 1.00 82.31 712 THR A O 1
ATOM 5345 N N . LEU A 1 713 ? -34.171 -39.511 6.428 1.00 83.19 713 LEU A N 1
ATOM 5346 C CA . LEU A 1 713 ? -33.326 -39.151 5.299 1.00 83.19 713 LEU A CA 1
ATOM 5347 C C . LEU A 1 713 ? -31.947 -39.798 5.452 1.00 83.19 713 LEU A C 1
ATOM 5349 O O . LEU A 1 713 ? -31.150 -39.418 6.312 1.00 83.19 713 LEU A O 1
ATOM 5353 N N . THR A 1 714 ? -31.682 -40.804 4.626 1.00 78.06 714 THR A N 1
ATOM 5354 C CA . THR A 1 714 ? -30.416 -41.542 4.581 1.00 78.06 714 THR A CA 1
ATOM 5355 C C . THR A 1 714 ? -29.610 -41.131 3.350 1.00 78.06 714 THR A C 1
ATOM 5357 O O . THR A 1 714 ? -30.186 -40.604 2.399 1.00 78.06 714 THR A O 1
ATOM 5360 N N . PRO A 1 715 ? -28.308 -41.452 3.265 1.00 75.75 715 PRO A N 1
ATOM 5361 C CA . PRO A 1 715 ? -27.516 -41.144 2.074 1.00 75.75 715 PRO A CA 1
ATOM 5362 C C . PRO A 1 715 ? -28.044 -41.775 0.766 1.00 75.75 715 PRO A C 1
ATOM 5364 O O . PRO A 1 715 ? -27.753 -41.291 -0.331 1.00 75.75 715 PRO A O 1
ATOM 5367 N N . ASN A 1 716 ? -28.877 -42.820 0.855 1.00 76.62 716 ASN A N 1
ATOM 5368 C CA . ASN A 1 716 ? -29.542 -43.418 -0.304 1.00 76.62 716 ASN A CA 1
ATOM 5369 C C . ASN A 1 716 ? -30.862 -42.716 -0.689 1.00 76.62 716 ASN A C 1
ATOM 5371 O O . ASN A 1 716 ? -31.284 -42.841 -1.837 1.00 76.62 716 ASN A O 1
ATOM 5375 N N . GLY A 1 717 ? -31.445 -41.904 0.191 1.00 82.56 717 GLY A N 1
ATOM 5376 C CA . GLY A 1 717 ? -32.797 -41.344 0.099 1.00 82.56 717 GLY A CA 1
ATOM 5377 C C . GLY A 1 717 ? -33.573 -41.612 1.391 1.00 82.56 717 GLY A C 1
ATOM 5378 O O . GLY A 1 717 ? -32.985 -42.030 2.394 1.00 82.56 717 GLY A O 1
ATOM 5379 N N . CYS A 1 718 ? -34.883 -41.395 1.382 1.00 88.50 718 CYS A N 1
ATOM 5380 C CA . CYS A 1 718 ? -35.734 -41.750 2.515 1.00 88.50 718 CYS A CA 1
ATOM 5381 C C . CYS A 1 718 ? -35.789 -43.274 2.713 1.00 88.50 718 CYS A C 1
ATOM 5383 O O . CYS A 1 718 ? -35.965 -44.021 1.754 1.00 88.50 718 CYS A O 1
ATOM 5385 N N . LEU A 1 719 ? -35.598 -43.725 3.953 1.00 84.56 719 LEU A N 1
ATOM 5386 C CA . LEU A 1 719 ? -35.680 -45.132 4.346 1.00 84.56 719 LEU A CA 1
ATOM 5387 C C . LEU A 1 719 ? -36.561 -45.260 5.589 1.00 84.56 719 LEU A C 1
ATOM 5389 O O . LEU A 1 719 ? -36.392 -44.496 6.541 1.00 84.56 719 LEU A O 1
ATOM 5393 N N . GLU A 1 720 ? -37.445 -46.251 5.615 1.00 83.00 720 GLU A N 1
ATOM 5394 C CA . GLU A 1 720 ? -38.222 -46.602 6.804 1.00 83.00 720 GLU A CA 1
ATOM 5395 C C . GLU A 1 720 ? -37.303 -46.872 8.007 1.00 83.00 720 GLU A C 1
ATOM 5397 O O . GLU A 1 720 ? -36.287 -47.570 7.904 1.00 83.00 720 GLU A O 1
ATOM 5402 N N . LYS A 1 721 ? -37.662 -46.346 9.188 1.00 74.38 721 LYS A N 1
ATOM 5403 C CA . LYS A 1 721 ? -36.846 -46.485 10.418 1.00 74.38 721 LYS A CA 1
ATOM 5404 C C . LYS A 1 721 ? -36.573 -47.943 10.810 1.00 74.38 721 LYS A C 1
ATOM 5406 O O . LYS A 1 721 ? -35.615 -48.208 11.532 1.00 74.38 721 LYS A O 1
ATOM 5411 N N . THR A 1 722 ? -37.410 -48.872 10.356 1.00 78.19 722 THR A N 1
ATOM 5412 C CA . THR A 1 722 ? -37.310 -50.321 10.583 1.00 78.19 722 THR A CA 1
ATOM 5413 C C . THR A 1 722 ? -36.231 -51.004 9.737 1.00 78.19 722 THR A C 1
ATOM 5415 O O . THR A 1 722 ? -35.734 -52.061 10.129 1.00 78.19 722 THR A O 1
ATOM 5418 N N . GLU A 1 723 ? -35.832 -50.419 8.604 1.00 72.62 723 GLU A N 1
ATOM 5419 C CA . GLU A 1 723 ? -34.896 -51.033 7.651 1.00 72.62 723 GLU A CA 1
ATOM 5420 C C . GLU A 1 723 ? -33.433 -50.611 7.857 1.00 72.62 723 GLU A C 1
ATOM 5422 O O . GLU A 1 723 ? -32.522 -51.205 7.274 1.00 72.62 723 GLU A O 1
ATOM 5427 N N . PHE A 1 724 ? -33.178 -49.607 8.702 1.00 64.19 724 PHE A N 1
ATOM 5428 C CA . PHE A 1 724 ? -31.853 -49.012 8.870 1.00 64.19 724 PHE A CA 1
ATOM 5429 C C . PHE A 1 724 ? -30.857 -49.987 9.532 1.00 64.19 724 PHE A C 1
ATOM 5431 O O . PHE A 1 724 ? -30.861 -50.193 10.748 1.00 64.19 724 PHE A O 1
ATOM 5438 N N . ARG A 1 725 ? -29.964 -50.581 8.730 1.00 69.31 725 ARG A N 1
ATOM 5439 C CA . ARG A 1 725 ? -28.916 -51.519 9.177 1.00 69.31 725 ARG A CA 1
ATOM 5440 C C . ARG A 1 725 ? -27.529 -50.883 9.108 1.00 69.31 725 ARG A C 1
ATOM 5442 O O . ARG A 1 725 ? -27.212 -50.166 8.164 1.00 69.31 725 ARG A O 1
ATOM 5449 N N . THR A 1 726 ? -26.675 -51.186 10.083 1.00 65.88 726 THR A N 1
ATOM 5450 C CA . THR A 1 726 ? -25.252 -50.819 10.045 1.00 65.88 726 THR A CA 1
ATOM 5451 C C . THR A 1 726 ? -24.515 -51.637 8.977 1.00 65.88 726 THR A C 1
ATOM 5453 O O . THR A 1 726 ? -24.559 -52.868 9.048 1.00 65.88 726 THR A O 1
ATOM 5456 N N . PRO A 1 727 ? -23.816 -50.995 8.020 1.00 71.00 727 PRO A N 1
ATOM 5457 C CA . PRO A 1 727 ? -23.106 -51.703 6.962 1.00 71.00 727 PRO A CA 1
ATOM 5458 C C . PRO A 1 727 ? -21.886 -52.456 7.504 1.00 71.00 727 PRO A C 1
ATOM 5460 O O . PRO A 1 727 ? -21.113 -51.928 8.307 1.00 71.00 727 PRO A O 1
ATOM 5463 N N . LYS A 1 728 ? -21.710 -53.697 7.050 1.00 76.94 728 LYS A N 1
ATOM 5464 C CA . LYS A 1 728 ? -20.666 -54.629 7.502 1.00 76.94 728 LYS A CA 1
ATOM 5465 C C . LYS A 1 728 ? -19.346 -54.480 6.754 1.00 76.94 728 LYS A C 1
ATOM 5467 O O . LYS A 1 728 ? -18.299 -54.782 7.316 1.00 76.94 728 LYS A O 1
ATOM 5472 N N . ASP A 1 729 ? -19.382 -54.034 5.501 1.00 86.25 729 ASP A N 1
ATOM 5473 C CA . ASP A 1 729 ? -18.202 -53.837 4.657 1.00 86.25 729 ASP A CA 1
ATOM 5474 C C . ASP A 1 729 ? -18.362 -52.626 3.710 1.00 86.25 729 ASP A C 1
ATOM 5476 O O . ASP A 1 729 ? -19.367 -51.913 3.731 1.00 86.25 729 ASP A O 1
ATOM 5480 N N . CYS A 1 730 ? -17.357 -52.378 2.864 1.00 85.19 730 CYS A N 1
ATOM 5481 C CA . CYS A 1 730 ? -17.391 -51.311 1.854 1.00 85.19 730 CYS A CA 1
ATOM 5482 C C . CYS A 1 730 ? -18.236 -51.626 0.602 1.00 85.19 730 CYS A C 1
ATOM 5484 O O . CYS A 1 730 ? -18.215 -50.843 -0.345 1.00 85.19 730 CYS A O 1
ATOM 5486 N N . LYS A 1 731 ? -18.956 -52.756 0.559 1.00 84.50 731 LYS A N 1
ATOM 5487 C CA . LYS A 1 731 ? -20.016 -53.009 -0.431 1.00 84.50 731 LYS A CA 1
ATOM 5488 C C . LYS A 1 731 ? -21.362 -52.519 0.101 1.00 84.50 731 LYS A C 1
ATOM 5490 O O . LYS A 1 731 ? -22.173 -52.032 -0.678 1.00 84.50 731 LYS A O 1
ATOM 5495 N N . GLU A 1 732 ? -21.574 -52.617 1.414 1.00 80.94 732 GLU A N 1
ATOM 5496 C CA . GLU A 1 732 ? -22.755 -52.081 2.100 1.00 80.94 732 GLU A CA 1
ATOM 5497 C C . GLU A 1 732 ? -22.616 -50.577 2.446 1.00 80.94 732 GLU A C 1
ATOM 5499 O O . GLU A 1 732 ? -23.610 -49.853 2.412 1.00 80.94 732 GLU A O 1
ATOM 5504 N N . LEU A 1 733 ? -21.409 -50.067 2.750 1.00 79.12 733 LEU A N 1
ATOM 5505 C CA . LEU A 1 733 ? -21.188 -48.639 3.048 1.00 79.12 733 LEU A CA 1
ATOM 5506 C C . LEU A 1 733 ? -20.911 -47.807 1.785 1.00 79.12 733 LEU A C 1
ATOM 5508 O O . LEU A 1 733 ? -19.831 -47.883 1.195 1.00 79.12 733 LEU A O 1
ATOM 5512 N N . ARG A 1 734 ? -21.844 -46.913 1.441 1.00 79.00 734 ARG A N 1
ATOM 5513 C CA . ARG A 1 734 ? -21.654 -45.873 0.420 1.00 79.00 734 ARG A CA 1
ATOM 5514 C C . ARG A 1 734 ? -21.148 -44.579 1.060 1.00 79.00 734 ARG A C 1
ATOM 5516 O O . ARG A 1 734 ? -21.743 -44.088 2.013 1.00 79.00 734 ARG A O 1
ATOM 5523 N N . CYS A 1 735 ? -20.061 -44.024 0.527 1.00 79.12 735 CYS A N 1
ATOM 5524 C CA . CYS A 1 735 ? -19.459 -42.784 1.018 1.00 79.12 735 CYS A CA 1
ATOM 5525 C C . CYS A 1 735 ? -19.821 -41.584 0.135 1.00 79.12 735 CYS A C 1
ATOM 5527 O O . CYS A 1 735 ? -19.777 -41.663 -1.092 1.00 79.12 735 CYS A O 1
ATOM 5529 N N . HIS A 1 736 ? -20.158 -40.467 0.776 1.00 77.12 736 HIS A N 1
ATOM 5530 C CA . HIS A 1 736 ? -20.638 -39.233 0.156 1.00 77.12 736 HIS A CA 1
ATOM 5531 C C . HIS A 1 736 ? -19.591 -38.112 0.270 1.00 77.12 736 HIS A C 1
ATOM 5533 O O . HIS A 1 736 ? -18.587 -38.253 0.977 1.00 77.12 736 HIS A O 1
ATOM 5539 N N . HIS A 1 737 ? -19.805 -37.009 -0.457 1.00 76.44 737 HIS A N 1
ATOM 5540 C CA . HIS A 1 737 ? -18.913 -35.835 -0.502 1.00 76.44 737 HIS A CA 1
ATOM 5541 C C . HIS A 1 737 ? -17.460 -36.152 -0.923 1.00 76.44 737 HIS A C 1
ATOM 5543 O O . HIS A 1 737 ? -16.507 -35.545 -0.441 1.00 76.44 737 HIS A O 1
ATOM 5549 N N . GLY A 1 738 ? -17.276 -37.128 -1.819 1.00 71.81 738 GLY A N 1
ATOM 5550 C CA . GLY A 1 738 ? -15.957 -37.503 -2.346 1.00 71.81 738 GLY A CA 1
ATOM 5551 C C . GLY A 1 738 ? -15.087 -38.340 -1.397 1.00 71.81 738 GLY A C 1
ATOM 5552 O O . GLY A 1 738 ? -13.892 -38.497 -1.651 1.00 71.81 738 GLY A O 1
ATOM 5553 N N . ALA A 1 739 ? -15.649 -38.886 -0.313 1.00 82.50 739 ALA A N 1
ATOM 5554 C CA . ALA A 1 739 ? -14.944 -39.862 0.512 1.00 82.50 739 ALA A CA 1
ATOM 5555 C C . ALA A 1 739 ? -14.819 -41.236 -0.169 1.00 82.50 739 ALA A C 1
ATOM 5557 O O . ALA A 1 739 ? -15.723 -41.706 -0.855 1.00 82.50 739 ALA A O 1
ATOM 5558 N N . ILE A 1 740 ? -13.706 -41.915 0.105 1.00 86.12 740 ILE A N 1
ATOM 5559 C CA . ILE A 1 740 ? -13.423 -43.289 -0.320 1.00 86.12 740 ILE A CA 1
ATOM 5560 C C . ILE A 1 740 ? -13.672 -44.216 0.873 1.00 86.12 740 ILE A C 1
ATOM 5562 O O . ILE A 1 740 ? -13.128 -43.973 1.953 1.00 86.12 740 ILE A O 1
ATOM 5566 N N . CYS A 1 741 ? -14.460 -45.280 0.700 1.00 87.50 741 CYS A N 1
ATOM 5567 C CA . CYS A 1 741 ? -14.628 -46.281 1.755 1.00 87.50 741 CYS A CA 1
ATOM 5568 C C . CYS A 1 741 ? -13.331 -47.071 1.962 1.00 87.50 741 CYS A C 1
ATOM 5570 O O . CYS A 1 741 ? -12.728 -47.557 1.004 1.00 87.50 741 CYS A O 1
ATOM 5572 N N . ILE A 1 742 ? -12.914 -47.218 3.218 1.00 89.38 742 ILE A N 1
ATOM 5573 C CA . ILE A 1 742 ? -11.830 -48.106 3.637 1.00 89.38 742 ILE A CA 1
ATOM 5574 C C . ILE A 1 742 ? -12.286 -48.939 4.834 1.00 89.38 742 ILE A C 1
ATOM 5576 O O . ILE A 1 742 ? -13.073 -48.477 5.655 1.00 89.38 742 ILE A O 1
ATOM 5580 N N . ILE A 1 743 ? -11.758 -50.152 4.979 1.00 86.75 743 ILE A N 1
ATOM 5581 C CA . ILE A 1 743 ? -11.932 -50.922 6.214 1.00 86.75 743 ILE A CA 1
ATOM 5582 C C . ILE A 1 743 ? -10.945 -50.377 7.252 1.00 86.75 743 ILE A C 1
ATOM 5584 O O . ILE A 1 743 ? -9.737 -50.335 7.009 1.00 86.75 743 ILE A O 1
ATOM 5588 N N . ALA A 1 744 ? -11.453 -49.917 8.395 1.00 74.81 744 ALA A N 1
ATOM 5589 C CA . ALA A 1 744 ? -10.630 -49.494 9.520 1.00 74.81 744 ALA A CA 1
ATOM 5590 C C . ALA A 1 744 ? -9.902 -50.694 10.148 1.00 74.81 744 ALA A C 1
ATOM 5592 O O . ALA A 1 744 ? -10.317 -51.842 10.002 1.00 74.81 744 ALA A O 1
ATOM 5593 N N . SER A 1 745 ? -8.866 -50.441 10.949 1.00 79.56 745 SER A N 1
ATOM 5594 C CA . SER A 1 745 ? -8.175 -51.486 11.723 1.00 79.56 745 SER A CA 1
ATOM 5595 C C . SER A 1 745 ? -9.066 -52.208 12.751 1.00 79.56 745 SER A C 1
ATOM 5597 O O . SER A 1 745 ? -8.661 -53.235 13.283 1.00 79.56 745 SER A O 1
ATOM 5599 N N . SER A 1 746 ? -10.283 -51.713 13.005 1.00 76.69 746 SER A N 1
ATOM 5600 C CA . SER A 1 746 ? -11.337 -52.382 13.782 1.00 76.69 746 SER A CA 1
ATOM 5601 C C . SER A 1 746 ? -12.209 -53.356 12.970 1.00 76.69 746 SER A C 1
ATOM 5603 O O . SER A 1 746 ? -13.135 -53.936 13.528 1.00 76.69 746 SER A O 1
ATOM 5605 N N . GLY A 1 747 ? -11.976 -53.504 11.660 1.00 78.06 747 GLY A N 1
ATOM 5606 C CA . GLY A 1 747 ? -12.825 -54.285 10.749 1.00 78.06 747 GLY A CA 1
ATOM 5607 C C . GLY A 1 747 ? -14.097 -53.564 10.281 1.00 78.06 747 GLY A C 1
ATOM 5608 O O . GLY A 1 747 ? -14.821 -54.092 9.446 1.00 78.06 747 GLY A O 1
ATOM 5609 N N . ILE A 1 748 ? -14.362 -52.353 10.781 1.00 77.44 748 ILE A N 1
ATOM 5610 C CA . ILE A 1 748 ? -15.554 -51.559 10.451 1.00 77.44 748 ILE A CA 1
ATOM 5611 C C . ILE A 1 748 ? -15.281 -50.722 9.185 1.00 77.44 748 ILE A C 1
ATOM 5613 O O . ILE A 1 748 ? -14.227 -50.080 9.116 1.00 77.44 748 ILE A O 1
ATOM 5617 N N . PRO A 1 749 ? -16.188 -50.675 8.190 1.00 82.56 749 PRO A N 1
ATOM 5618 C CA . PRO A 1 749 ? -16.052 -49.774 7.048 1.00 82.56 749 PRO A CA 1
ATOM 5619 C C . PRO A 1 749 ? -16.201 -48.307 7.487 1.00 82.56 749 PRO A C 1
ATOM 5621 O O . PRO A 1 749 ? -17.114 -47.959 8.235 1.00 82.56 749 PRO A O 1
ATOM 5624 N N . ILE A 1 750 ? -15.302 -47.435 7.025 1.00 83.19 750 ILE A N 1
ATOM 5625 C CA . ILE A 1 750 ? -15.305 -45.991 7.305 1.00 83.19 750 ILE A CA 1
ATOM 5626 C C . ILE A 1 750 ? -15.028 -45.174 6.037 1.00 83.19 750 ILE A C 1
ATOM 5628 O O . ILE A 1 750 ? -14.307 -45.606 5.137 1.00 83.19 750 ILE A O 1
ATOM 5632 N N . CYS A 1 751 ? -15.556 -43.953 5.984 1.00 83.94 751 CYS A N 1
ATOM 5633 C CA . CYS A 1 751 ? -15.373 -43.036 4.860 1.00 83.94 751 CYS A CA 1
ATOM 5634 C C . CYS A 1 751 ? -14.149 -42.126 5.061 1.00 83.94 751 CYS A C 1
ATOM 5636 O O . CYS A 1 751 ? -14.064 -41.388 6.041 1.00 83.94 751 CYS A O 1
ATOM 5638 N N . LYS A 1 752 ? -13.194 -42.155 4.122 1.00 85.94 752 LYS A N 1
ATOM 5639 C CA . LYS A 1 752 ? -11.959 -41.356 4.148 1.00 85.94 752 LYS A CA 1
ATOM 5640 C C . LYS A 1 752 ? -11.996 -40.232 3.110 1.00 85.94 752 LYS A C 1
ATOM 5642 O O . LYS A 1 752 ? -11.974 -40.492 1.910 1.00 85.94 752 LYS A O 1
ATOM 5647 N N . CYS A 1 753 ? -11.983 -38.986 3.575 1.00 83.50 753 CYS A N 1
ATOM 5648 C CA . CYS A 1 753 ? -12.041 -37.789 2.730 1.00 83.50 753 CYS A CA 1
ATOM 5649 C C . CYS A 1 753 ? -10.699 -37.402 2.087 1.00 83.50 753 CYS A C 1
ATOM 5651 O O . CYS A 1 753 ? -9.623 -37.624 2.652 1.00 83.50 753 CYS A O 1
ATOM 5653 N N . SER A 1 754 ? -10.775 -36.749 0.923 1.00 78.62 754 SER A N 1
ATOM 5654 C CA . SER A 1 754 ? -9.649 -36.026 0.319 1.00 78.62 754 SER A CA 1
ATOM 5655 C C . SER A 1 754 ? -9.285 -34.786 1.147 1.00 78.62 754 SER A C 1
ATOM 5657 O O . SER A 1 754 ? -10.160 -34.097 1.662 1.00 78.62 754 SER A O 1
ATOM 5659 N N . LYS A 1 755 ? -7.988 -34.454 1.223 1.00 69.50 755 LYS A N 1
ATOM 5660 C CA . LYS A 1 755 ? -7.505 -33.164 1.765 1.00 69.50 755 LYS A CA 1
ATOM 5661 C C . LYS A 1 755 ? -7.498 -32.026 0.732 1.00 69.50 755 LYS A C 1
ATOM 5663 O O . LYS A 1 755 ? -7.156 -30.901 1.077 1.00 69.50 755 LYS A O 1
ATOM 5668 N N . LYS A 1 756 ? -7.810 -32.322 -0.532 1.00 69.94 756 LYS A N 1
ATOM 5669 C CA . LYS A 1 756 ? -7.915 -31.349 -1.625 1.00 69.94 756 LYS A CA 1
ATOM 5670 C C . LYS A 1 756 ? -9.367 -31.275 -2.090 1.00 69.94 756 LYS A C 1
ATOM 5672 O O . LYS A 1 756 ? -9.906 -32.303 -2.500 1.00 69.94 756 LYS A O 1
ATOM 5677 N N . CYS A 1 757 ? -9.946 -30.080 -2.056 1.00 70.38 757 CYS A N 1
ATOM 5678 C CA . CYS A 1 757 ? -11.144 -29.744 -2.822 1.00 70.38 757 CYS A CA 1
ATOM 5679 C C . CYS A 1 757 ? -10.718 -29.328 -4.237 1.00 70.38 757 CYS A C 1
ATOM 5681 O O . CYS A 1 757 ? -9.659 -28.721 -4.393 1.00 70.38 757 CYS A O 1
ATOM 5683 N N . ALA A 1 758 ? -11.527 -29.639 -5.247 1.00 66.19 758 ALA A N 1
ATOM 5684 C CA . ALA A 1 758 ? -11.378 -29.098 -6.596 1.00 66.19 758 ALA A CA 1
ATOM 5685 C C . ALA A 1 758 ? -12.521 -28.102 -6.809 1.00 66.19 758 ALA A C 1
ATOM 5687 O O . ALA A 1 758 ? -13.671 -28.516 -6.933 1.00 66.19 758 ALA A O 1
ATOM 5688 N N . LEU A 1 759 ? -12.217 -26.803 -6.760 1.00 69.81 759 LEU A N 1
ATOM 5689 C CA . LEU A 1 759 ? -13.226 -25.740 -6.828 1.00 69.81 759 LEU A CA 1
ATOM 5690 C C . LEU A 1 759 ? -13.064 -24.818 -8.038 1.00 69.81 759 LEU A C 1
ATOM 5692 O O . LEU A 1 759 ? -13.894 -23.937 -8.209 1.00 69.81 759 LEU A O 1
ATOM 5696 N N . ASP A 1 760 ? -12.075 -25.053 -8.902 1.00 57.03 760 ASP A N 1
ATOM 5697 C CA . ASP A 1 760 ? -11.651 -24.188 -10.013 1.00 57.03 760 ASP A CA 1
ATOM 5698 C C . ASP A 1 760 ? -12.817 -23.645 -10.876 1.00 57.03 760 ASP A C 1
ATOM 5700 O O . ASP A 1 760 ? -12.777 -22.506 -11.332 1.00 57.03 760 ASP A O 1
ATOM 5704 N N . HIS A 1 761 ? -13.897 -24.421 -11.033 1.00 61.69 761 HIS A N 1
ATOM 5705 C CA . HIS A 1 761 ? -15.140 -24.045 -11.726 1.00 61.69 761 HIS A CA 1
ATOM 5706 C C . HIS A 1 761 ? -16.017 -22.960 -11.056 1.00 61.69 761 HIS A C 1
ATOM 5708 O O . HIS A 1 761 ? -16.933 -22.453 -11.696 1.00 61.69 761 HIS A O 1
ATOM 5714 N N . LEU A 1 762 ? -15.780 -22.610 -9.786 1.00 64.69 762 LEU A N 1
ATOM 5715 C CA . LEU A 1 762 ? -16.597 -21.667 -9.003 1.00 64.69 762 LEU A CA 1
ATOM 5716 C C . LEU A 1 762 ? -15.993 -20.256 -8.937 1.00 64.69 762 LEU A C 1
ATOM 5718 O O . LEU A 1 762 ? -16.629 -19.340 -8.415 1.00 64.69 762 LEU A O 1
ATOM 5722 N N . GLY A 1 763 ? -14.775 -20.066 -9.459 1.00 62.28 763 GLY A N 1
ATOM 5723 C CA . GLY A 1 763 ? -14.091 -18.773 -9.461 1.00 62.28 763 GLY A CA 1
ATOM 5724 C C . GLY A 1 763 ? -14.022 -18.151 -8.062 1.00 62.28 763 GLY A C 1
ATOM 5725 O O . GLY A 1 763 ? -13.633 -18.812 -7.104 1.00 62.28 763 GLY A O 1
ATOM 5726 N N . ILE A 1 764 ? -14.449 -16.892 -7.943 1.00 60.38 764 ILE A N 1
ATOM 5727 C CA . ILE A 1 764 ? -14.455 -16.128 -6.680 1.00 60.38 764 ILE A CA 1
ATOM 5728 C C . ILE A 1 764 ? -15.312 -16.817 -5.598 1.00 60.38 764 ILE A C 1
ATOM 5730 O O . ILE A 1 764 ? -14.965 -16.789 -4.422 1.00 60.38 764 ILE A O 1
ATOM 5734 N N . VAL A 1 765 ? -16.388 -17.518 -5.980 1.00 70.06 765 VAL A N 1
ATOM 5735 C CA . VAL A 1 765 ? -17.294 -18.203 -5.036 1.00 70.06 765 VAL A CA 1
ATOM 5736 C C . VAL A 1 765 ? -16.601 -19.352 -4.289 1.00 70.06 765 VAL A C 1
ATOM 5738 O O . VAL A 1 765 ? -17.069 -19.785 -3.240 1.00 70.06 765 VAL A O 1
ATOM 5741 N N . ALA A 1 766 ? -15.466 -19.845 -4.797 1.00 72.75 766 ALA A N 1
ATOM 5742 C CA . ALA A 1 766 ? -14.667 -20.866 -4.128 1.00 72.75 766 ALA A CA 1
ATOM 5743 C C . ALA A 1 766 ? -14.047 -20.391 -2.799 1.00 72.75 766 ALA A C 1
ATOM 5745 O O . ALA A 1 766 ? -13.749 -21.234 -1.951 1.00 72.75 766 ALA A O 1
ATOM 5746 N N . GLU A 1 767 ? -13.853 -19.078 -2.630 1.00 71.38 767 GLU A N 1
ATOM 5747 C CA . GLU A 1 767 ? -13.190 -18.464 -1.468 1.00 71.38 767 GLU A CA 1
ATOM 5748 C C . GLU A 1 767 ? -14.162 -17.692 -0.555 1.00 71.38 767 GLU A C 1
ATOM 5750 O O . GLU A 1 767 ? -13.774 -17.310 0.542 1.00 71.38 767 GLU A O 1
ATOM 5755 N N . MET A 1 768 ? -15.427 -17.522 -0.958 1.00 75.19 768 MET A N 1
ATOM 5756 C CA . MET A 1 768 ? -16.444 -16.793 -0.189 1.00 75.19 768 MET A CA 1
ATOM 5757 C C . MET A 1 768 ? -17.011 -17.592 0.992 1.00 75.19 768 MET A C 1
ATOM 5759 O O . MET A 1 768 ? -17.429 -18.743 0.821 1.00 75.19 768 MET A O 1
ATOM 5763 N N . THR A 1 769 ? -17.151 -16.928 2.145 1.00 82.06 769 THR A N 1
ATOM 5764 C CA . THR A 1 769 ? -17.912 -17.414 3.309 1.00 82.06 769 THR A CA 1
ATOM 5765 C C . THR A 1 769 ? -19.327 -17.823 2.908 1.00 82.06 769 THR A C 1
ATOM 5767 O O . THR A 1 769 ? -19.987 -17.147 2.112 1.00 82.06 769 THR A O 1
ATOM 5770 N N . ILE A 1 770 ? -19.808 -18.939 3.456 1.00 82.44 770 ILE A N 1
ATOM 5771 C CA . ILE A 1 770 ? -21.068 -19.554 3.038 1.00 82.44 770 ILE A CA 1
ATOM 5772 C C . ILE A 1 770 ? -21.862 -20.075 4.238 1.00 82.44 770 ILE A C 1
ATOM 5774 O O . ILE A 1 770 ? -21.314 -20.742 5.118 1.00 82.44 770 ILE A O 1
ATOM 5778 N N . CYS A 1 771 ? -23.163 -19.796 4.276 1.00 87.12 771 CYS A N 1
ATOM 5779 C CA . CYS A 1 771 ? -24.057 -20.360 5.278 1.00 87.12 771 CYS A CA 1
ATOM 5780 C C . CYS A 1 771 ? -24.417 -21.795 4.884 1.00 87.12 771 CYS A C 1
ATOM 5782 O O . CYS A 1 771 ? -24.879 -22.034 3.767 1.00 87.12 771 CYS A O 1
ATOM 5784 N N . GLY A 1 772 ? -24.219 -22.757 5.781 1.00 87.19 772 GLY A N 1
ATOM 5785 C CA . GLY A 1 772 ? -24.673 -24.133 5.612 1.00 87.19 772 GLY A CA 1
ATOM 5786 C C . GLY A 1 772 ? -26.147 -24.322 5.974 1.00 87.19 772 GLY A C 1
ATOM 5787 O O . GLY A 1 772 ? -26.731 -23.545 6.727 1.00 87.19 772 GLY A O 1
ATOM 5788 N N . SER A 1 773 ? -26.741 -25.412 5.488 1.00 86.75 773 SER A N 1
ATOM 5789 C CA . SER A 1 773 ? -28.093 -25.867 5.848 1.00 86.75 773 SER A CA 1
ATOM 5790 C C . SER A 1 773 ? -28.271 -26.189 7.343 1.00 86.75 773 SER A C 1
ATOM 5792 O O . SER A 1 773 ? -29.397 -26.330 7.811 1.00 86.75 773 SER A O 1
ATOM 5794 N N . ASP A 1 774 ? -27.182 -26.261 8.116 1.00 85.00 774 ASP A N 1
ATOM 5795 C CA . ASP A 1 774 ? -27.185 -26.359 9.580 1.00 85.00 774 ASP A CA 1
ATOM 5796 C C . ASP A 1 774 ? -27.270 -24.997 10.302 1.00 85.00 774 ASP A C 1
ATOM 5798 O O . ASP A 1 774 ? -27.250 -24.958 11.536 1.00 85.00 774 ASP A O 1
ATOM 5802 N N . GLY A 1 775 ? -27.345 -23.889 9.556 1.00 81.50 775 GLY A N 1
ATOM 5803 C CA . GLY A 1 775 ? -27.376 -22.527 10.088 1.00 81.50 775 GLY A CA 1
ATOM 5804 C C . GLY A 1 775 ? -26.024 -22.018 10.596 1.00 81.50 775 GLY A C 1
ATOM 5805 O O . GLY A 1 775 ? -25.994 -21.049 11.355 1.00 81.50 775 GLY A O 1
ATOM 5806 N N . LYS A 1 776 ? -24.904 -22.650 10.215 1.00 83.38 776 LYS A N 1
ATOM 5807 C CA . LYS A 1 776 ? -23.549 -22.172 10.531 1.00 83.38 776 LYS A CA 1
ATOM 5808 C C . LYS A 1 776 ? -22.861 -21.588 9.306 1.00 83.38 776 LYS A C 1
ATOM 5810 O O . LYS A 1 776 ? -22.961 -22.134 8.212 1.00 83.38 776 LYS A O 1
ATOM 5815 N N . ALA A 1 777 ? -22.107 -20.512 9.505 1.00 82.19 777 ALA A N 1
ATOM 5816 C CA . ALA A 1 777 ? -21.179 -20.021 8.497 1.00 82.19 777 ALA A CA 1
ATOM 5817 C C . ALA A 1 777 ? -19.928 -20.916 8.438 1.00 82.19 777 ALA A C 1
ATOM 5819 O O . ALA A 1 777 ? -19.415 -21.352 9.471 1.00 82.19 777 ALA A O 1
ATOM 5820 N N . TYR A 1 778 ? -19.444 -21.165 7.225 1.00 85.25 778 TYR A N 1
ATOM 5821 C CA . TYR A 1 778 ? -18.192 -21.851 6.922 1.00 85.25 778 TYR A CA 1
ATOM 5822 C C . TYR A 1 778 ? -17.332 -20.920 6.065 1.00 85.25 778 TYR A C 1
ATOM 5824 O O . TYR A 1 778 ? -17.844 -20.348 5.104 1.00 85.25 778 TYR A O 1
ATOM 5832 N N . ASP A 1 779 ? -16.036 -20.813 6.373 1.00 79.62 779 ASP A N 1
ATOM 5833 C CA . ASP A 1 779 ? -15.098 -19.851 5.764 1.00 79.62 779 ASP A CA 1
ATOM 5834 C C . ASP A 1 779 ? -15.077 -19.919 4.227 1.00 79.62 779 ASP A C 1
ATOM 5836 O O . ASP A 1 779 ? -14.802 -18.934 3.559 1.00 79.62 779 ASP A O 1
ATOM 5840 N N . ASN A 1 780 ? -15.366 -21.094 3.659 1.00 81.06 780 ASN A N 1
ATOM 5841 C CA . ASN A 1 780 ? -15.686 -21.258 2.246 1.00 81.06 780 ASN A CA 1
ATOM 5842 C C . ASN A 1 780 ? -16.385 -22.596 1.968 1.00 81.06 780 ASN A C 1
ATOM 5844 O O . ASN A 1 780 ? -16.460 -23.491 2.819 1.00 81.06 780 ASN A O 1
ATOM 5848 N N . ILE A 1 781 ? -16.842 -22.775 0.726 1.00 83.88 781 ILE A N 1
ATOM 5849 C CA . ILE A 1 781 ? -17.497 -24.008 0.274 1.00 83.88 781 ILE A CA 1
ATOM 5850 C C . ILE A 1 781 ? -16.603 -25.261 0.401 1.00 83.88 781 ILE A C 1
ATOM 5852 O O . ILE A 1 781 ? -17.130 -26.344 0.655 1.00 83.88 781 ILE A O 1
ATOM 5856 N N . CYS A 1 782 ? -15.266 -25.147 0.333 1.00 85.19 782 CYS A N 1
ATOM 5857 C CA . CYS A 1 782 ? -14.370 -26.283 0.609 1.00 85.19 782 CYS A CA 1
ATOM 5858 C C . CYS A 1 782 ? -14.428 -26.707 2.082 1.00 85.19 782 CYS A C 1
ATOM 5860 O O . CYS A 1 782 ? -14.461 -27.904 2.366 1.00 85.19 782 CYS A O 1
ATOM 5862 N N . LYS A 1 783 ? -14.478 -25.763 3.031 1.00 87.44 783 LYS A N 1
ATOM 5863 C CA . LYS A 1 783 ? -14.620 -26.066 4.467 1.00 87.44 783 LYS A CA 1
ATOM 5864 C C . LYS A 1 783 ? -15.953 -26.746 4.769 1.00 87.44 783 LYS A C 1
ATOM 5866 O O . LYS A 1 783 ? -15.956 -27.768 5.457 1.00 87.44 783 LYS A O 1
ATOM 5871 N N . LEU A 1 784 ? -17.049 -26.251 4.188 1.00 89.12 784 LEU A N 1
ATOM 5872 C CA . LEU A 1 784 ? -18.372 -26.878 4.283 1.00 89.12 784 LEU A CA 1
ATOM 5873 C C . LEU A 1 784 ? -18.345 -28.309 3.720 1.00 89.12 784 LEU A C 1
ATOM 5875 O O . LEU A 1 784 ? -18.710 -29.251 4.422 1.00 89.12 784 LEU A O 1
ATOM 5879 N N . GLN A 1 785 ? -17.832 -28.503 2.499 1.00 84.44 785 GLN A N 1
ATOM 5880 C CA . GLN A 1 785 ? -17.716 -29.827 1.872 1.00 84.44 785 GLN A CA 1
ATOM 5881 C C . GLN A 1 785 ? -16.804 -30.783 2.655 1.00 84.44 785 GLN A C 1
ATOM 5883 O O . GLN A 1 785 ? -17.122 -31.964 2.787 1.00 84.44 785 GLN A O 1
ATOM 5888 N N . GLN A 1 786 ? -15.686 -30.301 3.210 1.00 84.81 786 GLN A N 1
ATOM 5889 C CA . GLN A 1 786 ? -14.810 -31.108 4.062 1.00 84.81 786 GLN A CA 1
ATOM 5890 C C . GLN A 1 786 ? -15.517 -31.531 5.350 1.00 84.81 786 GLN A C 1
ATOM 5892 O O . GLN A 1 786 ? -15.395 -32.690 5.743 1.00 84.81 786 GLN A O 1
ATOM 5897 N N . PHE A 1 787 ? -16.279 -30.641 5.988 1.00 87.50 787 PHE A N 1
ATOM 5898 C CA . PHE A 1 787 ? -17.049 -30.967 7.188 1.00 87.50 787 PHE A CA 1
ATOM 5899 C C . PHE A 1 787 ? -18.172 -31.976 6.884 1.00 87.50 787 PHE A C 1
ATOM 5901 O O . PHE A 1 787 ? -18.257 -33.016 7.542 1.00 87.50 787 PHE A O 1
ATOM 5908 N N . ALA A 1 788 ? -18.952 -31.733 5.824 1.00 88.00 788 ALA A N 1
ATOM 5909 C CA . ALA A 1 788 ? -19.976 -32.646 5.308 1.00 88.00 788 ALA A CA 1
ATOM 5910 C C . ALA A 1 788 ? -19.397 -34.035 4.984 1.00 88.00 788 ALA A C 1
ATOM 5912 O O . ALA A 1 788 ? -19.982 -35.063 5.329 1.00 88.00 788 ALA A O 1
ATOM 5913 N N . CYS A 1 789 ? -18.201 -34.076 4.389 1.00 84.81 789 CYS A N 1
ATOM 5914 C CA . CYS A 1 789 ? -17.473 -35.305 4.103 1.00 84.81 789 CYS A CA 1
ATOM 5915 C C . CYS A 1 789 ? -17.009 -36.026 5.374 1.00 84.81 789 CYS A C 1
ATOM 5917 O O . CYS A 1 789 ? -17.298 -37.212 5.540 1.00 84.81 789 CYS A O 1
ATOM 5919 N N . MET A 1 790 ? -16.305 -35.339 6.278 1.00 81.69 790 MET A N 1
ATOM 5920 C CA . MET A 1 790 ? -15.725 -35.956 7.480 1.00 81.69 790 MET A CA 1
ATOM 5921 C C . MET A 1 790 ? -16.790 -36.541 8.410 1.00 81.69 790 MET A C 1
ATOM 5923 O O . MET A 1 790 ? -16.535 -37.552 9.061 1.00 81.69 790 MET A O 1
ATOM 5927 N N . HIS A 1 791 ? -17.974 -35.929 8.451 1.00 83.31 791 HIS A N 1
ATOM 5928 C CA . HIS A 1 791 ? -19.079 -36.357 9.306 1.00 83.31 791 HIS A CA 1
ATOM 5929 C C . HIS A 1 791 ? -20.199 -37.110 8.562 1.00 83.31 791 HIS A C 1
ATOM 5931 O O . HIS A 1 791 ? -21.138 -37.558 9.213 1.00 83.31 791 HIS A O 1
ATOM 5937 N N . GLN A 1 792 ? -20.094 -37.277 7.234 1.00 80.38 792 GLN A N 1
ATOM 5938 C CA . GLN A 1 792 ? -21.120 -37.876 6.361 1.00 80.38 792 GLN A CA 1
ATOM 5939 C C . GLN A 1 792 ? -22.524 -37.280 6.605 1.00 80.38 792 GLN A C 1
ATOM 5941 O O . GLN A 1 792 ? -23.505 -37.999 6.782 1.00 80.38 792 GLN A O 1
ATOM 5946 N N . LEU A 1 793 ? -22.601 -35.946 6.639 1.00 84.19 793 LEU A N 1
ATOM 5947 C CA . LEU A 1 793 ? -23.823 -35.179 6.909 1.00 84.19 793 LEU A CA 1
ATOM 5948 C C . LEU A 1 793 ? -24.445 -34.640 5.623 1.00 84.19 793 LEU A C 1
ATOM 5950 O O . LEU A 1 793 ? -23.716 -34.283 4.702 1.00 84.19 793 LEU A O 1
ATOM 5954 N N . ASP A 1 794 ? -25.768 -34.481 5.616 1.00 86.38 794 ASP A N 1
ATOM 5955 C CA . ASP A 1 794 ? -26.506 -33.746 4.581 1.00 86.38 794 ASP A CA 1
ATOM 5956 C C . ASP A 1 794 ? -26.359 -32.224 4.761 1.00 86.38 794 ASP A C 1
ATOM 5958 O O . ASP A 1 794 ? -27.293 -31.506 5.119 1.00 86.38 794 ASP A O 1
ATOM 5962 N N . LEU A 1 795 ? -25.125 -31.747 4.624 1.00 88.06 795 LEU A N 1
ATOM 5963 C CA . LEU A 1 795 ? -24.760 -30.353 4.826 1.00 88.06 795 LEU A CA 1
ATOM 5964 C C . LEU A 1 795 ? -24.433 -29.715 3.478 1.00 88.06 795 LEU A C 1
ATOM 5966 O O . LEU A 1 795 ? -23.446 -30.074 2.834 1.00 88.06 795 LEU A O 1
ATOM 5970 N N . VAL A 1 796 ? -25.252 -28.744 3.080 1.00 88.94 796 VAL A N 1
ATOM 5971 C CA . VAL A 1 796 ? -25.179 -28.081 1.774 1.00 88.94 796 VAL A CA 1
ATOM 5972 C C . VAL A 1 796 ? -25.260 -26.557 1.925 1.00 88.94 796 VAL A C 1
ATOM 5974 O O . VAL A 1 796 ? -25.811 -26.079 2.915 1.00 88.94 796 VAL A O 1
ATOM 5977 N N . PRO A 1 797 ? -24.713 -25.767 0.984 1.00 86.94 797 PRO A N 1
ATOM 5978 C CA . PRO A 1 797 ? -24.838 -24.310 1.002 1.00 86.94 797 PRO A CA 1
ATOM 5979 C C . PRO A 1 797 ? -26.291 -23.813 0.951 1.00 86.94 797 PRO A C 1
ATOM 5981 O O . PRO A 1 797 ? -27.005 -24.109 -0.004 1.00 86.94 797 PRO A O 1
ATOM 5984 N N . ALA A 1 798 ? -26.705 -23.022 1.940 1.00 85.44 798 ALA A N 1
ATOM 5985 C CA . ALA A 1 798 ? -28.033 -22.416 2.043 1.00 85.44 798 ALA A CA 1
ATOM 5986 C C . ALA A 1 798 ? -28.079 -20.980 1.489 1.00 85.44 798 ALA A C 1
ATOM 5988 O O . ALA A 1 798 ? -28.979 -20.656 0.717 1.00 85.44 798 ALA A O 1
ATOM 5989 N N . THR A 1 799 ? -27.097 -20.138 1.831 1.00 83.31 799 THR A N 1
ATOM 5990 C CA . THR A 1 799 ? -26.928 -18.769 1.297 1.00 83.31 799 THR A CA 1
ATOM 5991 C C . THR A 1 799 ? -25.444 -18.434 1.143 1.00 83.31 799 THR A C 1
ATOM 5993 O O . THR A 1 799 ? -24.601 -19.000 1.842 1.00 83.31 799 THR A O 1
ATOM 5996 N N . LEU A 1 800 ? -25.108 -17.502 0.245 1.00 81.38 800 LEU A N 1
ATOM 5997 C CA . LEU A 1 800 ? -23.784 -16.864 0.261 1.00 81.38 800 LEU A CA 1
ATOM 5998 C C . LEU A 1 800 ? -23.679 -15.907 1.460 1.00 81.38 800 LEU A C 1
ATOM 6000 O O . LEU A 1 800 ? -24.672 -15.286 1.842 1.00 81.38 800 LEU A O 1
ATOM 6004 N N . GLY A 1 801 ? -22.482 -15.776 2.034 1.00 78.62 801 GLY A N 1
ATOM 6005 C CA . GLY A 1 801 ? -22.212 -14.921 3.189 1.00 78.62 801 GLY A CA 1
ATOM 6006 C C . GLY A 1 801 ? -22.570 -15.550 4.540 1.00 78.62 801 GLY A C 1
ATOM 6007 O O . GLY A 1 801 ? -22.640 -16.770 4.699 1.00 78.62 801 GLY A O 1
ATOM 6008 N N . ILE A 1 802 ? -22.760 -14.687 5.538 1.00 74.31 802 ILE A N 1
ATOM 6009 C CA . ILE A 1 802 ? -23.109 -15.058 6.914 1.00 74.31 802 ILE A CA 1
ATOM 6010 C C . ILE A 1 802 ? -24.585 -15.486 6.966 1.00 74.31 802 ILE A C 1
ATOM 6012 O O . ILE A 1 802 ? -25.429 -14.917 6.274 1.00 74.31 802 ILE A O 1
ATOM 6016 N N . CYS A 1 803 ? -24.913 -16.476 7.798 1.00 72.88 803 CYS A N 1
ATOM 6017 C CA . CYS A 1 803 ? -26.298 -16.898 8.001 1.00 72.88 803 CYS A CA 1
ATOM 6018 C C . CYS A 1 803 ? -27.167 -15.740 8.537 1.00 72.88 803 CYS A C 1
ATOM 6020 O O . CYS A 1 803 ? -26.784 -15.132 9.542 1.00 72.88 803 CYS A O 1
ATOM 6022 N N . PRO A 1 804 ? -28.332 -15.442 7.927 1.00 60.94 804 PRO A N 1
ATOM 6023 C CA . PRO A 1 804 ? -29.202 -14.358 8.381 1.00 60.94 804 PRO A CA 1
ATOM 6024 C C . PRO A 1 804 ? -29.695 -14.605 9.815 1.00 60.94 804 PRO A C 1
ATOM 6026 O O . PRO A 1 804 ? -30.225 -15.674 10.128 1.00 60.94 804 PRO A O 1
ATOM 6029 N N . GLN A 1 805 ? -29.525 -13.611 10.691 1.00 48.81 805 GLN A N 1
ATOM 6030 C CA . GLN A 1 805 ? -29.855 -13.705 12.118 1.00 48.81 805 GLN A CA 1
ATOM 6031 C C . GLN A 1 805 ? -31.359 -13.532 12.402 1.00 48.81 805 GLN A C 1
ATOM 6033 O O . GLN A 1 805 ? -31.739 -12.673 13.186 1.00 48.81 805 GLN A O 1
ATOM 6038 N N . ASP A 1 806 ? -32.215 -14.365 11.801 1.00 41.16 806 ASP A N 1
ATOM 6039 C CA . ASP A 1 806 ? -33.664 -14.342 12.080 1.00 41.16 806 ASP A CA 1
ATOM 6040 C C . ASP A 1 806 ? -34.337 -15.732 12.092 1.00 41.16 806 ASP A C 1
ATOM 6042 O O . ASP A 1 806 ? -35.512 -15.907 11.776 1.00 41.16 806 ASP A O 1
ATOM 6046 N N . ILE A 1 807 ? -33.595 -16.760 12.529 1.00 36.28 807 ILE A N 1
ATOM 6047 C CA . ILE A 1 807 ? -34.176 -18.037 12.999 1.00 36.28 807 ILE A CA 1
ATOM 6048 C C . ILE A 1 807 ? -33.710 -18.324 14.435 1.00 36.28 807 ILE A C 1
ATOM 6050 O O . ILE A 1 807 ? -33.158 -19.376 14.766 1.00 36.28 807 ILE A O 1
ATOM 6054 N N . ASN A 1 808 ? -33.952 -17.361 15.325 1.00 29.95 808 ASN A N 1
ATOM 6055 C CA . ASN A 1 808 ? -33.935 -17.625 16.761 1.00 29.95 808 ASN A CA 1
ATOM 6056 C C . ASN A 1 808 ? -35.183 -18.440 17.181 1.00 29.95 808 ASN A C 1
ATOM 6058 O O . ASN A 1 808 ? -36.247 -18.354 16.575 1.00 29.95 808 ASN A O 1
ATOM 6062 N N . ASN A 1 809 ? -35.055 -19.203 18.276 1.00 32.53 809 ASN A N 1
ATOM 6063 C CA . ASN A 1 809 ? -36.149 -19.798 19.072 1.00 32.53 809 ASN A CA 1
ATOM 6064 C C . ASN A 1 809 ? -36.847 -21.130 18.685 1.00 32.53 809 ASN A C 1
ATOM 6066 O O . ASN A 1 809 ? -37.921 -21.376 19.232 1.00 32.53 809 ASN A O 1
ATOM 6070 N N . LYS A 1 810 ? -36.259 -22.078 17.918 1.00 35.28 810 LYS A N 1
ATOM 6071 C CA . LYS A 1 810 ? -36.773 -23.491 17.926 1.00 35.28 810 LYS A CA 1
ATOM 6072 C C . LYS A 1 810 ? -35.795 -24.680 18.067 1.00 35.28 810 LYS A C 1
ATOM 6074 O O . LYS A 1 810 ? -36.232 -25.712 18.565 1.00 35.28 810 LYS A O 1
ATOM 6079 N N . ASN A 1 811 ? -34.495 -24.586 17.754 1.00 35.84 811 ASN A N 1
ATOM 6080 C CA . ASN A 1 811 ? -33.630 -25.793 17.652 1.00 35.84 811 ASN A CA 1
ATOM 6081 C C . ASN A 1 811 ? -32.677 -26.099 18.840 1.00 35.84 811 ASN A C 1
ATOM 6083 O O . ASN A 1 811 ? -31.911 -27.066 18.794 1.00 35.84 811 ASN A O 1
ATOM 6087 N N . ASN A 1 812 ? -32.736 -25.343 19.943 1.00 37.50 812 ASN A N 1
ATOM 6088 C CA . ASN A 1 812 ? -31.739 -25.417 21.029 1.00 37.50 812 ASN A CA 1
ATOM 6089 C C . ASN A 1 812 ? -31.750 -26.697 21.902 1.00 37.50 812 ASN A C 1
ATOM 6091 O O . ASN A 1 812 ? -30.795 -26.919 22.650 1.00 37.50 812 ASN A O 1
ATOM 6095 N N . GLU A 1 813 ? -32.763 -27.568 21.821 1.00 37.78 813 GLU A N 1
ATOM 6096 C CA . GLU A 1 813 ? -32.770 -28.845 22.564 1.00 37.78 813 GLU A CA 1
ATOM 6097 C C . GLU A 1 813 ? -32.089 -30.012 21.827 1.00 37.78 813 GLU A C 1
ATOM 6099 O O . GLU A 1 813 ? -31.481 -30.872 22.470 1.00 37.78 813 GLU A O 1
ATOM 6104 N N . VAL A 1 814 ? -32.149 -30.055 20.491 1.00 36.94 814 VAL A N 1
ATOM 6105 C CA . VAL A 1 814 ? -31.594 -31.176 19.706 1.00 36.94 814 VAL A CA 1
ATOM 6106 C C . VAL A 1 814 ? -30.063 -31.107 19.665 1.00 36.94 814 VAL A C 1
ATOM 6108 O O . VAL A 1 814 ? -29.396 -32.130 19.847 1.00 36.94 814 VAL A O 1
ATOM 6111 N N . GLN A 1 815 ? -29.503 -29.896 19.542 1.00 39.75 815 GLN A N 1
ATOM 6112 C CA . GLN A 1 815 ? -28.060 -29.627 19.630 1.00 39.75 815 GLN A CA 1
ATOM 6113 C C . GLN A 1 815 ? -27.479 -30.153 20.961 1.00 39.75 815 GLN A C 1
ATOM 6115 O O . GLN A 1 815 ? -26.557 -30.971 20.973 1.00 39.75 815 GLN A O 1
ATOM 6120 N N . ARG A 1 816 ? -28.101 -29.779 22.093 1.00 40.28 816 ARG A N 1
ATOM 6121 C CA . ARG A 1 816 ? -27.653 -30.126 23.460 1.00 40.28 816 ARG A CA 1
ATOM 6122 C C . ARG A 1 816 ? -27.707 -31.627 23.782 1.00 40.28 816 ARG A C 1
ATOM 6124 O O . ARG A 1 816 ? -27.053 -32.068 24.728 1.00 40.28 816 ARG A O 1
ATOM 6131 N N . ARG A 1 817 ? -28.467 -32.426 23.020 1.00 39.78 817 ARG A N 1
ATOM 6132 C CA . ARG A 1 817 ? -28.519 -33.895 23.172 1.00 39.78 817 ARG A CA 1
ATOM 6133 C C . ARG A 1 817 ? -27.443 -34.627 22.360 1.00 39.78 817 ARG A C 1
ATOM 6135 O O . ARG A 1 817 ? -27.060 -35.727 22.758 1.00 39.78 817 ARG A O 1
ATOM 6142 N N . ARG A 1 818 ? -26.921 -34.042 21.272 1.00 35.59 818 ARG A N 1
ATOM 6143 C CA . ARG A 1 818 ? -25.890 -34.675 20.418 1.00 35.59 818 ARG A CA 1
ATOM 6144 C C . ARG A 1 818 ? -24.475 -34.611 21.011 1.00 35.59 818 ARG A C 1
ATOM 6146 O O . ARG A 1 818 ? -23.692 -35.529 20.797 1.00 35.59 818 ARG A O 1
ATOM 6153 N N . GLU A 1 819 ? -24.165 -33.602 21.823 1.00 40.12 819 GLU A N 1
ATOM 6154 C CA . GLU A 1 819 ? -22.811 -33.383 22.373 1.00 40.12 819 GLU A CA 1
ATOM 6155 C C . GLU A 1 819 ? -22.431 -34.302 23.555 1.00 40.12 819 GLU A C 1
ATOM 6157 O O . GLU A 1 819 ? -21.271 -34.354 23.953 1.00 40.12 819 GLU A O 1
ATOM 6162 N N . ARG A 1 820 ? -23.373 -35.076 24.116 1.00 40.03 820 ARG A N 1
ATOM 6163 C CA . ARG A 1 820 ? -23.148 -35.899 25.326 1.00 40.03 820 ARG A CA 1
ATOM 6164 C C . ARG A 1 820 ? -22.772 -37.371 25.069 1.00 40.03 820 ARG A C 1
ATOM 6166 O O . ARG A 1 820 ? -22.874 -38.171 25.997 1.00 40.03 820 ARG A O 1
ATOM 6173 N N . LYS A 1 821 ? -22.408 -37.776 23.839 1.00 34.84 821 LYS A N 1
ATOM 6174 C CA . LYS A 1 821 ? -22.364 -39.216 23.476 1.00 34.84 821 LYS A CA 1
ATOM 6175 C C . LYS A 1 821 ? -21.203 -39.758 22.618 1.00 34.84 821 LYS A C 1
ATOM 6177 O O . LYS A 1 821 ? -21.328 -40.875 22.124 1.00 34.84 821 LYS A O 1
ATOM 6182 N N . LEU A 1 822 ? -20.059 -39.072 22.497 1.00 34.53 822 LEU A N 1
ATOM 6183 C CA . LEU A 1 822 ? -18.818 -39.701 21.994 1.00 34.53 822 LEU A CA 1
ATOM 6184 C C . LEU A 1 822 ? -17.734 -39.766 23.081 1.00 34.53 822 LEU A C 1
ATOM 6186 O O . LEU A 1 822 ? -17.301 -38.747 23.610 1.00 34.53 822 LEU A O 1
ATOM 6190 N N . ALA A 1 823 ? -17.298 -40.985 23.405 1.00 31.09 823 ALA A N 1
ATOM 6191 C CA . ALA A 1 823 ? -16.313 -41.268 24.445 1.00 31.09 823 ALA A CA 1
ATOM 6192 C C . ALA A 1 823 ? -14.884 -41.357 23.878 1.00 31.09 823 ALA A C 1
ATOM 6194 O O . ALA A 1 823 ? -14.658 -42.039 22.880 1.00 31.09 823 ALA A O 1
ATOM 6195 N N . GLY A 1 824 ? -13.902 -40.744 24.551 1.00 42.84 824 GLY A N 1
ATOM 6196 C CA . GLY A 1 824 ? -12.490 -40.872 24.172 1.00 42.84 824 GLY A CA 1
ATOM 6197 C C . GLY A 1 824 ? -11.509 -40.171 25.117 1.00 42.84 824 GLY A C 1
ATOM 6198 O O . GLY A 1 824 ? -11.413 -38.951 25.109 1.00 42.84 824 GLY A O 1
ATOM 6199 N N . THR A 1 825 ? -10.714 -40.961 25.853 1.00 54.09 825 THR A N 1
ATOM 6200 C CA . THR A 1 825 ? -9.608 -40.564 26.764 1.00 54.09 825 THR A CA 1
ATOM 6201 C C . THR A 1 825 ? -9.936 -39.632 27.946 1.00 54.09 825 THR A C 1
ATOM 6203 O O . THR A 1 825 ? -10.634 -38.634 27.827 1.00 54.09 825 THR A O 1
ATOM 6206 N N . ALA A 1 826 ? -9.372 -39.942 29.120 1.00 58.44 826 ALA A N 1
ATOM 6207 C CA . ALA A 1 826 ? -9.401 -39.043 30.275 1.00 58.44 826 ALA A CA 1
ATOM 6208 C C . ALA A 1 826 ? -8.386 -37.902 30.090 1.00 58.44 826 ALA A C 1
ATOM 6210 O O . ALA A 1 826 ? -7.233 -38.160 29.738 1.00 58.44 826 ALA A O 1
ATOM 6211 N N . ILE A 1 827 ? -8.819 -36.660 30.320 1.00 71.31 827 ILE A N 1
ATOM 6212 C CA . ILE A 1 827 ? -8.022 -35.438 30.143 1.00 71.31 827 ILE A CA 1
ATOM 6213 C C . ILE A 1 827 ? -8.236 -34.533 31.370 1.00 71.31 827 ILE A C 1
ATOM 6215 O O . ILE A 1 827 ? -9.336 -34.465 31.923 1.00 71.31 827 ILE A O 1
ATOM 6219 N N . LEU A 1 828 ? -7.183 -33.847 31.822 1.00 76.94 828 LEU A N 1
ATOM 6220 C CA . LEU A 1 828 ? -7.268 -32.808 32.853 1.00 76.94 828 LEU A CA 1
ATOM 6221 C C . LEU A 1 828 ? -8.216 -31.693 32.389 1.00 76.94 828 LEU A C 1
ATOM 6223 O O . LEU A 1 828 ? -8.074 -31.179 31.282 1.00 76.94 828 LEU A O 1
ATOM 6227 N N . GLY A 1 829 ? -9.171 -31.315 33.239 1.00 75.12 829 GLY A N 1
ATOM 6228 C CA . GLY A 1 829 ? -10.275 -30.421 32.876 1.00 75.12 829 GLY A CA 1
ATOM 6229 C C . GLY A 1 829 ? -11.579 -31.120 32.468 1.00 75.12 829 GLY A C 1
ATOM 6230 O O . GLY A 1 829 ? -12.582 -30.427 32.310 1.00 75.12 829 GLY A O 1
ATOM 6231 N N . ASN A 1 830 ? -11.618 -32.457 32.364 1.00 78.94 830 ASN A N 1
ATOM 6232 C CA . ASN A 1 830 ? -12.886 -33.193 32.264 1.00 78.94 830 ASN A CA 1
ATOM 6233 C C . ASN A 1 830 ? -13.824 -32.826 33.428 1.00 78.94 830 ASN A C 1
ATOM 6235 O O . ASN A 1 830 ? -13.365 -32.637 34.560 1.00 78.94 830 ASN A O 1
ATOM 6239 N N . LEU A 1 831 ? -15.128 -32.748 33.141 1.00 77.69 831 LEU A N 1
ATOM 6240 C CA . LEU A 1 831 ? -16.166 -32.554 34.156 1.00 77.69 831 LEU A CA 1
ATOM 6241 C C . LEU A 1 831 ? -16.190 -33.735 35.134 1.00 77.69 831 LEU A C 1
ATOM 6243 O O . LEU A 1 831 ? -16.003 -34.880 34.727 1.00 77.69 831 LEU A O 1
ATOM 6247 N N . CYS A 1 832 ? -16.448 -33.439 36.404 1.00 82.44 832 CYS A N 1
ATOM 6248 C CA . CYS A 1 832 ? -16.539 -34.416 37.485 1.00 82.44 832 CYS A CA 1
ATOM 6249 C C . CYS A 1 832 ? -17.656 -34.032 38.459 1.00 82.44 832 CYS A C 1
ATOM 6251 O O . CYS A 1 832 ? -17.941 -32.849 38.645 1.00 82.44 832 CYS A O 1
ATOM 6253 N N . VAL A 1 833 ? -18.275 -35.021 39.094 1.00 77.75 833 VAL A N 1
ATOM 6254 C CA . VAL A 1 833 ? -19.165 -34.835 40.245 1.00 77.75 833 VAL A CA 1
ATOM 6255 C C . VAL A 1 833 ? -18.341 -34.890 41.528 1.00 77.75 833 VAL A C 1
ATOM 6257 O O . VAL A 1 833 ? -18.464 -34.002 42.375 1.00 77.75 833 VAL A O 1
ATOM 6260 N N . ASP A 1 834 ? -17.445 -35.872 41.633 1.00 82.88 834 ASP A N 1
ATOM 6261 C CA . ASP A 1 834 ? -16.513 -36.067 42.744 1.00 82.88 834 ASP A CA 1
ATOM 6262 C C . ASP A 1 834 ? -15.132 -36.568 42.265 1.00 82.88 834 ASP A C 1
ATOM 6264 O O . ASP A 1 834 ? -14.876 -36.697 41.066 1.00 82.88 834 ASP A O 1
ATOM 6268 N N . ASP A 1 835 ? -14.207 -36.794 43.204 1.00 84.31 835 ASP A N 1
ATOM 6269 C CA . ASP A 1 835 ? -12.820 -37.192 42.922 1.00 84.31 835 ASP A CA 1
ATOM 6270 C C . ASP A 1 835 ? -12.696 -38.512 42.130 1.00 84.31 835 ASP A C 1
ATOM 6272 O O . ASP A 1 835 ? -11.689 -38.708 41.448 1.00 84.31 835 ASP A O 1
ATOM 6276 N N . ASN A 1 836 ? -13.697 -39.402 42.162 1.00 76.69 836 ASN A N 1
ATOM 6277 C CA . ASN A 1 836 ? -13.661 -40.699 41.474 1.00 76.69 836 ASN A CA 1
ATOM 6278 C C . ASN A 1 836 ? -13.822 -40.575 39.949 1.00 76.69 836 ASN A C 1
ATOM 6280 O O . ASN A 1 836 ? -13.334 -41.428 39.202 1.00 76.69 836 ASN A O 1
ATOM 6284 N N . ASP A 1 837 ? -14.448 -39.500 39.460 1.00 70.31 837 ASP A N 1
ATOM 6285 C CA . ASP A 1 837 ? -14.528 -39.208 38.021 1.00 70.31 837 ASP A CA 1
ATOM 6286 C C . ASP A 1 837 ? -13.155 -38.821 37.434 1.00 70.31 837 ASP A C 1
ATOM 6288 O O . ASP A 1 837 ? -12.920 -38.911 36.222 1.00 70.31 837 ASP A O 1
ATOM 6292 N N . CYS A 1 838 ? -12.209 -38.426 38.289 1.00 82.94 838 CYS A N 1
ATOM 6293 C CA . CYS A 1 838 ? -10.904 -37.911 37.902 1.00 82.94 838 CYS A CA 1
ATOM 6294 C C . CYS A 1 838 ? -9.860 -39.021 37.706 1.00 82.94 838 CYS A C 1
ATOM 6296 O O . CYS A 1 838 ? -8.948 -39.234 38.500 1.00 82.94 838 CYS A O 1
ATOM 6298 N N . ARG A 1 839 ? -9.961 -39.705 36.560 1.00 79.69 839 ARG A N 1
ATOM 6299 C CA . ARG A 1 839 ? -9.144 -40.880 36.177 1.00 79.69 839 ARG A CA 1
ATOM 6300 C C . ARG A 1 839 ? -7.647 -40.620 35.900 1.00 79.69 839 ARG A C 1
ATOM 6302 O O . ARG A 1 839 ? -6.980 -41.500 35.360 1.00 79.69 839 ARG A O 1
ATOM 6309 N N . ILE A 1 840 ? -7.105 -39.441 36.216 1.00 80.56 840 ILE A N 1
ATOM 6310 C CA . ILE A 1 840 ? -5.675 -39.118 36.044 1.00 80.56 840 ILE A CA 1
ATOM 6311 C C . ILE A 1 840 ? -4.987 -39.143 37.412 1.00 80.56 840 ILE A C 1
ATOM 6313 O O . ILE A 1 840 ? -5.478 -38.566 38.382 1.00 80.56 840 ILE A O 1
ATOM 6317 N N . PHE A 1 841 ? -3.828 -39.795 37.503 1.00 83.56 841 PHE A N 1
ATOM 6318 C CA . PHE A 1 841 ? -3.099 -39.902 38.766 1.00 83.56 841 PHE A CA 1
ATOM 6319 C C . PHE A 1 841 ? -2.698 -38.520 39.314 1.00 83.56 841 PHE A C 1
ATOM 6321 O O . PHE A 1 841 ? -2.320 -37.625 38.557 1.00 83.56 841 PHE A O 1
ATOM 6328 N N . ASN A 1 842 ? -2.786 -38.354 40.637 1.00 86.94 842 ASN A N 1
ATOM 6329 C CA . ASN A 1 842 ? -2.650 -37.070 41.333 1.00 86.94 842 ASN A CA 1
ATOM 6330 C C . ASN A 1 842 ? -3.624 -35.977 40.857 1.00 86.94 842 ASN A C 1
ATOM 6332 O O . ASN A 1 842 ? -3.252 -34.805 40.836 1.00 86.94 842 ASN A O 1
ATOM 6336 N N . THR A 1 843 ? -4.876 -36.328 40.538 1.00 89.00 843 THR A N 1
ATOM 6337 C CA . THR A 1 843 ? -5.958 -35.343 40.343 1.00 89.00 843 THR A CA 1
ATOM 6338 C C . THR A 1 843 ? -7.035 -35.390 41.426 1.00 89.00 843 THR A C 1
ATOM 6340 O O . THR A 1 843 ? -7.075 -36.321 42.228 1.00 89.00 843 THR A O 1
ATOM 6343 N N . TYR A 1 844 ? -7.838 -34.329 41.496 1.00 92.62 844 TYR A N 1
ATOM 6344 C CA . TYR A 1 844 ? -8.999 -34.169 42.373 1.00 92.62 844 TYR A CA 1
ATOM 6345 C C . TYR A 1 844 ? -10.070 -33.324 41.668 1.00 92.62 844 TYR A C 1
ATOM 6347 O O . TYR A 1 844 ? -9.763 -32.578 40.730 1.00 92.62 844 TYR A O 1
ATOM 6355 N N . CYS A 1 845 ? -11.319 -33.440 42.105 1.00 90.38 845 CYS A N 1
ATOM 6356 C CA . CYS A 1 845 ? -12.464 -32.766 41.523 1.00 90.38 845 CYS A CA 1
ATOM 6357 C C . CYS A 1 845 ? -12.695 -31.403 42.184 1.00 90.38 845 CYS A C 1
ATOM 6359 O O . CYS A 1 845 ? -12.988 -31.299 43.375 1.00 90.38 845 CYS A O 1
ATOM 6361 N N . ALA A 1 846 ? -12.573 -30.331 41.402 1.00 85.69 846 ALA A N 1
ATOM 6362 C CA . ALA A 1 846 ? -12.598 -28.967 41.912 1.00 85.69 846 ALA A CA 1
ATOM 6363 C C . ALA A 1 846 ? -13.515 -28.061 41.092 1.00 85.69 846 ALA A C 1
ATOM 6365 O O . ALA A 1 846 ? -13.551 -28.123 39.862 1.00 85.69 846 ALA A O 1
ATOM 6366 N N . GLU A 1 847 ? -14.208 -27.154 41.773 1.00 78.88 847 GLU A N 1
ATOM 6367 C CA . GLU A 1 847 ? -15.069 -26.163 41.130 1.00 78.88 847 GLU A CA 1
ATOM 6368 C C . GLU A 1 847 ? -14.262 -25.222 40.217 1.00 78.88 847 GLU A C 1
ATOM 6370 O O . GLU A 1 847 ? -13.108 -24.873 40.499 1.00 78.88 847 GLU A O 1
ATOM 6375 N N . SER A 1 848 ? -14.840 -24.867 39.073 1.00 59.50 848 SER A N 1
ATOM 6376 C CA . SER A 1 848 ? -14.270 -23.962 38.078 1.00 59.50 848 SER A CA 1
ATOM 6377 C C . SER A 1 848 ? -14.985 -22.613 38.139 1.00 59.50 848 SER A C 1
ATOM 6379 O O . SER A 1 848 ? -16.215 -22.556 38.081 1.00 59.50 848 SER A O 1
ATOM 6381 N N . ASN A 1 849 ? -14.210 -21.527 38.213 1.00 52.19 849 ASN A N 1
ATOM 6382 C CA . ASN A 1 849 ? -14.658 -20.166 38.553 1.00 52.19 849 ASN A CA 1
ATOM 6383 C C . ASN A 1 849 ? -15.592 -19.487 37.520 1.00 52.19 849 ASN A C 1
ATOM 6385 O O . ASN A 1 849 ? -15.742 -18.271 37.563 1.00 52.19 849 ASN A O 1
ATOM 6389 N N . ILE A 1 850 ? -16.171 -20.220 36.561 1.00 37.91 850 ILE A N 1
ATOM 6390 C CA . ILE A 1 850 ? -16.890 -19.648 35.407 1.00 37.91 850 ILE A CA 1
ATOM 6391 C C . ILE A 1 850 ? -18.340 -20.171 35.269 1.00 37.91 850 ILE A C 1
ATOM 6393 O O . ILE A 1 850 ? -19.118 -19.566 34.540 1.00 37.91 850 ILE A O 1
ATOM 6397 N N . ALA A 1 851 ? -18.759 -21.248 35.960 1.00 42.69 851 ALA A N 1
ATOM 6398 C CA . ALA A 1 851 ? -20.107 -21.817 35.727 1.00 42.69 851 ALA A CA 1
ATOM 6399 C C . ALA A 1 851 ? -20.737 -22.681 36.851 1.00 42.69 851 ALA A C 1
ATOM 6401 O O . ALA A 1 851 ? -21.675 -23.424 36.569 1.00 42.69 851 ALA A O 1
ATOM 6402 N N . LYS A 1 852 ? -20.216 -22.681 38.092 1.00 57.97 852 LYS A N 1
ATOM 6403 C CA . LYS A 1 852 ? -20.521 -23.720 39.119 1.00 57.97 852 LYS A CA 1
ATOM 6404 C C . LYS A 1 852 ? -20.276 -25.168 38.641 1.00 57.97 852 LYS A C 1
ATOM 6406 O O . LYS A 1 852 ? -20.793 -26.131 39.203 1.00 57.97 852 LYS A O 1
ATOM 6411 N N . LEU A 1 853 ? -19.484 -25.339 37.579 1.00 61.19 853 LEU A N 1
ATOM 6412 C CA . LEU A 1 853 ? -19.108 -26.640 37.032 1.00 61.19 853 LEU A CA 1
ATOM 6413 C C . LEU A 1 853 ? -17.840 -27.145 37.725 1.00 61.19 853 LEU A C 1
ATOM 6415 O O . LEU A 1 853 ? -16.864 -26.409 37.876 1.00 61.19 853 LEU A O 1
ATOM 6419 N N . ARG A 1 854 ? -17.844 -28.417 38.120 1.00 83.25 854 ARG A N 1
ATOM 6420 C CA . ARG A 1 854 ? -16.700 -29.119 38.710 1.00 83.25 854 ARG A CA 1
ATOM 6421 C C . ARG A 1 854 ? -15.860 -29.808 37.631 1.00 83.25 854 ARG A C 1
ATOM 6423 O O . ARG A 1 854 ? -16.401 -30.332 36.662 1.00 83.25 854 ARG A O 1
ATOM 6430 N N . SER A 1 855 ? -14.537 -29.783 37.787 1.00 87.00 855 SER A N 1
ATOM 6431 C CA . SER A 1 855 ? -13.571 -30.328 36.821 1.00 87.00 855 SER A CA 1
ATOM 6432 C C . SER A 1 855 ? -12.298 -30.865 37.485 1.00 87.00 855 SER A C 1
ATOM 6434 O O . SER A 1 855 ? -11.895 -30.395 38.551 1.00 87.00 855 SER A O 1
ATOM 6436 N N . CYS A 1 856 ? -11.642 -31.830 36.841 1.00 88.69 856 CYS A N 1
ATOM 6437 C CA . CYS A 1 856 ? -10.452 -32.494 37.377 1.00 88.69 856 CYS A CA 1
ATOM 6438 C C . CYS A 1 856 ? -9.181 -31.632 37.275 1.00 88.69 856 CYS A C 1
ATOM 6440 O O . CYS A 1 856 ? -8.769 -31.261 36.172 1.00 88.69 856 CYS A O 1
ATOM 6442 N N . LYS A 1 857 ? -8.520 -31.369 38.412 1.00 88.62 857 LYS A N 1
ATOM 6443 C CA . LYS A 1 857 ? -7.277 -30.574 38.539 1.00 88.62 857 LYS A CA 1
ATOM 6444 C C . LYS A 1 857 ? -6.160 -31.386 39.208 1.00 88.62 857 LYS A C 1
ATOM 6446 O O . LYS A 1 857 ? -6.453 -32.318 39.947 1.00 88.62 857 LYS A O 1
ATOM 6451 N N . CYS A 1 858 ? -4.887 -31.038 38.989 1.00 88.50 858 CYS A N 1
ATOM 6452 C CA . CYS A 1 858 ? -3.761 -31.681 39.689 1.00 88.50 858 CYS A CA 1
ATOM 6453 C C . CYS A 1 858 ? -3.727 -31.314 41.183 1.00 88.50 858 CYS A C 1
ATOM 6455 O O . CYS A 1 858 ? -3.931 -30.153 41.536 1.00 88.50 858 CYS A O 1
ATOM 6457 N N . LYS A 1 859 ? -3.417 -32.289 42.046 1.00 86.81 859 LYS A N 1
ATOM 6458 C CA . LYS A 1 859 ? -3.182 -32.097 43.486 1.00 86.81 859 LYS A CA 1
ATOM 6459 C C . LYS A 1 859 ? -1.962 -31.198 43.734 1.00 86.81 859 LYS A C 1
ATOM 6461 O O . LYS A 1 859 ? -1.046 -31.124 42.913 1.00 86.81 859 LYS A O 1
ATOM 6466 N N . GLN A 1 860 ? -1.947 -30.533 44.890 1.00 75.56 860 GLN A N 1
ATOM 6467 C CA . GLN A 1 860 ? -0.874 -29.628 45.310 1.00 75.56 860 GLN A CA 1
ATOM 6468 C C . GLN A 1 860 ? 0.505 -30.311 45.232 1.00 75.56 860 GLN A C 1
ATOM 6470 O O . GLN A 1 860 ? 0.656 -31.467 45.620 1.00 75.56 860 GLN A O 1
ATOM 6475 N N . GLY A 1 861 ? 1.503 -29.602 44.695 1.00 68.06 861 GLY A N 1
ATOM 6476 C CA . GLY A 1 861 ? 2.844 -30.144 44.428 1.00 68.06 861 GLY A CA 1
ATOM 6477 C C . GLY A 1 861 ? 3.029 -30.781 43.042 1.00 68.06 861 GLY A C 1
ATOM 6478 O O . GLY A 1 861 ? 4.169 -31.046 42.662 1.00 68.06 861 GLY A O 1
ATOM 6479 N N . PHE A 1 862 ? 1.955 -30.965 42.263 1.00 80.00 862 PHE A N 1
ATOM 6480 C CA . PHE A 1 862 ? 2.020 -31.460 40.885 1.00 80.00 862 PHE A CA 1
ATOM 6481 C C . PHE A 1 862 ? 1.435 -30.462 39.872 1.00 80.00 862 PHE A C 1
ATOM 6483 O O . PHE A 1 862 ? 0.457 -29.763 40.133 1.00 80.00 862 PHE A O 1
ATOM 6490 N N . PHE A 1 863 ? 2.007 -30.441 38.671 1.00 74.75 863 PHE A N 1
ATOM 6491 C CA . PHE A 1 863 ? 1.644 -29.561 37.561 1.00 74.75 863 PHE A CA 1
ATOM 6492 C C . PHE A 1 863 ? 1.145 -30.378 36.365 1.00 74.75 863 PHE A C 1
ATOM 6494 O O . PHE A 1 863 ? 1.663 -31.455 36.097 1.00 74.75 863 PHE A O 1
ATOM 6501 N N . GLN A 1 864 ? 0.175 -29.873 35.599 1.00 76.38 864 GLN A N 1
ATOM 6502 C CA . GLN A 1 864 ? -0.308 -30.565 34.393 1.00 76.38 864 GLN A CA 1
ATOM 6503 C C . GLN A 1 864 ? 0.817 -30.810 33.363 1.00 76.38 864 GLN A C 1
ATOM 6505 O O . GLN A 1 864 ? 1.614 -29.911 33.071 1.00 76.38 864 GLN A O 1
ATOM 6510 N N . SER A 1 865 ? 0.841 -31.996 32.758 1.00 73.50 865 SER A N 1
ATOM 6511 C CA . SER A 1 865 ? 1.696 -32.312 31.611 1.00 73.50 865 SER A CA 1
ATOM 6512 C C . SER A 1 865 ? 1.297 -31.512 30.359 1.00 73.50 865 SER A C 1
ATOM 6514 O O . SER A 1 865 ? 0.185 -30.989 30.254 1.00 73.50 865 SER A O 1
ATOM 6516 N N . LYS A 1 866 ? 2.204 -31.418 29.372 1.00 67.88 866 LYS A N 1
ATOM 6517 C CA . LYS A 1 866 ? 1.958 -30.684 28.108 1.00 67.88 866 LYS A CA 1
ATOM 6518 C C . LYS A 1 866 ? 0.767 -31.218 27.306 1.00 67.88 866 LYS A C 1
ATOM 6520 O O . LYS A 1 866 ? 0.150 -30.453 26.577 1.00 67.88 866 LYS A O 1
ATOM 6525 N N . ASP A 1 867 ? 0.485 -32.510 27.417 1.00 70.38 867 ASP A N 1
ATOM 6526 C CA . ASP A 1 867 ? -0.610 -33.209 26.742 1.00 70.38 867 ASP A CA 1
ATOM 6527 C C . ASP A 1 867 ? -1.889 -33.303 27.594 1.00 70.38 867 ASP A C 1
ATOM 6529 O O . ASP A 1 867 ? -2.869 -33.889 27.144 1.00 70.38 867 ASP A O 1
ATOM 6533 N N . MET A 1 868 ? -1.892 -32.721 28.803 1.00 75.75 868 MET A N 1
ATOM 6534 C CA . MET A 1 868 ? -3.010 -32.730 29.761 1.00 75.75 868 MET A CA 1
ATOM 6535 C C . MET A 1 868 ? -3.452 -34.133 30.224 1.00 75.75 868 MET A C 1
ATOM 6537 O O . MET A 1 868 ? -4.579 -34.302 30.687 1.00 75.75 868 MET A O 1
ATOM 6541 N N . LYS A 1 869 ? -2.570 -35.139 30.142 1.00 78.31 869 LYS A N 1
ATOM 6542 C CA . LYS A 1 869 ? -2.856 -36.534 30.537 1.00 78.31 869 LYS A CA 1
ATOM 6543 C C . LYS A 1 869 ? -2.232 -36.965 31.868 1.00 78.31 869 LYS A C 1
ATOM 6545 O O . LYS A 1 869 ? -2.531 -38.058 32.339 1.00 78.31 869 LYS A O 1
ATOM 6550 N N . GLN A 1 870 ? -1.351 -36.157 32.463 1.00 82.44 870 GLN A N 1
ATOM 6551 C CA . GLN A 1 870 ? -0.589 -36.497 33.673 1.00 82.44 870 GLN A CA 1
ATOM 6552 C C . GLN A 1 870 ? -0.343 -35.266 34.564 1.00 82.44 870 GLN A C 1
ATOM 6554 O O . GLN A 1 870 ? -0.454 -34.125 34.113 1.00 82.44 870 GLN A O 1
ATOM 6559 N N . CYS A 1 871 ? 0.055 -35.505 35.816 1.00 85.12 871 CYS A N 1
ATOM 6560 C CA . CYS A 1 871 ? 0.479 -34.486 36.779 1.00 85.12 871 CYS A CA 1
ATOM 6561 C C . CYS A 1 871 ? 1.937 -34.757 37.222 1.00 85.12 871 CYS A C 1
ATOM 6563 O O . CYS A 1 871 ? 2.235 -35.836 37.729 1.00 85.12 871 CYS A O 1
ATOM 6565 N N . ILE A 1 872 ? 2.846 -33.796 37.009 1.00 77.12 872 ILE A N 1
ATOM 6566 C CA . ILE A 1 872 ? 4.318 -33.916 37.122 1.00 77.12 872 ILE A CA 1
ATOM 6567 C C . ILE A 1 872 ? 4.923 -32.980 38.188 1.00 77.12 872 ILE A C 1
ATOM 6569 O O . ILE A 1 872 ? 4.356 -31.933 38.484 1.00 77.12 872 ILE A O 1
ATOM 6573 N N . GLN A 1 873 ? 6.089 -33.332 38.737 1.00 66.06 873 GLN A N 1
ATOM 6574 C CA . GLN A 1 873 ? 6.820 -32.590 39.783 1.00 66.06 873 GLN A CA 1
ATOM 6575 C C . GLN A 1 873 ? 8.175 -32.083 39.237 1.00 66.06 873 GLN A C 1
ATOM 6577 O O . GLN A 1 873 ? 8.787 -32.764 38.415 1.00 66.06 873 GLN A O 1
ATOM 6582 N N . GLU A 1 874 ? 8.660 -30.909 39.664 1.00 48.12 874 GLU A N 1
ATOM 6583 C CA . GLU A 1 874 ? 9.852 -30.238 39.093 1.00 48.12 874 GLU A CA 1
ATOM 6584 C C . GLU A 1 874 ? 10.954 -30.007 40.160 1.00 48.12 874 GLU A C 1
ATOM 6586 O O . GLU A 1 874 ? 10.640 -29.772 41.327 1.00 48.12 874 GLU A O 1
ATOM 6591 N N . LYS A 1 875 ? 12.243 -30.111 39.783 1.00 39.78 875 LYS A N 1
ATOM 6592 C CA . LYS A 1 875 ? 13.424 -29.954 40.671 1.00 39.78 875 LYS A CA 1
ATOM 6593 C C . LYS A 1 875 ? 14.158 -28.628 40.390 1.00 39.78 875 LYS A C 1
ATOM 6595 O O . LYS A 1 875 ? 14.322 -28.273 39.228 1.00 39.78 875 LYS A O 1
ATOM 6600 N N . ASN A 1 876 ? 14.640 -27.940 41.432 1.00 33.41 876 ASN A N 1
ATOM 6601 C CA . ASN A 1 876 ? 15.290 -26.618 41.345 1.00 33.41 876 ASN A CA 1
ATOM 6602 C C . ASN A 1 876 ? 16.817 -26.673 41.134 1.00 33.41 876 ASN A C 1
ATOM 6604 O O . ASN A 1 876 ? 17.498 -27.398 41.856 1.00 33.41 876 ASN A O 1
ATOM 6608 N N . ASN A 1 877 ? 17.339 -25.826 40.235 1.00 33.00 877 ASN A N 1
ATOM 6609 C CA . ASN A 1 877 ? 18.727 -25.326 40.202 1.00 33.00 877 ASN A CA 1
ATOM 6610 C C . ASN A 1 877 ? 18.811 -24.154 39.189 1.00 33.00 877 ASN A C 1
ATOM 6612 O O . ASN A 1 877 ? 18.649 -24.419 38.006 1.00 33.00 877 ASN A O 1
ATOM 6616 N N . ASP A 1 878 ? 19.001 -22.894 39.622 1.00 41.41 878 ASP A N 1
ATOM 6617 C CA . ASP A 1 878 ? 19.344 -21.735 38.748 1.00 41.41 878 ASP A CA 1
ATOM 6618 C C . ASP A 1 878 ? 19.667 -20.457 39.578 1.00 41.41 878 ASP A C 1
ATOM 6620 O O . ASP A 1 878 ? 18.782 -19.851 40.201 1.00 41.41 878 ASP A O 1
ATOM 6624 N N . GLN A 1 879 ? 20.937 -20.021 39.580 1.00 49.97 879 GLN A N 1
ATOM 6625 C CA . GLN A 1 879 ? 21.452 -18.851 40.328 1.00 49.97 879 GLN A CA 1
ATOM 6626 C C . GLN A 1 879 ? 21.017 -17.491 39.727 1.00 49.97 879 GLN A C 1
ATOM 6628 O O . GLN A 1 879 ? 20.311 -17.436 38.719 1.00 49.97 879 GLN A O 1
ATOM 6633 N N . ASN A 1 880 ? 21.306 -16.374 40.406 1.00 50.88 880 ASN A N 1
ATOM 6634 C CA . ASN A 1 880 ? 20.810 -15.039 40.029 1.00 50.88 880 ASN A CA 1
ATOM 6635 C C . ASN A 1 880 ? 21.544 -14.457 38.817 1.00 50.88 880 ASN A C 1
ATOM 6637 O O . ASN A 1 880 ? 22.750 -14.256 38.862 1.00 50.88 880 ASN A O 1
ATOM 6641 N N . SER A 1 881 ? 20.787 -14.136 37.769 1.00 63.34 881 SER A N 1
ATOM 6642 C CA . SER A 1 881 ? 21.269 -13.526 36.530 1.00 63.34 881 SER A CA 1
ATOM 6643 C C . SER A 1 881 ? 20.740 -12.094 36.391 1.00 63.34 881 SER A C 1
ATOM 6645 O O . SER A 1 881 ? 19.549 -11.845 36.613 1.00 63.34 881 SER A O 1
ATOM 6647 N N . SER A 1 882 ? 21.625 -11.171 36.015 1.00 73.25 882 SER A N 1
ATOM 6648 C CA . SER A 1 882 ? 21.354 -9.744 35.806 1.00 73.25 882 SER A CA 1
ATOM 6649 C C . SER A 1 882 ? 21.820 -9.332 34.410 1.00 73.25 882 SER A C 1
ATOM 6651 O O . SER A 1 882 ? 22.803 -9.878 33.913 1.00 73.25 882 SER A O 1
ATOM 6653 N N . TRP A 1 883 ? 21.113 -8.399 33.772 1.00 80.81 883 TRP A N 1
ATOM 6654 C CA . TRP A 1 883 ? 21.342 -8.003 32.381 1.00 80.81 883 TRP A CA 1
ATOM 6655 C C . TRP A 1 883 ? 21.292 -6.486 32.221 1.00 80.81 883 TRP A C 1
ATOM 6657 O O . TRP A 1 883 ? 20.355 -5.849 32.702 1.00 80.81 883 TRP A O 1
ATOM 6667 N N . MET A 1 884 ? 22.254 -5.911 31.495 1.00 77.75 884 MET A N 1
ATOM 6668 C CA . MET A 1 884 ? 22.217 -4.501 31.101 1.00 77.75 884 MET A CA 1
ATOM 6669 C C . MET A 1 884 ? 21.446 -4.314 29.789 1.00 77.75 884 MET A C 1
ATOM 6671 O O . MET A 1 884 ? 21.635 -5.057 28.825 1.00 77.75 884 MET A O 1
ATOM 6675 N N . LEU A 1 885 ? 20.617 -3.276 29.741 1.00 80.50 885 LEU A N 1
ATOM 6676 C CA . LEU A 1 885 ? 19.946 -2.773 28.550 1.00 80.50 885 LEU A CA 1
ATOM 6677 C C . LEU A 1 885 ? 20.527 -1.393 28.195 1.00 80.50 885 LEU A C 1
ATOM 6679 O O . LEU A 1 885 ? 20.653 -0.527 29.060 1.00 80.50 885 LEU A O 1
ATOM 6683 N N . ASP A 1 886 ? 20.907 -1.209 26.928 1.00 72.38 886 ASP A N 1
ATOM 6684 C CA . ASP A 1 886 ? 21.635 -0.040 26.393 1.00 72.38 886 ASP A CA 1
ATOM 6685 C C . ASP A 1 886 ? 20.743 0.901 25.548 1.00 72.38 886 ASP A C 1
ATOM 6687 O O . ASP A 1 886 ? 21.249 1.725 24.790 1.00 72.38 886 ASP A O 1
ATOM 6691 N N . GLY A 1 887 ? 19.415 0.744 25.609 1.00 68.19 887 GLY A N 1
ATOM 6692 C CA . GLY A 1 887 ? 18.459 1.434 24.731 1.00 68.19 887 GLY A CA 1
ATOM 6693 C C . GLY A 1 887 ? 18.315 0.833 23.318 1.00 68.19 887 GLY A C 1
ATOM 6694 O O . GLY A 1 887 ? 17.371 1.166 22.604 1.00 68.19 887 GLY A O 1
ATOM 6695 N N . THR A 1 888 ? 19.182 -0.100 22.911 1.00 66.31 888 THR A N 1
ATOM 6696 C CA . THR A 1 888 ? 19.079 -0.859 21.639 1.00 66.31 888 THR A CA 1
ATOM 6697 C C . THR A 1 888 ? 18.899 -2.369 21.851 1.00 66.31 888 THR A C 1
ATOM 6699 O O . THR A 1 888 ? 18.448 -3.094 20.961 1.00 66.31 888 THR A O 1
ATOM 6702 N N . SER A 1 8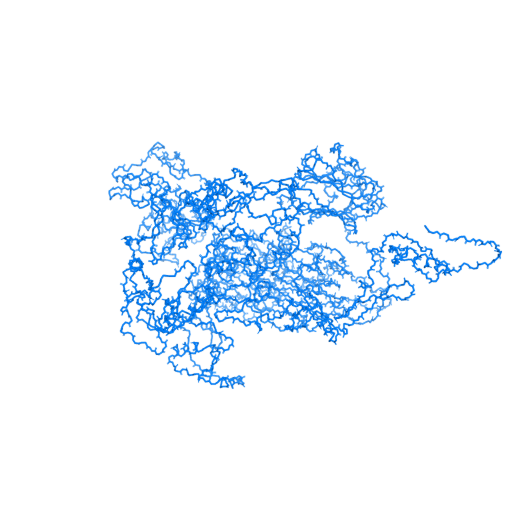89 ? 19.259 -2.834 23.044 1.00 68.50 889 SER A N 1
ATOM 6703 C CA . SER A 1 889 ? 19.271 -4.208 23.528 1.00 68.50 889 SER A CA 1
ATOM 6704 C C . SER A 1 889 ? 17.968 -4.600 24.205 1.00 68.50 889 SER A C 1
ATOM 6706 O O . SER A 1 889 ? 17.178 -3.749 24.612 1.00 68.50 889 SER A O 1
ATOM 6708 N N . GLY A 1 890 ? 17.749 -5.908 24.345 1.00 73.25 890 GLY A N 1
ATOM 6709 C CA . GLY A 1 890 ? 16.486 -6.391 24.862 1.00 73.25 890 GLY A CA 1
ATOM 6710 C C . GLY A 1 890 ? 16.337 -7.884 25.122 1.00 73.25 890 GLY A C 1
ATOM 6711 O O . GLY A 1 890 ? 17.193 -8.691 24.759 1.00 73.25 890 GLY A O 1
ATOM 6712 N N . ILE A 1 891 ? 15.208 -8.250 25.733 1.00 77.88 891 ILE A N 1
ATOM 6713 C CA . ILE A 1 891 ? 14.817 -9.620 26.082 1.00 77.88 891 ILE A CA 1
ATOM 6714 C C . ILE A 1 891 ? 13.374 -9.893 25.588 1.00 77.88 891 ILE A C 1
ATOM 6716 O O . ILE A 1 891 ? 12.533 -9.011 25.438 1.00 77.88 891 ILE A O 1
ATOM 6720 N N . GLN A 1 892 ? 13.064 -11.146 25.272 1.00 74.44 892 GLN A N 1
ATOM 6721 C CA . GLN A 1 892 ? 11.731 -11.631 24.910 1.00 74.44 892 GLN A CA 1
ATOM 6722 C C . GLN A 1 892 ? 11.467 -12.930 25.675 1.00 74.44 892 GLN A C 1
ATOM 6724 O O . GLN A 1 892 ? 12.253 -13.869 25.572 1.00 74.44 892 GLN A O 1
ATOM 6729 N N . VAL A 1 893 ? 10.367 -13.013 26.430 1.00 72.75 893 VAL A N 1
ATOM 6730 C CA . VAL A 1 893 ? 10.056 -14.164 27.287 1.00 72.75 893 VAL A CA 1
ATOM 6731 C C . VAL A 1 893 ? 9.027 -15.083 26.626 1.00 72.75 893 VAL A C 1
ATOM 6733 O O . VAL A 1 893 ? 7.869 -14.749 26.366 1.00 72.75 893 VAL A O 1
ATOM 6736 N N . ILE A 1 894 ? 9.474 -16.298 26.326 1.00 65.25 894 ILE A N 1
ATOM 6737 C CA . ILE A 1 894 ? 8.733 -17.277 25.535 1.00 65.25 894 ILE A CA 1
ATOM 6738 C C . ILE A 1 894 ? 7.825 -18.097 26.459 1.00 65.25 894 ILE A C 1
ATOM 6740 O O . ILE A 1 894 ? 8.142 -19.225 26.851 1.00 65.25 894 ILE A O 1
ATOM 6744 N N . THR A 1 895 ? 6.657 -17.550 26.797 1.00 59.28 895 THR A N 1
ATOM 6745 C CA . THR A 1 895 ? 5.631 -18.298 27.532 1.00 59.28 895 THR A CA 1
ATOM 6746 C C . THR A 1 895 ? 4.801 -19.198 26.617 1.00 59.28 895 THR A C 1
ATOM 6748 O O . THR A 1 895 ? 4.374 -18.824 25.526 1.00 59.28 895 THR A O 1
ATOM 6751 N N . LYS A 1 896 ? 4.569 -20.435 27.078 1.00 54.44 896 LYS A N 1
ATOM 6752 C CA . LYS A 1 896 ? 3.797 -21.473 26.361 1.00 54.44 896 LYS A CA 1
ATOM 6753 C C . LYS A 1 896 ? 2.331 -21.561 26.803 1.00 54.44 896 LYS A C 1
ATOM 6755 O O . LYS A 1 896 ? 1.577 -22.345 26.237 1.00 54.44 896 LYS A O 1
ATOM 6760 N N . LYS A 1 897 ? 1.938 -20.789 27.819 1.00 55.22 897 LYS A N 1
ATOM 6761 C CA . LYS A 1 897 ? 0.562 -20.668 28.316 1.00 55.22 897 LYS A CA 1
ATOM 6762 C C . LYS A 1 897 ? 0.099 -19.223 28.147 1.00 55.22 897 LYS A C 1
ATOM 6764 O O . LYS A 1 897 ? 0.876 -18.306 28.403 1.00 55.22 897 LYS A O 1
ATOM 6769 N N . ILE A 1 898 ? -1.160 -19.050 27.754 1.00 52.91 898 ILE A N 1
ATOM 6770 C CA . ILE A 1 898 ? -1.868 -17.768 27.850 1.00 52.91 898 ILE A CA 1
ATOM 6771 C C . ILE A 1 898 ? -1.966 -17.417 29.344 1.00 52.91 898 ILE A C 1
ATOM 6773 O O . ILE A 1 898 ? -2.197 -18.308 30.167 1.00 52.91 898 ILE A O 1
ATOM 6777 N N . LEU A 1 899 ? -1.744 -16.151 29.705 1.00 57.12 899 LEU A N 1
ATOM 6778 C CA . LEU A 1 899 ? -2.003 -15.678 31.067 1.00 57.12 899 LEU A CA 1
ATOM 6779 C C . LEU A 1 899 ? -3.509 -15.477 31.239 1.00 57.12 899 LEU A C 1
ATOM 6781 O O . LEU A 1 899 ? -4.108 -14.684 30.522 1.00 57.12 899 LEU A O 1
ATOM 6785 N N . ASN A 1 900 ? -4.102 -16.193 32.191 1.00 56.16 900 ASN A N 1
ATOM 6786 C CA . ASN A 1 900 ? -5.491 -15.992 32.606 1.00 56.16 900 ASN A CA 1
ATOM 6787 C C . ASN A 1 900 ? -5.574 -14.814 33.600 1.00 56.16 900 ASN A C 1
ATOM 6789 O O . ASN A 1 900 ? -4.548 -14.389 34.117 1.00 56.16 900 ASN A O 1
ATOM 6793 N N . ARG A 1 901 ? -6.783 -14.359 33.969 1.00 62.53 901 ARG A N 1
ATOM 6794 C CA . ARG A 1 901 ? -7.066 -13.264 34.941 1.00 62.53 901 ARG A CA 1
ATOM 6795 C C . ARG A 1 901 ? -6.506 -13.412 36.377 1.00 62.53 901 ARG A C 1
ATOM 6797 O O . ARG A 1 901 ? -6.824 -12.600 37.244 1.00 62.53 901 ARG A O 1
ATOM 6804 N N . LEU A 1 902 ? -5.702 -14.437 36.643 1.00 71.94 902 LEU A N 1
ATOM 6805 C CA . LEU A 1 902 ? -5.040 -14.683 37.920 1.00 71.94 902 LEU A CA 1
ATOM 6806 C C . LEU A 1 902 ? -3.551 -14.940 37.656 1.00 71.94 902 LEU A C 1
ATOM 6808 O O . LEU A 1 902 ? -3.173 -16.062 37.305 1.00 71.94 902 LEU A O 1
ATOM 6812 N N . PHE A 1 903 ? -2.720 -13.902 37.774 1.00 80.50 903 PHE A N 1
ATOM 6813 C CA . PHE A 1 903 ? -1.273 -14.018 37.573 1.00 80.50 903 PHE A CA 1
ATOM 6814 C C . PHE A 1 903 ? -0.471 -12.935 38.308 1.00 80.50 903 PHE A C 1
ATOM 6816 O O . PHE A 1 903 ? -0.999 -11.873 38.631 1.00 80.50 903 PHE A O 1
ATOM 6823 N N . SER A 1 904 ? 0.816 -13.195 38.549 1.00 84.75 904 SER A N 1
ATOM 6824 C CA . SER A 1 904 ? 1.784 -12.212 39.052 1.00 84.75 904 SER A CA 1
ATOM 6825 C C . SER A 1 904 ? 2.960 -12.048 38.086 1.00 84.75 904 SER A C 1
ATOM 6827 O O . SER A 1 904 ? 3.379 -13.009 37.437 1.00 84.75 904 SER A O 1
ATOM 6829 N N . ILE A 1 905 ? 3.502 -10.834 38.000 1.00 87.44 905 ILE A N 1
ATOM 6830 C CA . ILE A 1 905 ? 4.795 -10.530 37.374 1.00 87.44 905 ILE A CA 1
ATOM 6831 C C . ILE A 1 905 ? 5.653 -9.821 38.421 1.00 87.44 905 ILE A C 1
ATOM 6833 O O . ILE A 1 905 ? 5.184 -8.902 39.089 1.00 87.44 905 ILE A O 1
ATOM 6837 N N . GLN A 1 906 ? 6.908 -10.236 38.561 1.00 90.31 906 GLN A N 1
ATOM 6838 C CA . GLN A 1 906 ? 7.895 -9.584 39.419 1.00 90.31 906 GLN A CA 1
ATOM 6839 C C . GLN A 1 906 ? 9.201 -9.405 38.644 1.00 90.31 906 GLN A C 1
ATOM 6841 O O . GLN A 1 906 ? 9.606 -10.306 37.911 1.00 90.31 906 GLN A O 1
ATOM 6846 N N . MET A 1 907 ? 9.864 -8.267 38.822 1.00 90.50 907 MET A N 1
ATOM 6847 C CA . MET A 1 907 ? 11.198 -7.993 38.280 1.00 90.50 907 MET A CA 1
ATOM 6848 C C . MET A 1 907 ? 11.959 -7.034 39.195 1.00 90.50 907 MET A C 1
ATOM 6850 O O . MET A 1 907 ? 11.351 -6.334 40.005 1.00 90.50 907 MET A O 1
ATOM 6854 N N . GLN A 1 908 ? 13.279 -6.986 39.059 1.00 90.12 908 GLN A N 1
ATOM 6855 C CA . GLN A 1 908 ? 14.126 -6.021 39.750 1.00 90.12 908 GLN A CA 1
ATOM 6856 C C . GLN A 1 908 ? 14.827 -5.135 38.718 1.00 90.12 908 GLN A C 1
ATOM 6858 O O . GLN A 1 908 ? 15.396 -5.652 37.756 1.00 90.12 908 GLN A O 1
ATOM 6863 N N . ILE A 1 909 ? 14.754 -3.816 38.901 1.00 90.81 909 ILE A N 1
ATOM 6864 C CA . ILE A 1 909 ? 15.270 -2.815 37.957 1.00 90.81 909 ILE A CA 1
ATOM 6865 C C . ILE A 1 909 ? 16.254 -1.868 38.647 1.00 90.81 909 ILE A C 1
ATOM 6867 O O . ILE A 1 909 ? 16.118 -1.599 39.838 1.00 90.81 909 ILE A O 1
ATOM 6871 N N . ARG A 1 910 ? 17.205 -1.324 37.885 1.00 88.94 910 ARG A N 1
ATOM 6872 C CA . ARG A 1 910 ? 18.079 -0.200 38.258 1.00 88.94 910 ARG A CA 1
ATOM 6873 C C . ARG A 1 910 ? 18.194 0.715 37.038 1.00 88.94 910 ARG A C 1
ATOM 6875 O O . ARG A 1 910 ? 18.748 0.303 36.023 1.00 88.94 910 ARG A O 1
ATOM 6882 N N . ALA A 1 911 ? 17.602 1.907 37.096 1.00 85.38 911 ALA A N 1
ATOM 6883 C CA . ALA A 1 911 ? 17.458 2.797 35.938 1.00 85.38 911 ALA A CA 1
ATOM 6884 C C . ALA A 1 911 ? 18.689 3.698 35.725 1.00 85.38 911 ALA A C 1
ATOM 6886 O O . ALA A 1 911 ? 19.212 4.264 36.686 1.00 85.38 911 ALA A O 1
ATOM 6887 N N . HIS A 1 912 ? 19.128 3.851 34.469 1.00 83.50 912 HIS A N 1
ATOM 6888 C CA . HIS A 1 912 ? 20.193 4.783 34.056 1.00 83.50 912 HIS A CA 1
ATOM 6889 C C . HIS A 1 912 ? 19.669 5.994 33.258 1.00 83.50 912 HIS A C 1
ATOM 6891 O O . HIS A 1 912 ? 20.417 6.947 33.062 1.00 83.50 912 HIS A O 1
ATOM 6897 N N . ASN A 1 913 ? 18.401 5.977 32.829 1.00 77.38 913 ASN A N 1
ATOM 6898 C CA . ASN A 1 913 ? 17.678 7.096 32.210 1.00 77.38 913 ASN A CA 1
ATOM 6899 C C . ASN A 1 913 ? 16.359 7.341 32.968 1.00 77.38 913 ASN A C 1
ATOM 6901 O O . ASN A 1 913 ? 15.774 6.393 33.487 1.00 77.38 913 ASN A O 1
ATOM 6905 N N . THR A 1 914 ? 15.870 8.587 32.982 1.00 78.69 914 THR A N 1
ATOM 6906 C CA . THR A 1 914 ? 14.605 8.982 33.643 1.00 78.69 914 THR A CA 1
ATOM 6907 C C . THR A 1 914 ? 13.354 8.472 32.929 1.00 78.69 914 THR A C 1
ATOM 6909 O O . THR A 1 914 ? 12.297 8.374 33.545 1.00 78.69 914 THR A O 1
ATOM 6912 N N . SER A 1 915 ? 13.470 8.121 31.648 1.00 77.38 915 SER A N 1
ATOM 6913 C CA . SER A 1 915 ? 12.371 7.613 30.827 1.00 77.38 915 SER A CA 1
ATOM 6914 C C . SER A 1 915 ? 12.821 6.382 30.044 1.00 77.38 915 SER A C 1
ATOM 6916 O O . SER A 1 915 ? 13.947 6.332 29.543 1.00 77.38 915 SER A O 1
ATOM 6918 N N . GLY A 1 916 ? 11.952 5.377 29.950 1.00 76.00 916 GLY A N 1
ATOM 6919 C CA . GLY A 1 916 ? 12.288 4.090 29.346 1.00 76.00 916 GLY A CA 1
ATOM 6920 C C . GLY A 1 916 ? 11.241 3.010 29.610 1.00 76.00 916 GLY A C 1
ATOM 6921 O O . GLY A 1 916 ? 10.775 2.855 30.737 1.00 76.00 916 GLY A O 1
ATOM 6922 N N . ILE A 1 917 ? 10.870 2.231 28.595 1.00 82.56 917 ILE A N 1
ATOM 6923 C CA . ILE A 1 917 ? 9.851 1.182 28.744 1.00 82.56 917 ILE A CA 1
ATOM 6924 C C . ILE A 1 917 ? 10.453 -0.114 29.334 1.00 82.56 917 ILE A C 1
ATOM 6926 O O . ILE A 1 917 ? 11.482 -0.593 28.868 1.00 82.56 917 ILE A O 1
ATOM 6930 N N . LEU A 1 918 ? 9.784 -0.704 30.331 1.00 86.31 918 LEU A N 1
ATOM 6931 C CA . LEU A 1 918 ? 10.244 -1.844 31.143 1.00 86.31 918 LEU A CA 1
ATOM 6932 C C . LEU A 1 918 ? 9.580 -3.192 30.792 1.00 86.31 918 LEU A C 1
ATOM 6934 O O . LEU A 1 918 ? 10.216 -4.240 30.894 1.00 86.31 918 LEU A O 1
ATOM 6938 N N . LEU A 1 919 ? 8.301 -3.204 30.386 1.00 85.06 919 LEU A N 1
ATOM 6939 C CA . LEU A 1 919 ? 7.553 -4.437 30.068 1.00 85.06 919 LEU A CA 1
ATOM 6940 C C . LEU A 1 919 ? 6.549 -4.217 28.931 1.00 85.06 919 LEU A C 1
ATOM 6942 O O . LEU A 1 919 ? 5.630 -3.428 29.112 1.00 85.06 919 LEU A O 1
ATOM 6946 N N . TYR A 1 920 ? 6.732 -4.930 27.807 1.00 79.75 920 TYR A N 1
ATOM 6947 C CA . TYR A 1 920 ? 5.852 -5.075 26.627 1.00 79.75 920 TYR A CA 1
ATOM 6948 C C . TYR A 1 920 ? 5.000 -6.368 26.576 1.00 79.75 920 TYR A C 1
ATOM 6950 O O . TYR A 1 920 ? 5.569 -7.446 26.403 1.00 79.75 920 TYR A O 1
ATOM 6958 N N . SER A 1 921 ? 3.663 -6.347 26.598 1.00 74.06 921 SER A N 1
ATOM 6959 C CA . SER A 1 921 ? 2.894 -7.520 26.124 1.00 74.06 921 SER A CA 1
ATOM 6960 C C . SER A 1 921 ? 1.522 -7.141 25.573 1.00 74.06 921 SER A C 1
ATOM 6962 O O . SER A 1 921 ? 0.674 -6.682 26.323 1.00 74.06 921 SER A O 1
ATOM 6964 N N . GLY A 1 922 ? 1.261 -7.424 24.294 1.00 64.50 922 GLY A N 1
ATOM 6965 C CA . GLY A 1 922 ? -0.023 -7.178 23.627 1.00 64.50 922 GLY A CA 1
ATOM 6966 C C . GLY A 1 922 ? -0.212 -8.078 22.402 1.00 64.50 922 GLY A C 1
ATOM 6967 O O . GLY A 1 922 ? 0.763 -8.621 21.878 1.00 64.50 922 GLY A O 1
ATOM 6968 N N . LEU A 1 923 ? -1.465 -8.288 21.981 1.00 53.75 923 LEU A N 1
ATOM 6969 C CA . LEU A 1 923 ? -1.812 -9.337 21.006 1.00 53.75 923 LEU A CA 1
ATOM 6970 C C . LEU A 1 923 ? -2.042 -8.829 19.566 1.00 53.75 923 LEU A C 1
ATOM 6972 O O . LEU A 1 923 ? -1.721 -9.542 18.621 1.00 53.75 923 LEU A O 1
ATOM 6976 N N . ASN A 1 924 ? -2.583 -7.621 19.410 1.00 48.59 924 ASN A N 1
ATOM 6977 C CA . ASN A 1 924 ? -2.762 -6.861 18.163 1.00 48.59 924 ASN A CA 1
ATOM 6978 C C . ASN A 1 924 ? -2.996 -5.381 18.543 1.00 48.59 924 ASN A C 1
ATOM 6980 O O . ASN A 1 924 ? -3.184 -5.078 19.723 1.00 48.59 924 ASN A O 1
ATOM 6984 N N . LYS A 1 925 ? -2.957 -4.458 17.573 1.00 45.38 925 LYS A N 1
ATOM 6985 C CA . LYS A 1 925 ? -3.027 -3.002 17.799 1.00 45.38 925 LYS A CA 1
ATOM 6986 C C . LYS A 1 925 ? -4.388 -2.539 18.375 1.00 45.38 925 LYS A C 1
ATOM 6988 O O . LYS A 1 925 ? -5.265 -2.213 17.590 1.00 45.38 925 LYS A O 1
ATOM 6993 N N . MET A 1 926 ? -4.502 -2.487 19.716 1.00 48.09 926 MET A N 1
ATOM 6994 C CA . MET A 1 926 ? -5.528 -1.833 20.582 1.00 48.09 926 MET A CA 1
ATOM 6995 C C . MET A 1 926 ? -6.442 -2.711 21.471 1.00 48.09 926 MET A C 1
ATOM 6997 O O . MET A 1 926 ? -7.101 -2.143 22.326 1.00 48.09 926 MET A O 1
ATOM 7001 N N . ASN A 1 927 ? -6.487 -4.048 21.376 1.00 58.22 927 ASN A N 1
ATOM 7002 C CA . ASN A 1 927 ? -7.471 -4.829 22.170 1.00 58.22 927 ASN A CA 1
ATOM 7003 C C . ASN A 1 927 ? -7.081 -5.094 23.639 1.00 58.22 927 ASN A C 1
ATOM 7005 O O . ASN A 1 927 ? -7.726 -4.600 24.557 1.00 58.22 927 ASN A O 1
ATOM 7009 N N . ASP A 1 928 ? -6.064 -5.934 23.853 1.00 68.69 928 ASP A N 1
ATOM 7010 C CA . ASP A 1 928 ? -5.583 -6.345 25.177 1.00 68.69 928 ASP A CA 1
ATOM 7011 C C . ASP A 1 928 ? -4.063 -6.141 25.213 1.00 68.69 928 ASP A C 1
ATOM 7013 O O . ASP A 1 928 ? -3.331 -6.742 24.409 1.00 68.69 928 ASP A O 1
ATOM 7017 N N . PHE A 1 929 ? -3.573 -5.319 26.144 1.00 76.81 929 PHE A N 1
ATOM 7018 C CA . PHE A 1 929 ? -2.137 -5.135 26.370 1.00 76.81 929 PHE A CA 1
ATOM 7019 C C . PHE A 1 929 ? -1.796 -4.832 27.834 1.00 76.81 929 PHE A C 1
ATOM 7021 O O . PHE A 1 929 ? -2.647 -4.422 28.618 1.00 76.81 929 PHE A O 1
ATOM 7028 N N . ILE A 1 930 ? -0.524 -5.004 28.189 1.00 81.06 930 ILE A N 1
ATOM 7029 C CA . ILE A 1 930 ? 0.108 -4.462 29.395 1.00 81.06 930 ILE A CA 1
ATOM 7030 C C . ILE A 1 930 ? 1.412 -3.759 29.019 1.00 81.06 930 ILE A C 1
ATOM 7032 O O . ILE A 1 930 ? 2.136 -4.192 28.118 1.00 81.06 930 ILE A O 1
ATOM 7036 N N . LEU A 1 931 ? 1.685 -2.674 29.729 1.00 84.94 931 LEU A N 1
ATOM 7037 C CA . LEU A 1 931 ? 2.786 -1.755 29.514 1.00 84.94 931 LEU A CA 1
ATOM 7038 C C . LEU A 1 931 ? 3.287 -1.268 30.875 1.00 84.94 931 LEU A C 1
ATOM 7040 O O . LEU A 1 931 ? 2.552 -0.609 31.599 1.00 84.94 931 LEU A O 1
ATOM 7044 N N . LEU A 1 932 ? 4.539 -1.556 31.214 1.00 89.81 932 LEU A N 1
ATOM 7045 C CA . LEU A 1 932 ? 5.231 -0.888 32.319 1.00 89.81 932 LEU A CA 1
ATOM 7046 C C . LEU A 1 932 ? 6.287 0.037 31.722 1.00 89.81 932 LEU A C 1
ATOM 7048 O O . LEU A 1 932 ? 7.077 -0.420 30.894 1.00 89.81 932 LEU A O 1
ATOM 7052 N N . LEU A 1 933 ? 6.320 1.300 32.135 1.00 88.44 933 LEU A N 1
ATOM 7053 C CA . LEU A 1 933 ? 7.310 2.279 31.690 1.00 88.44 933 LEU A CA 1
ATOM 7054 C C . LEU A 1 933 ? 7.742 3.208 32.823 1.00 88.44 933 LEU A C 1
ATOM 7056 O O . LEU A 1 933 ? 7.024 3.398 33.803 1.00 88.44 933 LEU A O 1
ATOM 7060 N N . LEU A 1 934 ? 8.920 3.793 32.650 1.00 86.50 934 LEU A N 1
ATOM 7061 C CA . LEU A 1 934 ? 9.388 4.954 33.386 1.00 86.50 934 LEU A CA 1
ATOM 7062 C C . LEU A 1 934 ? 9.160 6.199 32.513 1.00 86.50 934 LEU A C 1
ATOM 7064 O O . LEU A 1 934 ? 9.492 6.169 31.323 1.00 86.50 934 LEU A O 1
ATOM 7068 N N . SER A 1 935 ? 8.608 7.266 33.087 1.00 81.69 935 SER A N 1
ATOM 7069 C CA . SER A 1 935 ? 8.482 8.587 32.456 1.00 81.69 935 SER A CA 1
ATOM 7070 C C . SER A 1 935 ? 8.843 9.646 33.486 1.00 81.69 935 SER A C 1
ATOM 7072 O O . SER A 1 935 ? 8.159 9.760 34.497 1.00 81.69 935 SER A O 1
ATOM 7074 N N . ASP A 1 936 ? 9.927 10.384 33.264 1.00 81.19 936 ASP A N 1
ATOM 7075 C CA . ASP A 1 936 ? 10.434 11.416 34.182 1.00 81.19 936 ASP A CA 1
ATOM 7076 C C . ASP A 1 936 ? 10.554 10.916 35.636 1.00 81.19 936 ASP A C 1
ATOM 7078 O O . ASP A 1 936 ? 10.100 11.538 36.595 1.00 81.19 936 ASP A O 1
ATOM 7082 N N . SER A 1 937 ? 11.145 9.726 35.780 1.00 81.81 937 SER A N 1
ATOM 7083 C CA . SER A 1 937 ? 11.309 8.961 37.026 1.00 81.81 937 SER A CA 1
ATOM 7084 C C . SER A 1 937 ? 10.017 8.483 37.709 1.00 81.81 937 SER A C 1
ATOM 7086 O O . SER A 1 937 ? 10.096 7.814 38.742 1.00 81.81 937 SER A O 1
ATOM 7088 N N . LYS A 1 938 ? 8.835 8.731 37.132 1.00 85.38 938 LYS A N 1
ATOM 7089 C CA . LYS A 1 938 ? 7.565 8.124 37.561 1.00 85.38 938 LYS A CA 1
ATOM 7090 C C . LYS A 1 938 ? 7.407 6.735 36.958 1.00 85.38 938 LYS A C 1
ATOM 7092 O O . LYS A 1 938 ? 7.620 6.545 35.759 1.00 85.38 938 LYS A O 1
ATOM 7097 N N . LEU A 1 939 ? 6.993 5.764 37.771 1.00 90.81 939 LEU A N 1
ATOM 7098 C CA . LEU A 1 939 ? 6.674 4.417 37.299 1.00 90.81 939 LEU A CA 1
ATOM 7099 C C . LEU A 1 939 ? 5.190 4.342 36.920 1.00 90.81 939 LEU A C 1
ATOM 7101 O O . LEU A 1 939 ? 4.315 4.468 37.776 1.00 90.81 939 LEU A O 1
ATOM 7105 N N . ILE A 1 940 ? 4.918 4.107 35.638 1.00 88.25 940 ILE A N 1
ATOM 7106 C CA . ILE A 1 940 ? 3.569 4.067 35.071 1.00 88.25 940 ILE A CA 1
ATOM 7107 C C . ILE A 1 940 ? 3.291 2.654 34.556 1.00 88.25 940 ILE A C 1
ATOM 7109 O O . ILE A 1 940 ? 4.031 2.111 33.732 1.00 88.25 940 ILE A O 1
ATOM 7113 N N . PHE A 1 941 ? 2.198 2.057 35.030 1.00 91.75 941 PHE A N 1
ATOM 7114 C CA . PHE A 1 941 ? 1.673 0.796 34.522 1.00 91.75 941 PHE A CA 1
ATOM 7115 C C . PHE A 1 941 ? 0.364 1.035 33.771 1.00 91.75 941 PHE A C 1
ATOM 7117 O O . PHE A 1 941 ? -0.680 1.258 34.381 1.00 91.75 941 PHE A O 1
ATOM 7124 N N . SER A 1 942 ? 0.411 0.968 32.444 1.00 85.62 942 SER A N 1
ATOM 7125 C CA . SER A 1 942 ? -0.769 1.037 31.582 1.00 85.62 942 SER A CA 1
ATOM 7126 C C . SER A 1 942 ? -1.201 -0.356 31.139 1.00 85.62 942 SER A C 1
ATOM 7128 O O . SER A 1 942 ? -0.380 -1.236 30.883 1.00 85.62 942 SER A O 1
ATOM 7130 N N . PHE A 1 943 ? -2.499 -0.573 31.004 1.00 85.06 943 PHE A N 1
ATOM 7131 C CA . PHE A 1 943 ? -3.053 -1.813 30.481 1.00 85.06 943 PHE A CA 1
ATOM 7132 C C . PHE A 1 943 ? -4.320 -1.525 29.690 1.00 85.06 943 PHE A C 1
ATOM 7134 O O . PHE A 1 943 ? -5.018 -0.553 29.965 1.00 85.06 943 PHE A O 1
ATOM 7141 N N . SER A 1 944 ? -4.624 -2.384 28.724 1.00 75.06 944 SER A N 1
ATOM 7142 C CA . SER A 1 944 ? -5.919 -2.378 28.059 1.00 75.06 944 SER A CA 1
ATOM 7143 C C . SER A 1 944 ? -6.616 -3.718 28.195 1.00 75.06 944 SER A C 1
ATOM 7145 O O . SER A 1 944 ? -5.981 -4.779 28.178 1.00 75.06 944 SER A O 1
ATOM 7147 N N . LEU A 1 945 ? -7.927 -3.628 28.375 1.00 73.38 945 LEU A N 1
ATOM 7148 C CA . LEU A 1 945 ? -8.874 -4.720 28.485 1.00 73.38 945 LEU A CA 1
ATOM 7149 C C . LEU A 1 945 ? -10.052 -4.363 27.582 1.00 73.38 945 LEU A C 1
ATOM 7151 O O . LEU A 1 945 ? -10.715 -3.363 27.829 1.00 73.38 945 LEU A O 1
ATOM 7155 N N . ASN A 1 946 ? -10.330 -5.178 26.565 1.00 67.31 946 ASN A N 1
ATOM 7156 C CA . ASN A 1 946 ? -11.454 -4.945 25.648 1.00 67.31 946 ASN A CA 1
ATOM 7157 C C . ASN A 1 946 ? -11.399 -3.587 24.908 1.00 67.31 946 ASN A C 1
ATOM 7159 O O . ASN A 1 946 ? -12.435 -3.026 24.576 1.00 67.31 946 ASN A O 1
ATOM 7163 N N . GLY A 1 947 ? -10.207 -3.035 24.669 1.00 63.16 947 GLY A N 1
ATOM 7164 C CA . GLY A 1 947 ? -10.040 -1.707 24.069 1.00 63.16 947 GLY A CA 1
ATOM 7165 C C . GLY A 1 947 ? -10.164 -0.527 25.040 1.00 63.16 947 GLY A C 1
ATOM 7166 O O . GLY A 1 947 ? -9.721 0.568 24.701 1.00 63.16 947 GLY A O 1
ATOM 7167 N N . GLU A 1 948 ? -10.664 -0.723 26.265 1.00 66.62 948 GLU A N 1
ATOM 7168 C CA . GLU A 1 948 ? -10.562 0.301 27.310 1.00 66.62 948 GLU A CA 1
ATOM 7169 C C . GLU A 1 948 ? -9.120 0.365 27.820 1.00 66.62 948 GLU A C 1
ATOM 7171 O O . GLU A 1 948 ? -8.522 -0.669 28.131 1.00 66.62 948 GLU A O 1
ATOM 7176 N N . MET A 1 949 ? -8.540 1.565 27.880 1.00 71.50 949 MET A N 1
ATOM 7177 C CA . MET A 1 949 ? -7.191 1.809 28.399 1.00 71.50 949 MET A CA 1
ATOM 7178 C C . MET A 1 949 ? -7.250 2.361 29.821 1.00 71.50 949 MET A C 1
ATOM 7180 O O . MET A 1 949 ? -7.957 3.323 30.104 1.00 71.50 949 MET A O 1
ATOM 7184 N N . PHE A 1 950 ? -6.432 1.788 30.696 1.00 83.12 950 PHE A N 1
ATOM 7185 C CA . PHE A 1 950 ? -6.286 2.171 32.093 1.00 83.12 950 PHE A CA 1
ATOM 7186 C C . PHE A 1 950 ? -4.811 2.409 32.416 1.00 83.12 950 PHE A C 1
ATOM 7188 O O . PHE A 1 950 ? -3.928 1.779 31.828 1.00 83.12 950 PHE A O 1
ATOM 7195 N N . ALA A 1 951 ? -4.535 3.277 33.387 1.00 82.69 951 ALA A N 1
ATOM 7196 C CA . ALA A 1 951 ? -3.192 3.510 33.901 1.00 82.69 951 ALA A CA 1
ATOM 7197 C C . ALA A 1 951 ? -3.189 3.558 35.433 1.00 82.69 951 ALA A C 1
ATOM 7199 O O . ALA A 1 951 ? -4.111 4.082 36.053 1.00 82.69 951 ALA A O 1
ATOM 7200 N N . MET A 1 952 ? -2.133 3.011 36.031 1.00 86.44 952 MET A N 1
ATOM 7201 C CA . MET A 1 952 ? -1.767 3.191 37.432 1.00 86.44 952 MET A CA 1
ATOM 7202 C C . MET A 1 952 ? -0.428 3.925 37.483 1.00 86.44 952 MET A C 1
ATOM 7204 O O . MET A 1 952 ? 0.539 3.476 36.864 1.00 86.44 952 MET A O 1
ATOM 7208 N N . GLU A 1 953 ? -0.362 5.018 38.233 1.00 85.75 953 GLU A N 1
ATOM 7209 C CA . GLU A 1 953 ? 0.884 5.714 38.552 1.00 85.75 953 GLU A CA 1
ATOM 7210 C C . GLU A 1 953 ? 1.346 5.310 39.958 1.00 85.75 953 GLU A C 1
ATOM 7212 O O . GLU A 1 953 ? 0.537 5.169 40.876 1.00 85.75 953 GLU A O 1
ATOM 7217 N N . TRP A 1 954 ? 2.649 5.105 40.127 1.00 88.25 954 TRP A N 1
ATOM 7218 C CA . TRP A 1 954 ? 3.288 5.027 41.435 1.00 88.25 954 TRP A CA 1
ATOM 7219 C C . TRP A 1 954 ? 3.774 6.432 41.816 1.00 88.25 954 TRP A C 1
ATOM 7221 O O . TRP A 1 954 ? 4.735 6.918 41.222 1.00 88.25 954 TRP A O 1
ATOM 7231 N N . GLU A 1 955 ? 3.100 7.090 42.767 1.00 78.19 955 GLU A N 1
ATOM 7232 C CA . GLU A 1 955 ? 3.358 8.503 43.115 1.00 78.19 955 GLU A CA 1
ATOM 7233 C C . GLU A 1 955 ? 4.818 8.803 43.530 1.00 78.19 955 GLU A C 1
ATOM 7235 O O . GLU A 1 955 ? 5.342 9.845 43.126 1.00 78.19 955 GLU A O 1
ATOM 7240 N N . PRO A 1 956 ? 5.520 7.943 44.306 1.00 83.50 956 PRO A N 1
ATOM 7241 C CA . PRO A 1 956 ? 6.923 8.181 44.639 1.00 83.50 956 PRO A CA 1
ATOM 7242 C C . PRO A 1 956 ? 7.850 8.067 43.420 1.00 83.50 956 PRO A C 1
ATOM 7244 O O . PRO A 1 956 ? 7.947 7.011 42.793 1.00 83.50 956 PRO A O 1
ATOM 7247 N N . LEU A 1 957 ? 8.611 9.127 43.142 1.00 83.62 957 LEU A N 1
ATOM 7248 C CA . LEU A 1 957 ? 9.667 9.117 42.126 1.00 83.62 957 LEU A CA 1
ATOM 7249 C C . LEU A 1 957 ? 10.728 8.048 42.433 1.00 83.62 957 LEU A C 1
ATOM 7251 O O . LEU A 1 957 ? 11.175 7.908 43.574 1.00 83.62 957 LEU A O 1
ATOM 7255 N N . LEU A 1 958 ? 11.164 7.319 41.403 1.00 85.81 958 LEU A N 1
ATOM 7256 C CA . LEU A 1 958 ? 12.260 6.361 41.519 1.00 85.81 958 LEU A CA 1
ATOM 7257 C C . LEU A 1 958 ? 13.617 7.070 41.403 1.00 85.81 958 LEU A C 1
ATOM 7259 O O . LEU A 1 958 ? 13.880 7.819 40.461 1.00 85.81 958 LEU A O 1
ATOM 7263 N N . GLU A 1 959 ? 14.503 6.799 42.357 1.00 81.69 959 GLU A N 1
ATOM 7264 C CA . GLU A 1 959 ? 15.880 7.283 42.360 1.00 81.69 959 GLU A CA 1
ATOM 7265 C C . GLU A 1 959 ? 16.691 6.571 41.268 1.00 81.69 959 GLU A C 1
ATOM 7267 O O . GLU A 1 959 ? 16.733 5.342 41.174 1.00 81.69 959 GLU A O 1
ATOM 7272 N N . MET A 1 960 ? 17.378 7.354 40.443 1.00 80.19 960 MET A N 1
ATOM 7273 C CA . MET A 1 960 ? 18.299 6.843 39.428 1.00 80.19 960 MET A CA 1
ATOM 7274 C C . MET A 1 960 ? 19.417 6.023 40.086 1.00 80.19 960 MET A C 1
ATOM 7276 O O . MET A 1 960 ? 19.872 6.354 41.178 1.00 80.19 960 MET A O 1
ATOM 7280 N N . ILE A 1 961 ? 19.888 4.962 39.421 1.00 76.31 961 ILE A N 1
ATOM 7281 C CA . ILE A 1 961 ? 20.976 4.079 39.894 1.00 76.31 961 ILE A CA 1
ATOM 7282 C C . ILE A 1 961 ? 20.612 3.258 41.163 1.00 76.31 961 ILE A C 1
ATOM 7284 O O . ILE A 1 961 ? 21.325 2.316 41.523 1.00 76.31 961 ILE A O 1
ATOM 7288 N N . ARG A 1 962 ? 19.458 3.486 41.803 1.00 85.81 962 ARG A N 1
ATOM 7289 C CA . ARG A 1 962 ? 18.936 2.616 42.867 1.00 85.81 962 ARG A CA 1
ATOM 7290 C C . ARG A 1 962 ? 18.239 1.380 42.293 1.00 85.81 962 ARG A C 1
ATOM 7292 O O . ARG A 1 962 ? 17.580 1.435 41.257 1.00 85.81 962 ARG A O 1
ATOM 7299 N N . SER A 1 963 ? 18.393 0.258 42.994 1.00 86.50 963 SER A N 1
ATOM 7300 C CA . SER A 1 963 ? 17.707 -0.999 42.692 1.00 86.50 963 SER A CA 1
ATOM 7301 C C . SER A 1 963 ? 16.322 -1.039 43.342 1.00 86.50 963 SER A C 1
ATOM 7303 O O . SER A 1 963 ? 16.219 -0.861 44.554 1.00 86.50 963 SER A O 1
ATOM 7305 N N . TYR A 1 964 ? 15.288 -1.345 42.557 1.00 91.81 964 TYR A N 1
ATOM 7306 C CA . TYR A 1 964 ? 13.893 -1.464 42.996 1.00 91.81 964 TYR A CA 1
ATOM 7307 C C . TYR A 1 964 ? 13.282 -2.799 42.571 1.00 91.81 964 TYR A C 1
ATOM 7309 O O . TYR A 1 964 ? 13.485 -3.261 41.446 1.00 91.81 964 TYR A O 1
ATOM 7317 N N . LYS A 1 965 ? 12.482 -3.408 43.448 1.00 91.81 965 LYS A N 1
ATOM 7318 C CA . LYS A 1 965 ? 11.716 -4.630 43.183 1.00 91.81 965 LYS A CA 1
ATOM 7319 C C . LYS A 1 965 ? 10.277 -4.270 42.817 1.00 91.81 965 LYS A C 1
ATOM 7321 O O . LYS A 1 965 ? 9.501 -3.875 43.679 1.00 91.81 965 LYS A O 1
ATOM 7326 N N . ILE A 1 966 ? 9.891 -4.457 41.560 1.00 92.62 966 ILE A N 1
ATOM 7327 C CA . ILE A 1 966 ? 8.535 -4.165 41.076 1.00 92.62 966 ILE A CA 1
ATOM 7328 C C . ILE A 1 966 ? 7.718 -5.456 41.031 1.00 92.62 966 ILE A C 1
ATOM 7330 O O . ILE A 1 966 ? 8.183 -6.477 40.514 1.00 92.62 966 ILE A O 1
ATOM 7334 N N . ARG A 1 967 ? 6.484 -5.411 41.541 1.00 92.06 967 ARG A N 1
ATOM 7335 C CA . ARG A 1 967 ? 5.519 -6.516 41.496 1.00 92.06 967 ARG A CA 1
ATOM 7336 C C . ARG A 1 967 ? 4.160 -6.029 40.998 1.00 92.06 967 ARG A C 1
ATOM 7338 O O . ARG A 1 967 ? 3.607 -5.070 41.526 1.00 92.06 967 ARG A O 1
ATOM 7345 N N . ILE A 1 968 ? 3.608 -6.733 40.017 1.00 90.94 968 ILE A N 1
ATOM 7346 C CA . ILE A 1 968 ? 2.261 -6.525 39.479 1.00 90.94 968 ILE A CA 1
ATOM 7347 C C . ILE A 1 968 ? 1.459 -7.802 39.741 1.00 90.94 968 ILE A C 1
ATOM 7349 O O . ILE A 1 968 ? 1.938 -8.900 39.446 1.00 90.94 968 ILE A O 1
ATOM 7353 N N . ILE A 1 969 ? 0.251 -7.684 40.294 1.00 88.75 969 ILE A N 1
ATOM 7354 C CA . ILE A 1 969 ? -0.621 -8.827 40.610 1.00 88.75 969 ILE A CA 1
ATOM 7355 C C . ILE A 1 969 ? -2.006 -8.587 40.012 1.00 88.75 969 ILE A C 1
ATOM 7357 O O . ILE A 1 969 ? -2.612 -7.548 40.249 1.00 88.75 969 ILE A O 1
ATOM 7361 N N . PHE A 1 970 ? -2.513 -9.563 39.263 1.00 85.25 970 PHE A N 1
ATOM 7362 C CA . PHE A 1 970 ? -3.860 -9.588 38.698 1.00 85.25 970 PHE A CA 1
ATOM 7363 C C . PHE A 1 970 ? -4.724 -10.574 39.488 1.00 85.25 970 PHE A C 1
ATOM 7365 O O . PHE A 1 970 ? -4.388 -11.756 39.595 1.00 85.25 970 PHE A O 1
ATOM 7372 N N . LEU A 1 971 ? -5.843 -10.089 40.028 1.00 80.00 971 LEU A N 1
ATOM 7373 C CA . LEU A 1 971 ? -6.752 -10.820 40.909 1.00 80.00 971 LEU A CA 1
ATOM 7374 C C . LEU A 1 971 ? -8.208 -10.671 40.434 1.00 80.00 971 LEU A C 1
ATOM 7376 O O . LEU A 1 971 ? -9.001 -10.047 41.125 1.00 80.00 971 LEU A O 1
ATOM 7380 N N . TYR A 1 972 ? -8.567 -11.245 39.277 1.00 70.94 972 TYR A N 1
ATOM 7381 C CA . TYR A 1 972 ? -9.925 -11.297 38.682 1.00 70.94 972 TYR A CA 1
ATOM 7382 C C . TYR A 1 972 ? -10.673 -9.963 38.461 1.00 70.94 972 TYR A C 1
ATOM 7384 O O . TYR A 1 972 ? -10.995 -9.645 37.315 1.00 70.94 972 TYR A O 1
ATOM 7392 N N . ASN A 1 973 ? -10.984 -9.235 39.536 1.00 78.06 973 ASN A N 1
ATOM 7393 C CA . ASN A 1 973 ? -11.694 -7.956 39.593 1.00 78.06 973 ASN A CA 1
ATOM 7394 C C . ASN A 1 973 ? -10.794 -6.767 39.991 1.00 78.06 973 ASN A C 1
ATOM 7396 O O . ASN A 1 973 ? -11.263 -5.633 39.972 1.00 78.06 973 ASN A O 1
ATOM 7400 N N . GLN A 1 974 ? -9.528 -6.995 40.353 1.00 85.81 974 GLN A N 1
ATOM 7401 C CA . GLN A 1 974 ? -8.581 -5.930 40.699 1.00 85.81 974 GLN A CA 1
ATOM 7402 C C . GLN A 1 974 ? -7.148 -6.240 40.247 1.00 85.81 974 GLN A C 1
ATOM 7404 O O . GLN A 1 974 ? -6.776 -7.401 40.051 1.00 85.81 974 GLN A O 1
ATOM 7409 N N . ILE A 1 975 ? -6.342 -5.191 40.097 1.00 89.12 975 ILE A N 1
ATOM 7410 C CA . ILE A 1 975 ? -4.920 -5.236 39.743 1.00 89.12 975 ILE A CA 1
ATOM 7411 C C . ILE A 1 975 ? -4.156 -4.411 40.783 1.00 89.12 975 ILE A C 1
ATOM 7413 O O . ILE A 1 975 ? -4.631 -3.352 41.184 1.00 89.12 975 ILE A O 1
ATOM 7417 N N . SER A 1 976 ? -2.990 -4.874 41.233 1.00 89.81 976 SER A N 1
ATOM 7418 C CA . SER A 1 976 ? -2.143 -4.130 42.174 1.00 89.81 976 SER A CA 1
ATOM 7419 C C . SER A 1 976 ? -0.714 -3.955 41.667 1.00 89.81 976 SER A C 1
ATOM 7421 O O . SER A 1 976 ? -0.094 -4.942 41.260 1.00 89.81 976 SER A O 1
ATOM 7423 N N . LEU A 1 977 ? -0.179 -2.739 41.774 1.00 92.50 977 LEU A N 1
ATOM 7424 C CA . LEU A 1 977 ? 1.225 -2.388 41.553 1.00 92.50 977 LEU A CA 1
ATOM 7425 C C . LEU A 1 977 ? 1.903 -2.132 42.908 1.00 92.50 977 LEU A C 1
ATOM 7427 O O . LEU A 1 977 ? 1.416 -1.336 43.706 1.00 92.50 977 LEU A O 1
ATOM 7431 N N . ALA A 1 978 ? 3.026 -2.796 43.169 1.00 89.94 978 ALA A N 1
ATOM 7432 C CA . ALA A 1 978 ? 3.827 -2.609 44.375 1.00 89.94 978 ALA A CA 1
ATOM 7433 C C . ALA A 1 978 ? 5.308 -2.433 44.024 1.00 89.94 978 ALA A C 1
ATOM 7435 O O . ALA A 1 978 ? 5.828 -3.120 43.137 1.00 89.94 978 ALA A O 1
ATOM 7436 N N . VAL A 1 979 ? 5.982 -1.547 44.757 1.00 91.88 979 VAL A N 1
ATOM 7437 C CA . VAL A 1 979 ? 7.428 -1.316 44.672 1.00 91.88 979 VAL A CA 1
ATOM 7438 C C . VAL A 1 979 ? 8.054 -1.610 46.039 1.00 91.88 979 VAL A C 1
ATOM 7440 O O . VAL A 1 979 ? 7.578 -1.142 47.072 1.00 91.88 979 VAL A O 1
ATOM 7443 N N . ASP A 1 980 ? 9.104 -2.427 46.047 1.00 89.50 980 ASP A N 1
ATOM 7444 C CA . ASP A 1 980 ? 9.762 -2.978 47.233 1.00 89.50 980 ASP A CA 1
ATOM 7445 C C . ASP A 1 980 ? 8.763 -3.606 48.228 1.00 89.50 980 ASP A C 1
ATOM 7447 O O . ASP A 1 980 ? 8.056 -4.556 47.883 1.00 89.50 980 ASP A O 1
ATOM 7451 N N . ASN A 1 981 ? 8.717 -3.086 49.458 1.00 80.50 981 ASN A N 1
ATOM 7452 C CA . ASN A 1 981 ? 7.774 -3.461 50.516 1.00 80.50 981 ASN A CA 1
ATOM 7453 C C . ASN A 1 981 ? 6.792 -2.309 50.838 1.00 80.50 981 ASN A C 1
ATOM 7455 O O . ASN A 1 981 ? 6.231 -2.266 51.932 1.00 80.50 981 ASN A O 1
ATOM 7459 N N . MET A 1 982 ? 6.633 -1.340 49.929 1.00 84.56 982 MET A N 1
ATOM 7460 C CA . MET A 1 982 ? 5.756 -0.179 50.117 1.00 84.56 982 MET A CA 1
ATOM 7461 C C . MET A 1 982 ? 4.282 -0.528 49.833 1.00 84.56 982 MET A C 1
ATOM 7463 O O . MET A 1 982 ? 3.973 -1.566 49.243 1.00 84.56 982 MET A O 1
ATOM 7467 N N . ALA A 1 983 ? 3.359 0.332 50.275 1.00 79.69 983 ALA A N 1
ATOM 7468 C CA . ALA A 1 983 ? 1.919 0.111 50.136 1.00 79.69 983 ALA A CA 1
ATOM 7469 C C . ALA A 1 983 ? 1.500 0.044 48.657 1.00 79.69 983 ALA A C 1
ATOM 7471 O O . ALA A 1 983 ? 1.781 0.959 47.893 1.00 79.69 983 ALA A O 1
ATOM 7472 N N . SER A 1 984 ? 0.830 -1.031 48.241 1.00 85.31 984 SER A N 1
ATOM 7473 C CA . SER A 1 984 ? 0.472 -1.240 46.835 1.00 85.31 984 SER A CA 1
ATOM 7474 C C . SER A 1 984 ? -0.614 -0.279 46.346 1.00 85.31 984 SER A C 1
ATOM 7476 O O . SER A 1 984 ? -1.664 -0.174 46.982 1.00 85.31 984 SER A O 1
ATOM 7478 N N . VAL A 1 985 ? -0.432 0.295 45.156 1.00 87.94 985 VAL A N 1
ATOM 7479 C CA . VAL A 1 985 ? -1.505 0.950 44.393 1.00 87.94 985 VAL A CA 1
ATOM 7480 C C . VAL A 1 985 ? -2.448 -0.138 43.879 1.00 87.94 985 VAL A C 1
ATOM 7482 O O . VAL A 1 985 ? -1.990 -1.105 43.270 1.00 87.94 985 VAL A O 1
ATOM 7485 N N . VAL A 1 986 ? -3.754 -0.015 44.138 1.00 87.75 986 VAL A N 1
ATOM 7486 C CA . VAL A 1 986 ? -4.768 -1.020 43.767 1.00 87.75 986 VAL A CA 1
ATOM 7487 C C . VAL A 1 986 ? -5.840 -0.394 42.884 1.00 87.75 986 VAL A C 1
ATOM 7489 O O . VAL A 1 986 ? -6.524 0.540 43.292 1.00 87.75 986 VAL A O 1
ATOM 7492 N N . PHE A 1 987 ? -6.037 -0.967 41.700 1.00 86.25 987 PHE A N 1
ATOM 7493 C CA . PHE A 1 987 ? -7.060 -0.575 40.738 1.00 86.25 987 PHE A CA 1
ATOM 7494 C C . PHE A 1 987 ? -8.161 -1.639 40.667 1.00 86.25 987 PHE A C 1
ATOM 7496 O O . PHE A 1 987 ? -7.885 -2.812 40.401 1.00 86.25 987 PHE A O 1
ATOM 7503 N N . LYS A 1 988 ? -9.421 -1.247 40.888 1.00 84.00 988 LYS A N 1
ATOM 7504 C CA . LYS A 1 988 ? -10.595 -2.121 40.719 1.00 84.00 988 LYS A CA 1
ATOM 7505 C C . LYS A 1 988 ? -11.121 -1.997 39.291 1.00 84.00 988 LYS A C 1
ATOM 7507 O O . LYS A 1 988 ? -11.324 -0.890 38.809 1.00 84.00 988 LYS A O 1
ATOM 7512 N N . LEU A 1 989 ? -11.355 -3.125 38.627 1.00 75.88 989 LEU A N 1
ATOM 7513 C CA . LEU A 1 989 ? -11.841 -3.153 37.248 1.00 75.88 989 LEU A CA 1
ATOM 7514 C C . LEU A 1 989 ? -13.325 -2.743 37.170 1.00 75.88 989 LEU A C 1
ATOM 7516 O O . LEU A 1 989 ? -14.118 -3.248 37.973 1.00 75.88 989 LEU A O 1
ATOM 7520 N N . PRO A 1 990 ? -13.727 -1.894 36.202 1.00 74.38 990 PRO A N 1
ATOM 7521 C CA . PRO A 1 990 ? -15.134 -1.562 35.979 1.00 74.38 990 PRO A CA 1
ATOM 7522 C C . PRO A 1 990 ? -15.983 -2.804 35.648 1.00 74.38 990 PRO A C 1
ATOM 7524 O O . PRO A 1 990 ? -15.480 -3.717 34.987 1.00 74.38 990 PRO A O 1
ATOM 7527 N N . PRO A 1 991 ? -17.276 -2.853 36.033 1.00 70.81 991 PRO A N 1
ATOM 7528 C CA . PRO A 1 991 ? -18.141 -4.015 35.803 1.00 70.81 991 PRO A CA 1
ATOM 7529 C C . PRO A 1 991 ? -18.193 -4.498 34.347 1.00 70.81 991 PRO A C 1
ATOM 7531 O O . PRO A 1 991 ? -18.150 -5.707 34.117 1.00 70.81 991 PRO A O 1
ATOM 7534 N N . ALA A 1 992 ? -18.203 -3.569 33.382 1.00 60.00 992 ALA A N 1
ATOM 7535 C CA . ALA A 1 992 ? -18.171 -3.857 31.945 1.00 60.00 992 ALA A CA 1
ATOM 7536 C C . ALA A 1 992 ? -16.986 -4.763 31.551 1.00 60.00 992 ALA A C 1
ATOM 7538 O O . ALA A 1 992 ? -17.137 -5.714 30.785 1.00 60.00 992 ALA A O 1
ATOM 7539 N N . VAL A 1 993 ? -15.822 -4.543 32.167 1.00 68.25 993 VAL A N 1
ATOM 7540 C CA . VAL A 1 993 ? -14.576 -5.266 31.886 1.00 68.25 993 VAL A CA 1
ATOM 7541 C C . VAL A 1 993 ? -14.280 -6.399 32.863 1.00 68.25 993 VAL A C 1
ATOM 7543 O O . VAL A 1 993 ? -13.265 -7.069 32.695 1.00 68.25 993 VAL A O 1
ATOM 7546 N N . ILE A 1 994 ? -15.125 -6.702 33.856 1.00 65.12 994 ILE A N 1
ATOM 7547 C CA . ILE A 1 994 ? -14.904 -7.861 34.751 1.00 65.12 994 ILE A CA 1
ATOM 7548 C C . ILE A 1 994 ? -15.050 -9.198 33.995 1.00 65.12 994 ILE A C 1
ATOM 7550 O O . ILE A 1 994 ? -14.330 -10.154 34.292 1.00 65.12 994 ILE A O 1
ATOM 7554 N N . ASN A 1 995 ? -15.912 -9.257 32.976 1.00 59.38 995 ASN A N 1
ATOM 7555 C CA . ASN A 1 995 ? -16.248 -10.497 32.263 1.00 59.38 995 ASN A CA 1
ATOM 7556 C C . ASN A 1 995 ? -15.385 -10.782 31.017 1.00 59.38 995 ASN A C 1
ATOM 7558 O O . ASN A 1 995 ? -15.425 -11.889 30.480 1.00 59.38 995 ASN A O 1
ATOM 7562 N N . HIS A 1 996 ? -14.578 -9.819 30.559 1.00 61.75 996 HIS A N 1
ATOM 7563 C CA . HIS A 1 996 ? -13.793 -9.952 29.324 1.00 61.75 996 HIS A CA 1
ATOM 7564 C C . HIS A 1 996 ? -12.648 -10.984 29.454 1.00 61.75 996 HIS A C 1
ATOM 7566 O O . HIS A 1 996 ? -11.849 -10.894 30.392 1.00 61.75 996 HIS A O 1
ATOM 7572 N N . PRO A 1 997 ? -12.488 -11.972 28.559 1.00 56.78 997 PRO A N 1
ATOM 7573 C CA . PRO A 1 997 ? -11.398 -12.943 28.665 1.00 56.78 997 PRO A CA 1
ATOM 7574 C C . PRO A 1 997 ? -10.039 -12.313 28.317 1.00 56.78 997 PRO A C 1
ATOM 7576 O O . PRO A 1 997 ? -9.720 -12.164 27.141 1.00 56.78 997 PRO A O 1
ATOM 7579 N N . PHE A 1 998 ? -9.216 -12.026 29.334 1.00 59.47 998 PHE A N 1
ATOM 7580 C CA . PHE A 1 998 ? -7.885 -11.436 29.145 1.00 59.47 998 PHE A CA 1
ATOM 7581 C C . PHE A 1 998 ? -6.972 -12.357 28.325 1.00 59.47 998 PHE A C 1
ATOM 7583 O O . PHE A 1 998 ? -6.675 -13.481 28.741 1.00 59.47 998 PHE A O 1
ATOM 7590 N N . LYS A 1 999 ? -6.539 -11.895 27.150 1.00 54.31 999 LYS A N 1
ATOM 7591 C CA . LYS A 1 999 ? -5.768 -12.678 26.177 1.00 54.31 999 LYS A CA 1
ATOM 7592 C C . LYS A 1 999 ? -4.425 -12.005 25.894 1.00 54.31 999 LYS A C 1
ATOM 7594 O O . LYS A 1 999 ? -4.280 -11.233 24.954 1.00 54.31 999 LYS A O 1
ATOM 7599 N N . LEU A 1 1000 ? -3.391 -12.407 26.634 1.00 55.38 1000 LEU A N 1
ATOM 7600 C CA . LEU A 1 1000 ? -1.994 -12.101 26.300 1.00 55.38 1000 LEU A CA 1
ATOM 7601 C C . LEU A 1 1000 ? -1.330 -13.313 25.609 1.00 55.38 1000 LEU A C 1
ATOM 7603 O O . LEU A 1 1000 ? -1.075 -14.334 26.256 1.00 55.38 1000 LEU A O 1
ATOM 7607 N N . LYS A 1 1001 ? -1.014 -13.213 24.305 1.00 48.69 1001 LYS A N 1
ATOM 7608 C CA . LYS A 1 1001 ? -0.074 -14.127 23.609 1.00 48.69 1001 LYS A CA 1
ATOM 7609 C C . LYS A 1 1001 ? 1.269 -13.415 23.409 1.00 48.69 1001 LYS A C 1
ATOM 7611 O O . LYS A 1 1001 ? 1.268 -12.288 22.940 1.00 48.69 1001 LYS A O 1
ATOM 7616 N N . LYS A 1 1002 ? 2.381 -14.136 23.635 1.00 47.38 1002 LYS A N 1
ATOM 7617 C CA . LYS A 1 1002 ? 3.789 -13.677 23.535 1.00 47.38 1002 LYS A CA 1
ATOM 7618 C C . LYS A 1 1002 ? 4.134 -12.529 24.505 1.00 47.38 1002 LYS A C 1
ATOM 7620 O O . LYS A 1 1002 ? 3.760 -11.387 24.287 1.00 47.38 1002 LYS A O 1
ATOM 7625 N N . GLN A 1 1003 ? 4.906 -12.830 25.549 1.00 48.00 1003 GLN A N 1
ATOM 7626 C CA . GLN A 1 1003 ? 5.335 -11.841 26.547 1.00 48.00 1003 GLN A CA 1
ATOM 7627 C C . GLN A 1 1003 ? 6.714 -11.280 26.185 1.00 48.00 1003 GLN A C 1
ATOM 7629 O O . GLN A 1 1003 ? 7.746 -11.899 26.439 1.00 48.00 1003 GLN A O 1
ATOM 7634 N N . ASN A 1 1004 ? 6.763 -10.101 25.574 1.00 42.31 1004 ASN A N 1
ATOM 7635 C CA . ASN A 1 1004 ? 8.026 -9.496 25.159 1.00 42.31 1004 ASN A CA 1
ATOM 7636 C C . ASN A 1 1004 ? 8.607 -8.665 26.310 1.00 42.31 1004 ASN A C 1
ATOM 7638 O O . ASN A 1 1004 ? 8.332 -7.474 26.435 1.00 42.31 1004 ASN A O 1
ATOM 7642 N N . LEU A 1 1005 ? 9.442 -9.291 27.142 1.00 44.22 1005 LEU A N 1
ATOM 7643 C CA . LEU A 1 1005 ? 10.162 -8.647 28.251 1.00 44.22 1005 LEU A CA 1
ATOM 7644 C C . LEU A 1 1005 ? 11.318 -7.745 27.769 1.00 44.22 1005 LEU A C 1
ATOM 7646 O O . LEU A 1 1005 ? 12.470 -7.899 28.145 1.00 44.22 1005 LEU A O 1
ATOM 7650 N N . TYR A 1 1006 ? 10.935 -6.783 26.937 1.00 51.50 1006 TYR A N 1
ATOM 7651 C CA . TYR A 1 1006 ? 11.694 -5.694 26.346 1.00 51.50 1006 TYR A CA 1
ATOM 7652 C C . TYR A 1 1006 ? 12.569 -5.923 25.111 1.00 51.50 1006 TYR A C 1
ATOM 7654 O O . TYR A 1 1006 ? 13.777 -5.880 25.201 1.00 51.50 1006 TYR A O 1
ATOM 7662 N N . TYR A 1 1007 ? 11.955 -6.010 23.924 1.00 37.50 1007 TYR A N 1
ATOM 7663 C CA . TYR A 1 1007 ? 12.405 -5.301 22.706 1.00 37.50 1007 TYR A CA 1
ATOM 7664 C C . TYR A 1 1007 ? 11.200 -5.151 21.776 1.00 37.50 1007 TYR A C 1
ATOM 7666 O O . TYR A 1 1007 ? 10.582 -6.153 21.391 1.00 37.50 1007 TYR A O 1
ATOM 7674 N N . SER A 1 1008 ? 10.856 -3.921 21.392 1.00 38.53 1008 SER A N 1
ATOM 7675 C CA . SER A 1 1008 ? 9.799 -3.704 20.406 1.00 38.53 1008 SER A CA 1
ATOM 7676 C C . SER A 1 1008 ? 10.348 -3.837 18.986 1.00 38.53 1008 SER A C 1
ATOM 7678 O O . SER A 1 1008 ? 11.029 -2.958 18.475 1.00 38.53 1008 SER A O 1
ATOM 7680 N N . SER A 1 1009 ? 9.987 -4.936 18.323 1.00 35.75 1009 SER A N 1
ATOM 7681 C CA . SER A 1 1009 ? 10.034 -5.058 16.853 1.00 35.75 1009 SER A CA 1
ATOM 7682 C C . SER A 1 1009 ? 8.681 -4.731 16.204 1.00 35.75 1009 SER A C 1
ATOM 7684 O O . SER A 1 1009 ? 8.495 -4.970 15.015 1.00 35.75 1009 SER A O 1
ATOM 7686 N N . HIS A 1 1010 ? 7.721 -4.218 16.985 1.00 36.53 1010 HIS A N 1
ATOM 7687 C CA . HIS A 1 1010 ? 6.335 -4.027 16.567 1.00 36.53 1010 HIS A CA 1
ATOM 7688 C C . HIS A 1 1010 ? 5.797 -2.641 16.959 1.00 36.53 1010 HIS A C 1
ATOM 7690 O O . HIS A 1 1010 ? 5.123 -2.459 17.968 1.00 36.53 1010 HIS A O 1
ATOM 7696 N N . SER A 1 1011 ? 5.915 -1.709 16.019 1.00 35.47 1011 SER A N 1
ATOM 7697 C CA . SER A 1 1011 ? 4.748 -1.068 15.396 1.00 35.47 1011 SER A CA 1
ATOM 7698 C C . SER A 1 1011 ? 3.781 -0.139 16.142 1.00 35.47 1011 SER A C 1
ATOM 7700 O O . SER A 1 1011 ? 2.981 0.496 15.452 1.00 35.47 1011 SER A O 1
ATOM 7702 N N . MET A 1 1012 ? 3.781 -0.054 17.477 1.00 37.38 1012 MET A N 1
ATOM 7703 C CA . MET A 1 1012 ? 2.748 0.720 18.192 1.00 37.38 1012 MET A CA 1
ATOM 7704 C C . MET A 1 1012 ? 3.178 1.419 19.495 1.00 37.38 1012 MET A C 1
ATOM 7706 O O . MET A 1 1012 ? 2.331 1.835 20.272 1.00 37.38 1012 MET A O 1
ATOM 7710 N N . GLN A 1 1013 ? 4.479 1.592 19.740 1.00 42.00 1013 GLN A N 1
ATOM 7711 C CA . GLN A 1 1013 ? 4.989 2.403 20.865 1.00 42.00 1013 GLN A CA 1
ATOM 7712 C C . GLN A 1 1013 ? 6.108 3.341 20.408 1.00 42.00 1013 GLN A C 1
ATOM 7714 O O . GLN A 1 1013 ? 7.166 3.431 21.018 1.00 42.00 1013 GLN A O 1
ATOM 7719 N N . ARG A 1 1014 ? 5.900 3.978 19.255 1.00 39.22 1014 ARG A N 1
ATOM 7720 C CA . ARG A 1 1014 ? 6.962 4.647 18.495 1.00 39.22 1014 ARG A CA 1
ATOM 7721 C C . ARG A 1 1014 ? 7.364 6.046 19.010 1.00 39.22 1014 ARG A C 1
ATOM 7723 O O . ARG A 1 1014 ? 8.277 6.626 18.443 1.00 39.22 1014 ARG A O 1
ATOM 7730 N N . SER A 1 1015 ? 6.736 6.525 20.087 1.00 40.94 1015 SER A N 1
ATOM 7731 C CA . SER A 1 1015 ? 7.042 7.781 20.797 1.00 40.94 1015 SER A CA 1
ATOM 7732 C C . SER A 1 1015 ? 7.644 7.565 22.199 1.00 40.94 1015 SER A C 1
ATOM 7734 O O . SER A 1 1015 ? 7.732 8.499 22.992 1.00 40.94 1015 SER A O 1
ATOM 7736 N N . LEU A 1 1016 ? 7.986 6.322 22.562 1.00 51.03 1016 LEU A N 1
ATOM 7737 C CA . LEU A 1 1016 ? 8.466 5.958 23.897 1.00 51.03 1016 LEU A CA 1
ATOM 7738 C C . LEU A 1 1016 ? 9.876 5.357 23.808 1.00 51.03 1016 LEU A C 1
ATOM 7740 O O . LEU A 1 1016 ? 10.108 4.390 23.083 1.00 51.03 1016 LEU A O 1
ATOM 7744 N N . ASN A 1 1017 ? 10.813 5.919 24.573 1.00 60.50 1017 ASN A N 1
ATOM 7745 C CA . ASN A 1 1017 ? 12.212 5.487 24.586 1.00 60.50 1017 ASN A CA 1
ATOM 7746 C C . ASN A 1 1017 ? 12.366 4.056 25.135 1.00 60.50 1017 ASN A C 1
ATOM 7748 O O . ASN A 1 1017 ? 11.712 3.671 26.106 1.00 60.50 1017 ASN A O 1
ATOM 7752 N N . ASN A 1 1018 ? 13.291 3.274 24.574 1.00 70.44 1018 ASN A N 1
ATOM 7753 C CA . ASN A 1 1018 ? 13.700 2.003 25.179 1.00 70.44 1018 ASN A CA 1
ATOM 7754 C C . ASN A 1 1018 ? 14.400 2.249 26.529 1.00 70.44 1018 ASN A C 1
ATOM 7756 O O . ASN A 1 1018 ? 15.087 3.255 26.707 1.00 70.44 1018 ASN A O 1
ATOM 7760 N N . PHE A 1 1019 ? 14.253 1.322 27.477 1.00 80.44 1019 PHE A N 1
ATOM 7761 C CA . PHE A 1 1019 ? 14.909 1.426 28.780 1.00 80.44 1019 PHE A CA 1
ATOM 7762 C C . PHE A 1 1019 ? 16.430 1.227 28.710 1.00 80.44 1019 PHE A C 1
ATOM 7764 O O . PHE A 1 1019 ? 16.933 0.323 28.036 1.00 80.44 1019 PHE A O 1
ATOM 7771 N N . THR A 1 1020 ? 17.135 2.047 29.491 1.00 80.75 1020 THR A N 1
ATOM 7772 C CA . THR A 1 1020 ? 18.576 1.953 29.734 1.00 80.75 1020 THR A CA 1
ATOM 7773 C C . THR A 1 1020 ? 18.809 1.725 31.224 1.00 80.75 1020 THR A C 1
ATOM 7775 O O . THR A 1 1020 ? 18.347 2.518 32.050 1.00 80.75 1020 THR A O 1
ATOM 7778 N N . GLY A 1 1021 ? 19.524 0.657 31.581 1.00 85.88 1021 GLY A N 1
ATOM 7779 C CA . GLY A 1 1021 ? 19.734 0.250 32.974 1.00 85.88 1021 GLY A CA 1
ATOM 7780 C C . GLY A 1 1021 ? 19.892 -1.261 33.144 1.00 85.88 1021 GLY A C 1
ATOM 7781 O O . GLY A 1 1021 ? 20.002 -1.994 32.164 1.00 85.88 1021 GLY A O 1
ATOM 7782 N N . CYS A 1 1022 ? 19.878 -1.737 34.387 1.00 86.38 1022 CYS A N 1
ATOM 7783 C CA . CYS A 1 1022 ? 19.961 -3.161 34.716 1.00 86.38 1022 CYS A CA 1
ATOM 7784 C C . CYS A 1 1022 ? 18.576 -3.760 35.005 1.00 86.38 1022 CYS A C 1
ATOM 7786 O O . CYS A 1 1022 ? 17.749 -3.144 35.681 1.00 86.38 1022 CYS A O 1
ATOM 7788 N N . LEU A 1 1023 ? 18.351 -4.987 34.532 1.00 86.56 1023 LEU A N 1
ATOM 7789 C CA . LEU A 1 1023 ? 17.149 -5.794 34.745 1.00 86.56 1023 LEU A CA 1
ATOM 7790 C C . LEU A 1 1023 ? 17.553 -7.180 35.268 1.00 86.56 1023 LEU A C 1
ATOM 7792 O O . LEU A 1 1023 ? 18.421 -7.836 34.697 1.00 86.56 1023 LEU A O 1
ATOM 7796 N N . SER A 1 1024 ? 16.923 -7.651 36.342 1.00 85.06 1024 SER A N 1
ATOM 7797 C CA . SER A 1 1024 ? 17.196 -8.969 36.933 1.00 85.06 1024 SER A CA 1
ATOM 7798 C C . SER A 1 1024 ? 15.955 -9.574 37.601 1.00 85.06 1024 SER A C 1
ATOM 7800 O O . SER A 1 1024 ? 14.882 -8.967 37.628 1.00 85.06 1024 SER A O 1
ATOM 7802 N N . ASN A 1 1025 ? 16.090 -10.796 38.135 1.00 82.38 1025 ASN A N 1
ATOM 7803 C CA . ASN A 1 1025 ? 15.102 -11.419 39.028 1.00 82.38 1025 ASN A CA 1
ATOM 7804 C C . ASN A 1 1025 ? 13.657 -11.414 38.485 1.00 82.38 1025 ASN A C 1
ATOM 7806 O O . ASN A 1 1025 ? 12.712 -11.031 39.174 1.00 82.38 1025 ASN A O 1
ATOM 7810 N N . ILE A 1 1026 ? 13.498 -11.869 37.238 1.00 85.12 1026 ILE A N 1
ATOM 7811 C CA . ILE A 1 1026 ? 12.215 -11.974 36.531 1.00 85.12 1026 ILE A CA 1
ATOM 7812 C C . ILE A 1 1026 ? 11.452 -13.235 36.977 1.00 85.12 1026 ILE A C 1
ATOM 7814 O O . ILE A 1 1026 ? 11.894 -14.362 36.723 1.00 85.12 1026 ILE A O 1
ATOM 7818 N N . PHE A 1 1027 ? 10.265 -13.053 37.563 1.00 85.25 1027 PHE A N 1
ATOM 7819 C CA . PHE A 1 1027 ? 9.320 -14.123 37.906 1.00 85.25 1027 PHE A CA 1
ATOM 7820 C C . PHE A 1 1027 ? 7.957 -13.880 37.256 1.00 85.25 1027 PHE A C 1
ATOM 7822 O O . PHE A 1 1027 ? 7.474 -12.749 37.201 1.00 85.25 1027 PHE A O 1
ATOM 7829 N N . ILE A 1 1028 ? 7.303 -14.962 36.836 1.00 79.88 1028 ILE A N 1
ATOM 7830 C CA . ILE A 1 1028 ? 5.897 -14.975 36.417 1.00 79.88 1028 ILE A CA 1
ATOM 7831 C C . ILE A 1 1028 ? 5.194 -16.073 37.218 1.00 79.88 1028 ILE A C 1
ATOM 7833 O O . ILE A 1 1028 ? 5.631 -17.223 37.189 1.00 79.88 1028 ILE A O 1
ATOM 7837 N N . ASN A 1 1029 ? 4.117 -15.743 37.934 1.00 79.31 1029 ASN A N 1
ATOM 7838 C CA . ASN A 1 1029 ? 3.411 -16.652 38.853 1.00 79.31 1029 ASN A CA 1
ATOM 7839 C C . ASN A 1 1029 ? 4.345 -17.305 39.882 1.00 79.31 1029 ASN A C 1
ATOM 7841 O O . ASN A 1 1029 ? 4.351 -18.525 40.039 1.00 79.31 1029 ASN A O 1
ATOM 7845 N N . GLU A 1 1030 ? 5.187 -16.489 40.523 1.00 79.81 1030 GLU A N 1
ATOM 7846 C CA . GLU A 1 1030 ? 6.241 -16.908 41.467 1.00 79.81 1030 GLU A CA 1
ATOM 7847 C C . GLU A 1 1030 ? 7.295 -17.882 40.884 1.00 79.81 1030 GLU A C 1
ATOM 7849 O O . GLU A 1 1030 ? 8.202 -18.323 41.588 1.00 79.81 1030 GLU A O 1
ATOM 7854 N N . ARG A 1 1031 ? 7.244 -18.188 39.578 1.00 79.00 1031 ARG A N 1
ATOM 7855 C CA . ARG A 1 1031 ? 8.238 -19.004 38.874 1.00 79.00 1031 ARG A CA 1
ATOM 7856 C C . ARG A 1 1031 ? 9.280 -18.109 38.209 1.00 79.00 1031 ARG A C 1
ATOM 7858 O O . ARG A 1 1031 ? 8.956 -17.353 37.292 1.00 79.00 1031 ARG A O 1
ATOM 7865 N N . LYS A 1 1032 ? 10.540 -18.241 38.631 1.00 79.81 1032 LYS A N 1
ATOM 7866 C CA . LYS A 1 1032 ? 11.700 -17.606 37.986 1.00 79.81 1032 LYS A CA 1
ATOM 7867 C C . LYS A 1 1032 ? 11.814 -18.085 36.535 1.00 79.81 1032 LYS A C 1
ATOM 7869 O O . LYS A 1 1032 ? 11.687 -19.281 36.260 1.00 79.81 1032 LYS A O 1
ATOM 7874 N N . ILE A 1 1033 ? 12.038 -17.167 35.600 1.00 75.44 1033 ILE A N 1
ATOM 7875 C CA . ILE A 1 1033 ? 12.221 -17.515 34.187 1.00 75.44 1033 ILE A CA 1
ATOM 7876 C C . ILE A 1 1033 ? 13.687 -17.889 33.945 1.00 75.44 1033 ILE A C 1
ATOM 7878 O O . ILE A 1 1033 ? 14.575 -17.058 34.095 1.00 75.44 1033 ILE A O 1
ATOM 7882 N N . SER A 1 1034 ? 13.942 -19.145 33.562 1.00 70.50 1034 SER A N 1
ATOM 7883 C CA . SER A 1 1034 ? 15.281 -19.609 33.157 1.00 70.50 1034 SER A CA 1
ATOM 7884 C C . SER A 1 1034 ? 15.740 -18.933 31.858 1.00 70.50 1034 SER A C 1
ATOM 7886 O O . SER A 1 1034 ? 14.896 -18.624 31.010 1.00 70.50 1034 SER A O 1
ATOM 7888 N N . LYS A 1 1035 ? 17.057 -18.861 31.619 1.00 71.06 1035 LYS A N 1
ATOM 7889 C CA . LYS A 1 1035 ? 17.663 -18.372 30.360 1.00 71.06 1035 LYS A CA 1
ATOM 7890 C C . LYS A 1 1035 ? 17.075 -19.041 29.104 1.00 71.06 1035 LYS A C 1
ATOM 7892 O O . LYS A 1 1035 ? 16.878 -18.383 28.092 1.00 71.06 1035 LYS A O 1
ATOM 7897 N N . SER A 1 1036 ? 16.688 -20.321 29.182 1.00 70.25 1036 SER A N 1
ATOM 7898 C CA . SER A 1 1036 ? 16.041 -21.061 28.076 1.00 70.25 1036 SER A CA 1
ATOM 7899 C C . SER A 1 1036 ? 14.628 -20.572 27.700 1.00 70.25 1036 SER A C 1
ATOM 7901 O O . SER A 1 1036 ? 14.117 -20.886 26.625 1.00 70.25 1036 SER A O 1
ATOM 7903 N N . GLY A 1 1037 ? 13.983 -19.814 28.592 1.00 71.56 1037 GLY A N 1
ATOM 7904 C CA . GLY A 1 1037 ? 12.707 -19.137 28.363 1.00 71.56 1037 GLY A CA 1
ATOM 7905 C C . GLY A 1 1037 ? 12.865 -17.706 27.847 1.00 71.56 1037 GLY A C 1
ATOM 7906 O O . GLY A 1 1037 ? 11.854 -17.030 27.667 1.00 71.56 1037 GLY A O 1
ATOM 7907 N N . MET A 1 1038 ? 14.098 -17.246 27.621 1.00 77.69 1038 MET A N 1
ATOM 7908 C CA . MET A 1 1038 ? 14.437 -15.898 27.176 1.00 77.69 1038 MET A CA 1
ATOM 7909 C C . MET A 1 1038 ? 15.086 -15.933 25.791 1.00 77.69 1038 MET A C 1
ATOM 7911 O O . MET A 1 1038 ? 15.893 -16.807 25.483 1.00 77.69 1038 MET A O 1
ATOM 7915 N N . LYS A 1 1039 ? 14.756 -14.950 24.957 1.00 77.25 1039 LYS A N 1
ATOM 7916 C CA . LYS A 1 1039 ? 15.450 -14.649 23.706 1.00 77.25 1039 LYS A CA 1
ATOM 7917 C C . LYS A 1 1039 ? 15.999 -13.233 23.794 1.00 77.25 1039 LYS A C 1
ATOM 7919 O O . LYS A 1 1039 ? 15.232 -12.294 23.975 1.00 77.25 1039 LYS A O 1
ATOM 7924 N N . PHE A 1 1040 ? 17.306 -13.094 23.648 1.00 76.69 1040 PHE A N 1
ATOM 7925 C CA . PHE A 1 1040 ? 18.002 -11.814 23.716 1.00 76.69 1040 PHE A CA 1
ATOM 7926 C C . PHE A 1 1040 ? 18.045 -11.152 22.331 1.00 76.69 1040 PHE A C 1
ATOM 7928 O O . PHE A 1 1040 ? 18.057 -11.835 21.305 1.00 76.69 1040 PHE A O 1
ATOM 7935 N N . LEU A 1 1041 ? 17.977 -9.823 22.301 1.00 68.00 1041 LEU A N 1
ATOM 7936 C CA . LEU A 1 1041 ? 17.732 -8.997 21.115 1.00 68.00 1041 LEU A CA 1
ATOM 7937 C C . LEU A 1 1041 ? 18.646 -7.757 21.158 1.00 68.00 1041 LEU A C 1
ATOM 7939 O O . LEU A 1 1041 ? 19.070 -7.346 22.233 1.00 68.00 1041 LEU A O 1
ATOM 7943 N N . GLY A 1 1042 ? 18.998 -7.178 20.007 1.00 70.00 1042 GLY A N 1
ATOM 7944 C CA . GLY A 1 1042 ? 19.978 -6.080 19.943 1.00 70.00 1042 GLY A CA 1
ATOM 7945 C C . GLY A 1 1042 ? 21.407 -6.519 20.303 1.00 70.00 1042 GLY A C 1
ATOM 7946 O O . GLY A 1 1042 ? 21.806 -7.646 19.992 1.00 70.00 1042 GLY A O 1
ATOM 7947 N N . ASN A 1 1043 ? 22.197 -5.644 20.938 1.00 66.62 1043 ASN A N 1
ATOM 7948 C CA . ASN A 1 1043 ? 23.608 -5.926 21.245 1.00 66.62 1043 ASN A CA 1
ATOM 7949 C C . ASN A 1 1043 ? 23.778 -7.035 22.294 1.00 66.62 1043 ASN A C 1
ATOM 7951 O O . ASN A 1 1043 ? 24.593 -7.936 22.082 1.00 66.62 1043 ASN A O 1
ATOM 7955 N N . ILE A 1 1044 ? 22.948 -7.063 23.346 1.00 70.12 1044 ILE A N 1
ATOM 7956 C CA . ILE A 1 1044 ? 22.937 -8.183 24.308 1.00 70.12 1044 ILE A CA 1
ATOM 7957 C C . ILE A 1 1044 ? 22.609 -9.528 23.637 1.00 70.12 1044 ILE A C 1
ATOM 7959 O O . ILE A 1 1044 ? 23.119 -10.563 24.057 1.00 70.12 1044 ILE A O 1
ATOM 7963 N N . GLY A 1 1045 ? 21.839 -9.526 22.540 1.00 66.25 1045 GLY A N 1
ATOM 7964 C CA . GLY A 1 1045 ? 21.613 -10.713 21.708 1.00 66.25 1045 GLY A CA 1
ATOM 7965 C C . GLY A 1 1045 ? 22.916 -11.316 21.178 1.00 66.25 1045 GLY A C 1
ATOM 7966 O O . GLY A 1 1045 ? 23.165 -12.503 21.381 1.00 66.25 1045 GLY A O 1
ATOM 7967 N N . LYS A 1 1046 ? 23.787 -10.484 20.593 1.00 67.31 1046 LYS A N 1
ATOM 7968 C CA . LYS A 1 1046 ? 25.107 -10.898 20.078 1.00 67.31 1046 LYS A CA 1
ATOM 7969 C C . LYS A 1 1046 ? 26.016 -11.411 21.203 1.00 67.31 1046 LYS A C 1
ATOM 7971 O O . LYS A 1 1046 ? 26.659 -12.446 21.049 1.00 67.31 1046 LYS A O 1
ATOM 7976 N N . LEU A 1 1047 ? 26.020 -10.731 22.355 1.00 66.75 1047 LEU A N 1
ATOM 7977 C CA . LEU A 1 1047 ? 26.774 -11.161 23.541 1.00 66.75 1047 LEU A CA 1
ATOM 7978 C C . LEU A 1 1047 ? 26.260 -12.501 24.097 1.00 66.75 1047 LEU A C 1
ATOM 7980 O O . LEU A 1 1047 ? 27.053 -13.330 24.538 1.00 66.75 1047 LEU A O 1
ATOM 7984 N N . CYS A 1 1048 ? 24.948 -12.754 24.055 1.00 62.56 1048 CYS A N 1
ATOM 7985 C CA . CYS A 1 1048 ? 24.368 -14.026 24.489 1.00 62.56 1048 CYS A CA 1
ATOM 7986 C C . CYS A 1 1048 ? 24.603 -15.176 23.507 1.00 62.56 1048 CYS A C 1
ATOM 7988 O O . CYS A 1 1048 ? 24.804 -16.304 23.958 1.00 62.56 1048 CYS A O 1
ATOM 7990 N N . GLU A 1 1049 ? 24.617 -14.919 22.196 1.00 64.12 1049 GLU A N 1
ATOM 7991 C CA . GLU A 1 1049 ? 25.041 -15.905 21.189 1.00 64.12 1049 GLU A CA 1
ATOM 7992 C C . GLU A 1 1049 ? 26.503 -16.332 21.404 1.00 64.12 1049 GLU A C 1
ATOM 7994 O O . GLU A 1 1049 ? 26.839 -17.499 21.211 1.00 64.12 1049 GLU A O 1
ATOM 7999 N N . GLN A 1 1050 ? 27.345 -15.418 21.895 1.00 59.62 1050 GLN A N 1
ATOM 8000 C CA . GLN A 1 1050 ? 28.732 -15.677 22.300 1.00 59.62 1050 GLN A CA 1
ATOM 8001 C C . GLN A 1 1050 ? 28.880 -16.207 23.743 1.00 59.62 1050 GLN A C 1
ATOM 8003 O O . GLN A 1 1050 ? 29.998 -16.426 24.190 1.00 59.62 1050 GLN A O 1
ATOM 8008 N N . GLN A 1 1051 ? 27.777 -16.432 24.471 1.00 58.97 1051 GLN A N 1
ATOM 8009 C CA . GLN A 1 1051 ? 27.724 -16.844 25.889 1.00 58.97 1051 GLN A CA 1
ATOM 8010 C C . GLN A 1 1051 ? 28.291 -15.844 26.925 1.00 58.97 1051 GLN A C 1
ATOM 8012 O O . GLN A 1 1051 ? 28.340 -16.170 28.106 1.00 58.97 1051 GLN A O 1
ATOM 8017 N N . ILE A 1 1052 ? 28.624 -14.611 26.533 1.00 58.00 1052 ILE A N 1
ATOM 8018 C CA . ILE A 1 1052 ? 29.293 -13.597 27.378 1.00 58.00 1052 ILE A CA 1
ATOM 8019 C C . ILE A 1 1052 ? 28.296 -12.735 28.190 1.00 58.00 1052 ILE A C 1
ATOM 8021 O O . ILE A 1 1052 ? 28.675 -12.058 29.139 1.00 58.00 1052 ILE A O 1
ATOM 8025 N N . CYS A 1 1053 ? 26.996 -12.781 27.881 1.00 63.59 1053 CYS A N 1
ATOM 8026 C CA . CYS A 1 1053 ? 25.971 -11.896 28.466 1.00 63.59 1053 CYS A CA 1
ATOM 8027 C C . CYS A 1 1053 ? 25.572 -12.144 29.944 1.00 63.59 1053 CYS A C 1
ATOM 8029 O O . CYS A 1 1053 ? 24.479 -11.755 30.355 1.00 63.59 1053 CYS A O 1
ATOM 8031 N N . GLU A 1 1054 ? 26.416 -12.808 30.733 1.00 55.22 1054 GLU A N 1
ATOM 8032 C CA . GLU A 1 1054 ? 26.237 -13.018 32.182 1.00 55.22 1054 GLU A CA 1
ATOM 8033 C C . GLU A 1 1054 ? 27.177 -12.130 33.023 1.00 55.22 1054 GLU A C 1
ATOM 8035 O O . GLU A 1 1054 ? 27.356 -12.367 34.214 1.00 55.22 1054 GLU A O 1
ATOM 8040 N N . SER A 1 1055 ? 27.772 -11.096 32.415 1.00 50.81 1055 SER A N 1
ATOM 8041 C CA . SER A 1 1055 ? 28.705 -10.162 33.056 1.00 50.81 1055 SER A CA 1
ATOM 8042 C C . SER A 1 1055 ? 28.050 -9.369 34.197 1.00 50.81 1055 SER A C 1
ATOM 8044 O O . SER A 1 1055 ? 27.396 -8.347 33.967 1.00 50.81 1055 SER A O 1
ATOM 8046 N N . SER A 1 1056 ? 28.254 -9.820 35.435 1.00 45.25 1056 SER A N 1
ATOM 8047 C CA . SER A 1 1056 ? 27.751 -9.148 36.638 1.00 45.25 1056 SER A CA 1
ATOM 8048 C C . SER A 1 1056 ? 28.448 -7.804 36.904 1.00 45.25 1056 SER A C 1
ATOM 8050 O O . SER A 1 1056 ? 27.823 -6.886 37.431 1.00 45.25 1056 SER A O 1
ATOM 8052 N N . GLU A 1 1057 ? 29.693 -7.646 36.434 1.00 48.44 1057 GLU A N 1
ATOM 8053 C CA . GLU A 1 1057 ? 30.626 -6.554 36.768 1.00 48.44 1057 GLU A CA 1
ATOM 8054 C C . GLU A 1 1057 ? 30.088 -5.120 36.603 1.00 48.44 1057 GLU A C 1
ATOM 8056 O O . GLU A 1 1057 ? 30.564 -4.216 37.288 1.00 48.44 1057 GLU A O 1
ATOM 8061 N N . ILE A 1 1058 ? 29.101 -4.896 35.725 1.00 57.22 1058 ILE A N 1
ATOM 8062 C CA . ILE A 1 1058 ? 28.531 -3.562 35.450 1.00 57.22 1058 ILE A CA 1
ATOM 8063 C C . ILE A 1 1058 ? 27.128 -3.356 36.057 1.00 57.22 1058 ILE A C 1
ATOM 8065 O O . ILE A 1 1058 ? 26.589 -2.254 36.007 1.00 57.22 1058 ILE A O 1
ATOM 8069 N N . CYS A 1 1059 ? 26.522 -4.401 36.629 1.00 64.12 1059 CYS A N 1
ATOM 8070 C CA . CYS A 1 1059 ? 25.244 -4.315 37.347 1.00 64.12 1059 CYS A CA 1
ATOM 8071 C C . CYS A 1 1059 ? 25.365 -4.615 38.854 1.00 64.12 1059 CYS A C 1
ATOM 8073 O O . CYS A 1 1059 ? 24.406 -4.358 39.590 1.00 64.12 1059 CYS A O 1
ATOM 8075 N N . ASP A 1 1060 ? 26.516 -5.123 39.305 1.00 55.56 1060 ASP A N 1
ATOM 8076 C CA . ASP A 1 1060 ? 26.879 -5.298 40.714 1.00 55.56 1060 ASP A CA 1
ATOM 8077 C C . ASP A 1 1060 ? 27.077 -3.947 41.433 1.00 55.56 1060 ASP A C 1
ATOM 8079 O O . ASP A 1 1060 ? 27.465 -2.945 40.834 1.00 55.56 1060 ASP A O 1
ATOM 8083 N N . ASP A 1 1061 ? 26.845 -3.920 42.750 1.00 47.53 1061 ASP A N 1
ATOM 8084 C CA . ASP A 1 1061 ? 26.840 -2.716 43.608 1.00 47.53 1061 ASP A CA 1
ATOM 8085 C C . ASP A 1 1061 ? 28.234 -2.091 43.879 1.00 47.53 1061 ASP A C 1
ATOM 8087 O O . ASP A 1 1061 ? 28.467 -1.484 44.925 1.00 47.53 1061 ASP A O 1
ATOM 8091 N N . ASN A 1 1062 ? 29.198 -2.248 42.968 1.00 39.38 1062 ASN A N 1
ATOM 8092 C CA . ASN A 1 1062 ? 30.594 -1.883 43.203 1.00 39.38 1062 ASN A CA 1
ATOM 8093 C C . ASN A 1 1062 ? 30.892 -0.440 42.723 1.00 39.38 1062 ASN A C 1
ATOM 8095 O O . ASN A 1 1062 ? 30.845 -0.191 41.513 1.00 39.38 1062 ASN A O 1
ATOM 8099 N N . PRO A 1 1063 ? 31.244 0.522 43.609 1.00 33.53 1063 PRO A N 1
ATOM 8100 C CA . PRO A 1 1063 ? 31.387 1.948 43.260 1.00 33.53 1063 PRO A CA 1
ATOM 8101 C C . PRO A 1 1063 ? 32.523 2.274 42.269 1.00 33.53 1063 PRO A C 1
ATOM 8103 O O . PRO A 1 1063 ? 32.625 3.403 41.783 1.00 33.53 1063 PRO A O 1
ATOM 8106 N N . SER A 1 1064 ? 33.369 1.299 41.933 1.00 31.95 1064 SER A N 1
ATOM 8107 C CA . SER A 1 1064 ? 34.391 1.381 40.884 1.00 31.95 1064 SER A CA 1
ATOM 8108 C C . SER A 1 1064 ? 33.830 1.297 39.454 1.00 31.95 1064 SER A C 1
ATOM 8110 O O . SER A 1 1064 ? 34.418 1.895 38.553 1.00 31.95 1064 SER A O 1
ATOM 8112 N N . SER A 1 1065 ? 32.687 0.634 39.236 1.00 31.84 1065 SER A N 1
ATOM 8113 C CA . SER A 1 1065 ? 32.051 0.508 37.906 1.00 31.84 1065 SER A CA 1
ATOM 8114 C C . SER A 1 1065 ? 31.593 1.862 37.335 1.00 31.84 1065 SER A C 1
ATOM 8116 O O . SER A 1 1065 ? 31.638 2.090 36.126 1.00 31.84 1065 SER A O 1
ATOM 8118 N N . THR A 1 1066 ? 31.272 2.817 38.214 1.00 28.95 1066 THR A N 1
ATOM 8119 C CA . THR A 1 1066 ? 30.837 4.183 37.880 1.00 28.95 1066 THR A CA 1
ATOM 8120 C C . THR A 1 1066 ? 31.847 4.999 37.061 1.00 28.95 1066 THR A C 1
ATOM 8122 O O . THR A 1 1066 ? 31.445 5.958 36.409 1.00 28.95 1066 THR A O 1
ATOM 8125 N N . LYS A 1 1067 ? 33.144 4.642 37.062 1.00 29.52 1067 LYS A N 1
ATOM 8126 C CA . LYS A 1 1067 ? 34.169 5.318 36.237 1.00 29.52 1067 LYS A CA 1
ATOM 8127 C C . LYS A 1 1067 ? 34.214 4.835 34.784 1.00 29.52 1067 LYS A C 1
ATOM 8129 O O . LYS A 1 1067 ? 34.554 5.614 33.897 1.00 29.52 1067 LYS A O 1
ATOM 8134 N N . ILE A 1 1068 ? 33.843 3.581 34.530 1.00 30.53 1068 ILE A N 1
ATOM 8135 C CA . ILE A 1 1068 ? 33.934 2.968 33.195 1.00 30.53 1068 ILE A CA 1
ATOM 8136 C C . ILE A 1 1068 ? 32.900 3.614 32.255 1.00 30.53 1068 ILE A C 1
ATOM 8138 O O . ILE A 1 1068 ? 33.215 3.990 31.128 1.00 30.53 1068 ILE A O 1
ATOM 8142 N N . VAL A 1 1069 ? 31.700 3.894 32.775 1.00 30.88 1069 VAL A N 1
ATOM 8143 C CA . VAL A 1 1069 ? 30.594 4.543 32.042 1.00 30.88 1069 VAL A CA 1
ATOM 8144 C C . VAL A 1 1069 ? 30.933 5.974 31.575 1.00 30.88 1069 VAL A C 1
ATOM 8146 O O . VAL A 1 1069 ? 30.355 6.455 30.598 1.00 30.88 1069 VAL A O 1
ATOM 8149 N N . SER A 1 1070 ? 31.883 6.658 32.229 1.00 28.50 1070 SER A N 1
ATOM 8150 C CA . SER A 1 1070 ? 32.374 7.980 31.806 1.00 28.50 1070 SER A CA 1
ATOM 8151 C C . SER A 1 1070 ? 33.495 7.940 30.761 1.00 28.50 1070 SER A C 1
ATOM 8153 O O . SER A 1 1070 ? 33.604 8.888 29.991 1.00 28.50 1070 SER A O 1
ATOM 8155 N N . GLU A 1 1071 ? 34.295 6.871 30.698 1.00 28.80 1071 GLU A N 1
ATOM 8156 C CA . GLU A 1 1071 ? 35.426 6.751 29.755 1.00 28.80 1071 GLU A CA 1
ATOM 8157 C C . GLU A 1 1071 ? 35.055 5.983 28.468 1.00 28.80 1071 GLU A C 1
ATOM 8159 O O . GLU A 1 1071 ? 35.609 6.252 27.399 1.00 28.80 1071 GLU A O 1
ATOM 8164 N N . GLU A 1 1072 ? 34.056 5.095 28.509 1.00 28.95 1072 GLU A N 1
ATOM 8165 C CA . GLU A 1 1072 ? 33.557 4.403 27.308 1.00 28.95 1072 GLU A CA 1
ATOM 8166 C C . GLU A 1 1072 ? 32.605 5.260 26.457 1.00 28.95 1072 GLU A C 1
ATOM 8168 O O . GLU A 1 1072 ? 32.575 5.112 25.233 1.00 28.95 1072 GLU A O 1
ATOM 8173 N N . ARG A 1 1073 ? 31.903 6.242 27.050 1.00 28.27 1073 ARG A N 1
ATOM 8174 C CA . ARG A 1 1073 ? 31.116 7.238 26.287 1.00 28.27 1073 ARG A CA 1
ATOM 8175 C C . ARG A 1 1073 ? 31.977 8.125 25.380 1.00 28.27 1073 ARG A C 1
ATOM 8177 O O . ARG A 1 1073 ? 31.452 8.689 24.426 1.00 28.27 1073 ARG A O 1
ATOM 8184 N N . SER A 1 1074 ? 33.282 8.203 25.638 1.00 28.59 1074 SER A N 1
ATOM 8185 C CA . SER A 1 1074 ? 34.276 8.888 24.802 1.00 28.59 1074 SER A CA 1
ATOM 8186 C C . SER A 1 1074 ? 34.908 8.012 23.705 1.00 28.59 1074 SER A C 1
ATOM 8188 O O . SER A 1 1074 ? 35.701 8.527 22.926 1.00 28.59 1074 SER A O 1
ATOM 8190 N N . ASN A 1 1075 ? 34.558 6.720 23.603 1.00 26.47 1075 ASN A N 1
ATOM 8191 C CA . ASN A 1 1075 ? 35.158 5.771 22.648 1.00 26.47 1075 ASN A CA 1
ATOM 8192 C C . ASN A 1 1075 ? 34.206 5.269 21.538 1.00 26.47 1075 ASN A C 1
ATOM 8194 O O . ASN A 1 1075 ? 34.562 4.364 20.778 1.00 26.47 1075 ASN A O 1
ATOM 8198 N N . MET A 1 1076 ? 33.025 5.877 21.362 1.00 27.30 1076 MET A N 1
ATOM 8199 C CA . MET A 1 1076 ? 32.234 5.685 20.135 1.00 27.30 1076 MET A CA 1
ATOM 8200 C C . MET A 1 1076 ? 32.846 6.472 18.964 1.00 27.30 1076 MET A C 1
ATOM 8202 O O . MET A 1 1076 ? 32.469 7.601 18.679 1.00 27.30 1076 MET A O 1
ATOM 8206 N N . ASN A 1 1077 ? 33.824 5.815 18.334 1.00 30.86 1077 ASN A N 1
ATOM 8207 C CA . ASN A 1 1077 ? 34.503 6.075 17.058 1.00 30.86 1077 ASN A CA 1
ATOM 8208 C C . ASN A 1 1077 ? 33.998 7.300 16.236 1.00 30.86 1077 ASN A C 1
ATOM 8210 O O . ASN A 1 1077 ? 32.871 7.257 15.738 1.00 30.86 1077 ASN A O 1
ATOM 8214 N N . PRO A 1 1078 ? 34.826 8.340 15.984 1.00 29.83 1078 PRO A N 1
ATOM 8215 C CA . PRO A 1 1078 ? 34.399 9.646 15.442 1.00 29.83 1078 PRO A CA 1
ATOM 8216 C C . PRO A 1 1078 ? 33.981 9.672 13.954 1.00 29.83 1078 PRO A C 1
ATOM 8218 O O . PRO A 1 1078 ? 33.850 10.740 13.367 1.00 29.83 1078 PRO A O 1
ATOM 8221 N N . ASN A 1 1079 ? 33.737 8.520 13.326 1.00 37.88 1079 ASN A N 1
ATOM 8222 C CA . ASN A 1 1079 ? 33.436 8.406 11.895 1.00 37.88 1079 ASN A CA 1
ATOM 8223 C C . ASN A 1 1079 ? 31.927 8.277 11.617 1.00 37.88 1079 ASN A C 1
ATOM 8225 O O . ASN A 1 1079 ? 31.508 7.374 10.884 1.00 37.88 1079 ASN A O 1
ATOM 8229 N N . HIS A 1 1080 ? 31.090 9.155 12.184 1.00 47.03 1080 HIS A N 1
ATOM 8230 C CA . HIS A 1 1080 ? 29.675 9.186 11.799 1.00 47.03 1080 HIS A CA 1
ATOM 8231 C C . HIS A 1 1080 ? 29.503 9.929 10.468 1.00 47.03 1080 HIS A C 1
ATOM 8233 O O . HIS A 1 1080 ? 29.358 11.142 10.411 1.00 47.03 1080 HIS A O 1
ATOM 8239 N N . ILE A 1 1081 ? 29.554 9.171 9.375 1.00 54.66 1081 ILE A N 1
ATOM 8240 C CA . ILE A 1 1081 ? 29.510 9.685 8.003 1.00 54.66 1081 ILE A CA 1
ATOM 8241 C C . ILE A 1 1081 ? 28.076 10.090 7.635 1.00 54.66 1081 ILE A C 1
ATOM 8243 O O . ILE A 1 1081 ? 27.217 9.225 7.439 1.00 54.66 1081 ILE A O 1
ATOM 8247 N N . PHE A 1 1082 ? 27.822 11.394 7.499 1.00 67.88 1082 PHE A N 1
ATOM 8248 C CA . PHE A 1 1082 ? 26.511 11.936 7.128 1.00 67.88 1082 PHE A CA 1
ATOM 8249 C C . PHE A 1 1082 ? 26.534 12.714 5.791 1.00 67.88 1082 PHE A C 1
ATOM 8251 O O . PHE A 1 1082 ? 27.585 13.208 5.370 1.00 67.88 1082 PHE A O 1
ATOM 8258 N N . PRO A 1 1083 ? 25.405 12.759 5.054 1.00 80.88 1083 PRO A N 1
ATOM 8259 C CA . PRO A 1 1083 ? 25.353 13.306 3.699 1.00 80.88 1083 PRO A CA 1
ATOM 8260 C C . PRO A 1 1083 ? 25.422 14.840 3.631 1.00 80.88 1083 PRO A C 1
ATOM 8262 O O . PRO A 1 1083 ? 24.616 15.550 4.235 1.00 80.88 1083 PRO A O 1
ATOM 8265 N N . LEU A 1 1084 ? 26.332 15.325 2.783 1.00 81.94 1084 LEU A N 1
ATOM 8266 C CA . LEU A 1 1084 ? 26.429 16.693 2.280 1.00 81.94 1084 LEU A CA 1
ATOM 8267 C C . LEU A 1 1084 ? 25.821 16.769 0.871 1.00 81.94 1084 LEU A C 1
ATOM 8269 O O . LEU A 1 1084 ? 26.325 16.179 -0.087 1.00 81.94 1084 LEU A O 1
ATOM 8273 N N . PHE A 1 1085 ? 24.748 17.532 0.721 1.00 86.75 1085 PHE A N 1
ATOM 8274 C CA . PHE A 1 1085 ? 24.088 17.790 -0.551 1.00 86.75 1085 PHE A CA 1
ATOM 8275 C C . PHE A 1 1085 ? 24.691 19.052 -1.176 1.00 86.75 1085 PHE A C 1
ATOM 8277 O O . PHE A 1 1085 ? 24.644 20.135 -0.595 1.00 86.75 1085 PHE A O 1
ATOM 8284 N N . VAL A 1 1086 ? 25.297 18.908 -2.356 1.00 66.38 1086 VAL A N 1
ATOM 8285 C CA . VAL A 1 1086 ? 26.069 19.978 -3.028 1.00 66.38 1086 VAL A CA 1
ATOM 8286 C C . VAL A 1 1086 ? 25.489 20.390 -4.383 1.00 66.38 1086 VAL A C 1
ATOM 8288 O O . VAL A 1 1086 ? 25.944 21.365 -4.981 1.00 66.38 1086 VAL A O 1
ATOM 8291 N N . GLY A 1 1087 ? 24.463 19.685 -4.861 1.00 67.25 1087 GLY A N 1
ATOM 8292 C CA . GLY A 1 1087 ? 23.805 19.939 -6.139 1.00 67.25 1087 GLY A CA 1
ATOM 8293 C C . GLY A 1 1087 ? 22.512 19.139 -6.271 1.00 67.25 1087 GLY A C 1
ATOM 8294 O O . GLY A 1 1087 ? 21.775 18.972 -5.313 1.00 67.25 1087 GLY A O 1
ATOM 8295 N N . ASP A 1 1088 ? 22.259 18.595 -7.455 1.00 70.25 1088 ASP A N 1
ATOM 8296 C CA . ASP A 1 1088 ? 21.076 17.806 -7.827 1.00 70.25 1088 ASP A CA 1
ATOM 8297 C C . ASP A 1 1088 ? 21.052 16.364 -7.268 1.00 70.25 1088 ASP A C 1
ATOM 8299 O O . ASP A 1 1088 ? 20.383 15.486 -7.814 1.00 70.25 1088 ASP A O 1
ATOM 8303 N N . GLY A 1 1089 ? 21.808 16.099 -6.199 1.00 74.69 1089 GLY A N 1
ATOM 8304 C CA . GLY A 1 1089 ? 21.844 14.803 -5.527 1.00 74.69 1089 GLY A CA 1
ATOM 8305 C C . GLY A 1 1089 ? 20.695 14.613 -4.542 1.00 74.69 1089 GLY A C 1
ATOM 8306 O O . GLY A 1 1089 ? 20.255 15.558 -3.900 1.00 74.69 1089 GLY A O 1
ATOM 8307 N N . PHE A 1 1090 ? 20.234 13.374 -4.398 1.00 90.00 1090 PHE A N 1
ATOM 8308 C CA . PHE A 1 1090 ? 19.245 12.977 -3.402 1.00 90.00 1090 PHE A CA 1
ATOM 8309 C C . PHE A 1 1090 ? 19.474 11.529 -2.947 1.00 90.00 1090 PHE A C 1
ATOM 8311 O O . PHE A 1 1090 ? 20.123 10.727 -3.627 1.00 90.00 1090 PHE A O 1
ATOM 8318 N N . LEU A 1 1091 ? 18.924 11.184 -1.786 1.00 89.50 1091 LEU A N 1
ATOM 8319 C CA . LEU A 1 1091 ? 18.857 9.815 -1.275 1.00 89.50 1091 LEU A CA 1
ATOM 8320 C C . LEU A 1 1091 ? 17.413 9.308 -1.394 1.00 89.50 1091 LEU A C 1
ATOM 8322 O O . LEU A 1 1091 ? 16.488 10.086 -1.179 1.00 89.50 1091 LEU A O 1
ATOM 8326 N N . MET A 1 1092 ? 17.194 8.028 -1.716 1.00 87.44 1092 MET A N 1
ATOM 8327 C CA . MET A 1 1092 ? 15.844 7.442 -1.784 1.00 87.44 1092 MET A CA 1
ATOM 8328 C C . MET A 1 1092 ? 15.732 6.041 -1.165 1.00 87.44 1092 MET A C 1
ATOM 8330 O O . MET A 1 1092 ? 16.691 5.271 -1.192 1.00 87.44 1092 MET A O 1
ATOM 8334 N N . LYS A 1 1093 ? 14.553 5.676 -0.647 1.00 82.06 1093 LYS A N 1
ATOM 8335 C CA . LYS A 1 1093 ? 14.264 4.349 -0.068 1.00 82.06 1093 LYS A CA 1
ATOM 8336 C C . LYS A 1 1093 ? 12.852 3.891 -0.439 1.00 82.06 1093 LYS A C 1
ATOM 8338 O O . LYS A 1 1093 ? 11.876 4.552 -0.093 1.00 82.06 1093 LYS A O 1
ATOM 8343 N N . GLU A 1 1094 ? 12.757 2.775 -1.161 1.00 70.38 1094 GLU A N 1
ATOM 8344 C CA . GLU A 1 1094 ? 11.495 2.110 -1.527 1.00 70.38 1094 GLU A CA 1
ATOM 8345 C C . GLU A 1 1094 ? 11.081 1.098 -0.442 1.00 70.38 1094 GLU A C 1
ATOM 8347 O O . GLU A 1 1094 ? 11.945 0.492 0.196 1.00 70.38 1094 GLU A O 1
ATOM 8352 N N . ASN A 1 1095 ? 9.774 0.860 -0.275 1.00 55.31 1095 ASN A N 1
ATOM 8353 C CA . ASN A 1 1095 ? 9.206 -0.127 0.657 1.00 55.31 1095 ASN A CA 1
ATOM 8354 C C . ASN A 1 1095 ? 9.673 0.051 2.113 1.00 55.31 1095 ASN A C 1
ATOM 8356 O O . ASN A 1 1095 ? 9.988 -0.916 2.819 1.00 55.31 1095 ASN A O 1
ATOM 8360 N N . SER A 1 1096 ? 9.709 1.302 2.568 1.00 50.69 1096 SER A N 1
ATOM 8361 C CA . SER A 1 1096 ? 9.967 1.652 3.963 1.00 50.69 1096 SER A CA 1
ATOM 8362 C C . SER A 1 1096 ? 8.840 1.120 4.855 1.00 50.69 1096 SER A C 1
ATOM 8364 O O . SER A 1 1096 ? 7.812 1.776 5.002 1.00 50.69 1096 SER A O 1
ATOM 8366 N N . ARG A 1 1097 ? 9.036 -0.057 5.476 1.00 45.62 1097 ARG A N 1
ATOM 8367 C CA . ARG A 1 1097 ? 8.150 -0.601 6.527 1.00 45.62 1097 ARG A CA 1
ATOM 8368 C C . ARG A 1 1097 ? 8.198 0.283 7.775 1.00 45.62 1097 ARG A C 1
ATOM 8370 O O . ARG A 1 1097 ? 8.925 0.016 8.731 1.00 45.62 1097 ARG A O 1
ATOM 8377 N N . MET A 1 1098 ? 7.436 1.361 7.731 1.00 45.25 1098 MET A N 1
ATOM 8378 C CA . MET A 1 1098 ? 7.311 2.355 8.780 1.00 45.25 1098 MET A CA 1
ATOM 8379 C C . MET A 1 1098 ? 5.883 2.278 9.293 1.00 45.25 1098 MET A C 1
ATOM 8381 O O . MET A 1 1098 ? 4.987 2.843 8.676 1.00 45.25 1098 MET A O 1
ATOM 8385 N N . ASP A 1 1099 ? 5.669 1.570 10.401 1.00 42.03 1099 ASP A N 1
ATOM 8386 C CA . ASP A 1 1099 ? 4.349 1.511 11.016 1.00 42.03 1099 ASP A CA 1
ATOM 8387 C C . ASP A 1 1099 ? 3.902 2.934 11.393 1.00 42.03 1099 ASP A C 1
ATOM 8389 O O . ASP A 1 1099 ? 4.454 3.557 12.307 1.00 42.03 1099 ASP A O 1
ATOM 8393 N N . GLY A 1 1100 ? 2.910 3.441 10.669 1.00 42.75 1100 GLY A N 1
ATOM 8394 C CA . GLY A 1 1100 ? 2.355 4.786 10.812 1.00 42.75 1100 GLY A CA 1
ATOM 8395 C C . GLY A 1 1100 ? 0.837 4.711 10.784 1.00 42.75 1100 GLY A C 1
ATOM 8396 O O . GLY A 1 1100 ? 0.211 5.196 9.852 1.00 42.75 1100 GLY A O 1
ATOM 8397 N N . ILE A 1 1101 ? 0.258 4.007 11.762 1.00 46.78 1101 ILE A N 1
ATOM 8398 C CA . ILE A 1 1101 ? -1.168 3.633 11.732 1.00 46.78 1101 ILE A CA 1
ATOM 8399 C C . ILE A 1 1101 ? -2.088 4.699 12.350 1.00 46.78 1101 ILE A C 1
ATOM 8401 O O . ILE A 1 1101 ? -3.252 4.757 11.975 1.00 46.78 1101 ILE A O 1
ATOM 8405 N N . GLU A 1 1102 ? -1.574 5.570 13.226 1.00 51.31 1102 GLU A N 1
ATOM 8406 C CA . GLU A 1 1102 ? -2.349 6.678 13.834 1.00 51.31 1102 GLU A CA 1
ATOM 8407 C C . GLU A 1 1102 ? -1.522 7.964 14.039 1.00 51.31 1102 GLU A C 1
ATOM 8409 O O . GLU A 1 1102 ? -2.072 9.065 14.002 1.00 51.31 1102 GLU A O 1
ATOM 8414 N N . ASN A 1 1103 ? -0.200 7.830 14.219 1.00 59.41 1103 ASN A N 1
ATOM 8415 C CA . ASN A 1 1103 ? 0.723 8.920 14.537 1.00 59.41 1103 ASN A CA 1
ATOM 8416 C C . ASN A 1 1103 ? 1.976 8.864 13.645 1.00 59.41 1103 ASN A C 1
ATOM 8418 O O . ASN A 1 1103 ? 2.518 7.781 13.395 1.00 59.41 1103 ASN A O 1
ATOM 8422 N N . LEU A 1 1104 ? 2.447 10.034 13.215 1.00 71.69 1104 LEU A N 1
ATOM 8423 C CA . LEU A 1 1104 ? 3.699 10.254 12.494 1.00 71.69 1104 LEU A CA 1
ATOM 8424 C C . LEU A 1 1104 ? 4.546 11.263 13.277 1.00 71.69 1104 LEU A C 1
ATOM 8426 O O . LEU A 1 1104 ? 4.063 12.339 13.602 1.00 71.69 1104 LEU A O 1
ATOM 8430 N N . GLU A 1 1105 ? 5.806 10.940 13.525 1.00 78.75 1105 GLU A N 1
ATOM 8431 C CA . GLU A 1 1105 ? 6.797 11.800 14.170 1.00 78.75 1105 GLU A CA 1
ATOM 8432 C C . GLU A 1 1105 ? 8.089 11.698 13.359 1.00 78.75 1105 GLU A C 1
ATOM 8434 O O . GLU A 1 1105 ? 8.609 10.600 13.158 1.00 78.75 1105 GLU A O 1
ATOM 8439 N N . ILE A 1 1106 ? 8.614 12.817 12.866 1.00 85.88 1106 ILE A N 1
ATOM 8440 C CA . ILE A 1 1106 ? 9.898 12.841 12.164 1.00 85.88 1106 ILE A CA 1
ATOM 8441 C C . ILE A 1 1106 ? 10.776 13.926 12.776 1.00 85.88 1106 ILE A C 1
ATOM 8443 O O . ILE A 1 1106 ? 10.354 15.069 12.899 1.00 85.88 1106 ILE A O 1
ATOM 8447 N N . GLU A 1 1107 ? 12.012 13.575 13.113 1.00 87.25 1107 GLU A N 1
ATOM 8448 C CA . GLU A 1 1107 ? 13.054 14.515 13.521 1.00 87.25 1107 GLU A CA 1
ATOM 8449 C C . GLU A 1 1107 ? 14.188 14.492 12.491 1.00 87.25 1107 GLU A C 1
ATOM 8451 O O . GLU A 1 1107 ? 14.647 13.423 12.086 1.00 87.25 1107 GLU A O 1
ATOM 8456 N N . ILE A 1 1108 ? 14.633 15.666 12.043 1.00 90.12 1108 ILE A N 1
ATOM 8457 C CA . ILE A 1 1108 ? 15.771 15.837 11.134 1.00 90.12 1108 ILE A CA 1
ATOM 8458 C C . ILE A 1 1108 ? 16.710 16.888 11.711 1.00 90.12 1108 ILE A C 1
ATOM 8460 O O . ILE A 1 1108 ? 16.286 18.005 11.993 1.00 90.12 1108 ILE A O 1
ATOM 8464 N N . TRP A 1 1109 ? 17.997 16.559 11.807 1.00 88.00 1109 TRP A N 1
ATOM 8465 C CA . TRP A 1 1109 ? 19.040 17.526 12.130 1.00 88.00 1109 TRP A CA 1
ATOM 8466 C C . TRP A 1 1109 ? 19.684 18.015 10.837 1.00 88.00 1109 TRP A C 1
ATOM 8468 O O . TRP A 1 1109 ? 20.262 17.215 10.102 1.00 88.00 1109 TRP A O 1
ATOM 8478 N N . LEU A 1 1110 ? 19.609 19.313 10.534 1.00 91.19 1110 LEU A N 1
ATOM 8479 C CA . LEU A 1 1110 ? 20.191 19.845 9.297 1.00 91.19 1110 LEU A CA 1
ATOM 8480 C C . LEU A 1 1110 ? 20.904 21.185 9.467 1.00 91.19 1110 LEU A C 1
ATOM 8482 O O . LEU A 1 1110 ? 20.544 21.997 10.318 1.00 91.19 1110 LEU A O 1
ATOM 8486 N N . LYS A 1 1111 ? 21.894 21.405 8.602 1.00 85.12 1111 LYS A N 1
ATOM 8487 C CA . LYS A 1 1111 ? 22.635 22.655 8.403 1.00 85.12 1111 LYS A CA 1
ATOM 8488 C C . LYS A 1 1111 ? 22.488 23.045 6.931 1.00 85.12 1111 LYS A C 1
ATOM 8490 O O . LYS A 1 1111 ? 22.932 22.290 6.067 1.00 85.12 1111 LYS A O 1
ATOM 8495 N N . THR A 1 1112 ? 21.840 24.171 6.631 1.00 86.94 1112 THR A N 1
ATOM 8496 C CA . THR A 1 1112 ? 21.553 24.593 5.244 1.00 86.94 1112 THR A CA 1
ATOM 8497 C C . THR A 1 1112 ? 22.572 25.606 4.712 1.00 86.94 1112 THR A C 1
ATOM 8499 O O . THR A 1 1112 ? 23.087 26.424 5.470 1.00 86.94 1112 THR A O 1
ATOM 8502 N N . ILE A 1 1113 ? 22.859 25.538 3.409 1.00 83.56 1113 ILE A N 1
ATOM 8503 C CA . ILE A 1 1113 ? 23.723 26.473 2.661 1.00 83.56 1113 ILE A CA 1
ATOM 8504 C C . ILE A 1 1113 ? 22.869 27.467 1.865 1.00 83.56 1113 ILE A C 1
ATOM 8506 O O . ILE A 1 1113 ? 23.199 28.648 1.795 1.00 83.56 1113 ILE A O 1
ATOM 8510 N N . ASP A 1 1114 ? 21.770 26.985 1.281 1.00 82.31 1114 ASP A N 1
ATOM 8511 C CA . ASP A 1 1114 ? 20.835 27.796 0.500 1.00 82.31 1114 ASP A CA 1
ATOM 8512 C C . ASP A 1 1114 ? 19.581 28.125 1.337 1.00 82.31 1114 ASP A C 1
ATOM 8514 O O . ASP A 1 1114 ? 19.240 27.418 2.291 1.00 82.31 1114 ASP A O 1
ATOM 8518 N N . SER A 1 1115 ? 18.877 29.203 0.979 1.00 83.69 1115 SER A N 1
ATOM 8519 C CA . SER A 1 1115 ? 17.612 29.611 1.615 1.00 83.69 1115 SER A CA 1
ATOM 8520 C C . SER A 1 1115 ? 16.442 28.678 1.298 1.00 83.69 1115 SER A C 1
ATOM 8522 O O . SER A 1 1115 ? 15.487 28.603 2.069 1.00 83.69 1115 SER A O 1
ATOM 8524 N N . ASP A 1 1116 ? 16.501 27.983 0.163 1.00 87.31 1116 ASP A N 1
ATOM 8525 C CA . ASP A 1 1116 ? 15.404 27.184 -0.372 1.00 87.31 1116 ASP A CA 1
ATOM 8526 C C . ASP A 1 1116 ? 15.878 25.764 -0.684 1.00 87.31 1116 ASP A C 1
ATOM 8528 O O . ASP A 1 1116 ? 16.962 25.565 -1.235 1.00 87.31 1116 ASP A O 1
ATOM 8532 N N . GLY A 1 1117 ? 15.060 24.759 -0.370 1.00 88.69 1117 GLY A N 1
ATOM 8533 C CA . GLY A 1 1117 ? 15.437 23.370 -0.623 1.00 88.69 1117 GLY A CA 1
ATOM 8534 C C . GLY A 1 1117 ? 14.425 22.335 -0.145 1.00 88.69 1117 GLY A C 1
ATOM 8535 O O . GLY A 1 1117 ? 13.889 22.427 0.956 1.00 88.69 1117 GLY A O 1
ATOM 8536 N N . LEU A 1 1118 ? 14.197 21.301 -0.953 1.00 93.44 1118 LEU A N 1
ATOM 8537 C CA . LEU A 1 1118 ? 13.403 20.136 -0.573 1.00 93.44 1118 LEU A CA 1
ATOM 8538 C C . LEU A 1 1118 ? 14.241 19.190 0.301 1.00 93.44 1118 LEU A C 1
ATOM 8540 O O . LEU A 1 1118 ? 15.076 18.443 -0.207 1.00 93.44 1118 LEU A O 1
ATOM 8544 N N . VAL A 1 1119 ? 14.006 19.212 1.613 1.00 93.62 1119 VAL A N 1
ATOM 8545 C CA . VAL A 1 1119 ? 14.766 18.426 2.601 1.00 93.62 1119 VAL A CA 1
ATOM 8546 C C . VAL A 1 1119 ? 14.289 16.978 2.639 1.00 93.62 1119 VAL A C 1
ATOM 8548 O O . VAL A 1 1119 ? 15.104 16.059 2.604 1.00 93.62 1119 VAL A O 1
ATOM 8551 N N . PHE A 1 1120 ? 12.974 16.768 2.704 1.00 93.12 1120 PHE A N 1
ATOM 8552 C CA . PHE A 1 1120 ? 12.360 15.453 2.889 1.00 93.12 1120 PHE A CA 1
ATOM 8553 C C . PHE A 1 1120 ? 11.072 15.341 2.073 1.00 93.12 1120 PHE A C 1
ATOM 8555 O O . PHE A 1 1120 ? 10.306 16.301 1.994 1.00 93.12 1120 PHE A O 1
ATOM 8562 N N . TYR A 1 1121 ? 10.805 14.171 1.495 1.00 90.19 1121 TYR A N 1
ATOM 8563 C CA . TYR A 1 1121 ? 9.544 13.873 0.814 1.00 90.19 1121 TYR A CA 1
ATOM 8564 C C . TYR A 1 1121 ? 9.203 12.383 0.919 1.00 90.19 1121 TYR A C 1
ATOM 8566 O O . TYR A 1 1121 ? 10.034 11.535 0.611 1.00 90.19 1121 TYR A O 1
ATOM 8574 N N . TRP A 1 1122 ? 7.982 12.047 1.326 1.00 86.44 1122 TRP A N 1
ATOM 8575 C CA . TRP A 1 1122 ? 7.498 10.673 1.471 1.00 86.44 1122 TRP A CA 1
ATOM 8576 C C . TRP A 1 1122 ? 6.097 10.559 0.862 1.00 86.44 1122 TRP A C 1
ATOM 8578 O O . TRP A 1 1122 ? 5.198 11.297 1.260 1.00 86.44 1122 TRP A O 1
ATOM 8588 N N . ALA A 1 1123 ? 5.908 9.672 -0.121 1.00 79.44 1123 ALA A N 1
ATOM 8589 C CA . ALA A 1 1123 ? 4.637 9.513 -0.841 1.00 79.44 1123 ALA A CA 1
ATOM 8590 C C . ALA A 1 1123 ? 4.423 8.092 -1.392 1.00 79.44 1123 ALA A C 1
ATOM 8592 O O . ALA A 1 1123 ? 5.381 7.332 -1.557 1.00 79.44 1123 ALA A O 1
ATOM 8593 N N . ASN A 1 1124 ? 3.172 7.756 -1.727 1.00 68.81 1124 ASN A N 1
ATOM 8594 C CA . ASN A 1 1124 ? 2.801 6.493 -2.381 1.00 68.81 1124 ASN A CA 1
ATOM 8595 C C . ASN A 1 1124 ? 3.138 6.492 -3.891 1.00 68.81 1124 ASN A C 1
ATOM 8597 O O . ASN A 1 1124 ? 2.824 7.439 -4.617 1.00 68.81 1124 ASN A O 1
ATOM 8601 N N . LEU A 1 1125 ? 3.722 5.396 -4.385 1.00 60.16 1125 LEU A N 1
ATOM 8602 C CA . LEU A 1 1125 ? 4.072 5.175 -5.793 1.00 60.16 1125 LEU A CA 1
ATOM 8603 C C . LEU A 1 1125 ? 3.023 4.297 -6.503 1.00 60.16 1125 LEU A C 1
ATOM 8605 O O . LEU A 1 1125 ? 2.761 3.181 -6.062 1.00 60.16 1125 LEU A O 1
ATOM 8609 N N . ASP A 1 1126 ? 2.489 4.724 -7.655 1.00 53.12 1126 ASP A N 1
ATOM 8610 C CA . ASP A 1 1126 ? 1.664 3.837 -8.489 1.00 53.12 1126 ASP A CA 1
ATOM 8611 C C . ASP A 1 1126 ? 2.563 2.823 -9.219 1.00 53.12 1126 ASP A C 1
ATOM 8613 O O . ASP A 1 1126 ? 3.309 3.155 -10.148 1.00 53.12 1126 ASP A O 1
ATOM 8617 N N . THR A 1 1127 ? 2.486 1.557 -8.806 1.00 43.12 1127 THR A N 1
ATOM 8618 C CA . THR A 1 1127 ? 3.285 0.462 -9.378 1.00 43.12 1127 THR A CA 1
ATOM 8619 C C . THR A 1 1127 ? 2.843 0.034 -10.786 1.00 43.12 1127 THR A C 1
ATOM 8621 O O . THR A 1 1127 ? 3.626 -0.600 -11.504 1.00 43.12 1127 THR A O 1
ATOM 8624 N N . ILE A 1 1128 ? 1.628 0.391 -11.215 1.00 38.97 1128 ILE A N 1
ATOM 8625 C CA . ILE A 1 1128 ? 1.028 0.025 -12.504 1.00 38.97 1128 ILE A CA 1
ATOM 8626 C C . ILE A 1 1128 ? 1.450 1.028 -13.583 1.00 38.97 1128 ILE A C 1
ATOM 8628 O O . ILE A 1 1128 ? 1.969 0.623 -14.632 1.00 38.97 1128 ILE A O 1
ATOM 8632 N N . MET A 1 1129 ? 1.300 2.328 -13.307 1.00 38.12 1129 MET A N 1
ATOM 8633 C CA . MET A 1 1129 ? 1.689 3.404 -14.231 1.00 38.12 1129 MET A CA 1
ATOM 8634 C C . MET A 1 1129 ? 3.187 3.750 -14.126 1.00 38.12 1129 MET A C 1
ATOM 8636 O O . MET A 1 1129 ? 3.876 3.995 -15.126 1.00 38.12 1129 MET A O 1
ATOM 8640 N N . GLY A 1 1130 ? 3.759 3.711 -12.920 1.00 37.00 1130 GLY A N 1
ATOM 8641 C CA . GLY A 1 1130 ? 5.075 4.291 -12.635 1.00 37.00 1130 GLY A CA 1
ATOM 8642 C C . GLY A 1 1130 ? 5.089 5.815 -12.779 1.00 37.00 1130 GLY A C 1
ATOM 8643 O O . GLY A 1 1130 ? 6.095 6.383 -13.206 1.00 37.00 1130 GLY A O 1
ATOM 8644 N N . GLN A 1 1131 ? 3.952 6.431 -12.463 1.00 40.41 1131 GLN A N 1
ATOM 8645 C CA . GLN A 1 1131 ? 3.791 7.833 -12.097 1.00 40.41 1131 GLN A CA 1
ATOM 8646 C C . GLN A 1 1131 ? 3.490 7.871 -10.588 1.00 40.41 1131 GLN A C 1
ATOM 8648 O O . GLN A 1 1131 ? 3.157 6.848 -9.993 1.00 40.41 1131 GLN A O 1
ATOM 8653 N N . TYR A 1 1132 ? 3.662 9.016 -9.942 1.00 48.31 1132 TYR A N 1
ATOM 8654 C CA . TYR A 1 1132 ? 3.371 9.152 -8.514 1.00 48.31 1132 TYR A CA 1
ATOM 8655 C C . TYR A 1 1132 ? 1.919 9.599 -8.395 1.00 48.31 1132 TYR A C 1
ATOM 8657 O O . TYR A 1 1132 ? 1.494 10.471 -9.156 1.00 48.31 1132 TYR A O 1
ATOM 8665 N N . MET A 1 1133 ? 1.141 8.966 -7.514 1.00 46.81 1133 MET A N 1
ATOM 8666 C CA . MET A 1 1133 ? -0.276 9.307 -7.405 1.00 46.81 1133 MET A CA 1
ATOM 8667 C C . MET A 1 1133 ? -0.448 10.730 -6.874 1.00 46.81 1133 MET A C 1
ATOM 8669 O O . MET A 1 1133 ? 0.283 11.171 -5.986 1.00 46.81 1133 MET A O 1
ATOM 8673 N N . ILE A 1 1134 ? -1.492 11.408 -7.351 1.00 51.38 1134 ILE A N 1
ATOM 8674 C CA . ILE A 1 1134 ? -2.068 12.570 -6.670 1.00 51.38 1134 ILE A CA 1
ATOM 8675 C C . ILE A 1 1134 ? -2.768 12.026 -5.414 1.00 51.38 1134 ILE A C 1
ATOM 8677 O O . ILE A 1 1134 ? -3.959 11.738 -5.428 1.00 51.38 1134 ILE A O 1
ATOM 8681 N N . GLY A 1 1135 ? -1.993 11.779 -4.358 1.00 57.06 1135 GLY A N 1
ATOM 8682 C CA . GLY A 1 1135 ? -2.434 11.031 -3.182 1.00 57.06 1135 GLY A CA 1
ATOM 8683 C C . GLY A 1 1135 ? -1.733 11.468 -1.900 1.00 57.06 1135 GLY A C 1
ATOM 8684 O O . GLY A 1 1135 ? -1.258 12.602 -1.797 1.00 57.06 1135 GLY A O 1
ATOM 8685 N N . ASN A 1 1136 ? -1.691 10.564 -0.920 1.00 69.69 1136 ASN A N 1
ATOM 8686 C CA . ASN A 1 1136 ? -1.147 10.857 0.401 1.00 69.69 1136 ASN A CA 1
ATOM 8687 C C . ASN A 1 1136 ? 0.376 11.065 0.349 1.00 69.69 1136 ASN A C 1
ATOM 8689 O O . ASN A 1 1136 ? 1.107 10.246 -0.217 1.00 69.69 1136 ASN A O 1
ATOM 8693 N N . PHE A 1 1137 ? 0.843 12.169 0.936 1.00 81.06 1137 PHE A N 1
ATOM 8694 C CA . PHE A 1 1137 ? 2.259 12.527 1.013 1.00 81.06 1137 PHE A CA 1
ATOM 8695 C C . PHE A 1 1137 ? 2.575 13.371 2.250 1.00 81.06 1137 PHE A C 1
ATOM 8697 O O . PHE A 1 1137 ? 1.700 14.022 2.822 1.00 81.06 1137 PHE A O 1
ATOM 8704 N N . VAL A 1 1138 ? 3.862 13.424 2.583 1.00 85.31 1138 VAL A N 1
ATOM 8705 C CA . VAL A 1 1138 ? 4.467 14.307 3.582 1.00 85.31 1138 VAL A CA 1
ATOM 8706 C C . VAL A 1 1138 ? 5.751 14.918 3.007 1.00 85.31 1138 VAL A C 1
ATOM 8708 O O . VAL A 1 1138 ? 6.499 14.225 2.319 1.00 85.31 1138 VAL A O 1
ATOM 8711 N N . ALA A 1 1139 ? 6.024 16.199 3.260 1.00 89.62 1139 ALA A N 1
ATOM 8712 C CA . ALA A 1 1139 ? 7.243 16.879 2.820 1.00 89.62 1139 ALA A CA 1
ATOM 8713 C C . ALA A 1 1139 ? 7.764 17.890 3.856 1.00 89.62 1139 ALA A C 1
ATOM 8715 O O . ALA A 1 1139 ? 6.975 18.580 4.497 1.00 89.62 1139 ALA A O 1
ATOM 8716 N N . LEU A 1 1140 ? 9.089 18.032 3.944 1.00 93.44 1140 LEU A N 1
ATOM 8717 C CA . LEU A 1 1140 ? 9.762 19.143 4.624 1.00 93.44 1140 LEU A CA 1
ATOM 8718 C C . LEU A 1 1140 ? 10.526 19.968 3.585 1.00 93.44 1140 LEU A C 1
ATOM 8720 O O . LEU A 1 1140 ? 11.333 19.430 2.819 1.00 93.44 1140 LEU A O 1
ATOM 8724 N N . VAL A 1 1141 ? 10.271 21.271 3.567 1.00 92.62 1141 VAL A N 1
ATOM 8725 C CA . VAL A 1 1141 ? 10.788 22.217 2.575 1.00 92.62 1141 VAL A CA 1
ATOM 8726 C C . VAL A 1 1141 ? 11.334 23.444 3.296 1.00 92.62 1141 VAL A C 1
ATOM 8728 O O . VAL A 1 1141 ? 10.670 23.977 4.178 1.00 92.62 1141 VAL A O 1
ATOM 8731 N N . LEU A 1 1142 ? 12.514 23.920 2.910 1.00 91.06 1142 LEU A N 1
ATOM 8732 C CA . LEU A 1 1142 ? 12.983 25.255 3.274 1.00 91.06 1142 LEU A CA 1
ATOM 8733 C C . LEU A 1 1142 ? 12.486 26.251 2.232 1.00 91.06 1142 LEU A C 1
ATOM 8735 O O . LEU A 1 1142 ? 12.643 26.013 1.031 1.00 91.06 1142 LEU A O 1
ATOM 8739 N N . ILE A 1 1143 ? 11.877 27.337 2.701 1.00 87.50 1143 ILE A N 1
ATOM 8740 C CA . ILE A 1 1143 ? 11.430 28.466 1.884 1.00 87.50 1143 ILE A CA 1
ATOM 8741 C C . ILE A 1 1143 ? 11.910 29.732 2.590 1.00 87.50 1143 ILE A C 1
ATOM 8743 O O . ILE A 1 1143 ? 11.535 29.964 3.739 1.00 87.50 1143 ILE A O 1
ATOM 8747 N N . ALA A 1 1144 ? 12.748 30.536 1.933 1.00 85.12 1144 ALA A N 1
ATOM 8748 C CA . ALA A 1 1144 ? 13.347 31.743 2.516 1.00 85.12 1144 ALA A CA 1
ATOM 8749 C C . ALA A 1 1144 ? 13.969 31.509 3.917 1.00 85.12 1144 ALA A C 1
ATOM 8751 O O . ALA A 1 1144 ? 13.781 32.297 4.845 1.00 85.12 1144 ALA A O 1
ATOM 8752 N N . SER A 1 1145 ? 14.701 30.401 4.067 1.00 83.81 1145 SER A N 1
ATOM 8753 C CA . SER A 1 1145 ? 15.380 29.951 5.294 1.00 83.81 1145 SER A CA 1
ATOM 8754 C C . SER A 1 1145 ? 14.470 29.496 6.442 1.00 83.81 1145 SER A C 1
ATOM 8756 O O . SER A 1 1145 ? 14.979 29.143 7.506 1.00 83.81 1145 SER A O 1
ATOM 8758 N N . GLN A 1 1146 ? 13.152 29.459 6.237 1.00 86.62 1146 GLN A N 1
ATOM 8759 C CA . GLN A 1 1146 ? 12.162 28.965 7.196 1.00 86.62 1146 GLN A CA 1
ATOM 8760 C C . GLN A 1 1146 ? 11.704 27.543 6.822 1.00 86.62 1146 GLN A C 1
ATOM 8762 O O . GLN A 1 1146 ? 11.432 27.286 5.645 1.00 86.62 1146 GLN A O 1
ATOM 8767 N N . PRO A 1 1147 ? 11.588 26.607 7.782 1.00 90.44 1147 PRO A N 1
ATOM 8768 C CA . PRO A 1 1147 ? 11.000 25.292 7.530 1.00 90.44 1147 PRO A CA 1
ATOM 8769 C C . PRO A 1 1147 ? 9.475 25.317 7.361 1.00 90.44 1147 PRO A C 1
ATOM 8771 O O . PRO A 1 1147 ? 8.748 25.881 8.181 1.00 90.44 1147 PRO A O 1
ATOM 8774 N N . TYR A 1 1148 ? 9.005 24.633 6.318 1.00 90.75 1148 TYR A N 1
ATOM 8775 C CA . TYR A 1 1148 ? 7.604 24.364 6.005 1.00 90.75 1148 TYR A CA 1
ATOM 8776 C C . TYR A 1 1148 ? 7.372 22.850 5.953 1.00 90.75 1148 TYR A C 1
ATOM 8778 O O . TYR A 1 1148 ? 7.989 22.134 5.159 1.00 90.75 1148 TYR A O 1
ATOM 8786 N N . PHE A 1 1149 ? 6.450 22.375 6.782 1.00 89.50 1149 PHE A N 1
ATOM 8787 C CA . PHE A 1 1149 ? 5.954 21.005 6.816 1.00 89.50 1149 PHE A CA 1
ATOM 8788 C C . PHE A 1 1149 ? 4.663 20.937 5.996 1.00 89.50 1149 PHE A C 1
ATOM 8790 O O . PHE A 1 1149 ? 3.671 21.545 6.378 1.00 89.50 1149 PHE A O 1
ATOM 8797 N N . PHE A 1 1150 ? 4.671 20.228 4.866 1.00 86.69 1150 PHE A N 1
ATOM 8798 C CA . PHE A 1 1150 ? 3.496 20.012 4.015 1.00 86.69 1150 PHE A CA 1
ATOM 8799 C C . PHE A 1 1150 ? 2.998 18.574 4.144 1.00 86.69 1150 PHE A C 1
ATOM 8801 O O . PHE A 1 1150 ? 3.798 17.637 4.148 1.00 86.69 1150 PHE A O 1
ATOM 8808 N N . TRP A 1 1151 ? 1.685 18.374 4.110 1.00 81.88 1151 TRP A N 1
ATOM 8809 C CA . TRP A 1 1151 ? 1.095 17.044 3.977 1.00 81.88 1151 TRP A CA 1
ATOM 8810 C C . TRP A 1 1151 ? -0.190 17.072 3.148 1.00 81.88 1151 TRP A C 1
ATOM 8812 O O . TRP A 1 1151 ? -0.893 18.077 3.081 1.00 81.88 1151 TRP A O 1
ATOM 8822 N N . ASN A 1 1152 ? -0.514 15.941 2.529 1.00 72.75 1152 ASN A N 1
ATOM 8823 C CA . ASN A 1 1152 ? -1.871 15.618 2.096 1.00 72.75 1152 ASN A CA 1
ATOM 8824 C C . ASN A 1 1152 ? -2.189 14.233 2.620 1.00 72.75 1152 ASN A C 1
ATOM 8826 O O . ASN A 1 1152 ? -1.405 13.302 2.446 1.00 72.75 1152 ASN A O 1
ATOM 8830 N N . LEU A 1 1153 ? -3.324 14.131 3.290 1.00 67.44 1153 LEU A N 1
ATOM 8831 C CA . LEU A 1 1153 ? -3.701 12.995 4.114 1.00 67.44 1153 LEU A CA 1
ATOM 8832 C C . LEU A 1 1153 ? -5.194 12.688 3.906 1.00 67.44 1153 LEU A C 1
ATOM 8834 O O . LEU A 1 1153 ? -5.959 12.494 4.842 1.00 67.44 1153 LEU A O 1
ATOM 8838 N N . SER A 1 1154 ? -5.591 12.687 2.628 1.00 53.16 1154 SER A N 1
ATOM 8839 C CA . SER A 1 1154 ? -6.953 12.461 2.117 1.00 53.16 1154 SER A CA 1
ATOM 8840 C C . SER A 1 1154 ? -7.985 13.544 2.483 1.00 53.16 1154 SER A C 1
ATOM 8842 O O . SER A 1 1154 ? -9.156 13.405 2.156 1.00 53.16 1154 SER A O 1
ATOM 8844 N N . SER A 1 1155 ? -7.541 14.664 3.065 1.00 52.53 1155 SER A N 1
ATOM 8845 C CA . SER A 1 1155 ? -8.334 15.875 3.349 1.00 52.53 1155 SER A CA 1
ATOM 8846 C C . SER A 1 1155 ? -7.858 17.126 2.587 1.00 52.53 1155 SER A C 1
ATOM 8848 O O . SER A 1 1155 ? -8.266 18.238 2.909 1.00 52.53 1155 SER A O 1
ATOM 8850 N N . GLY A 1 1156 ? -6.966 16.971 1.601 1.00 56.69 1156 GLY A N 1
ATOM 8851 C CA . GLY A 1 1156 ? -6.341 18.080 0.872 1.00 56.69 1156 GLY A CA 1
ATOM 8852 C C . GLY A 1 1156 ? -4.942 18.441 1.384 1.00 56.69 1156 GLY A C 1
ATOM 8853 O O . GLY A 1 1156 ? -4.449 17.880 2.362 1.00 56.69 1156 GLY A O 1
ATOM 8854 N N . ILE A 1 1157 ? -4.276 19.361 0.676 1.00 69.25 1157 ILE A N 1
ATOM 8855 C CA . ILE A 1 1157 ? -2.923 19.820 1.022 1.00 69.25 1157 ILE A CA 1
ATOM 8856 C C . ILE A 1 1157 ? -3.014 20.865 2.135 1.00 69.25 1157 ILE A C 1
ATOM 8858 O O . ILE A 1 1157 ? -3.600 21.926 1.930 1.00 69.25 1157 ILE A O 1
ATOM 8862 N N . VAL A 1 1158 ? -2.373 20.587 3.265 1.00 73.44 1158 VAL A N 1
ATOM 8863 C CA . VAL A 1 1158 ? -2.217 21.508 4.398 1.00 73.44 1158 VAL A CA 1
ATOM 8864 C C . VAL A 1 1158 ? -0.720 21.692 4.667 1.00 73.44 1158 VAL A C 1
ATOM 8866 O O . VAL A 1 1158 ? 0.104 20.877 4.233 1.00 73.44 1158 VAL A O 1
ATOM 8869 N N . TYR A 1 1159 ? -0.348 22.789 5.322 1.00 79.75 1159 TYR A N 1
ATOM 8870 C CA . TYR A 1 1159 ? 1.023 23.020 5.751 1.00 79.75 1159 TYR A CA 1
ATOM 8871 C C . TYR A 1 1159 ? 1.092 23.795 7.065 1.00 79.75 1159 TYR A C 1
ATOM 8873 O O . TYR A 1 1159 ? 0.254 24.654 7.327 1.00 79.75 1159 TYR A O 1
ATOM 8881 N N . SER A 1 1160 ? 2.164 23.553 7.812 1.00 77.94 1160 SER A N 1
ATOM 8882 C CA . SER A 1 1160 ? 2.597 24.374 8.941 1.00 77.94 1160 SER A CA 1
ATOM 8883 C C . SER A 1 1160 ? 3.981 24.941 8.661 1.00 77.94 1160 SER A C 1
ATOM 8885 O O . SER A 1 1160 ? 4.785 24.342 7.944 1.00 77.94 1160 SER A O 1
ATOM 8887 N N . LYS A 1 1161 ? 4.251 26.135 9.187 1.00 80.56 1161 LYS A N 1
ATOM 8888 C CA . LYS A 1 1161 ? 5.496 26.881 8.968 1.00 80.56 1161 LYS A CA 1
ATOM 8889 C C . LYS A 1 1161 ? 6.069 27.331 10.300 1.00 80.56 1161 LYS A C 1
ATOM 8891 O O . LYS A 1 1161 ? 5.301 27.706 11.181 1.00 80.56 1161 LYS A O 1
ATOM 8896 N N . SER A 1 1162 ? 7.392 27.367 10.412 1.00 79.50 1162 SER A N 1
ATOM 8897 C CA . SER A 1 1162 ? 8.039 28.057 11.526 1.00 79.50 1162 SER A CA 1
ATOM 8898 C C . SER A 1 1162 ? 8.404 29.495 11.157 1.00 79.50 1162 SER A C 1
ATOM 8900 O O . SER A 1 1162 ? 8.690 29.813 10.001 1.00 79.50 1162 SER A O 1
ATOM 8902 N N . THR A 1 1163 ? 8.417 30.368 12.158 1.00 76.56 1163 THR A N 1
ATOM 8903 C CA . THR A 1 1163 ? 8.995 31.714 12.086 1.00 76.56 1163 THR A CA 1
ATOM 8904 C C . THR A 1 1163 ? 10.522 31.701 12.175 1.00 76.56 1163 THR A C 1
ATOM 8906 O O . THR A 1 1163 ? 11.160 32.616 11.648 1.00 76.56 1163 THR A O 1
ATOM 8909 N N . THR A 1 1164 ? 11.117 30.677 12.798 1.00 78.00 1164 THR A N 1
ATOM 8910 C CA . THR A 1 1164 ? 12.565 30.565 13.025 1.00 78.00 1164 THR A CA 1
ATOM 8911 C C . THR A 1 1164 ? 13.318 30.377 11.703 1.00 78.00 1164 THR A C 1
ATOM 8913 O O . THR A 1 1164 ? 13.061 29.433 10.952 1.00 78.00 1164 THR A O 1
ATOM 8916 N N . SER A 1 1165 ? 14.280 31.260 11.425 1.00 81.94 1165 SER A N 1
ATOM 8917 C CA . SER A 1 1165 ? 15.207 31.120 10.294 1.00 81.94 1165 SER A CA 1
ATOM 8918 C C . SER A 1 1165 ? 16.416 30.277 10.698 1.00 81.94 1165 SER A C 1
ATOM 8920 O O . SER A 1 1165 ? 17.039 30.545 11.725 1.00 81.94 1165 SER A O 1
ATOM 8922 N N . ILE A 1 1166 ? 16.767 29.285 9.877 1.00 81.12 1166 ILE A N 1
ATOM 8923 C CA . ILE A 1 1166 ? 17.837 28.313 10.172 1.00 81.12 1166 ILE A CA 1
ATOM 8924 C C . ILE A 1 1166 ? 19.109 28.494 9.319 1.00 81.12 1166 ILE A C 1
ATOM 8926 O O . ILE A 1 1166 ? 20.037 27.688 9.392 1.00 81.12 1166 ILE A O 1
ATOM 8930 N N . LEU A 1 1167 ? 19.180 29.553 8.504 1.00 76.25 1167 LEU A N 1
ATOM 8931 C CA . LEU A 1 1167 ? 20.347 29.883 7.671 1.00 76.25 1167 LEU A CA 1
ATOM 8932 C C . LEU A 1 1167 ? 21.384 30.681 8.484 1.00 76.25 1167 LEU A C 1
ATOM 8934 O O . LEU A 1 1167 ? 21.521 31.893 8.328 1.00 76.25 1167 LEU A O 1
ATOM 8938 N N . ASN A 1 1168 ? 22.085 29.999 9.392 1.00 68.06 1168 ASN A N 1
ATOM 8939 C CA . ASN A 1 1168 ? 23.072 30.599 10.308 1.00 68.06 1168 ASN A CA 1
ATOM 8940 C C . ASN A 1 1168 ? 24.361 29.756 10.472 1.00 68.06 1168 ASN A C 1
ATOM 8942 O O . ASN A 1 1168 ? 25.102 29.934 11.437 1.00 68.06 1168 ASN A O 1
ATOM 8946 N N . ASP A 1 1169 ? 24.605 28.827 9.541 1.00 66.44 1169 ASP A N 1
ATOM 8947 C CA . ASP A 1 1169 ? 25.728 27.875 9.521 1.00 66.44 1169 ASP A CA 1
ATOM 8948 C C . ASP A 1 1169 ? 25.774 26.844 10.681 1.00 66.44 1169 ASP A C 1
ATOM 8950 O O . ASP A 1 1169 ? 26.761 26.123 10.842 1.00 66.44 1169 ASP A O 1
ATOM 8954 N N . ARG A 1 1170 ? 24.693 26.693 11.462 1.00 75.00 1170 ARG A N 1
ATOM 8955 C CA . ARG A 1 1170 ? 24.569 25.685 12.537 1.00 75.00 1170 ARG A CA 1
ATOM 8956 C C . ARG A 1 1170 ? 23.580 24.569 12.193 1.00 75.00 1170 ARG A C 1
ATOM 8958 O O . ARG A 1 1170 ? 22.717 24.718 11.326 1.00 75.00 1170 ARG A O 1
ATOM 8965 N N . PHE A 1 1171 ? 23.695 23.447 12.902 1.00 76.75 1171 PHE A N 1
ATOM 8966 C CA . PHE A 1 1171 ? 22.684 22.391 12.873 1.00 76.75 1171 PHE A CA 1
ATOM 8967 C C . PHE A 1 1171 ? 21.453 22.779 13.697 1.00 76.75 1171 PHE A C 1
ATOM 8969 O O . PHE A 1 1171 ? 21.581 23.283 14.810 1.00 76.75 1171 PHE A O 1
ATOM 8976 N N . HIS A 1 1172 ? 20.268 22.479 13.169 1.00 84.06 1172 HIS A N 1
ATOM 8977 C CA . HIS A 1 1172 ? 18.995 22.607 13.878 1.00 84.06 1172 HIS A CA 1
ATOM 8978 C C . HIS A 1 1172 ? 18.279 21.265 13.863 1.00 84.06 1172 HIS A C 1
ATOM 8980 O O . HIS A 1 1172 ? 18.162 20.657 12.798 1.00 84.06 1172 HIS A O 1
ATOM 8986 N N . SER A 1 1173 ? 17.769 20.838 15.020 1.00 86.06 1173 SER A N 1
ATOM 8987 C CA . SER A 1 1173 ? 16.734 19.805 15.080 1.00 86.06 1173 SER A CA 1
ATOM 8988 C C . SER A 1 1173 ? 15.411 20.410 14.620 1.00 86.06 1173 SER A C 1
ATOM 8990 O O . SER A 1 1173 ? 14.974 21.432 15.158 1.00 86.06 1173 SER A O 1
ATOM 8992 N N . ILE A 1 1174 ? 14.798 19.784 13.620 1.00 89.62 1174 ILE A N 1
ATOM 8993 C CA . ILE A 1 1174 ? 13.457 20.078 13.125 1.00 89.62 1174 ILE A CA 1
ATOM 8994 C C . ILE A 1 1174 ? 12.617 18.827 13.376 1.00 89.62 1174 ILE A C 1
ATOM 8996 O O . ILE A 1 1174 ? 12.758 17.829 12.663 1.00 89.62 1174 ILE A O 1
ATOM 9000 N N . ARG A 1 1175 ? 11.750 18.882 14.389 1.00 87.19 1175 ARG A N 1
ATOM 9001 C CA . ARG A 1 1175 ? 10.754 17.847 14.688 1.00 87.19 1175 ARG A CA 1
ATOM 9002 C C . ARG A 1 1175 ? 9.419 18.263 14.078 1.00 87.19 1175 ARG A C 1
ATOM 9004 O O . ARG A 1 1175 ? 8.979 19.396 14.264 1.00 87.19 1175 ARG A O 1
ATOM 9011 N N . PHE A 1 1176 ? 8.783 17.358 13.346 1.00 86.19 1176 PHE A N 1
ATOM 9012 C CA . PHE A 1 1176 ? 7.468 17.563 12.752 1.00 86.19 1176 PHE A CA 1
ATOM 9013 C C . PHE A 1 1176 ? 6.577 16.339 12.961 1.00 86.19 1176 PHE A C 1
ATOM 9015 O O . PHE A 1 1176 ? 6.968 15.200 12.698 1.00 86.19 1176 PHE A O 1
ATOM 9022 N N . GLU A 1 1177 ? 5.375 16.587 13.472 1.00 76.81 1177 GLU A N 1
ATOM 9023 C CA . GLU A 1 1177 ? 4.457 15.570 13.978 1.00 76.81 1177 GLU A CA 1
ATOM 9024 C C . GLU A 1 1177 ? 3.093 15.675 13.285 1.00 76.81 1177 GLU A C 1
ATOM 9026 O O . GLU A 1 1177 ? 2.604 16.767 12.992 1.00 76.81 1177 GLU A O 1
ATOM 9031 N N . LYS A 1 1178 ? 2.430 14.534 13.086 1.00 69.81 1178 LYS A N 1
ATOM 9032 C CA . LYS A 1 1178 ? 1.002 14.442 12.769 1.00 69.81 1178 LYS A CA 1
ATOM 9033 C C . LYS A 1 1178 ? 0.351 13.436 13.714 1.00 69.81 1178 LYS A C 1
ATOM 9035 O O . LYS A 1 1178 ? 0.630 12.240 13.643 1.00 69.81 1178 LYS A O 1
ATOM 9040 N N . HIS A 1 1179 ? -0.542 13.929 14.564 1.00 64.12 1179 HIS A N 1
ATOM 9041 C CA . HIS A 1 1179 ? -1.272 13.160 15.570 1.00 64.12 1179 HIS A CA 1
ATOM 9042 C C . HIS A 1 1179 ? -2.775 13.356 15.358 1.00 64.12 1179 HIS A C 1
ATOM 9044 O O . HIS A 1 1179 ? -3.325 14.390 15.741 1.00 64.12 1179 HIS A O 1
ATOM 9050 N N . LEU A 1 1180 ? -3.459 12.382 14.745 1.00 53.28 1180 LEU A N 1
ATOM 9051 C CA . LEU A 1 1180 ? -4.889 12.483 14.411 1.00 53.28 1180 LEU A CA 1
ATOM 9052 C C . LEU A 1 1180 ? -5.205 13.792 13.643 1.00 53.28 1180 LEU A C 1
ATOM 9054 O O . LEU A 1 1180 ? -4.730 13.984 12.521 1.00 53.28 1180 LEU A O 1
ATOM 9058 N N . ARG A 1 1181 ? -5.973 14.717 14.245 1.00 54.81 1181 ARG A N 1
ATOM 9059 C CA . ARG A 1 1181 ? -6.293 16.048 13.686 1.00 54.81 1181 ARG A CA 1
ATOM 9060 C C . ARG A 1 1181 ? -5.185 17.080 13.887 1.00 54.81 1181 ARG A C 1
ATOM 9062 O O . ARG A 1 1181 ? -5.078 17.996 13.074 1.00 54.81 1181 ARG A O 1
ATOM 9069 N N . ASN A 1 1182 ? -4.353 16.907 14.906 1.00 55.59 1182 ASN A N 1
ATOM 9070 C CA . ASN A 1 1182 ? -3.299 17.845 15.264 1.00 55.59 1182 ASN A CA 1
ATOM 9071 C C . ASN A 1 1182 ? -2.050 17.596 14.417 1.00 55.59 1182 ASN A C 1
ATOM 9073 O O . ASN A 1 1182 ? -1.811 16.501 13.890 1.00 55.59 1182 ASN A O 1
ATOM 9077 N N . ASP A 1 1183 ? -1.257 18.638 14.290 1.00 67.19 1183 ASP A N 1
ATOM 9078 C CA . ASP A 1 1183 ? 0.086 18.655 13.746 1.00 67.19 1183 ASP A CA 1
ATOM 9079 C C . ASP A 1 1183 ? 0.994 19.413 14.723 1.00 67.19 1183 ASP A C 1
ATOM 9081 O O . ASP A 1 1183 ? 0.520 20.126 15.609 1.00 67.19 1183 ASP A O 1
ATOM 9085 N N . SER A 1 1184 ? 2.303 19.245 14.596 1.00 71.56 1184 SER A N 1
ATOM 9086 C CA . SER A 1 1184 ? 3.248 20.128 15.270 1.00 71.56 1184 SER A CA 1
ATOM 9087 C C . SER A 1 1184 ? 4.487 20.319 14.408 1.00 71.56 1184 SER A C 1
ATOM 9089 O O . SER A 1 1184 ? 4.885 19.433 13.648 1.00 71.56 1184 SER A O 1
ATOM 9091 N N . LEU A 1 1185 ? 5.088 21.499 14.519 1.00 82.06 1185 LEU A N 1
ATOM 9092 C CA . LEU A 1 1185 ? 6.401 21.805 13.974 1.00 82.06 1185 LEU A CA 1
ATOM 9093 C C . LEU A 1 1185 ? 7.201 22.474 15.091 1.00 82.06 1185 LEU A C 1
ATOM 9095 O O . LEU A 1 1185 ? 6.728 23.420 15.726 1.00 82.06 1185 LEU A O 1
ATOM 9099 N N . GLN A 1 1186 ? 8.391 21.948 15.352 1.00 81.25 1186 GLN A N 1
ATOM 9100 C CA . GLN A 1 1186 ? 9.272 22.367 16.431 1.00 81.25 1186 GLN A CA 1
ATOM 9101 C C . GLN A 1 1186 ? 10.700 22.506 15.905 1.00 81.25 1186 GLN A C 1
ATOM 9103 O O . GLN A 1 1186 ? 11.205 21.619 15.215 1.00 81.25 1186 GLN A O 1
ATOM 9108 N N . ILE A 1 1187 ? 11.359 23.611 16.254 1.00 79.69 1187 ILE A N 1
ATOM 9109 C CA . ILE A 1 1187 ? 12.759 23.882 15.920 1.00 79.69 1187 ILE A CA 1
ATOM 9110 C C . ILE A 1 1187 ? 13.523 24.088 17.225 1.00 79.69 1187 ILE A C 1
ATOM 9112 O O . ILE A 1 1187 ? 13.329 25.080 17.928 1.00 79.69 1187 ILE A O 1
ATOM 9116 N N . GLY A 1 1188 ? 14.373 23.124 17.583 1.00 70.56 1188 GLY A N 1
ATOM 9117 C CA . GLY A 1 1188 ? 15.016 23.097 18.898 1.00 70.56 1188 GLY A CA 1
ATOM 9118 C C . GLY A 1 1188 ? 13.984 23.116 20.035 1.00 70.56 1188 GLY A C 1
ATOM 9119 O O . GLY A 1 1188 ? 13.209 22.175 20.191 1.00 70.56 1188 GLY A O 1
ATOM 9120 N N . SER A 1 1189 ? 13.965 24.186 20.832 1.00 53.75 1189 SER A N 1
ATOM 9121 C CA . SER A 1 1189 ? 12.998 24.395 21.923 1.00 53.75 1189 SER A CA 1
ATOM 9122 C C . SER A 1 1189 ? 11.757 25.211 21.533 1.00 53.75 1189 SER A C 1
ATOM 9124 O O . SER A 1 1189 ? 10.853 25.349 22.352 1.00 53.75 1189 SER A O 1
ATOM 9126 N N . GLU A 1 1190 ? 11.703 25.782 20.327 1.00 55.88 1190 GLU A N 1
ATOM 9127 C CA . GLU A 1 1190 ? 10.607 26.649 19.878 1.00 55.88 1190 GLU A CA 1
ATOM 9128 C C . GLU A 1 1190 ? 9.537 25.814 19.153 1.00 55.88 1190 GLU A C 1
ATOM 9130 O O . GLU A 1 1190 ? 9.841 25.109 18.189 1.00 55.88 1190 GLU A O 1
ATOM 9135 N N . ARG A 1 1191 ? 8.288 25.855 19.635 1.00 58.06 1191 ARG A N 1
ATOM 9136 C CA . ARG A 1 1191 ? 7.167 25.039 19.136 1.00 58.06 1191 ARG A CA 1
ATOM 9137 C C . ARG A 1 1191 ? 6.098 25.951 18.536 1.00 58.06 1191 ARG A C 1
ATOM 9139 O O . ARG A 1 1191 ? 5.570 26.807 19.239 1.00 58.06 1191 ARG A O 1
ATOM 9146 N N . THR A 1 1192 ? 5.776 25.767 17.259 1.00 56.69 1192 THR A N 1
ATOM 9147 C CA . THR A 1 1192 ? 4.677 26.495 16.599 1.00 56.69 1192 THR A CA 1
ATOM 9148 C C . THR A 1 1192 ? 3.319 25.853 16.895 1.00 56.69 1192 THR A C 1
ATOM 9150 O O . THR A 1 1192 ? 3.220 24.628 16.979 1.00 56.69 1192 THR A O 1
ATOM 9153 N N . GLU A 1 1193 ? 2.281 26.679 17.073 1.00 50.09 1193 GLU A N 1
ATOM 9154 C CA . GLU A 1 1193 ? 0.913 26.228 17.369 1.00 50.09 1193 GLU A CA 1
ATOM 9155 C C . GLU A 1 1193 ? 0.289 25.431 16.210 1.00 50.09 1193 GLU A C 1
ATOM 9157 O O . GLU A 1 1193 ? 0.518 25.722 15.035 1.00 50.09 1193 GLU A O 1
ATOM 9162 N N . ALA A 1 1194 ? -0.509 24.421 16.565 1.00 46.78 1194 ALA A N 1
ATOM 9163 C CA . ALA A 1 1194 ? -1.113 23.465 15.639 1.00 46.78 1194 ALA A CA 1
ATOM 9164 C C . ALA A 1 1194 ? -2.250 24.074 14.797 1.00 46.78 1194 ALA A C 1
ATOM 9166 O O . ALA A 1 1194 ? -3.091 24.813 15.314 1.00 46.78 1194 ALA A O 1
ATOM 9167 N N . GLN A 1 1195 ? -2.356 23.672 13.528 1.00 47.00 1195 GLN A N 1
ATOM 9168 C CA . GLN A 1 1195 ? -3.533 23.924 12.698 1.00 47.00 1195 GLN A CA 1
ATOM 9169 C C . GLN A 1 1195 ? -4.478 22.718 12.715 1.00 47.00 1195 GLN A C 1
ATOM 9171 O O . GLN A 1 1195 ? -4.157 21.623 12.251 1.00 47.00 1195 GLN A O 1
ATOM 9176 N N . ILE A 1 1196 ? -5.706 22.927 13.197 1.00 42.91 1196 ILE A N 1
ATOM 9177 C CA . ILE A 1 1196 ? -6.721 21.869 13.257 1.00 42.91 1196 ILE A CA 1
ATOM 9178 C C . ILE A 1 1196 ? -7.155 21.483 11.835 1.00 42.91 1196 ILE A C 1
ATOM 9180 O O . ILE A 1 1196 ? -7.985 22.140 11.208 1.00 42.91 1196 ILE A O 1
ATOM 9184 N N . SER A 1 1197 ? -6.607 20.376 11.334 1.00 39.62 1197 SER A N 1
ATOM 9185 C CA . SER A 1 1197 ? -7.022 19.789 10.056 1.00 39.62 1197 SER A CA 1
ATOM 9186 C C . SER A 1 1197 ? -8.427 19.166 10.138 1.00 39.62 1197 SER A C 1
ATOM 9188 O O . SER A 1 1197 ? -8.786 18.536 11.139 1.00 39.62 1197 SER A O 1
ATOM 9190 N N . GLN A 1 1198 ? -9.227 19.326 9.073 1.00 39.66 1198 GLN A N 1
ATOM 9191 C CA . GLN A 1 1198 ? -10.502 18.612 8.909 1.00 39.66 1198 GLN A CA 1
ATOM 9192 C C . GLN A 1 1198 ? -10.281 17.089 8.899 1.00 39.66 1198 GLN A C 1
ATOM 9194 O O . GLN A 1 1198 ? -9.185 16.613 8.601 1.00 39.66 1198 GLN A O 1
ATOM 9199 N N . LEU A 1 1199 ? -11.322 16.319 9.236 1.00 39.28 1199 LEU A N 1
ATOM 9200 C CA . LEU A 1 1199 ? -11.233 14.870 9.437 1.00 39.28 1199 LEU A CA 1
ATOM 9201 C C . LEU A 1 1199 ? -10.932 14.113 8.124 1.00 39.28 1199 LEU A C 1
ATOM 9203 O O . LEU A 1 1199 ? -11.842 13.708 7.408 1.00 39.28 1199 LEU A O 1
ATOM 9207 N N . GLY A 1 1200 ? -9.650 13.906 7.819 1.00 38.41 1200 GLY A N 1
ATOM 9208 C CA . GLY A 1 1200 ? -9.175 12.970 6.797 1.00 38.41 1200 GLY A CA 1
ATOM 9209 C C . GLY A 1 1200 ? -8.675 11.675 7.431 1.00 38.41 1200 GLY A C 1
ATOM 9210 O O . GLY A 1 1200 ? -8.000 11.726 8.458 1.00 38.41 1200 GLY A O 1
ATOM 9211 N N . TYR A 1 1201 ? -8.984 10.527 6.821 1.00 41.22 1201 TYR A N 1
ATOM 9212 C CA . TYR A 1 1201 ? -8.470 9.209 7.215 1.00 41.22 1201 TYR A CA 1
ATOM 9213 C C . TYR A 1 1201 ? -7.202 8.866 6.415 1.00 41.22 1201 TYR A C 1
ATOM 9215 O O . TYR A 1 1201 ? -7.312 8.495 5.245 1.00 41.22 1201 TYR A O 1
ATOM 9223 N N . PRO A 1 1202 ? -5.987 8.962 6.990 1.00 45.06 1202 PRO A N 1
ATOM 9224 C CA . PRO A 1 1202 ? -4.780 8.916 6.181 1.00 45.06 1202 PRO A CA 1
ATOM 9225 C C . PRO A 1 1202 ? -4.010 7.610 6.345 1.00 45.06 1202 PRO A C 1
ATOM 9227 O O . PRO A 1 1202 ? -3.340 7.392 7.352 1.00 45.06 1202 PRO A O 1
ATOM 9230 N N . ARG A 1 1203 ? -4.000 6.780 5.301 1.00 48.78 1203 ARG A N 1
ATOM 9231 C CA . ARG A 1 1203 ? -2.946 5.772 5.115 1.00 48.78 1203 ARG A CA 1
ATOM 9232 C C . ARG A 1 1203 ? -1.950 6.258 4.062 1.00 48.78 1203 ARG A C 1
ATOM 9234 O O . ARG A 1 1203 ? -2.289 6.385 2.884 1.00 48.78 1203 ARG A O 1
ATOM 9241 N N . LEU A 1 1204 ? -0.702 6.488 4.470 1.00 51.09 1204 LEU A N 1
ATOM 9242 C CA . LEU A 1 1204 ? 0.427 6.195 3.584 1.00 51.09 1204 LEU A CA 1
ATOM 9243 C C . LEU A 1 1204 ? 0.464 4.666 3.450 1.00 51.09 1204 LEU A C 1
ATOM 9245 O O . LEU A 1 1204 ? 0.395 3.956 4.450 1.00 51.09 1204 LEU A O 1
ATOM 9249 N N . ASP A 1 1205 ? 0.473 4.157 2.223 1.00 49.28 1205 ASP A N 1
ATOM 9250 C CA . ASP A 1 1205 ? 0.351 2.722 1.968 1.00 49.28 1205 ASP A CA 1
ATOM 9251 C C . ASP A 1 1205 ? 1.735 2.085 2.113 1.00 49.28 1205 ASP A C 1
ATOM 9253 O O . ASP A 1 1205 ? 2.618 2.267 1.268 1.00 49.28 1205 ASP A O 1
ATOM 9257 N N . GLU A 1 1206 ? 1.919 1.335 3.203 1.00 51.09 1206 GLU A N 1
ATOM 9258 C CA . GLU A 1 1206 ? 3.173 0.673 3.583 1.00 51.09 1206 GLU A CA 1
ATOM 9259 C C . GLU A 1 1206 ? 3.745 -0.237 2.476 1.00 51.09 1206 GLU A C 1
ATOM 9261 O O . GLU A 1 1206 ? 4.942 -0.538 2.475 1.00 51.09 1206 GLU A O 1
ATOM 9266 N N . SER A 1 1207 ? 2.909 -0.674 1.524 1.00 44.41 1207 SER A N 1
ATOM 9267 C CA . SER A 1 1207 ? 3.305 -1.526 0.399 1.00 44.41 1207 SER A CA 1
ATOM 9268 C C . SER A 1 1207 ? 3.826 -0.763 -0.829 1.00 44.41 1207 SER A C 1
ATOM 9270 O O . SER A 1 1207 ? 4.494 -1.366 -1.675 1.00 44.41 1207 SER A O 1
ATOM 9272 N N . SER A 1 1208 ? 3.566 0.548 -0.899 1.00 52.41 1208 SER A N 1
ATOM 9273 C CA . SER A 1 1208 ? 3.761 1.390 -2.089 1.00 52.41 1208 SER A CA 1
ATOM 9274 C C . SER A 1 1208 ? 4.624 2.637 -1.839 1.00 52.41 1208 SER A C 1
ATOM 9276 O O . SER A 1 1208 ? 4.960 3.348 -2.787 1.00 52.41 1208 SER A O 1
ATOM 9278 N N . ALA A 1 1209 ? 4.958 2.962 -0.587 1.00 66.75 1209 ALA A N 1
ATOM 9279 C CA . ALA A 1 1209 ? 5.550 4.254 -0.249 1.00 66.75 1209 ALA A CA 1
ATOM 9280 C C . ALA A 1 1209 ? 7.078 4.349 -0.463 1.00 66.75 1209 ALA A C 1
ATOM 9282 O O . ALA A 1 1209 ? 7.843 3.421 -0.177 1.00 66.75 1209 ALA A O 1
ATOM 9283 N N . VAL A 1 1210 ? 7.526 5.521 -0.928 1.00 76.88 1210 VAL A N 1
ATOM 9284 C CA . VAL A 1 1210 ? 8.932 5.855 -1.208 1.00 76.88 1210 VAL A CA 1
ATOM 9285 C C . VAL A 1 1210 ? 9.325 7.127 -0.458 1.00 76.88 1210 VAL A C 1
ATOM 9287 O O . VAL A 1 1210 ? 8.604 8.124 -0.505 1.00 76.88 1210 VAL A O 1
ATOM 9290 N N . VAL A 1 1211 ? 10.473 7.087 0.221 1.00 87.12 1211 VAL A N 1
ATOM 9291 C CA . VAL A 1 1211 ? 11.077 8.222 0.939 1.00 87.12 1211 VAL A CA 1
ATOM 9292 C C . VAL A 1 1211 ? 12.209 8.815 0.102 1.00 87.12 1211 VAL A C 1
ATOM 9294 O O . VAL A 1 1211 ? 13.000 8.066 -0.471 1.00 87.12 1211 VAL A O 1
ATOM 9297 N N . PHE A 1 1212 ? 12.318 10.141 0.082 1.00 90.12 1212 PHE A N 1
ATOM 9298 C CA . PHE A 1 1212 ? 13.367 10.932 -0.552 1.00 90.12 1212 PHE A CA 1
ATOM 9299 C C . PHE A 1 1212 ? 13.950 11.950 0.432 1.00 90.12 1212 PHE A C 1
ATOM 9301 O O . PHE A 1 1212 ? 13.216 12.538 1.228 1.00 90.12 1212 PHE A O 1
ATOM 9308 N N . ILE A 1 1213 ? 15.259 12.184 0.346 1.00 92.25 1213 ILE A N 1
ATOM 9309 C CA . ILE A 1 1213 ? 15.992 13.157 1.166 1.00 92.25 1213 ILE A CA 1
ATOM 9310 C C . ILE A 1 1213 ? 16.876 14.009 0.252 1.00 92.25 1213 ILE A C 1
ATOM 9312 O O . ILE A 1 1213 ? 17.597 13.474 -0.593 1.00 92.25 1213 ILE A O 1
ATOM 9316 N N . GLY A 1 1214 ? 16.816 15.326 0.428 1.00 88.50 1214 GLY A N 1
ATOM 9317 C CA . GLY A 1 1214 ? 17.622 16.329 -0.272 1.00 88.50 1214 GLY A CA 1
ATOM 9318 C C . GLY A 1 1214 ? 17.158 16.703 -1.689 1.00 88.50 1214 GLY A C 1
ATOM 9319 O O . GLY A 1 1214 ? 17.649 17.667 -2.272 1.00 88.50 1214 GLY A O 1
ATOM 9320 N N . GLY A 1 1215 ? 16.201 15.975 -2.265 1.00 89.62 1215 GLY A N 1
ATOM 9321 C CA . GLY A 1 1215 ? 15.674 16.252 -3.600 1.00 89.62 1215 GLY A CA 1
ATOM 9322 C C . GLY A 1 1215 ? 14.840 15.101 -4.157 1.00 89.62 1215 GLY A C 1
ATOM 9323 O O . GLY A 1 1215 ? 14.558 14.130 -3.460 1.00 89.62 1215 GLY A O 1
ATOM 9324 N N . VAL A 1 1216 ? 14.443 15.201 -5.428 1.00 85.50 1216 VAL A N 1
ATOM 9325 C CA . VAL A 1 1216 ? 13.623 14.194 -6.125 1.00 85.50 1216 VAL A CA 1
ATOM 9326 C C . VAL A 1 1216 ? 14.080 13.978 -7.573 1.00 85.50 1216 VAL A C 1
ATOM 9328 O O . VAL A 1 1216 ? 14.564 14.920 -8.201 1.00 85.50 1216 VAL A O 1
ATOM 9331 N N . PRO A 1 1217 ? 13.868 12.782 -8.165 1.00 76.56 1217 PRO A N 1
ATOM 9332 C CA . PRO A 1 1217 ? 14.292 12.476 -9.536 1.00 76.56 1217 PRO A CA 1
ATOM 9333 C C . PRO A 1 1217 ? 13.609 13.312 -10.631 1.00 76.56 1217 PRO A C 1
ATOM 9335 O O . PRO A 1 1217 ? 14.156 13.437 -11.725 1.00 76.56 1217 PRO A O 1
ATOM 9338 N N . ASN A 1 1218 ? 12.405 13.836 -10.387 1.00 70.75 1218 ASN A N 1
ATOM 9339 C CA . ASN A 1 1218 ? 11.682 14.705 -11.317 1.00 70.75 1218 ASN A CA 1
ATOM 9340 C C . ASN A 1 1218 ? 10.651 15.545 -10.543 1.00 70.75 1218 ASN A C 1
ATOM 9342 O O . ASN A 1 1218 ? 9.958 15.015 -9.682 1.00 70.75 1218 ASN A O 1
ATOM 9346 N N . LYS A 1 1219 ? 10.488 16.831 -10.872 1.00 71.69 1219 LYS A N 1
ATOM 9347 C CA . LYS A 1 1219 ? 9.480 17.702 -10.239 1.00 71.69 1219 LYS A CA 1
ATOM 9348 C C . LYS A 1 1219 ? 8.040 17.232 -10.464 1.00 71.69 1219 LYS A C 1
ATOM 9350 O O . LYS A 1 1219 ? 7.189 17.521 -9.634 1.00 71.69 1219 LYS A O 1
ATOM 9355 N N . THR A 1 1220 ? 7.767 16.471 -11.529 1.00 64.94 1220 THR A N 1
ATOM 9356 C CA . THR A 1 1220 ? 6.425 15.919 -11.809 1.00 64.94 1220 THR A CA 1
ATOM 9357 C C . THR A 1 1220 ? 5.961 14.861 -10.804 1.00 64.94 1220 THR A C 1
ATOM 9359 O O . THR A 1 1220 ? 4.841 14.380 -10.928 1.00 64.94 1220 THR A O 1
ATOM 9362 N N . ILE A 1 1221 ? 6.822 14.428 -9.876 1.00 70.25 1221 ILE A N 1
ATOM 9363 C CA . ILE A 1 1221 ? 6.442 13.486 -8.813 1.00 70.25 1221 ILE A CA 1
ATOM 9364 C C . ILE A 1 1221 ? 5.884 14.198 -7.583 1.00 70.25 1221 ILE A C 1
ATOM 9366 O O . ILE A 1 1221 ? 5.327 13.550 -6.707 1.00 70.25 1221 ILE A O 1
ATOM 9370 N N . LEU A 1 1222 ? 6.072 15.518 -7.509 1.00 73.81 1222 LEU A N 1
ATOM 9371 C CA . LEU A 1 1222 ? 5.643 16.332 -6.389 1.00 73.81 1222 LEU A CA 1
ATOM 9372 C C . LEU A 1 1222 ? 4.247 16.914 -6.655 1.00 73.81 1222 LEU A C 1
ATOM 9374 O O . LEU A 1 1222 ? 3.959 17.331 -7.780 1.00 73.81 1222 LEU A O 1
ATOM 9378 N N . PRO A 1 1223 ? 3.412 17.046 -5.612 1.00 70.94 1223 PRO A N 1
ATOM 9379 C CA . PRO A 1 1223 ? 2.182 17.827 -5.659 1.00 70.94 1223 PRO A CA 1
ATOM 9380 C C . PRO A 1 1223 ? 2.462 19.252 -6.136 1.00 70.94 1223 PRO A C 1
ATOM 9382 O O . PRO A 1 1223 ? 3.483 19.836 -5.772 1.00 70.94 1223 PRO A O 1
ATOM 9385 N N . THR A 1 1224 ? 1.534 19.863 -6.871 1.00 65.94 1224 THR A N 1
ATOM 9386 C CA . THR A 1 1224 ? 1.709 21.196 -7.481 1.00 65.94 1224 THR A CA 1
ATOM 9387 C C . THR A 1 1224 ? 2.077 22.301 -6.478 1.00 65.94 1224 THR A C 1
ATOM 9389 O O . THR A 1 1224 ? 2.745 23.262 -6.855 1.00 65.94 1224 THR A O 1
ATOM 9392 N N . ALA A 1 1225 ? 1.686 22.156 -5.206 1.00 66.44 1225 ALA A N 1
ATOM 9393 C CA . ALA A 1 1225 ? 2.093 23.045 -4.115 1.00 66.44 1225 ALA A CA 1
ATOM 9394 C C . ALA A 1 1225 ? 3.593 22.921 -3.775 1.00 66.44 1225 ALA A C 1
ATOM 9396 O O . ALA A 1 1225 ? 4.282 23.930 -3.671 1.00 66.44 1225 ALA A O 1
ATOM 9397 N N . VAL A 1 1226 ? 4.118 21.694 -3.677 1.00 78.31 1226 VAL A N 1
ATOM 9398 C CA . VAL A 1 1226 ? 5.521 21.404 -3.319 1.00 78.31 1226 VAL A CA 1
ATOM 9399 C C . VAL A 1 1226 ? 6.451 21.524 -4.536 1.00 78.31 1226 VAL A C 1
ATOM 9401 O O . VAL A 1 1226 ? 7.589 21.966 -4.413 1.00 78.31 1226 VAL A O 1
ATOM 9404 N N . ALA A 1 1227 ? 5.964 21.209 -5.742 1.00 70.88 1227 ALA A N 1
ATOM 9405 C CA . ALA A 1 1227 ? 6.728 21.258 -6.993 1.00 70.88 1227 ALA A CA 1
ATOM 9406 C C . ALA A 1 1227 ? 7.333 22.647 -7.298 1.00 70.88 1227 ALA A C 1
ATOM 9408 O O . ALA A 1 1227 ? 8.394 22.741 -7.926 1.00 70.88 1227 ALA A O 1
ATOM 9409 N N . ARG A 1 1228 ? 6.686 23.722 -6.822 1.00 68.50 1228 ARG A N 1
ATOM 9410 C CA . ARG A 1 1228 ? 7.169 25.113 -6.919 1.00 68.50 1228 ARG A CA 1
ATOM 9411 C C . ARG A 1 1228 ? 8.456 25.335 -6.117 1.00 68.50 1228 ARG A C 1
ATOM 9413 O O . ARG A 1 1228 ? 9.355 26.016 -6.598 1.00 68.50 1228 ARG A O 1
ATOM 9420 N N . PHE A 1 1229 ? 8.575 24.674 -4.968 1.00 70.94 1229 PHE A N 1
ATOM 9421 C CA . PHE A 1 1229 ? 9.708 24.750 -4.039 1.00 70.94 1229 PHE A CA 1
ATOM 9422 C C . PHE A 1 1229 ? 10.683 23.569 -4.182 1.00 70.94 1229 PHE A C 1
ATOM 9424 O O . PHE A 1 1229 ? 11.561 23.363 -3.351 1.00 70.94 1229 PHE A O 1
ATOM 9431 N N . ALA A 1 1230 ? 10.556 22.793 -5.263 1.00 67.69 1230 ALA A N 1
ATOM 9432 C CA . ALA A 1 1230 ? 11.392 21.636 -5.581 1.00 67.69 1230 ALA A CA 1
ATOM 9433 C C . ALA A 1 1230 ? 12.803 22.025 -6.064 1.00 67.69 1230 ALA A C 1
ATOM 9435 O O . ALA A 1 1230 ? 13.241 21.635 -7.151 1.00 67.69 1230 ALA A O 1
ATOM 9436 N N . VAL A 1 1231 ? 13.486 22.875 -5.307 1.00 83.19 1231 VAL A N 1
ATOM 9437 C CA . VAL A 1 1231 ? 14.921 23.124 -5.435 1.00 83.19 1231 VAL A CA 1
ATOM 9438 C C . VAL A 1 1231 ? 15.633 21.976 -4.706 1.00 83.19 1231 VAL A C 1
ATOM 9440 O O . VAL A 1 1231 ? 15.192 21.615 -3.614 1.00 83.19 1231 VAL A O 1
ATOM 9443 N N . PRO A 1 1232 ? 16.674 21.345 -5.278 1.00 86.25 1232 PRO A N 1
ATOM 9444 C CA . PRO A 1 1232 ? 17.507 20.412 -4.523 1.00 86.25 1232 PRO A CA 1
ATOM 9445 C C . PRO A 1 1232 ? 18.085 21.119 -3.296 1.00 86.25 1232 PRO A C 1
ATOM 9447 O O . PRO A 1 1232 ? 18.618 22.220 -3.422 1.00 86.25 1232 PRO A O 1
ATOM 9450 N N . PHE A 1 1233 ? 17.955 20.511 -2.124 1.00 92.06 1233 PHE A N 1
ATOM 9451 C CA . PHE A 1 1233 ? 18.530 21.040 -0.894 1.00 92.06 1233 PHE A CA 1
ATOM 9452 C C . PHE A 1 1233 ? 20.060 21.054 -0.992 1.00 92.06 1233 PHE A C 1
ATOM 9454 O O . PHE A 1 1233 ? 20.665 20.115 -1.510 1.00 92.06 1233 PHE A O 1
ATOM 9461 N N . ARG A 1 1234 ? 20.691 22.111 -0.470 1.00 87.88 1234 ARG A N 1
ATOM 9462 C CA . ARG A 1 1234 ? 22.148 22.202 -0.339 1.00 87.88 1234 ARG A CA 1
ATOM 9463 C C . ARG A 1 1234 ? 22.511 22.472 1.113 1.00 87.88 1234 ARG A C 1
ATOM 9465 O O . ARG A 1 1234 ? 22.018 23.426 1.708 1.00 87.88 1234 ARG A O 1
ATOM 9472 N N . GLY A 1 1235 ? 23.349 21.610 1.680 1.00 87.88 1235 GLY A N 1
ATOM 9473 C CA . GLY A 1 1235 ? 23.595 21.540 3.120 1.00 87.88 1235 GLY A CA 1
ATOM 9474 C C . GLY A 1 1235 ? 23.870 20.121 3.607 1.00 87.88 1235 GLY A C 1
ATOM 9475 O O . GLY A 1 1235 ? 23.930 19.186 2.811 1.00 87.88 1235 GLY A O 1
ATOM 9476 N N . ALA A 1 1236 ? 24.033 19.954 4.914 1.00 85.19 1236 ALA A N 1
ATOM 9477 C CA . ALA A 1 1236 ? 24.273 18.668 5.562 1.00 85.19 1236 ALA A CA 1
ATOM 9478 C C . ALA A 1 1236 ? 23.041 18.203 6.351 1.00 85.19 1236 ALA A C 1
ATOM 9480 O O . ALA A 1 1236 ? 22.360 19.024 6.969 1.00 85.19 1236 ALA A O 1
ATOM 9481 N N . ILE A 1 1237 ? 22.770 16.895 6.349 1.00 88.06 1237 ILE A N 1
ATOM 9482 C CA . ILE A 1 1237 ? 21.685 16.270 7.124 1.00 88.06 1237 ILE A CA 1
ATOM 9483 C C . ILE A 1 1237 ? 22.259 15.132 7.964 1.00 88.06 1237 ILE A C 1
ATOM 9485 O O . ILE A 1 1237 ? 22.915 14.250 7.423 1.00 88.06 1237 ILE A O 1
ATOM 9489 N N . GLN A 1 1238 ? 21.953 15.121 9.258 1.00 80.75 1238 GLN A N 1
ATOM 9490 C CA . GLN A 1 1238 ? 22.251 14.043 10.200 1.00 80.75 1238 GLN A CA 1
ATOM 9491 C C . GLN A 1 1238 ? 20.998 13.692 11.028 1.00 80.75 1238 GLN A C 1
ATOM 9493 O O . GLN A 1 1238 ? 19.929 14.272 10.830 1.00 80.75 1238 GLN A O 1
ATOM 9498 N N . GLY A 1 1239 ? 21.104 12.722 11.942 1.00 73.50 1239 GLY A N 1
ATOM 9499 C CA . GLY A 1 1239 ? 20.109 12.508 13.005 1.00 73.50 1239 GLY A CA 1
ATOM 9500 C C . GLY A 1 1239 ? 18.660 12.246 12.565 1.00 73.50 1239 GLY A C 1
ATOM 9501 O O . GLY A 1 1239 ? 17.750 12.514 13.344 1.00 73.50 1239 GLY A O 1
ATOM 9502 N N . LEU A 1 1240 ? 18.420 11.751 11.342 1.00 82.31 1240 LEU A N 1
ATOM 9503 C CA . LEU A 1 1240 ? 17.065 11.458 10.863 1.00 82.31 1240 LEU A CA 1
ATOM 9504 C C . LEU A 1 1240 ? 16.429 10.377 11.741 1.00 82.31 1240 LEU A C 1
ATOM 9506 O O . LEU A 1 1240 ? 16.917 9.251 11.773 1.00 82.31 1240 LEU A O 1
ATOM 9510 N N . THR A 1 1241 ? 15.304 10.683 12.376 1.00 79.69 1241 THR A N 1
ATOM 9511 C CA . THR A 1 1241 ? 14.497 9.727 13.140 1.00 79.69 1241 THR A CA 1
ATOM 9512 C C . THR A 1 1241 ? 13.071 9.742 12.603 1.00 79.69 1241 THR A C 1
ATOM 9514 O O . THR A 1 1241 ? 12.494 10.810 12.448 1.00 79.69 1241 THR A O 1
ATOM 9517 N N . ILE A 1 1242 ? 12.501 8.575 12.280 1.00 76.62 1242 ILE A N 1
ATOM 9518 C CA . ILE A 1 1242 ? 11.121 8.446 11.775 1.00 76.62 1242 ILE A CA 1
ATOM 9519 C C . ILE A 1 1242 ? 10.364 7.461 12.664 1.00 76.62 1242 ILE A C 1
ATOM 9521 O O . ILE A 1 1242 ? 10.682 6.269 12.699 1.00 76.62 1242 ILE A O 1
ATOM 9525 N N . ASN A 1 1243 ? 9.364 7.966 13.383 1.00 70.69 1243 ASN A N 1
ATOM 9526 C CA . ASN A 1 1243 ? 8.576 7.279 14.401 1.00 70.69 1243 ASN A CA 1
ATOM 9527 C C . ASN A 1 1243 ? 9.496 6.444 15.325 1.00 70.69 1243 ASN A C 1
ATOM 9529 O O . ASN A 1 1243 ? 9.425 5.209 15.331 1.00 70.69 1243 ASN A O 1
ATOM 9533 N N . GLY A 1 1244 ? 10.444 7.109 15.994 1.00 60.88 1244 GLY A N 1
ATOM 9534 C CA . GLY A 1 1244 ? 11.424 6.494 16.900 1.00 60.88 1244 GLY A CA 1
ATOM 9535 C C . GLY A 1 1244 ? 12.534 5.646 16.252 1.00 60.88 1244 GLY A C 1
ATOM 9536 O O . GLY A 1 1244 ? 13.418 5.174 16.961 1.00 60.88 1244 GLY A O 1
ATOM 9537 N N . HIS A 1 1245 ? 12.536 5.437 14.928 1.00 65.69 1245 HIS A N 1
ATOM 9538 C CA . HIS A 1 1245 ? 13.617 4.723 14.236 1.00 65.69 1245 HIS A CA 1
ATOM 9539 C C . HIS A 1 1245 ? 14.671 5.701 13.702 1.00 65.69 1245 HIS A C 1
ATOM 9541 O O . HIS A 1 1245 ? 14.421 6.395 12.715 1.00 65.69 1245 HIS A O 1
ATOM 9547 N N . THR A 1 1246 ? 15.855 5.732 14.314 1.00 66.81 1246 THR A N 1
ATOM 9548 C CA . THR A 1 1246 ? 16.981 6.582 13.887 1.00 66.81 1246 THR A CA 1
ATOM 9549 C C . THR A 1 1246 ? 17.777 5.948 12.740 1.00 66.81 1246 THR A C 1
ATOM 9551 O O . THR A 1 1246 ? 18.145 4.777 12.795 1.00 66.81 1246 THR A O 1
ATOM 9554 N N . PHE A 1 1247 ? 18.063 6.737 11.706 1.00 70.62 1247 PHE A N 1
ATOM 9555 C CA . PHE A 1 1247 ? 18.811 6.379 10.500 1.00 70.62 1247 PHE A CA 1
ATOM 9556 C C . PHE A 1 1247 ? 20.224 6.952 10.587 1.00 70.62 1247 PHE A C 1
ATOM 9558 O O . PHE A 1 1247 ? 20.489 8.068 10.145 1.00 70.62 1247 PHE A O 1
ATOM 9565 N N . SER A 1 1248 ? 21.135 6.196 11.196 1.00 58.94 1248 SER A N 1
ATOM 9566 C CA . SER A 1 1248 ? 22.497 6.661 11.473 1.00 58.94 1248 SER A CA 1
ATOM 9567 C C . SER A 1 1248 ? 23.498 6.328 10.351 1.00 58.94 1248 SER A C 1
ATOM 9569 O O . SER A 1 1248 ? 24.486 7.038 10.177 1.00 58.94 1248 SER A O 1
ATOM 9571 N N . GLU A 1 1249 ? 23.226 5.308 9.525 1.00 67.38 1249 GLU A N 1
ATOM 9572 C CA . GLU A 1 1249 ? 24.061 4.903 8.380 1.00 67.38 1249 GLU A CA 1
ATOM 9573 C C . GLU A 1 1249 ? 23.393 5.244 7.025 1.00 67.38 1249 GLU A C 1
ATOM 9575 O O . GLU A 1 1249 ? 23.098 4.356 6.218 1.00 67.38 1249 GLU A O 1
ATOM 9580 N N . PHE A 1 1250 ? 23.152 6.534 6.748 1.00 74.06 1250 PHE A N 1
ATOM 9581 C CA . PHE A 1 1250 ? 22.424 7.021 5.554 1.00 74.06 1250 PHE A CA 1
ATOM 9582 C C . PHE A 1 1250 ? 22.809 6.319 4.236 1.00 74.06 1250 PHE A C 1
ATOM 9584 O O . PHE A 1 1250 ? 21.933 5.880 3.493 1.00 74.06 1250 PHE A O 1
ATOM 9591 N N . PHE A 1 1251 ? 24.108 6.164 3.959 1.00 65.00 1251 PHE A N 1
ATOM 9592 C CA . PHE A 1 1251 ? 24.625 5.581 2.711 1.00 65.00 1251 PHE A CA 1
ATOM 9593 C C . PHE A 1 1251 ? 24.440 4.054 2.582 1.00 65.00 1251 PHE A C 1
ATOM 9595 O O . PHE A 1 1251 ? 24.548 3.514 1.480 1.00 65.00 1251 PHE A O 1
ATOM 9602 N N . LYS A 1 1252 ? 24.148 3.345 3.681 1.00 69.19 1252 LYS A N 1
ATOM 9603 C CA . LYS A 1 1252 ? 23.716 1.931 3.673 1.00 69.19 1252 LYS A CA 1
ATOM 9604 C C . LYS A 1 1252 ? 22.205 1.805 3.524 1.00 69.19 1252 LYS A C 1
ATOM 9606 O O . LYS A 1 1252 ? 21.716 0.863 2.905 1.00 69.19 1252 LYS A O 1
ATOM 9611 N N . GLU A 1 1253 ? 21.476 2.715 4.158 1.00 72.06 1253 GLU A N 1
ATOM 9612 C CA . GLU A 1 1253 ? 20.031 2.617 4.335 1.00 72.06 1253 GLU A CA 1
ATOM 9613 C C . GLU A 1 1253 ? 19.209 3.247 3.211 1.00 72.06 1253 GLU A C 1
ATOM 9615 O O . GLU A 1 1253 ? 18.043 2.882 3.041 1.00 72.06 1253 GLU A O 1
ATOM 9620 N N . PHE A 1 1254 ? 19.805 4.163 2.448 1.00 81.62 1254 PHE A N 1
ATOM 9621 C CA . PHE A 1 1254 ? 19.190 4.836 1.312 1.00 81.62 1254 PHE A CA 1
ATOM 9622 C C . PHE A 1 1254 ? 20.038 4.665 0.048 1.00 81.62 1254 PHE A C 1
ATOM 9624 O O . PHE A 1 1254 ? 21.267 4.657 0.072 1.00 81.62 1254 PHE A O 1
ATOM 9631 N N . GLN A 1 1255 ? 19.372 4.582 -1.099 1.00 79.19 1255 GLN A N 1
ATOM 9632 C CA . GLN A 1 1255 ? 20.012 4.609 -2.404 1.00 79.19 1255 GLN A CA 1
ATOM 9633 C C . GLN A 1 1255 ? 20.361 6.051 -2.788 1.00 79.19 1255 GLN A C 1
ATOM 9635 O O . GLN A 1 1255 ? 19.473 6.852 -3.076 1.00 79.19 1255 GLN A O 1
ATOM 9640 N N . GLN A 1 1256 ? 21.656 6.356 -2.863 1.00 81.44 1256 GLN A N 1
ATOM 9641 C CA . GLN A 1 1256 ? 22.156 7.609 -3.426 1.00 81.44 1256 GLN A CA 1
ATOM 9642 C C . GLN A 1 1256 ? 21.914 7.696 -4.940 1.00 81.44 1256 GLN A C 1
ATOM 9644 O O . GLN A 1 1256 ? 22.176 6.744 -5.682 1.00 81.44 1256 GLN A O 1
ATOM 9649 N N . ILE A 1 1257 ? 21.466 8.867 -5.400 1.00 75.12 1257 ILE A N 1
ATOM 9650 C CA . ILE A 1 1257 ? 21.376 9.247 -6.812 1.00 75.12 1257 ILE A CA 1
ATOM 9651 C C . ILE A 1 1257 ? 21.887 10.687 -6.965 1.00 75.12 1257 ILE A C 1
ATOM 9653 O O . ILE A 1 1257 ? 21.409 11.594 -6.296 1.00 75.12 1257 ILE A O 1
ATOM 9657 N N . GLY A 1 1258 ? 22.851 10.914 -7.861 1.00 70.38 1258 GLY A N 1
ATOM 9658 C CA . GLY A 1 1258 ? 23.436 12.242 -8.093 1.00 70.38 1258 GLY A CA 1
ATOM 9659 C C . GLY A 1 1258 ? 24.489 12.660 -7.055 1.00 70.38 1258 GLY A C 1
ATOM 9660 O O . GLY A 1 1258 ? 25.086 11.824 -6.370 1.00 70.38 1258 GLY A O 1
ATOM 9661 N N . ARG A 1 1259 ? 24.758 13.971 -6.982 1.00 68.75 1259 ARG A N 1
ATOM 9662 C CA . ARG A 1 1259 ? 25.855 14.565 -6.192 1.00 68.75 1259 ARG A CA 1
ATOM 9663 C C . ARG A 1 1259 ? 25.491 14.750 -4.717 1.00 68.75 1259 ARG A C 1
ATOM 9665 O O . ARG A 1 1259 ? 25.096 15.836 -4.295 1.00 68.75 1259 ARG A O 1
ATOM 9672 N N . VAL A 1 1260 ? 25.672 13.675 -3.957 1.00 73.19 1260 VAL A N 1
ATOM 9673 C CA . VAL A 1 1260 ? 25.738 13.678 -2.491 1.00 73.19 1260 VAL A CA 1
ATOM 9674 C C . VAL A 1 1260 ? 27.167 13.295 -2.106 1.00 73.19 1260 VAL A C 1
ATOM 9676 O O . VAL A 1 1260 ? 27.694 12.303 -2.610 1.00 73.19 1260 VAL A O 1
ATOM 9679 N N . MET A 1 1261 ? 27.807 14.109 -1.275 1.00 69.12 1261 MET A N 1
ATOM 9680 C CA . MET A 1 1261 ? 29.145 13.874 -0.732 1.00 69.12 1261 MET A CA 1
ATOM 9681 C C . MET A 1 1261 ? 29.046 13.426 0.728 1.00 69.12 1261 MET A C 1
ATOM 9683 O O . MET A 1 1261 ? 28.004 13.565 1.367 1.00 69.12 1261 MET A O 1
ATOM 9687 N N . GLN A 1 1262 ? 30.139 12.894 1.256 1.00 66.56 1262 GLN A N 1
ATOM 9688 C CA . GLN A 1 1262 ? 30.337 12.734 2.690 1.00 66.56 1262 GLN A CA 1
ATOM 9689 C C . GLN A 1 1262 ? 30.713 14.096 3.290 1.00 66.56 1262 GLN A C 1
ATOM 9691 O O . GLN A 1 1262 ? 31.534 14.814 2.720 1.00 66.56 1262 GLN A O 1
ATOM 9696 N N . TYR A 1 1263 ? 30.091 14.460 4.409 1.00 60.81 1263 TYR A N 1
ATOM 9697 C CA . TYR A 1 1263 ? 30.530 15.586 5.229 1.00 60.81 1263 TYR A CA 1
ATOM 9698 C C . TYR A 1 1263 ? 31.724 15.149 6.090 1.00 60.81 1263 TYR A C 1
ATOM 9700 O O . TYR A 1 1263 ? 31.737 14.026 6.599 1.00 60.81 1263 TYR A O 1
ATOM 9708 N N . ASP A 1 1264 ? 32.722 16.017 6.227 1.00 50.66 1264 ASP A N 1
ATOM 9709 C CA . ASP A 1 1264 ? 33.964 15.743 6.950 1.00 50.66 1264 ASP A CA 1
ATOM 9710 C C . ASP A 1 1264 ? 34.331 16.979 7.787 1.00 50.66 1264 ASP A C 1
ATOM 9712 O O . ASP A 1 1264 ? 34.562 18.057 7.238 1.00 50.66 1264 ASP A O 1
ATOM 9716 N N . ASP A 1 1265 ? 34.341 16.839 9.116 1.00 45.25 1265 ASP A N 1
ATOM 9717 C CA . ASP A 1 1265 ? 34.611 17.931 10.070 1.00 45.25 1265 ASP A CA 1
ATOM 9718 C C . ASP A 1 1265 ? 36.106 18.324 10.144 1.00 45.25 1265 ASP A C 1
ATOM 9720 O O . ASP A 1 1265 ? 36.496 19.206 10.911 1.00 45.25 1265 ASP A O 1
ATOM 9724 N N . ASN A 1 1266 ? 36.976 17.694 9.347 1.00 37.94 1266 ASN A N 1
ATOM 9725 C CA . ASN A 1 1266 ? 38.429 17.867 9.412 1.00 37.94 1266 ASN A CA 1
ATOM 9726 C C . ASN A 1 1266 ? 38.959 19.113 8.663 1.00 37.94 1266 ASN A C 1
ATOM 9728 O O . ASN A 1 1266 ? 39.734 19.016 7.710 1.00 37.94 1266 ASN A O 1
ATOM 9732 N N . ILE A 1 1267 ? 38.608 20.308 9.156 1.00 38.09 1267 ILE A N 1
ATOM 9733 C CA . ILE A 1 1267 ? 39.226 21.608 8.814 1.00 38.09 1267 ILE A CA 1
ATOM 9734 C C . ILE A 1 1267 ? 39.610 22.312 10.151 1.00 38.09 1267 ILE A C 1
ATOM 9736 O O . ILE A 1 1267 ? 38.808 22.315 11.080 1.00 38.09 1267 ILE A O 1
ATOM 9740 N N . PRO A 1 1268 ? 40.855 22.805 10.352 1.00 34.53 1268 PRO A N 1
ATOM 9741 C CA . PRO A 1 1268 ? 41.669 22.213 11.437 1.00 34.53 1268 PRO A CA 1
ATOM 9742 C C . PRO A 1 1268 ? 42.040 23.101 12.657 1.00 34.53 1268 PRO A C 1
ATOM 9744 O O . PRO A 1 1268 ? 42.398 24.266 12.489 1.00 34.53 1268 PRO A O 1
ATOM 9747 N N . CYS A 1 1269 ? 42.231 22.501 13.855 1.00 34.12 1269 CYS A N 1
ATOM 9748 C CA . CYS A 1 1269 ? 42.985 23.101 14.996 1.00 34.12 1269 CYS A CA 1
ATOM 9749 C C . CYS A 1 1269 ? 44.519 23.264 14.714 1.00 34.12 1269 CYS A C 1
ATOM 9751 O O . CYS A 1 1269 ? 45.318 23.373 15.645 1.00 34.12 1269 CYS A O 1
ATOM 9753 N N . SER A 1 1270 ? 44.992 23.245 13.458 1.00 34.62 1270 SER A N 1
ATOM 9754 C CA . SER A 1 1270 ? 46.405 22.967 13.105 1.00 34.62 1270 SER A CA 1
ATOM 9755 C C . SER A 1 1270 ? 47.412 24.122 13.236 1.00 34.62 1270 SER A C 1
ATOM 9757 O O . SER A 1 1270 ? 48.591 23.905 12.966 1.00 34.62 1270 SER A O 1
ATOM 9759 N N . ASN A 1 1271 ? 47.007 25.326 13.660 1.00 32.38 1271 ASN A N 1
ATOM 9760 C CA . ASN A 1 1271 ? 47.907 26.494 13.750 1.00 32.38 1271 ASN A CA 1
ATOM 9761 C C . ASN A 1 1271 ? 48.285 26.930 15.182 1.00 32.38 1271 ASN A C 1
ATOM 9763 O O . ASN A 1 1271 ? 49.052 27.878 15.349 1.00 32.38 1271 ASN A O 1
ATOM 9767 N N . ALA A 1 1272 ? 47.812 26.241 16.226 1.00 32.56 1272 ALA A N 1
ATOM 9768 C CA . ALA A 1 1272 ? 48.091 26.603 17.619 1.00 32.56 1272 ALA A CA 1
ATOM 9769 C C . ALA A 1 1272 ? 49.460 26.089 18.121 1.00 32.56 1272 ALA A C 1
ATOM 9771 O O . ALA A 1 1272 ? 49.547 25.149 18.913 1.00 32.56 1272 ALA A O 1
ATOM 9772 N N . LYS A 1 1273 ? 50.558 26.731 17.695 1.00 29.12 1273 LYS A N 1
ATOM 9773 C CA . LYS A 1 1273 ? 51.838 26.639 18.424 1.00 29.12 1273 LYS A CA 1
ATOM 9774 C C . LYS A 1 1273 ? 51.796 27.549 19.662 1.00 29.12 1273 LYS A C 1
ATOM 9776 O O . LYS A 1 1273 ? 51.450 28.717 19.542 1.00 29.12 1273 LYS A O 1
ATOM 9781 N N . HIS A 1 1274 ? 52.266 27.008 20.791 1.00 29.70 1274 HIS A N 1
ATOM 9782 C CA . HIS A 1 1274 ? 52.355 27.589 22.146 1.00 29.70 1274 HIS A CA 1
ATOM 9783 C C . HIS A 1 1274 ? 51.088 27.585 23.024 1.00 29.70 1274 HIS A C 1
ATOM 9785 O O . HIS A 1 1274 ? 50.116 28.278 22.758 1.00 29.70 1274 HIS A O 1
ATOM 9791 N N . GLY A 1 1275 ? 51.219 26.934 24.190 1.00 26.92 1275 GLY A N 1
ATOM 9792 C CA . GLY A 1 1275 ? 50.577 27.366 25.438 1.00 26.92 1275 GLY A CA 1
ATOM 9793 C C . GLY A 1 1275 ? 49.277 26.662 25.842 1.00 26.92 1275 GLY A C 1
ATOM 9794 O O . GLY A 1 1275 ? 48.199 27.167 25.565 1.00 26.92 1275 GLY A O 1
ATOM 9795 N N . ASN A 1 1276 ? 49.400 25.558 26.593 1.00 28.42 1276 ASN A N 1
ATOM 9796 C CA . ASN A 1 1276 ? 48.404 24.969 27.509 1.00 28.42 1276 ASN A CA 1
ATOM 9797 C C . ASN A 1 1276 ? 46.950 25.496 27.424 1.00 28.42 1276 ASN A C 1
ATOM 9799 O O . ASN A 1 1276 ? 46.537 26.298 28.264 1.00 28.42 1276 ASN A O 1
ATOM 9803 N N . ARG A 1 1277 ? 46.149 24.957 26.495 1.00 29.72 1277 ARG A N 1
ATOM 9804 C CA . ARG A 1 1277 ? 44.677 24.843 26.580 1.00 29.72 1277 ARG A CA 1
ATOM 9805 C C . ARG A 1 1277 ? 44.192 23.790 25.579 1.00 29.72 1277 ARG A C 1
ATOM 9807 O O . ARG A 1 1277 ? 44.738 23.681 24.487 1.00 29.72 1277 ARG A O 1
ATOM 9814 N N . SER A 1 1278 ? 43.208 22.987 25.979 1.00 30.06 1278 SER A N 1
ATOM 9815 C CA . SER A 1 1278 ? 42.729 21.840 25.195 1.00 30.06 1278 SER A CA 1
ATOM 9816 C C . SER A 1 1278 ? 41.764 22.284 24.084 1.00 30.06 1278 SER A C 1
ATOM 9818 O O . SER A 1 1278 ? 40.791 22.972 24.389 1.00 30.06 1278 SER A O 1
ATOM 9820 N N . CYS A 1 1279 ? 41.996 21.884 22.824 1.00 33.06 1279 CYS A N 1
ATOM 9821 C CA . CYS A 1 1279 ? 41.002 22.020 21.741 1.00 33.06 1279 CYS A CA 1
ATOM 9822 C C . CYS A 1 1279 ? 39.920 20.949 21.993 1.00 33.06 1279 CYS A C 1
ATOM 9824 O O . CYS A 1 1279 ? 40.181 19.768 21.775 1.00 33.06 1279 CYS A O 1
ATOM 9826 N N . ILE A 1 1280 ? 38.740 21.333 22.494 1.00 32.50 1280 ILE A N 1
ATOM 9827 C CA . ILE A 1 1280 ? 37.573 20.441 22.631 1.00 32.50 1280 ILE A CA 1
ATOM 9828 C C . ILE A 1 1280 ? 36.457 21.005 21.752 1.00 32.50 1280 ILE A C 1
ATOM 9830 O O . ILE A 1 1280 ? 35.933 22.085 22.020 1.00 32.50 1280 ILE A O 1
ATOM 9834 N N . SER A 1 1281 ? 36.106 20.279 20.693 1.00 31.78 1281 SER A N 1
ATOM 9835 C CA . SER A 1 1281 ? 35.050 20.638 19.746 1.00 31.78 1281 SER A CA 1
ATOM 9836 C C . SER A 1 1281 ? 33.664 20.286 20.300 1.00 31.78 1281 SER A C 1
ATOM 9838 O O . SER A 1 1281 ? 33.142 19.195 20.081 1.00 31.78 1281 SER A O 1
ATOM 9840 N N . ASN A 1 1282 ? 33.042 21.229 21.013 1.00 28.08 1282 ASN A N 1
ATOM 9841 C CA . ASN A 1 1282 ? 31.621 21.143 21.359 1.00 28.08 1282 ASN A CA 1
ATOM 9842 C C . ASN A 1 1282 ? 30.745 21.461 20.135 1.00 28.08 1282 ASN A C 1
ATOM 9844 O O . ASN A 1 1282 ? 30.921 22.489 19.488 1.00 28.08 1282 ASN A O 1
ATOM 9848 N N . LEU A 1 1283 ? 29.742 20.618 19.877 1.00 36.81 1283 LEU A N 1
ATOM 9849 C CA . LEU A 1 1283 ? 28.874 20.632 18.686 1.00 36.81 1283 LEU A CA 1
ATOM 9850 C C . LEU A 1 1283 ? 27.954 21.866 18.497 1.00 36.81 1283 LEU A C 1
ATOM 9852 O O . LEU A 1 1283 ? 27.185 21.882 17.540 1.00 36.81 1283 LEU A O 1
ATOM 9856 N N . ASN A 1 1284 ? 27.989 22.882 19.375 1.00 29.77 1284 ASN A N 1
ATOM 9857 C CA . ASN A 1 1284 ? 26.893 23.863 19.510 1.00 29.77 1284 ASN A CA 1
ATOM 9858 C C . ASN A 1 1284 ? 27.254 25.369 19.470 1.00 29.77 1284 ASN A C 1
ATOM 9860 O O . ASN A 1 1284 ? 26.332 26.187 19.490 1.00 29.77 1284 ASN A O 1
ATOM 9864 N N . GLU A 1 1285 ? 28.523 25.789 19.380 1.00 28.55 1285 GLU A N 1
ATOM 9865 C CA . GLU A 1 1285 ? 28.881 27.226 19.369 1.00 28.55 1285 GLU A CA 1
ATOM 9866 C C . GLU A 1 1285 ? 30.007 27.583 18.387 1.00 28.55 1285 GLU A C 1
ATOM 9868 O O . GLU A 1 1285 ? 31.075 26.991 18.449 1.00 28.55 1285 GLU A O 1
ATOM 9873 N N . TYR A 1 1286 ? 29.761 28.576 17.516 1.00 25.38 1286 TYR A N 1
ATOM 9874 C CA . TYR A 1 1286 ? 30.611 29.751 17.202 1.00 25.38 1286 TYR A CA 1
ATOM 9875 C C . TYR A 1 1286 ? 29.912 30.646 16.141 1.00 25.38 1286 TYR A C 1
ATOM 9877 O O . TYR A 1 1286 ? 28.793 30.337 15.715 1.00 25.38 1286 TYR A O 1
ATOM 9885 N N . SER A 1 1287 ? 30.471 31.813 15.791 1.00 24.17 1287 SER A N 1
ATOM 9886 C CA . SER A 1 1287 ? 29.800 32.853 14.977 1.00 24.17 1287 SER A CA 1
ATOM 9887 C C . SER A 1 1287 ? 30.765 33.745 14.184 1.00 24.17 1287 SER A C 1
ATOM 9889 O O . SER A 1 1287 ? 31.708 34.234 14.799 1.00 24.17 1287 SER A O 1
ATOM 9891 N N . LEU A 1 1288 ? 30.412 34.067 12.924 1.00 28.03 1288 LEU A N 1
ATOM 9892 C CA . LEU A 1 1288 ? 31.003 35.101 12.034 1.00 28.03 1288 LEU A CA 1
ATOM 9893 C C . LEU A 1 1288 ? 32.522 34.912 11.741 1.00 28.03 1288 LEU A C 1
ATOM 9895 O O . LEU A 1 1288 ? 33.284 34.446 12.571 1.00 28.03 1288 LEU A O 1
ATOM 9899 N N . ASP A 1 1289 ? 33.064 35.203 10.559 1.00 23.88 1289 ASP A N 1
ATOM 9900 C CA . ASP A 1 1289 ? 32.723 36.259 9.603 1.00 23.88 1289 ASP A CA 1
ATOM 9901 C C . ASP A 1 1289 ? 33.194 35.900 8.164 1.00 23.88 1289 ASP A C 1
ATOM 9903 O O . ASP A 1 1289 ? 33.911 34.924 7.950 1.00 23.88 1289 ASP A O 1
ATOM 9907 N N . LYS A 1 1290 ? 32.796 36.720 7.184 1.00 25.14 1290 LYS A N 1
ATOM 9908 C CA . LYS A 1 1290 ? 33.141 36.700 5.738 1.00 25.14 1290 LYS A CA 1
ATOM 9909 C C . LYS A 1 1290 ? 34.461 35.999 5.332 1.00 25.14 1290 LYS A C 1
ATOM 9911 O O . LYS A 1 1290 ? 35.522 36.508 5.670 1.00 25.14 1290 LYS A O 1
ATOM 9916 N N . TYR A 1 1291 ? 34.420 35.032 4.402 1.00 24.91 1291 TYR A N 1
ATOM 9917 C CA . TYR A 1 1291 ? 35.479 34.863 3.380 1.00 24.91 1291 TYR A CA 1
ATOM 9918 C C . TYR A 1 1291 ? 34.971 34.210 2.079 1.00 24.91 1291 TYR A C 1
ATOM 9920 O O . TYR A 1 1291 ? 34.032 33.418 2.075 1.00 24.91 1291 TYR A O 1
ATOM 9928 N N . GLN A 1 1292 ? 35.579 34.594 0.952 1.00 24.38 1292 GLN A N 1
ATOM 9929 C CA . GLN A 1 1292 ? 35.240 34.136 -0.402 1.00 24.38 1292 GLN A CA 1
ATOM 9930 C C . GLN A 1 1292 ? 35.779 32.722 -0.670 1.00 24.38 1292 GLN A C 1
ATOM 9932 O O . GLN A 1 1292 ? 36.917 32.435 -0.309 1.00 24.38 1292 GLN A O 1
ATOM 9937 N N . ILE A 1 1293 ? 35.033 31.881 -1.400 1.00 26.06 1293 ILE A N 1
ATOM 9938 C CA . ILE A 1 1293 ? 35.558 30.615 -1.947 1.00 26.06 1293 ILE A CA 1
ATOM 9939 C C . ILE A 1 1293 ? 35.302 30.546 -3.457 1.00 26.06 1293 ILE A C 1
ATOM 9941 O O . ILE A 1 1293 ? 34.318 29.992 -3.940 1.00 26.06 1293 ILE A O 1
ATOM 9945 N N . SER A 1 1294 ? 36.254 31.101 -4.200 1.00 23.47 1294 SER A N 1
ATOM 9946 C CA . SER A 1 1294 ? 36.573 30.693 -5.566 1.00 23.47 1294 SER A CA 1
ATOM 9947 C C . SER A 1 1294 ? 37.887 29.920 -5.483 1.00 23.47 1294 SER A C 1
ATOM 9949 O O . SER A 1 1294 ? 38.881 30.569 -5.192 1.00 23.47 1294 SER A O 1
ATOM 9951 N N . GLU A 1 1295 ? 37.872 28.589 -5.686 1.00 27.16 1295 GLU A N 1
ATOM 9952 C CA . GLU A 1 1295 ? 38.982 27.749 -6.230 1.00 27.16 1295 GLU A CA 1
ATOM 9953 C C . GLU A 1 1295 ? 38.805 26.223 -6.015 1.00 27.16 1295 GLU A C 1
ATOM 9955 O O . GLU A 1 1295 ? 39.438 25.428 -6.711 1.00 27.16 1295 GLU A O 1
ATOM 9960 N N . TYR A 1 1296 ? 37.908 25.761 -5.134 1.00 24.84 1296 TYR A N 1
ATOM 9961 C CA . TYR A 1 1296 ? 37.723 24.322 -4.855 1.00 24.84 1296 TYR A CA 1
ATOM 9962 C C . TYR A 1 1296 ? 36.854 23.580 -5.898 1.00 24.84 1296 TYR A C 1
ATOM 9964 O O . TYR A 1 1296 ? 35.689 23.274 -5.658 1.00 24.84 1296 TYR A O 1
ATOM 9972 N N . ILE A 1 1297 ? 37.431 23.261 -7.066 1.00 25.45 1297 ILE A N 1
ATOM 9973 C CA . ILE A 1 1297 ? 36.828 22.360 -8.083 1.00 25.45 1297 ILE A CA 1
ATOM 9974 C C . ILE A 1 1297 ? 37.741 21.157 -8.437 1.00 25.45 1297 ILE A C 1
ATOM 9976 O O . ILE A 1 1297 ? 37.349 20.278 -9.202 1.00 25.45 1297 ILE A O 1
ATOM 9980 N N . GLN A 1 1298 ? 38.943 21.052 -7.854 1.00 27.70 1298 GLN A N 1
ATOM 9981 C CA . GLN A 1 1298 ? 39.905 19.981 -8.166 1.00 27.70 1298 GLN A CA 1
ATOM 9982 C C . GLN A 1 1298 ? 40.570 19.360 -6.923 1.00 27.70 1298 GLN A C 1
ATOM 9984 O O . GLN A 1 1298 ? 41.679 19.763 -6.572 1.00 27.70 1298 GLN A O 1
ATOM 9989 N N . LYS A 1 1299 ? 39.929 18.348 -6.306 1.00 25.67 1299 LYS A N 1
ATOM 9990 C CA . LYS A 1 1299 ? 40.556 17.154 -5.674 1.00 25.67 1299 LYS A CA 1
ATOM 9991 C C . LYS A 1 1299 ? 39.530 16.241 -4.979 1.00 25.67 1299 LYS A C 1
ATOM 9993 O O . LYS A 1 1299 ? 38.466 16.717 -4.602 1.00 25.67 1299 LYS A O 1
ATOM 9998 N N . SER A 1 1300 ? 39.921 14.966 -4.820 1.00 26.95 1300 SER A N 1
ATOM 9999 C CA . SER A 1 1300 ? 39.320 13.881 -4.009 1.00 26.95 1300 SER A CA 1
ATOM 10000 C C . SER A 1 1300 ? 37.821 13.592 -4.234 1.00 26.95 1300 SER A C 1
ATOM 10002 O O . SER A 1 1300 ? 36.970 14.370 -3.824 1.00 26.95 1300 SER A O 1
ATOM 10004 N N . GLU A 1 1301 ? 37.385 12.476 -4.829 1.00 27.97 1301 GLU A N 1
ATOM 10005 C CA . GLU A 1 1301 ? 38.099 11.244 -5.226 1.00 27.97 1301 GLU A CA 1
ATOM 10006 C C . GLU A 1 1301 ? 38.924 10.573 -4.111 1.00 27.97 1301 GLU A C 1
ATOM 10008 O O . GLU A 1 1301 ? 40.134 10.473 -4.243 1.00 27.97 1301 GLU A O 1
ATOM 10013 N N . GLU A 1 1302 ? 38.278 10.118 -3.031 1.00 29.47 1302 GLU A N 1
ATOM 10014 C CA . GLU A 1 1302 ? 38.639 8.910 -2.252 1.00 29.47 1302 GLU A CA 1
ATOM 10015 C C . GLU A 1 1302 ? 37.585 8.645 -1.151 1.00 29.47 1302 GLU A C 1
ATOM 10017 O O . GLU A 1 1302 ? 36.765 9.515 -0.872 1.00 29.47 1302 GLU A O 1
ATOM 10022 N N . MET A 1 1303 ? 37.595 7.432 -0.572 1.00 28.80 1303 MET A N 1
ATOM 10023 C CA . MET A 1 1303 ? 36.638 6.886 0.420 1.00 28.80 1303 MET A CA 1
ATOM 10024 C C . MET A 1 1303 ? 35.195 6.618 -0.099 1.00 28.80 1303 MET A C 1
ATOM 10026 O O . MET A 1 1303 ? 34.544 7.469 -0.690 1.00 28.80 1303 MET A O 1
ATOM 10030 N N . SER A 1 1304 ? 34.608 5.430 0.091 1.00 26.27 1304 SER A N 1
ATOM 10031 C CA . SER A 1 1304 ? 35.133 4.237 0.760 1.00 26.27 1304 SER A CA 1
ATOM 10032 C C . SER A 1 1304 ? 36.134 3.452 -0.096 1.00 26.27 1304 SER A C 1
ATOM 10034 O O . SER A 1 1304 ? 35.814 2.937 -1.167 1.00 26.27 1304 SER A O 1
ATOM 10036 N N . GLU A 1 1305 ? 37.339 3.255 0.443 1.00 31.30 1305 GLU A N 1
ATOM 10037 C CA . GLU A 1 1305 ? 38.002 1.972 0.228 1.00 31.30 1305 GLU A CA 1
ATOM 10038 C C . GLU A 1 1305 ? 37.147 0.934 0.975 1.00 31.30 1305 GLU A C 1
ATOM 10040 O O . GLU A 1 1305 ? 36.836 1.092 2.150 1.00 31.30 1305 GLU A O 1
ATOM 10045 N N . ASP A 1 1306 ? 36.598 -0.072 0.312 1.00 38.28 1306 ASP A N 1
ATOM 10046 C CA . ASP A 1 1306 ? 37.395 -1.174 -0.198 1.00 38.28 1306 ASP A CA 1
ATOM 10047 C C . ASP A 1 1306 ? 37.881 -0.981 -1.649 1.00 38.28 1306 ASP A C 1
ATOM 10049 O O . ASP A 1 1306 ? 37.252 -1.415 -2.616 1.00 38.28 1306 ASP A O 1
ATOM 10053 N N . SER A 1 1307 ? 39.097 -0.443 -1.812 1.00 43.62 1307 SER A N 1
ATOM 10054 C CA . SER A 1 1307 ? 39.829 -0.425 -3.093 1.00 43.62 1307 SER A CA 1
ATOM 10055 C C . SER A 1 1307 ? 40.178 -1.842 -3.597 1.00 43.62 1307 SER A C 1
ATOM 10057 O O . SER A 1 1307 ? 40.879 -2.017 -4.602 1.00 43.62 1307 SER A O 1
ATOM 10059 N N . ASN A 1 1308 ? 39.726 -2.881 -2.888 1.00 49.72 1308 ASN A N 1
ATOM 10060 C CA . ASN A 1 1308 ? 39.870 -4.289 -3.218 1.00 49.72 1308 ASN A CA 1
ATOM 10061 C C . ASN A 1 1308 ? 38.760 -4.859 -4.109 1.00 49.72 1308 ASN A C 1
ATOM 10063 O O . ASN A 1 1308 ? 39.037 -5.896 -4.715 1.00 49.72 1308 ASN A O 1
ATOM 10067 N N . ASP A 1 1309 ? 37.570 -4.248 -4.232 1.00 66.31 1309 ASP A N 1
ATOM 10068 C CA . ASP A 1 1309 ? 36.493 -4.776 -5.102 1.00 66.31 1309 ASP A CA 1
ATOM 10069 C C . ASP A 1 1309 ? 36.628 -4.325 -6.568 1.00 66.31 1309 ASP A C 1
ATOM 10071 O O . ASP A 1 1309 ? 35.697 -3.864 -7.233 1.00 66.31 1309 ASP A O 1
ATOM 10075 N N . SER A 1 1310 ? 37.852 -4.464 -7.073 1.00 76.94 1310 SER A N 1
ATOM 10076 C CA . SER A 1 1310 ? 38.184 -4.363 -8.486 1.00 76.94 1310 SER A CA 1
ATOM 10077 C C . SER A 1 1310 ? 38.844 -5.658 -8.944 1.00 76.94 1310 SER A C 1
ATOM 10079 O O . SER A 1 1310 ? 39.648 -6.259 -8.225 1.00 76.94 1310 SER A O 1
ATOM 10081 N N . ILE A 1 1311 ? 38.507 -6.096 -10.154 1.00 84.00 1311 ILE A N 1
ATOM 10082 C CA . ILE A 1 1311 ? 39.069 -7.305 -10.754 1.00 84.00 1311 ILE A CA 1
ATOM 10083 C C . ILE A 1 1311 ? 39.495 -7.029 -12.194 1.00 84.00 1311 ILE A C 1
ATOM 10085 O O . ILE A 1 1311 ? 38.763 -6.403 -12.970 1.00 84.00 1311 ILE A O 1
ATOM 10089 N N . MET A 1 1312 ? 40.691 -7.501 -12.549 1.00 86.94 1312 MET A N 1
ATOM 10090 C CA . MET A 1 1312 ? 41.187 -7.452 -13.917 1.00 86.94 1312 MET A CA 1
ATOM 10091 C C . MET A 1 1312 ? 40.757 -8.706 -14.684 1.00 86.94 1312 MET A C 1
ATOM 10093 O O . MET A 1 1312 ? 41.079 -9.834 -14.309 1.00 86.94 1312 MET A O 1
ATOM 10097 N N . PHE A 1 1313 ? 40.083 -8.495 -15.809 1.00 88.19 1313 PHE A N 1
ATOM 10098 C CA . PHE A 1 1313 ? 39.782 -9.516 -16.803 1.00 88.19 1313 PHE A CA 1
ATOM 10099 C C . PHE A 1 1313 ? 40.917 -9.561 -17.832 1.00 88.19 1313 PHE A C 1
ATOM 10101 O O . PHE A 1 1313 ? 41.219 -8.572 -18.501 1.00 88.19 1313 PHE A O 1
ATOM 10108 N N . ASP A 1 1314 ? 41.547 -10.725 -17.968 1.00 84.75 1314 ASP A N 1
ATOM 10109 C CA . ASP A 1 1314 ? 42.626 -11.011 -18.925 1.00 84.75 1314 ASP A CA 1
ATOM 10110 C C . ASP A 1 1314 ? 42.118 -11.613 -20.254 1.00 84.75 1314 ASP A C 1
ATOM 10112 O O . ASP A 1 1314 ? 42.853 -11.703 -21.250 1.00 84.75 1314 ASP A O 1
ATOM 10116 N N . GLY A 1 1315 ? 40.844 -12.012 -20.271 1.00 77.25 1315 GLY A N 1
ATOM 10117 C CA . GLY A 1 1315 ? 40.167 -12.719 -21.352 1.00 77.25 1315 GLY A CA 1
ATOM 10118 C C . GLY A 1 1315 ? 40.494 -14.215 -21.453 1.00 77.25 1315 GLY A C 1
ATOM 10119 O O . GLY A 1 1315 ? 40.221 -14.804 -22.496 1.00 77.25 1315 GLY A O 1
ATOM 10120 N N . GLN A 1 1316 ? 41.092 -14.831 -20.427 1.00 79.38 1316 GLN A N 1
ATOM 10121 C CA . GLN A 1 1316 ? 41.357 -16.280 -20.379 1.00 79.38 1316 GLN A CA 1
ATOM 10122 C C . GLN A 1 1316 ? 40.223 -17.052 -19.679 1.00 79.38 1316 GLN A C 1
ATOM 10124 O O . GLN A 1 1316 ? 39.879 -18.177 -20.067 1.00 79.38 1316 GLN A O 1
ATOM 10129 N N . ASN A 1 1317 ? 39.613 -16.422 -18.673 1.00 75.19 1317 ASN A N 1
ATOM 10130 C CA . ASN A 1 1317 ? 38.620 -17.025 -17.785 1.00 75.19 1317 ASN A CA 1
ATOM 10131 C C . ASN A 1 1317 ? 37.185 -16.572 -18.106 1.00 75.19 1317 ASN A C 1
ATOM 10133 O O . ASN A 1 1317 ? 36.962 -15.487 -18.642 1.00 75.19 1317 ASN A O 1
ATOM 10137 N N . GLU A 1 1318 ? 36.208 -17.424 -17.788 1.00 79.19 1318 GLU A N 1
ATOM 10138 C CA . GLU A 1 1318 ? 34.776 -17.114 -17.874 1.00 79.19 1318 GLU A CA 1
ATOM 10139 C C . GLU A 1 1318 ? 34.224 -16.983 -16.456 1.00 79.19 1318 GLU A C 1
ATOM 10141 O O . GLU A 1 1318 ? 34.353 -17.918 -15.668 1.00 79.19 1318 GLU A O 1
ATOM 10146 N N . TYR A 1 1319 ? 33.576 -15.863 -16.142 1.00 84.50 1319 TYR A N 1
ATOM 10147 C CA . TYR A 1 1319 ? 33.017 -15.620 -14.814 1.00 84.50 1319 TYR A CA 1
ATOM 10148 C C . TYR A 1 1319 ? 31.490 -15.633 -14.880 1.00 84.50 1319 TYR A C 1
ATOM 10150 O O . TYR A 1 1319 ? 30.904 -15.039 -15.786 1.00 84.50 1319 TYR A O 1
ATOM 10158 N N . ALA A 1 1320 ? 30.832 -16.323 -13.946 1.00 81.81 1320 ALA A N 1
ATOM 10159 C CA . ALA A 1 1320 ? 29.386 -16.531 -13.974 1.00 81.81 1320 ALA A CA 1
ATOM 10160 C C . ALA A 1 1320 ? 28.733 -16.228 -12.618 1.00 81.81 1320 ALA A C 1
ATOM 10162 O O . ALA A 1 1320 ? 29.090 -16.824 -11.606 1.00 81.81 1320 ALA A O 1
ATOM 10163 N N . LEU A 1 1321 ? 27.729 -15.349 -12.618 1.00 80.62 1321 LEU A N 1
ATOM 10164 C CA . LEU A 1 1321 ? 26.853 -15.079 -11.478 1.00 80.62 1321 LEU A CA 1
ATOM 10165 C C . LEU A 1 1321 ? 25.526 -15.822 -11.648 1.00 80.62 1321 LEU A C 1
ATOM 10167 O O . LEU A 1 1321 ? 24.870 -15.731 -12.691 1.00 80.62 1321 LEU A O 1
ATOM 10171 N N . VAL A 1 1322 ? 25.097 -16.524 -10.600 1.00 69.88 1322 VAL A N 1
ATOM 10172 C CA . VAL A 1 1322 ? 23.824 -17.258 -10.565 1.00 69.88 1322 VAL A CA 1
ATOM 10173 C C . VAL A 1 1322 ? 22.793 -16.444 -9.781 1.00 69.88 1322 VAL A C 1
ATOM 10175 O O . VAL A 1 1322 ? 22.986 -16.186 -8.594 1.00 69.88 1322 VAL A O 1
ATOM 10178 N N . LYS A 1 1323 ? 21.660 -16.080 -10.403 1.00 61.09 1323 LYS A N 1
ATOM 10179 C CA . LYS A 1 1323 ? 20.539 -15.354 -9.761 1.00 61.09 1323 LYS A CA 1
ATOM 10180 C C . LYS A 1 1323 ? 19.779 -16.231 -8.746 1.00 61.09 1323 LYS A C 1
ATOM 10182 O O . LYS A 1 1323 ? 18.598 -16.518 -8.919 1.00 61.09 1323 LYS A O 1
ATOM 10187 N N . ARG A 1 1324 ? 20.431 -16.635 -7.651 1.00 49.12 1324 ARG A N 1
ATOM 10188 C CA . ARG A 1 1324 ? 19.880 -17.550 -6.628 1.00 49.12 1324 ARG A CA 1
ATOM 10189 C C . ARG A 1 1324 ? 18.741 -16.966 -5.768 1.00 49.12 1324 ARG A C 1
ATOM 10191 O O . ARG A 1 1324 ? 18.151 -17.715 -5.002 1.00 49.12 1324 ARG A O 1
ATOM 10198 N N . MET A 1 1325 ? 18.423 -15.669 -5.897 1.00 38.28 1325 MET A N 1
ATOM 10199 C CA . MET A 1 1325 ? 17.461 -14.945 -5.035 1.00 38.28 1325 MET A CA 1
ATOM 10200 C C . MET A 1 1325 ? 16.399 -14.090 -5.770 1.00 38.28 1325 MET A C 1
ATOM 10202 O O . MET A 1 1325 ? 15.536 -13.506 -5.120 1.00 38.28 1325 MET A O 1
ATOM 10206 N N . LEU A 1 1326 ? 16.414 -13.989 -7.109 1.00 46.19 1326 LEU A N 1
ATOM 10207 C CA . LEU A 1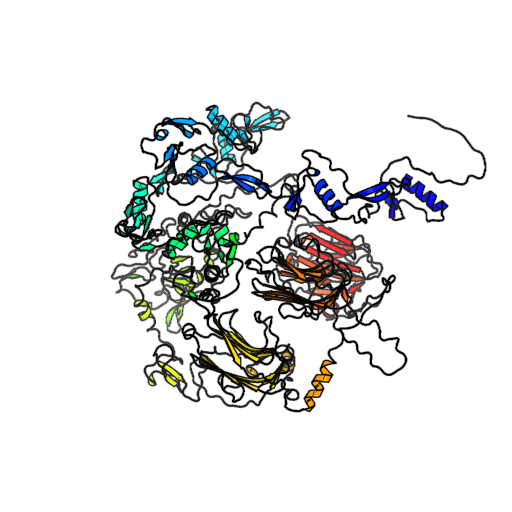 1326 ? 15.601 -13.005 -7.863 1.00 46.19 1326 LEU A CA 1
ATOM 10208 C C . LEU A 1 1326 ? 14.466 -13.618 -8.709 1.00 46.19 1326 LEU A C 1
ATOM 10210 O O . LEU A 1 1326 ? 14.118 -13.110 -9.774 1.00 46.19 1326 LEU A O 1
ATOM 10214 N N . SER A 1 1327 ? 13.824 -14.681 -8.215 1.00 42.53 1327 SER A N 1
ATOM 10215 C CA . SER A 1 1327 ? 12.627 -15.284 -8.835 1.00 42.53 1327 SER A CA 1
ATOM 10216 C C . SER A 1 1327 ? 11.332 -14.484 -8.572 1.00 42.53 1327 SER A C 1
ATOM 10218 O O . SER A 1 1327 ? 10.277 -15.058 -8.301 1.00 42.53 1327 SER A O 1
ATOM 10220 N N . LYS A 1 1328 ? 11.385 -13.148 -8.649 1.00 47.97 1328 LYS A N 1
ATOM 10221 C CA . LYS A 1 1328 ? 10.196 -12.281 -8.587 1.00 47.97 1328 LYS A CA 1
ATOM 10222 C C . LYS A 1 1328 ? 9.761 -11.887 -9.999 1.00 47.97 1328 LYS A C 1
ATOM 10224 O O . LYS A 1 1328 ? 10.592 -11.504 -10.822 1.00 47.97 1328 LYS A O 1
ATOM 10229 N N . LYS A 1 1329 ? 8.446 -11.905 -10.263 1.00 48.34 1329 LYS A N 1
ATOM 10230 C CA . LYS A 1 1329 ? 7.821 -11.478 -11.539 1.00 48.34 1329 LYS A CA 1
ATOM 10231 C C . LYS A 1 1329 ? 8.312 -10.088 -11.987 1.00 48.34 1329 LYS A C 1
ATOM 10233 O O . LYS A 1 1329 ? 8.541 -9.849 -13.167 1.00 48.34 1329 LYS A O 1
ATOM 10238 N N . GLN A 1 1330 ? 8.587 -9.214 -11.019 1.00 44.91 1330 GLN A N 1
ATOM 10239 C CA . GLN A 1 1330 ? 9.127 -7.868 -11.207 1.00 44.91 1330 GLN A CA 1
ATOM 10240 C C . GLN A 1 1330 ? 10.520 -7.851 -11.870 1.00 44.91 1330 GLN A C 1
ATOM 10242 O O . GLN A 1 1330 ? 10.717 -7.092 -12.813 1.00 44.91 1330 GLN A O 1
ATOM 10247 N N . SER A 1 1331 ? 11.454 -8.736 -11.491 1.00 53.97 1331 SER A N 1
ATOM 10248 C CA . SER A 1 1331 ? 12.807 -8.805 -12.084 1.00 53.97 1331 SER A CA 1
ATOM 10249 C C . SER A 1 1331 ? 12.818 -9.298 -13.537 1.00 53.97 1331 SER A C 1
ATOM 10251 O O . SER A 1 1331 ? 13.772 -9.056 -14.275 1.00 53.97 1331 SER A O 1
ATOM 10253 N N . LYS A 1 1332 ? 11.741 -9.958 -13.986 1.00 63.62 1332 LYS A N 1
ATOM 10254 C CA . LYS A 1 1332 ? 11.540 -10.287 -15.404 1.00 63.62 1332 LYS A CA 1
ATOM 10255 C C . LYS A 1 1332 ? 11.057 -9.103 -16.232 1.00 63.62 1332 LYS A C 1
ATOM 10257 O O . LYS A 1 1332 ? 11.129 -9.178 -17.455 1.00 63.62 1332 LYS A O 1
ATOM 10262 N N . ILE A 1 1333 ? 10.595 -8.019 -15.610 1.00 59.88 1333 ILE A N 1
ATOM 10263 C CA . ILE A 1 1333 ? 9.998 -6.847 -16.270 1.00 59.88 1333 ILE A CA 1
ATOM 10264 C C . ILE A 1 1333 ? 10.865 -5.590 -16.085 1.00 59.88 1333 ILE A C 1
ATOM 10266 O O . ILE A 1 1333 ? 10.918 -4.746 -16.981 1.00 59.88 1333 ILE A O 1
ATOM 10270 N N . LEU A 1 1334 ? 11.564 -5.480 -14.956 1.00 69.31 1334 LEU A N 1
ATOM 10271 C CA . LEU A 1 1334 ? 12.416 -4.358 -14.582 1.00 69.31 1334 LEU A CA 1
ATOM 10272 C C . LEU A 1 1334 ? 13.798 -4.862 -14.150 1.00 69.31 1334 LEU A C 1
ATOM 10274 O O . LEU A 1 1334 ? 13.904 -5.759 -13.317 1.00 69.31 1334 LEU A O 1
ATOM 10278 N N . THR A 1 1335 ? 14.857 -4.287 -14.719 1.00 74.19 1335 THR A N 1
ATOM 10279 C CA . THR A 1 1335 ? 16.255 -4.601 -14.372 1.00 74.19 1335 THR A CA 1
ATOM 10280 C C . THR A 1 1335 ? 17.108 -3.340 -14.446 1.00 74.19 1335 THR A C 1
ATOM 10282 O O . THR A 1 1335 ? 17.029 -2.612 -15.432 1.00 74.19 1335 THR A O 1
ATOM 10285 N N . ASN A 1 1336 ? 17.944 -3.103 -13.439 1.00 81.12 1336 ASN A N 1
ATOM 10286 C CA . ASN A 1 1336 ? 18.947 -2.036 -13.414 1.00 81.12 1336 ASN A CA 1
ATOM 10287 C C . ASN A 1 1336 ? 20.321 -2.693 -13.229 1.00 81.12 1336 ASN A C 1
ATOM 10289 O O . ASN A 1 1336 ? 20.517 -3.401 -12.247 1.00 81.12 1336 ASN A O 1
ATOM 10293 N N . TYR A 1 1337 ? 21.240 -2.513 -14.169 1.00 88.62 1337 TYR A N 1
ATOM 10294 C CA . TYR A 1 1337 ? 22.603 -3.041 -14.092 1.00 88.62 1337 TYR A CA 1
ATOM 10295 C C . TYR A 1 1337 ? 23.578 -1.871 -14.101 1.00 88.62 1337 TYR A C 1
ATOM 10297 O O . TYR A 1 1337 ? 23.466 -1.025 -14.980 1.00 88.62 1337 TYR A O 1
ATOM 10305 N N . GLN A 1 1338 ? 24.508 -1.796 -13.150 1.00 90.88 1338 GLN A N 1
ATOM 10306 C CA . GLN A 1 1338 ? 25.481 -0.698 -13.057 1.00 90.88 1338 GLN A CA 1
ATOM 10307 C C . GLN A 1 1338 ? 26.872 -1.261 -12.763 1.00 90.88 1338 GLN A C 1
ATOM 10309 O O . GLN A 1 1338 ? 26.984 -2.264 -12.061 1.00 90.88 1338 GLN A O 1
ATOM 10314 N N . PHE A 1 1339 ? 27.917 -0.655 -13.315 1.00 92.69 1339 PHE A N 1
ATOM 10315 C CA . PHE A 1 1339 ? 29.317 -0.978 -13.033 1.00 92.69 1339 PHE A CA 1
ATOM 10316 C C . PHE A 1 1339 ? 30.218 0.156 -13.528 1.00 92.69 1339 PHE A C 1
ATOM 10318 O O . PHE A 1 1339 ? 29.835 0.919 -14.413 1.00 92.69 1339 PHE A O 1
ATOM 10325 N N . MET A 1 1340 ? 31.436 0.249 -12.997 1.00 91.81 1340 MET A N 1
ATOM 10326 C CA . MET A 1 1340 ? 32.489 1.057 -13.614 1.00 91.81 1340 MET A CA 1
ATOM 10327 C C . MET A 1 1340 ? 33.465 0.162 -14.370 1.00 91.81 1340 MET A C 1
ATOM 10329 O O . MET A 1 1340 ? 33.734 -0.959 -13.933 1.00 91.81 1340 MET A O 1
ATOM 10333 N N . LEU A 1 1341 ? 34.022 0.668 -15.469 1.00 94.19 1341 LEU A N 1
ATOM 10334 C CA . LEU A 1 1341 ? 35.001 -0.041 -16.291 1.00 94.19 1341 LEU A CA 1
ATOM 10335 C C . LEU A 1 1341 ? 36.219 0.823 -16.626 1.00 94.19 1341 LEU A C 1
ATOM 10337 O O . LEU A 1 1341 ? 36.106 2.043 -16.692 1.00 94.19 1341 LEU A O 1
ATOM 10341 N N . LYS A 1 1342 ? 37.360 0.179 -16.882 1.00 92.94 1342 LYS A N 1
ATOM 10342 C CA . LYS A 1 1342 ? 38.606 0.808 -17.355 1.00 92.94 1342 LYS A CA 1
ATOM 10343 C C . LYS A 1 1342 ? 39.303 -0.116 -18.353 1.00 92.94 1342 LYS A C 1
ATOM 10345 O O . LYS A 1 1342 ? 39.562 -1.275 -18.035 1.00 92.94 1342 LYS A O 1
ATOM 10350 N N . THR A 1 1343 ? 39.578 0.345 -19.574 1.00 94.31 1343 THR A N 1
ATOM 10351 C CA . THR A 1 1343 ? 40.178 -0.493 -20.633 1.00 94.31 1343 THR A CA 1
ATOM 10352 C C . THR A 1 1343 ? 40.920 0.325 -21.691 1.00 94.31 1343 THR A C 1
ATOM 10354 O O . THR A 1 1343 ? 40.644 1.503 -21.879 1.00 94.31 1343 THR A O 1
ATOM 10357 N N . ASN A 1 1344 ? 41.827 -0.331 -22.422 1.00 93.56 1344 ASN A N 1
ATOM 10358 C CA . ASN A 1 1344 ? 42.474 0.189 -23.631 1.00 93.56 1344 ASN A CA 1
ATOM 10359 C C . ASN A 1 1344 ? 42.102 -0.590 -24.909 1.00 93.56 1344 ASN A C 1
ATOM 10361 O O . ASN A 1 1344 ? 42.759 -0.443 -25.940 1.00 93.56 1344 ASN A O 1
ATOM 10365 N N . LYS A 1 1345 ? 41.099 -1.478 -24.852 1.00 94.69 1345 LYS A N 1
ATOM 10366 C CA . LYS A 1 1345 ? 40.661 -2.270 -26.012 1.00 94.69 1345 LYS A CA 1
ATOM 10367 C C . LYS A 1 1345 ? 39.574 -1.554 -26.798 1.00 94.69 1345 LYS A C 1
ATOM 10369 O O . LYS A 1 1345 ? 38.780 -0.812 -26.242 1.00 94.69 1345 LYS A O 1
ATOM 10374 N N . SER A 1 1346 ? 39.525 -1.803 -28.102 1.00 92.81 1346 SER A N 1
ATOM 10375 C CA . SER A 1 1346 ? 38.431 -1.357 -28.968 1.00 92.81 1346 SER A CA 1
ATOM 10376 C C . SER A 1 1346 ? 37.214 -2.284 -28.904 1.00 92.81 1346 SER A C 1
ATOM 10378 O O . SER A 1 1346 ? 36.117 -1.858 -29.246 1.00 92.81 1346 SER A O 1
ATOM 10380 N N . GLU A 1 1347 ? 37.382 -3.535 -28.467 1.00 94.06 1347 GLU A N 1
ATOM 10381 C CA . GLU A 1 1347 ? 36.325 -4.548 -28.442 1.00 94.06 1347 GLU A CA 1
ATOM 10382 C C . GLU A 1 1347 ? 36.394 -5.435 -27.194 1.00 94.06 1347 GLU A C 1
ATOM 10384 O O . GLU A 1 1347 ? 37.475 -5.674 -26.647 1.00 94.06 1347 GLU A O 1
ATOM 10389 N N . GLY A 1 1348 ? 35.244 -5.966 -26.772 1.00 92.69 1348 GLY A N 1
ATOM 10390 C CA . GLY A 1 1348 ? 35.169 -6.973 -25.714 1.00 92.69 1348 GLY A CA 1
ATOM 10391 C C . GLY A 1 1348 ? 33.762 -7.189 -25.154 1.00 92.69 1348 GLY A C 1
ATOM 10392 O O . GLY A 1 1348 ? 33.053 -6.240 -24.833 1.00 92.69 1348 GLY A O 1
ATOM 10393 N N . LEU A 1 1349 ? 33.349 -8.445 -24.999 1.00 94.06 1349 LEU A N 1
ATOM 10394 C CA . LEU A 1 1349 ? 32.071 -8.830 -24.403 1.00 94.06 1349 LEU A CA 1
ATOM 10395 C C . LEU A 1 1349 ? 32.137 -8.719 -22.873 1.00 94.06 1349 LEU A C 1
ATOM 10397 O O . LEU A 1 1349 ? 32.851 -9.485 -22.228 1.00 94.06 1349 LEU A O 1
ATOM 10401 N N . ILE A 1 1350 ? 31.373 -7.788 -22.298 1.00 93.62 1350 ILE A N 1
ATOM 10402 C CA . ILE A 1 1350 ? 31.366 -7.497 -20.855 1.00 93.62 1350 ILE A CA 1
ATOM 10403 C C . ILE A 1 1350 ? 30.300 -8.328 -20.135 1.00 93.62 1350 ILE A C 1
ATOM 10405 O O . ILE A 1 1350 ? 30.557 -8.833 -19.047 1.00 93.62 1350 ILE A O 1
ATOM 10409 N N . TRP A 1 1351 ? 29.119 -8.480 -20.741 1.00 92.88 1351 TRP A N 1
ATOM 10410 C CA . TRP A 1 1351 ? 27.937 -9.099 -20.136 1.00 92.88 1351 TRP A CA 1
ATOM 10411 C C . TRP A 1 1351 ? 27.229 -10.013 -21.133 1.00 92.88 1351 TRP A C 1
ATOM 10413 O O . TRP A 1 1351 ? 27.002 -9.608 -22.274 1.00 92.88 1351 TRP A O 1
ATOM 10423 N N . TRP A 1 1352 ? 26.801 -11.201 -20.704 1.00 92.31 1352 TRP A N 1
ATOM 10424 C CA . TRP A 1 1352 ? 25.942 -12.084 -21.498 1.00 92.31 1352 TRP A CA 1
ATOM 10425 C C . TRP A 1 1352 ? 24.945 -12.864 -20.629 1.00 92.31 1352 TRP A C 1
ATOM 10427 O O . TRP A 1 1352 ? 25.334 -13.634 -19.755 1.00 92.31 1352 TRP A O 1
ATOM 10437 N N . GLU A 1 1353 ? 23.651 -12.733 -20.913 1.00 90.38 1353 GLU A N 1
ATOM 10438 C CA . GLU A 1 1353 ? 22.558 -13.478 -20.275 1.00 90.38 1353 GLU A CA 1
ATOM 10439 C C . GLU A 1 1353 ? 21.653 -14.067 -21.374 1.00 90.38 1353 GLU A C 1
ATOM 10441 O O . GLU A 1 1353 ? 21.269 -13.342 -22.289 1.00 90.38 1353 GLU A O 1
ATOM 10446 N N . SER A 1 1354 ? 21.322 -15.367 -21.346 1.00 87.81 1354 SER A N 1
ATOM 10447 C CA . SER A 1 1354 ? 20.558 -16.014 -22.438 1.00 87.81 1354 SER A CA 1
ATOM 10448 C C . SER A 1 1354 ? 19.861 -17.308 -22.015 1.00 87.81 1354 SER A C 1
ATOM 10450 O O . SER A 1 1354 ? 20.472 -18.113 -21.312 1.00 87.81 1354 SER A O 1
ATOM 10452 N N . LYS A 1 1355 ? 18.653 -17.593 -22.522 1.00 81.44 1355 LYS A N 1
ATOM 10453 C CA . LYS A 1 1355 ? 17.969 -18.885 -22.273 1.00 81.44 1355 LYS A CA 1
ATOM 10454 C C . LYS A 1 1355 ? 18.582 -20.064 -23.034 1.00 81.44 1355 LYS A C 1
ATOM 10456 O O . LYS A 1 1355 ? 18.671 -21.165 -22.497 1.00 81.44 1355 LYS A O 1
ATOM 10461 N N . ARG A 1 1356 ? 18.959 -19.854 -24.300 1.00 81.31 1356 ARG A N 1
ATOM 10462 C CA . ARG A 1 1356 ? 19.522 -20.874 -25.202 1.00 81.31 1356 ARG A CA 1
ATOM 10463 C C . ARG A 1 1356 ? 20.741 -20.312 -25.940 1.00 81.31 1356 ARG A C 1
ATOM 10465 O O . ARG A 1 1356 ? 20.979 -19.109 -25.954 1.00 81.31 1356 ARG A O 1
ATOM 10472 N N . HIS A 1 1357 ? 21.517 -21.186 -26.580 1.00 81.00 1357 HIS A N 1
ATOM 10473 C CA . HIS A 1 1357 ? 22.692 -20.808 -27.379 1.00 81.00 1357 HIS A CA 1
ATOM 10474 C C . HIS A 1 1357 ? 22.302 -20.321 -28.790 1.00 81.00 1357 HIS A C 1
ATOM 10476 O O . HIS A 1 1357 ? 22.738 -20.854 -29.801 1.00 81.00 1357 HIS A O 1
ATOM 10482 N N . THR A 1 1358 ? 21.399 -19.343 -28.878 1.00 82.50 1358 THR A N 1
ATOM 10483 C CA . THR A 1 1358 ? 20.905 -18.817 -30.160 1.00 82.50 1358 THR A CA 1
ATOM 10484 C C . THR A 1 1358 ? 20.411 -17.380 -30.024 1.00 82.50 1358 THR A C 1
ATOM 10486 O O . THR A 1 1358 ? 19.778 -17.029 -29.026 1.00 82.50 1358 THR A O 1
ATOM 10489 N N . ILE A 1 1359 ? 20.659 -16.566 -31.057 1.00 82.81 1359 ILE A N 1
ATOM 10490 C CA . ILE A 1 1359 ? 20.161 -15.184 -31.153 1.00 82.81 1359 ILE A CA 1
ATOM 10491 C C . ILE A 1 1359 ? 18.628 -15.104 -31.250 1.00 82.81 1359 ILE A C 1
ATOM 10493 O O . ILE A 1 1359 ? 18.069 -14.042 -31.006 1.00 82.81 1359 ILE A O 1
ATOM 10497 N N . HIS A 1 1360 ? 17.945 -16.209 -31.566 1.00 82.12 1360 HIS A N 1
ATOM 10498 C CA . HIS A 1 1360 ? 16.478 -16.281 -31.612 1.00 82.12 1360 HIS A CA 1
ATOM 10499 C C . HIS A 1 1360 ? 15.829 -16.515 -30.238 1.00 82.12 1360 HIS A C 1
ATOM 10501 O O . HIS A 1 1360 ? 14.610 -16.492 -30.129 1.00 82.12 1360 HIS A O 1
ATOM 10507 N N . SER A 1 1361 ? 16.620 -16.776 -29.193 1.00 82.00 1361 SER A N 1
ATOM 10508 C CA . SER A 1 1361 ? 16.112 -16.881 -27.820 1.00 82.00 1361 SER A CA 1
ATOM 10509 C C . SER A 1 1361 ? 16.289 -15.575 -27.060 1.00 82.00 1361 SER A C 1
ATOM 10511 O O . SER A 1 1361 ? 17.130 -14.762 -27.431 1.00 82.00 1361 SER A O 1
ATOM 10513 N N . ASP A 1 1362 ? 15.546 -15.408 -25.968 1.00 87.31 1362 ASP A N 1
ATOM 10514 C CA . ASP A 1 1362 ? 15.713 -14.280 -25.055 1.00 87.31 1362 ASP A CA 1
ATOM 10515 C C . ASP A 1 1362 ? 17.170 -14.143 -24.606 1.00 87.31 1362 ASP A C 1
ATOM 10517 O O . ASP A 1 1362 ? 17.743 -15.069 -24.010 1.00 87.31 1362 ASP A O 1
ATOM 10521 N N . TYR A 1 1363 ? 17.753 -12.977 -24.890 1.00 89.94 1363 TYR A N 1
ATOM 10522 C CA . TYR A 1 1363 ? 19.111 -12.637 -24.487 1.00 89.94 1363 TYR A CA 1
ATOM 10523 C C . TYR A 1 1363 ? 19.282 -11.146 -24.184 1.00 89.94 1363 TYR A C 1
ATOM 10525 O O . TYR A 1 1363 ? 18.552 -10.282 -24.684 1.00 89.94 1363 TYR A O 1
ATOM 10533 N N . LEU A 1 1364 ? 20.305 -10.852 -23.388 1.00 91.75 1364 LEU A N 1
ATOM 10534 C CA . LEU A 1 1364 ? 20.840 -9.518 -23.163 1.00 91.75 1364 LEU A CA 1
ATOM 10535 C C . LEU A 1 1364 ? 22.370 -9.584 -23.144 1.00 91.75 1364 LEU A C 1
ATOM 10537 O O . LEU A 1 1364 ? 22.948 -10.418 -22.448 1.00 91.75 1364 LEU A O 1
ATOM 10541 N N . ALA A 1 1365 ? 23.014 -8.693 -23.891 1.00 93.75 1365 ALA A N 1
ATOM 10542 C CA . ALA A 1 1365 ? 24.462 -8.573 -23.944 1.00 93.75 1365 ALA A CA 1
ATOM 10543 C C . ALA A 1 1365 ? 24.893 -7.106 -23.847 1.00 93.75 1365 ALA A C 1
ATOM 10545 O O . ALA A 1 1365 ? 24.264 -6.255 -24.473 1.00 93.75 1365 ALA A O 1
ATOM 10546 N N . ILE A 1 1366 ? 25.971 -6.837 -23.108 1.00 95.56 1366 ILE A N 1
ATOM 10547 C CA . ILE A 1 1366 ? 26.656 -5.534 -23.034 1.00 95.56 1366 ILE A CA 1
ATOM 10548 C C . ILE A 1 1366 ? 28.102 -5.765 -23.467 1.00 95.56 1366 ILE A C 1
ATOM 10550 O O . ILE A 1 1366 ? 28.731 -6.741 -23.049 1.00 95.56 1366 ILE A O 1
ATOM 10554 N N . PHE A 1 1367 ? 28.621 -4.906 -24.332 1.00 95.56 1367 PHE A N 1
ATOM 10555 C CA . PHE A 1 1367 ? 29.916 -5.082 -24.974 1.00 95.56 1367 PHE A CA 1
ATOM 10556 C C . PHE A 1 1367 ? 30.558 -3.741 -25.315 1.00 95.56 1367 PHE A C 1
ATOM 10558 O O . PHE A 1 1367 ? 29.905 -2.706 -25.390 1.00 95.56 1367 PHE A O 1
ATOM 10565 N N . LEU A 1 1368 ? 31.860 -3.796 -25.539 1.00 95.12 1368 LEU A N 1
ATOM 10566 C CA . LEU A 1 1368 ? 32.670 -2.744 -26.119 1.00 95.12 1368 LEU A CA 1
ATOM 10567 C C . LEU A 1 1368 ? 32.802 -3.023 -27.624 1.00 95.12 1368 LEU A C 1
ATOM 10569 O O . LEU A 1 1368 ? 33.084 -4.165 -28.002 1.00 95.12 1368 LEU A O 1
ATOM 10573 N N . LEU A 1 1369 ? 32.582 -2.011 -28.463 1.00 93.19 1369 LEU A N 1
ATOM 10574 C CA . LEU A 1 1369 ? 32.724 -2.074 -29.921 1.00 93.19 1369 LEU A CA 1
ATOM 10575 C C . LEU A 1 1369 ? 33.232 -0.716 -30.436 1.00 93.19 1369 LEU A C 1
ATOM 10577 O O . LEU A 1 1369 ? 32.723 0.331 -30.048 1.00 93.19 1369 LEU A O 1
ATOM 10581 N N . VAL A 1 1370 ? 34.305 -0.722 -31.235 1.00 92.38 1370 VAL A N 1
ATOM 10582 C CA . VAL A 1 1370 ? 35.041 0.485 -31.685 1.00 92.38 1370 VAL A CA 1
ATOM 10583 C C . VAL A 1 1370 ? 35.330 1.480 -30.534 1.00 92.38 1370 VAL A C 1
ATOM 10585 O O . VAL A 1 1370 ? 35.244 2.697 -30.680 1.00 92.38 1370 VAL A O 1
ATOM 10588 N N . GLY A 1 1371 ? 35.655 0.954 -29.348 1.00 92.38 1371 GLY A N 1
ATOM 10589 C CA . GLY A 1 1371 ? 35.962 1.735 -28.143 1.00 92.38 1371 GLY A CA 1
ATOM 10590 C C . GLY A 1 1371 ? 34.753 2.361 -27.436 1.00 92.38 1371 GLY A C 1
ATOM 10591 O O . GLY A 1 1371 ? 34.938 3.084 -26.461 1.00 92.38 1371 GLY A O 1
ATOM 10592 N N . ARG A 1 1372 ? 33.526 2.088 -27.889 1.00 94.94 1372 ARG A N 1
ATOM 10593 C CA . ARG A 1 1372 ? 32.263 2.608 -27.337 1.00 94.94 1372 ARG A CA 1
ATOM 10594 C C . ARG A 1 1372 ? 31.474 1.498 -26.654 1.00 94.94 1372 ARG A C 1
ATOM 10596 O O . ARG A 1 1372 ? 31.611 0.327 -27.012 1.00 94.94 1372 ARG A O 1
ATOM 10603 N N . ILE A 1 1373 ? 30.642 1.847 -25.676 1.00 95.06 1373 ILE A N 1
ATOM 10604 C CA . ILE A 1 1373 ? 29.797 0.866 -24.989 1.00 95.06 1373 ILE A CA 1
ATOM 10605 C C . ILE A 1 1373 ? 28.498 0.687 -25.754 1.00 95.06 1373 ILE A C 1
ATOM 10607 O O . ILE A 1 1373 ? 27.756 1.638 -25.992 1.00 95.06 1373 ILE A O 1
ATOM 10611 N N . GLY A 1 1374 ? 28.208 -0.562 -26.097 1.00 94.00 1374 GLY A N 1
ATOM 10612 C CA . GLY A 1 1374 ? 26.968 -0.966 -26.725 1.00 94.00 1374 GLY A CA 1
ATOM 10613 C C . GLY A 1 1374 ? 26.267 -2.100 -25.994 1.00 94.00 1374 GLY A C 1
ATOM 10614 O O . GLY A 1 1374 ? 26.837 -2.809 -25.162 1.00 94.00 1374 GLY A O 1
ATOM 10615 N N . PHE A 1 1375 ? 24.994 -2.282 -26.319 1.00 95.06 1375 PHE A N 1
ATOM 10616 C CA . PHE A 1 1375 ? 24.217 -3.433 -25.889 1.00 95.06 1375 PHE A CA 1
ATOM 10617 C C . PHE A 1 1375 ? 23.337 -3.970 -27.020 1.00 95.06 1375 PHE A C 1
ATOM 10619 O O . PHE A 1 1375 ? 23.041 -3.288 -28.003 1.00 95.06 1375 PHE A O 1
ATOM 10626 N N . ALA A 1 1376 ? 22.913 -5.223 -26.872 1.00 92.38 1376 ALA A N 1
ATOM 10627 C CA . ALA A 1 1376 ? 21.972 -5.882 -27.767 1.00 92.38 1376 ALA A CA 1
ATOM 10628 C C . ALA A 1 1376 ? 21.053 -6.814 -26.971 1.00 92.38 1376 ALA A C 1
ATOM 10630 O O . ALA A 1 1376 ? 21.458 -7.404 -25.968 1.00 92.38 1376 ALA A O 1
ATOM 10631 N N . THR A 1 1377 ? 19.811 -6.973 -27.425 1.00 90.25 1377 THR A N 1
ATOM 10632 C CA . THR A 1 1377 ? 18.799 -7.770 -26.720 1.00 90.25 1377 THR A CA 1
ATOM 10633 C C . THR A 1 1377 ? 17.752 -8.342 -27.670 1.00 90.25 1377 THR A C 1
ATOM 10635 O O . THR A 1 1377 ? 17.423 -7.725 -28.686 1.00 90.25 1377 THR A O 1
ATOM 10638 N N . ASN A 1 1378 ? 17.208 -9.504 -27.311 1.00 86.50 1378 ASN A N 1
ATOM 10639 C CA . ASN A 1 1378 ? 16.020 -10.086 -27.923 1.00 86.50 1378 ASN A CA 1
ATOM 10640 C C . ASN A 1 1378 ? 15.031 -10.497 -26.822 1.00 86.50 1378 ASN A C 1
ATOM 10642 O O . ASN A 1 1378 ? 15.449 -11.031 -25.795 1.00 86.50 1378 ASN A O 1
ATOM 10646 N N . LEU A 1 1379 ? 13.742 -10.247 -27.057 1.00 82.56 1379 LEU A N 1
ATOM 10647 C CA . LEU A 1 1379 ? 12.607 -10.614 -26.198 1.00 82.56 1379 LEU A CA 1
ATOM 10648 C C . LEU A 1 1379 ? 11.645 -11.513 -27.003 1.00 82.56 1379 LEU A C 1
ATOM 10650 O O . LEU A 1 1379 ? 10.467 -11.205 -27.189 1.00 82.56 1379 LEU A O 1
ATOM 10654 N N . GLY A 1 1380 ? 12.207 -12.569 -27.596 1.00 65.94 1380 GLY A N 1
ATOM 10655 C CA . GLY A 1 1380 ? 11.484 -13.615 -28.320 1.00 65.94 1380 GLY A CA 1
ATOM 10656 C C . GLY A 1 1380 ? 10.988 -13.301 -29.739 1.00 65.94 1380 GLY A C 1
ATOM 10657 O O . GLY A 1 1380 ? 10.411 -14.198 -30.342 1.00 65.94 1380 GLY A O 1
ATOM 10658 N N . ASN A 1 1381 ? 11.189 -12.091 -30.289 1.00 69.06 1381 ASN A N 1
ATOM 10659 C CA . ASN A 1 1381 ? 10.531 -11.687 -31.550 1.00 69.06 1381 ASN A CA 1
ATOM 10660 C C . ASN A 1 1381 ? 11.401 -10.938 -32.586 1.00 69.06 1381 ASN A C 1
ATOM 10662 O O . ASN A 1 1381 ? 10.879 -10.459 -33.588 1.00 69.06 1381 ASN A O 1
ATOM 10666 N N . ASN A 1 1382 ? 12.718 -10.802 -32.382 1.00 68.25 1382 ASN A N 1
ATOM 10667 C CA . ASN A 1 1382 ? 13.604 -10.154 -33.362 1.00 68.25 1382 ASN A CA 1
ATOM 10668 C C . ASN A 1 1382 ? 14.520 -11.181 -34.069 1.00 68.25 1382 ASN A C 1
ATOM 10670 O O . ASN A 1 1382 ? 15.309 -11.844 -33.392 1.00 68.25 1382 ASN A O 1
ATOM 10674 N N . PRO A 1 1383 ? 14.464 -11.338 -35.409 1.00 70.19 1383 PRO A N 1
ATOM 10675 C CA . PRO A 1 1383 ? 15.310 -12.292 -36.132 1.00 70.19 1383 PRO A CA 1
ATOM 10676 C C . PRO A 1 1383 ? 16.754 -11.809 -36.353 1.00 70.19 1383 PRO A C 1
ATOM 10678 O O . PRO A 1 1383 ? 17.611 -12.624 -36.695 1.00 70.19 1383 PRO A O 1
ATOM 10681 N N . LYS A 1 1384 ? 17.045 -10.509 -36.176 1.00 80.31 1384 LYS A N 1
ATOM 10682 C CA . LYS A 1 1384 ? 18.376 -9.911 -36.394 1.00 80.31 1384 LYS A CA 1
ATOM 10683 C C . LYS A 1 1384 ? 18.917 -9.269 -35.113 1.00 80.31 1384 LYS A C 1
ATOM 10685 O O . LYS A 1 1384 ? 18.173 -8.678 -34.334 1.00 80.31 1384 LYS A O 1
ATOM 10690 N N . VAL A 1 1385 ? 20.235 -9.336 -34.918 1.00 84.69 1385 VAL A N 1
ATOM 10691 C CA . VAL A 1 1385 ? 20.916 -8.632 -33.819 1.00 84.69 1385 VAL A CA 1
ATOM 10692 C C . VAL A 1 1385 ? 20.876 -7.127 -34.099 1.00 84.69 1385 VAL A C 1
ATOM 10694 O O . VAL A 1 1385 ? 21.426 -6.677 -35.100 1.00 84.69 1385 VAL A O 1
ATOM 10697 N N . LYS A 1 1386 ? 20.240 -6.349 -33.215 1.00 87.69 1386 LYS A N 1
ATOM 10698 C CA . LYS A 1 1386 ? 20.278 -4.880 -33.242 1.00 87.69 1386 LYS A CA 1
ATOM 10699 C C . LYS A 1 1386 ? 21.239 -4.376 -32.165 1.00 87.69 1386 LYS A C 1
ATOM 10701 O O . LYS A 1 1386 ? 21.069 -4.710 -30.993 1.00 87.69 1386 LYS A O 1
ATOM 10706 N N . ILE A 1 1387 ? 22.238 -3.612 -32.595 1.00 90.94 1387 ILE A N 1
ATOM 10707 C CA . ILE A 1 1387 ? 23.253 -2.963 -31.759 1.00 90.94 1387 ILE A CA 1
ATOM 10708 C C . ILE A 1 1387 ? 22.753 -1.560 -31.392 1.00 90.94 1387 ILE A C 1
ATOM 10710 O O . ILE A 1 1387 ? 22.168 -0.881 -32.237 1.00 90.94 1387 ILE A O 1
ATOM 10714 N N . ILE A 1 1388 ? 22.958 -1.150 -30.140 1.00 93.19 1388 ILE A N 1
ATOM 10715 C CA . ILE A 1 1388 ? 22.679 0.195 -29.623 1.00 93.19 1388 ILE A CA 1
ATOM 10716 C C . ILE A 1 1388 ? 23.923 0.654 -28.860 1.00 93.19 1388 ILE A C 1
ATOM 10718 O O . ILE A 1 1388 ? 24.306 -0.025 -27.912 1.00 93.19 1388 ILE A O 1
ATOM 10722 N N . GLU A 1 1389 ? 24.538 1.771 -29.251 1.00 90.44 1389 GLU A N 1
ATOM 10723 C CA . GLU A 1 1389 ? 25.848 2.233 -28.754 1.00 90.44 1389 GLU A CA 1
ATOM 10724 C C . GLU A 1 1389 ? 25.806 3.666 -28.207 1.00 90.44 1389 GLU A C 1
ATOM 10726 O O . GLU A 1 1389 ? 24.999 4.484 -28.652 1.00 90.44 1389 GLU A O 1
ATOM 10731 N N . SER A 1 1390 ? 26.703 3.969 -27.264 1.00 92.19 1390 SER A N 1
ATOM 10732 C CA . SER A 1 1390 ? 27.086 5.330 -26.873 1.00 92.19 1390 SER A CA 1
ATOM 10733 C C . SER A 1 1390 ? 27.970 5.988 -27.938 1.00 92.19 1390 SER A C 1
ATOM 10735 O O . SER A 1 1390 ? 28.696 5.315 -28.668 1.00 92.19 1390 SER A O 1
ATOM 10737 N N . ASN A 1 1391 ? 27.978 7.318 -28.006 1.00 89.62 1391 ASN A N 1
ATOM 10738 C CA . ASN A 1 1391 ? 29.009 8.067 -28.731 1.00 89.62 1391 ASN A CA 1
ATOM 10739 C C . ASN A 1 1391 ? 30.286 8.229 -27.897 1.00 89.62 1391 ASN A C 1
ATOM 10741 O O . ASN A 1 1391 ? 31.366 8.414 -28.457 1.00 89.62 1391 ASN A O 1
ATOM 10745 N N . THR A 1 1392 ? 30.154 8.130 -26.573 1.00 89.00 1392 THR A N 1
ATOM 10746 C CA . THR A 1 1392 ? 31.236 8.189 -25.592 1.00 89.00 1392 THR A CA 1
ATOM 10747 C C . THR A 1 1392 ? 32.197 7.025 -25.802 1.00 89.00 1392 THR A C 1
ATOM 10749 O O . THR A 1 1392 ? 31.805 5.855 -25.745 1.00 89.00 1392 THR A O 1
ATOM 10752 N N . THR A 1 1393 ? 33.455 7.369 -26.065 1.00 92.62 1393 THR A N 1
ATOM 10753 C CA . THR A 1 1393 ? 34.595 6.455 -26.134 1.00 92.62 1393 THR A CA 1
ATOM 10754 C C . THR A 1 1393 ? 35.130 6.208 -24.729 1.00 92.62 1393 THR A C 1
ATOM 10756 O O . THR A 1 1393 ? 35.394 7.168 -24.012 1.00 92.62 1393 THR A O 1
ATOM 10759 N N . VAL A 1 1394 ? 35.307 4.939 -24.362 1.00 93.81 1394 VAL A N 1
ATOM 10760 C CA . VAL A 1 1394 ? 35.701 4.497 -23.009 1.00 93.81 1394 VAL A CA 1
ATOM 10761 C C . VAL A 1 1394 ? 37.023 3.715 -22.981 1.00 93.81 1394 VAL A C 1
ATOM 10763 O O . VAL A 1 1394 ? 37.365 3.059 -21.997 1.00 93.81 1394 VAL A O 1
ATOM 10766 N N . ASN A 1 1395 ? 37.737 3.697 -24.109 1.00 93.75 1395 ASN A N 1
ATOM 10767 C CA . ASN A 1 1395 ? 38.973 2.944 -24.311 1.00 93.75 1395 ASN A CA 1
ATOM 10768 C C . ASN A 1 1395 ? 40.245 3.788 -24.096 1.00 93.75 1395 ASN A C 1
ATOM 10770 O O . ASN A 1 1395 ? 41.298 3.470 -24.653 1.00 93.75 1395 ASN A O 1
ATOM 10774 N N . ASP A 1 1396 ? 40.144 4.861 -23.312 1.00 92.19 1396 ASP A N 1
ATOM 10775 C CA . ASP A 1 1396 ? 41.228 5.791 -22.966 1.00 92.19 1396 ASP A CA 1
ATOM 10776 C C . ASP A 1 1396 ? 42.033 5.356 -21.719 1.00 92.19 1396 ASP A C 1
ATOM 10778 O O . ASP A 1 1396 ? 42.924 6.072 -21.258 1.00 92.19 1396 ASP A O 1
ATOM 10782 N N . ASN A 1 1397 ? 41.729 4.167 -21.184 1.00 90.38 1397 ASN A N 1
ATOM 10783 C CA . ASN A 1 1397 ? 42.265 3.594 -19.951 1.00 90.38 1397 ASN A CA 1
ATOM 10784 C C . ASN A 1 1397 ? 41.928 4.369 -18.656 1.00 90.38 1397 ASN A C 1
ATOM 10786 O O . ASN A 1 1397 ? 42.618 4.198 -17.646 1.00 90.38 1397 ASN A O 1
ATOM 10790 N N . ARG A 1 1398 ? 40.851 5.164 -18.649 1.00 91.25 1398 ARG A N 1
ATOM 10791 C CA . ARG A 1 1398 ? 40.273 5.805 -17.455 1.00 91.25 1398 ARG A CA 1
ATOM 10792 C C . ARG A 1 1398 ? 39.035 5.054 -16.959 1.00 91.25 1398 ARG A C 1
ATOM 10794 O O . ARG A 1 1398 ? 38.594 4.080 -17.565 1.00 91.25 1398 ARG A O 1
ATOM 10801 N N . TRP A 1 1399 ? 38.514 5.463 -15.802 1.00 91.25 1399 TRP A N 1
ATOM 10802 C CA . TRP A 1 1399 ? 37.306 4.882 -15.216 1.00 91.25 1399 TRP A CA 1
ATOM 10803 C C . TRP A 1 1399 ? 36.046 5.542 -15.781 1.00 91.25 1399 TRP A C 1
ATOM 10805 O O . TRP A 1 1399 ? 35.783 6.706 -15.497 1.00 91.25 1399 TRP A O 1
ATOM 10815 N N . HIS A 1 1400 ? 35.234 4.762 -16.491 1.00 92.31 1400 HIS A N 1
ATOM 10816 C CA . HIS A 1 1400 ? 33.923 5.165 -17.000 1.00 92.31 1400 HIS A CA 1
ATOM 10817 C C . HIS A 1 1400 ? 32.798 4.486 -16.221 1.00 92.31 1400 HIS A C 1
ATOM 10819 O O . HIS A 1 1400 ? 32.908 3.316 -15.844 1.00 92.31 1400 HIS A O 1
ATOM 10825 N N . SER A 1 1401 ? 31.705 5.207 -15.993 1.00 90.88 1401 SER A N 1
ATOM 10826 C CA . SER A 1 1401 ? 30.483 4.710 -15.361 1.00 90.88 1401 SER A CA 1
ATOM 10827 C C . SER A 1 1401 ? 29.512 4.193 -16.418 1.00 90.88 1401 SER A C 1
ATOM 10829 O O . SER A 1 1401 ? 29.176 4.916 -17.354 1.00 90.88 1401 SER A O 1
ATOM 10831 N N . VAL A 1 1402 ? 29.028 2.958 -16.274 1.00 93.50 1402 VAL A N 1
ATOM 10832 C CA . VAL A 1 1402 ? 28.039 2.356 -17.177 1.00 93.50 1402 VAL A CA 1
ATOM 10833 C C . VAL A 1 1402 ? 26.828 1.885 -16.387 1.00 93.50 1402 VAL A C 1
ATOM 10835 O O . VAL A 1 1402 ? 26.947 1.121 -15.429 1.00 93.50 1402 VAL A O 1
ATOM 10838 N N . ALA A 1 1403 ? 25.638 2.288 -16.832 1.00 91.88 1403 ALA A N 1
ATOM 10839 C CA . ALA A 1 1403 ? 24.374 1.797 -16.303 1.00 91.88 1403 ALA A CA 1
ATOM 10840 C C . ALA A 1 1403 ? 23.397 1.425 -17.427 1.00 91.88 1403 ALA A C 1
ATOM 10842 O O . ALA A 1 1403 ? 23.206 2.181 -18.373 1.00 91.88 1403 ALA A O 1
ATOM 10843 N N . LEU A 1 1404 ? 22.736 0.274 -17.315 1.00 93.06 1404 LEU A N 1
ATOM 10844 C CA . LEU A 1 1404 ? 21.685 -0.176 -18.221 1.00 93.06 1404 LEU A CA 1
ATOM 10845 C C . LEU A 1 1404 ? 20.395 -0.433 -17.436 1.00 93.06 1404 LEU A C 1
ATOM 10847 O O . LEU A 1 1404 ? 20.269 -1.420 -16.708 1.00 93.06 1404 LEU A O 1
ATOM 10851 N N . PHE A 1 1405 ? 19.413 0.442 -17.627 1.00 88.62 1405 PHE A N 1
ATOM 10852 C CA . PHE A 1 1405 ? 18.077 0.323 -17.049 1.00 88.62 1405 PHE A CA 1
ATOM 10853 C C . PHE A 1 1405 ? 17.105 -0.248 -18.083 1.00 88.62 1405 PHE A C 1
ATOM 10855 O O . PHE A 1 1405 ? 17.106 0.166 -19.241 1.00 88.62 1405 PHE A O 1
ATOM 10862 N N . ARG A 1 1406 ? 16.217 -1.153 -17.669 1.00 84.19 1406 ARG A N 1
ATOM 10863 C CA . ARG A 1 1406 ? 15.128 -1.691 -18.493 1.00 84.19 1406 ARG A CA 1
ATOM 10864 C C . ARG A 1 1406 ? 13.802 -1.639 -17.739 1.00 84.19 1406 ARG A C 1
ATOM 10866 O O . ARG A 1 1406 ? 13.736 -2.094 -16.601 1.00 84.19 1406 ARG A O 1
ATOM 10873 N N . LYS A 1 1407 ? 12.743 -1.162 -18.403 1.00 82.94 1407 LYS A N 1
ATOM 10874 C CA . LYS A 1 1407 ? 11.333 -1.240 -17.973 1.00 82.94 1407 LYS A CA 1
ATOM 10875 C C . LYS A 1 1407 ? 10.505 -1.787 -19.144 1.00 82.94 1407 LYS A C 1
ATOM 10877 O O . LYS A 1 1407 ? 10.325 -1.105 -20.154 1.00 82.94 1407 LYS A O 1
ATOM 10882 N N . ARG A 1 1408 ? 10.009 -3.027 -19.028 1.00 83.88 1408 ARG A N 1
ATOM 10883 C CA . ARG A 1 1408 ? 9.338 -3.786 -20.107 1.00 83.88 1408 ARG A CA 1
ATOM 10884 C C . ARG A 1 1408 ? 10.204 -3.811 -21.383 1.00 83.88 1408 ARG A C 1
ATOM 10886 O O . ARG A 1 1408 ? 11.283 -4.404 -21.382 1.00 83.88 1408 ARG A O 1
ATOM 10893 N N . ARG A 1 1409 ? 9.741 -3.146 -22.449 1.00 84.31 1409 ARG A N 1
ATOM 10894 C CA . ARG A 1 1409 ? 10.398 -3.040 -23.764 1.00 84.31 1409 ARG A CA 1
ATOM 10895 C C . ARG A 1 1409 ? 11.361 -1.855 -23.901 1.00 84.31 1409 ARG A C 1
ATOM 10897 O O . ARG A 1 1409 ? 12.083 -1.816 -24.896 1.00 84.31 1409 ARG A O 1
ATOM 10904 N N . LYS A 1 1410 ? 11.363 -0.905 -22.954 1.00 85.31 1410 LYS A N 1
ATOM 10905 C CA . LYS A 1 1410 ? 12.207 0.303 -22.964 1.00 85.31 1410 LYS A CA 1
ATOM 10906 C C . LYS A 1 1410 ? 13.512 0.048 -22.214 1.00 85.31 1410 LYS A C 1
ATOM 10908 O O . LYS A 1 1410 ? 13.491 -0.435 -21.083 1.00 85.31 1410 LYS A O 1
ATOM 10913 N N . PHE A 1 1411 ? 14.619 0.415 -22.841 1.00 90.31 1411 PHE A N 1
ATOM 10914 C CA . PHE A 1 1411 ? 15.983 0.337 -22.338 1.00 90.31 1411 PHE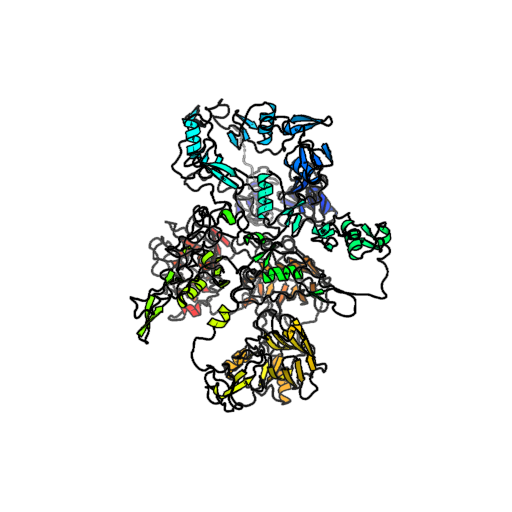 A CA 1
ATOM 10915 C C . PHE A 1 1411 ? 16.599 1.741 -22.328 1.00 90.31 1411 PHE A C 1
ATOM 10917 O O . PHE A 1 1411 ? 16.339 2.540 -23.229 1.00 90.31 1411 PHE A O 1
ATOM 10924 N N . LEU A 1 1412 ? 17.422 2.025 -21.326 1.00 89.88 1412 LEU A N 1
ATOM 10925 C CA . LEU A 1 1412 ? 18.207 3.245 -21.181 1.00 89.88 1412 LEU A CA 1
ATOM 10926 C C . LEU A 1 1412 ? 19.633 2.833 -20.815 1.00 89.88 1412 LEU A C 1
ATOM 10928 O O . LEU A 1 1412 ? 19.870 2.378 -19.697 1.00 89.88 1412 LEU A O 1
ATOM 10932 N N . LEU A 1 1413 ? 20.556 2.978 -21.761 1.00 93.25 1413 LEU A N 1
ATOM 10933 C CA . LEU A 1 1413 ? 21.990 2.916 -21.508 1.00 93.25 1413 LEU A CA 1
ATOM 10934 C C . LEU A 1 1413 ? 22.448 4.315 -21.079 1.00 93.25 1413 LEU A C 1
ATOM 10936 O O . LEU A 1 1413 ? 22.133 5.293 -21.752 1.00 93.25 1413 LEU A O 1
ATOM 10940 N N . ALA A 1 1414 ? 23.184 4.413 -19.983 1.00 90.69 1414 ALA A N 1
ATOM 10941 C CA . ALA A 1 1414 ? 23.904 5.606 -19.572 1.00 90.69 1414 ALA A CA 1
ATOM 10942 C C . ALA A 1 1414 ? 25.400 5.283 -19.517 1.00 90.69 1414 ALA A C 1
ATOM 10944 O O . ALA A 1 1414 ? 25.783 4.250 -18.963 1.00 90.69 1414 ALA A O 1
ATOM 10945 N N . VAL A 1 1415 ? 26.216 6.152 -20.109 1.00 91.62 1415 VAL A N 1
ATOM 10946 C CA . VAL A 1 1415 ? 27.681 6.074 -20.103 1.00 91.62 1415 VAL A CA 1
ATOM 10947 C C . VAL A 1 1415 ? 28.182 7.449 -19.690 1.00 91.62 1415 VAL A C 1
ATOM 10949 O O . VAL A 1 1415 ? 27.991 8.422 -20.418 1.00 91.62 1415 VAL A O 1
ATOM 10952 N N . ASP A 1 1416 ? 28.726 7.539 -18.482 1.00 90.12 1416 ASP A N 1
ATOM 10953 C CA . ASP A 1 1416 ? 29.030 8.793 -17.789 1.00 90.12 1416 ASP A CA 1
ATOM 10954 C C . ASP A 1 1416 ? 27.835 9.771 -17.804 1.00 90.12 1416 ASP A C 1
ATOM 10956 O O . ASP A 1 1416 ? 26.835 9.556 -17.116 1.00 90.12 1416 ASP A O 1
ATOM 10960 N N . ASN A 1 1417 ? 27.918 10.827 -18.620 1.00 78.50 1417 ASN A N 1
ATOM 10961 C CA . ASN A 1 1417 ? 26.881 11.847 -18.786 1.00 78.50 1417 ASN A CA 1
ATOM 10962 C C . ASN A 1 1417 ? 25.968 11.603 -20.007 1.00 78.50 1417 ASN A C 1
ATOM 10964 O O . ASN A 1 1417 ? 24.924 12.248 -20.129 1.00 78.50 1417 ASN A O 1
ATOM 10968 N N . GLU A 1 1418 ? 26.334 10.698 -20.921 1.00 79.88 1418 GLU A N 1
ATOM 10969 C CA . GLU A 1 1418 ? 25.545 10.364 -22.110 1.00 79.88 1418 GLU A CA 1
ATOM 10970 C C . GLU A 1 1418 ? 24.430 9.364 -21.772 1.00 79.88 1418 GLU A C 1
ATOM 10972 O O . GLU A 1 1418 ? 24.615 8.442 -20.977 1.00 79.88 1418 GLU A O 1
ATOM 10977 N N . LYS A 1 1419 ? 23.256 9.525 -22.396 1.00 85.69 1419 LYS A N 1
ATOM 10978 C CA . LYS A 1 1419 ? 22.089 8.652 -22.212 1.00 85.69 1419 LYS A CA 1
ATOM 10979 C C . LYS A 1 1419 ? 21.488 8.264 -23.563 1.00 85.69 1419 LYS A C 1
ATOM 10981 O O . LYS A 1 1419 ? 20.994 9.120 -24.291 1.00 85.69 1419 LYS A O 1
ATOM 10986 N N . VAL A 1 1420 ? 21.466 6.968 -23.864 1.00 85.62 1420 VAL A N 1
ATOM 10987 C CA . VAL A 1 1420 ? 20.924 6.383 -25.098 1.00 85.62 1420 VAL A CA 1
ATOM 10988 C C . VAL A 1 1420 ? 19.685 5.555 -24.762 1.00 85.62 1420 VAL A C 1
ATOM 10990 O O . VAL A 1 1420 ? 19.743 4.601 -23.986 1.00 85.62 1420 VAL A O 1
ATOM 10993 N N . THR A 1 1421 ? 18.539 5.915 -25.343 1.00 84.56 1421 THR A N 1
ATOM 10994 C CA . THR A 1 1421 ? 17.265 5.204 -25.137 1.00 84.56 1421 THR A CA 1
ATOM 10995 C C . THR A 1 1421 ? 16.944 4.316 -26.334 1.00 84.56 1421 THR A C 1
ATOM 10997 O O . THR A 1 1421 ? 17.062 4.741 -27.479 1.00 84.56 1421 THR A O 1
ATOM 11000 N N . TYR A 1 1422 ? 16.467 3.100 -26.076 1.00 88.94 1422 TYR A N 1
ATOM 11001 C CA . TYR A 1 1422 ? 16.002 2.162 -27.098 1.00 88.94 1422 TYR A CA 1
ATOM 11002 C C . TYR A 1 1422 ? 14.686 1.508 -26.675 1.00 88.94 1422 TYR A C 1
ATOM 11004 O O . TYR A 1 1422 ? 14.461 1.230 -25.498 1.00 88.94 1422 TYR A O 1
ATOM 11012 N N . ILE A 1 1423 ? 13.808 1.243 -27.640 1.00 85.12 1423 ILE A N 1
ATOM 11013 C CA . ILE A 1 1423 ? 12.557 0.511 -27.432 1.00 85.12 1423 ILE A CA 1
ATOM 11014 C C . ILE A 1 1423 ? 12.574 -0.699 -28.363 1.00 85.12 1423 ILE A C 1
ATOM 11016 O O . ILE A 1 1423 ? 12.755 -0.563 -29.573 1.00 85.12 1423 ILE A O 1
ATOM 11020 N N . SER A 1 1424 ? 12.411 -1.889 -27.790 1.00 79.88 1424 SER A N 1
ATOM 11021 C CA . SER A 1 1424 ? 12.307 -3.128 -28.568 1.00 79.88 1424 SER A CA 1
ATOM 11022 C C . SER A 1 1424 ? 10.978 -3.197 -29.346 1.00 79.88 1424 SER A C 1
ATOM 11024 O O . SER A 1 1424 ? 9.957 -2.704 -28.845 1.00 79.88 1424 SER A O 1
ATOM 11026 N N . PRO A 1 1425 ? 10.963 -3.806 -30.553 1.00 75.31 1425 PRO A N 1
ATOM 11027 C CA . PRO A 1 1425 ? 9.747 -4.021 -31.344 1.00 75.31 1425 PRO A CA 1
ATOM 11028 C C . PRO A 1 1425 ? 8.625 -4.736 -30.577 1.00 75.31 1425 PRO A C 1
ATOM 11030 O O . PRO A 1 1425 ? 8.821 -5.228 -29.464 1.00 75.31 1425 PRO A O 1
ATOM 11033 N N . SER A 1 1426 ? 7.426 -4.780 -31.156 1.00 65.81 1426 SER A N 1
ATOM 11034 C CA . SER A 1 1426 ? 6.287 -5.502 -30.576 1.00 65.81 1426 SER A CA 1
ATOM 11035 C C . SER A 1 1426 ? 6.634 -6.981 -30.351 1.00 65.81 1426 SER A C 1
ATOM 11037 O O . SER A 1 1426 ? 7.236 -7.626 -31.207 1.00 65.81 1426 SER A O 1
ATOM 11039 N N . GLY A 1 1427 ? 6.317 -7.499 -29.165 1.00 66.94 1427 GLY A N 1
ATOM 11040 C CA . GLY A 1 1427 ? 6.805 -8.787 -28.667 1.00 66.94 1427 GLY A CA 1
ATOM 11041 C C . GLY A 1 1427 ? 6.735 -8.850 -27.140 1.00 66.94 1427 GLY A C 1
ATOM 11042 O O . GLY A 1 1427 ? 6.100 -7.998 -26.511 1.00 66.94 1427 GLY A O 1
ATOM 11043 N N . ALA A 1 1428 ? 7.393 -9.842 -26.533 1.00 70.81 1428 ALA A N 1
ATOM 11044 C CA . ALA A 1 1428 ? 7.323 -10.060 -25.091 1.00 70.81 1428 ALA A CA 1
ATOM 11045 C C . ALA A 1 1428 ? 7.886 -8.874 -24.282 1.00 70.81 1428 ALA A C 1
ATOM 11047 O O . ALA A 1 1428 ? 8.864 -8.228 -24.658 1.00 70.81 1428 ALA A O 1
ATOM 11048 N N . THR A 1 1429 ? 7.285 -8.598 -23.122 1.00 81.19 1429 THR A N 1
ATOM 11049 C CA . THR A 1 1429 ? 7.803 -7.618 -22.148 1.00 81.19 1429 THR A CA 1
ATOM 11050 C C . THR A 1 1429 ? 8.765 -8.236 -21.131 1.00 81.19 1429 THR A C 1
ATOM 11052 O O . THR A 1 1429 ? 9.499 -7.511 -20.450 1.00 81.19 1429 THR A O 1
ATOM 11055 N N . GLU A 1 1430 ? 8.733 -9.563 -20.992 1.00 80.12 1430 GLU A N 1
ATOM 11056 C CA . GLU A 1 1430 ? 9.586 -10.317 -20.076 1.00 80.12 1430 GLU A CA 1
ATOM 11057 C C . GLU A 1 1430 ? 10.906 -10.723 -20.744 1.00 80.12 1430 GLU A C 1
ATOM 11059 O O . GLU A 1 1430 ? 10.923 -11.098 -21.910 1.00 80.12 1430 GLU A O 1
ATOM 11064 N N . LEU A 1 1431 ? 12.009 -10.669 -19.992 1.00 80.75 1431 LEU A N 1
ATOM 11065 C CA . LEU A 1 1431 ? 13.307 -11.218 -20.404 1.00 80.75 1431 LEU A CA 1
ATOM 11066 C C . LEU A 1 1431 ? 13.469 -12.597 -19.745 1.00 80.75 1431 LEU A C 1
ATOM 11068 O O . LEU A 1 1431 ? 13.816 -12.678 -18.565 1.00 80.75 1431 LEU A O 1
ATOM 11072 N N . THR A 1 1432 ? 13.173 -13.684 -20.465 1.00 80.06 1432 THR A N 1
ATOM 11073 C CA . THR A 1 1432 ? 13.105 -15.046 -19.900 1.00 80.06 1432 THR A CA 1
ATOM 11074 C C . THR A 1 1432 ? 14.405 -15.832 -20.093 1.00 80.06 1432 THR A C 1
ATOM 11076 O O . THR A 1 1432 ? 14.512 -16.738 -20.912 1.00 80.06 1432 THR A O 1
ATOM 11079 N N . THR A 1 1433 ? 15.431 -15.502 -19.313 1.00 80.38 1433 THR A N 1
ATOM 11080 C CA . THR A 1 1433 ? 16.752 -16.160 -19.354 1.00 80.38 1433 THR A CA 1
ATOM 11081 C C . THR A 1 1433 ? 16.807 -17.428 -18.487 1.00 80.38 1433 THR A C 1
ATOM 11083 O O . THR A 1 1433 ? 15.829 -17.818 -17.851 1.00 80.38 1433 THR A O 1
ATOM 11086 N N . ASN A 1 1434 ? 17.968 -18.090 -18.445 1.00 78.00 1434 ASN A N 1
ATOM 11087 C CA . ASN A 1 1434 ? 18.240 -19.216 -17.543 1.00 78.00 1434 ASN A CA 1
ATOM 11088 C C . ASN A 1 1434 ? 18.720 -18.791 -16.134 1.00 78.00 1434 ASN A C 1
ATOM 11090 O O . ASN A 1 1434 ? 19.111 -19.649 -15.347 1.00 78.00 1434 ASN A O 1
ATOM 11094 N N . GLY A 1 1435 ? 18.746 -17.488 -15.823 1.00 74.38 1435 GLY A N 1
ATOM 11095 C CA . GLY A 1 1435 ? 19.215 -16.964 -14.535 1.00 74.38 1435 GLY A CA 1
ATOM 11096 C C . GLY A 1 1435 ? 20.739 -16.926 -14.334 1.00 74.38 1435 GLY A C 1
ATOM 11097 O O . GLY A 1 1435 ? 21.174 -16.628 -13.221 1.00 74.38 1435 GLY A O 1
ATOM 11098 N N . ILE A 1 1436 ? 21.545 -17.200 -15.369 1.00 82.81 1436 ILE A N 1
ATOM 11099 C CA . ILE A 1 1436 ? 23.016 -17.146 -15.314 1.00 82.81 1436 ILE A CA 1
ATOM 11100 C C . ILE A 1 1436 ? 23.523 -15.944 -16.120 1.00 82.81 1436 ILE A C 1
ATOM 11102 O O . ILE A 1 1436 ? 23.348 -15.893 -17.340 1.00 82.81 1436 ILE A O 1
ATOM 11106 N N . ILE A 1 1437 ? 24.191 -15.011 -15.441 1.00 88.62 1437 ILE A N 1
ATOM 11107 C CA . ILE A 1 1437 ? 24.883 -13.867 -16.047 1.00 88.62 1437 ILE A CA 1
ATOM 11108 C C . ILE A 1 1437 ? 26.361 -14.221 -16.210 1.00 88.62 1437 ILE A C 1
ATOM 11110 O O . ILE A 1 1437 ? 27.014 -14.577 -15.235 1.00 88.62 1437 ILE A O 1
ATOM 11114 N N . TRP A 1 1438 ? 26.899 -14.075 -17.416 1.00 90.75 1438 TRP A N 1
ATOM 11115 C CA . TRP A 1 1438 ? 28.328 -14.208 -17.702 1.00 90.75 1438 TRP A CA 1
ATOM 11116 C C . TRP A 1 1438 ? 28.970 -12.819 -17.746 1.00 90.75 1438 TRP A C 1
ATOM 11118 O O . TRP A 1 1438 ? 28.464 -11.951 -18.460 1.00 90.75 1438 TRP A O 1
ATOM 11128 N N . ILE A 1 1439 ? 30.057 -12.614 -16.999 1.00 89.81 1439 ILE A N 1
ATOM 11129 C CA . ILE A 1 1439 ? 30.793 -11.345 -16.901 1.00 89.81 1439 ILE A CA 1
ATOM 11130 C C . ILE A 1 1439 ? 32.225 -11.528 -17.414 1.00 89.81 1439 ILE A C 1
ATOM 11132 O O . ILE A 1 1439 ? 32.850 -12.566 -17.203 1.00 89.81 1439 ILE A O 1
ATOM 11136 N N . GLY A 1 1440 ? 32.736 -10.529 -18.134 1.00 86.38 1440 GLY A N 1
ATOM 11137 C CA . GLY A 1 1440 ? 34.075 -10.545 -18.733 1.00 86.38 1440 GLY A CA 1
ATOM 11138 C C . GLY A 1 1440 ? 34.183 -11.341 -20.037 1.00 86.38 1440 GLY A C 1
ATOM 11139 O O . GLY A 1 1440 ? 35.178 -11.233 -20.748 1.00 86.38 1440 GLY A O 1
ATOM 11140 N N . GLY A 1 1441 ? 33.161 -12.123 -20.380 1.00 85.69 1441 GLY A N 1
ATOM 11141 C CA . GLY A 1 1441 ? 33.060 -12.833 -21.649 1.00 85.69 1441 GLY A CA 1
ATOM 11142 C C . GLY A 1 1441 ? 32.517 -14.248 -21.499 1.00 85.69 1441 GLY A C 1
ATOM 11143 O O . GLY A 1 1441 ? 32.137 -14.693 -20.417 1.00 85.69 1441 GLY A O 1
ATOM 11144 N N . LYS A 1 1442 ? 32.460 -14.956 -22.629 1.00 86.81 1442 LYS A N 1
ATOM 11145 C CA . LYS A 1 1442 ? 32.014 -16.349 -22.715 1.00 86.81 1442 LYS A CA 1
ATOM 11146 C C . LYS A 1 1442 ? 32.627 -17.012 -23.948 1.00 86.81 1442 LYS A C 1
ATOM 11148 O O . LYS A 1 1442 ? 32.491 -16.495 -25.053 1.00 86.81 1442 LYS A O 1
ATOM 11153 N N . LYS A 1 1443 ? 33.258 -18.175 -23.784 1.00 80.00 1443 LYS A N 1
ATOM 11154 C CA . LYS A 1 1443 ? 33.978 -18.928 -24.831 1.00 80.00 1443 LYS A CA 1
ATOM 11155 C C . LYS A 1 1443 ? 33.056 -19.430 -25.941 1.00 80.00 1443 LYS A C 1
ATOM 11157 O O . LYS A 1 1443 ? 33.484 -19.606 -27.077 1.00 80.00 1443 LYS A O 1
ATOM 11162 N N . LYS A 1 1444 ? 31.780 -19.677 -25.624 1.00 83.19 1444 LYS A N 1
ATOM 11163 C CA . LYS A 1 1444 ? 30.758 -20.107 -26.588 1.00 83.19 1444 LYS A CA 1
ATOM 11164 C C . LYS A 1 1444 ? 29.660 -19.049 -26.702 1.00 83.19 1444 LYS A C 1
ATOM 11166 O O . LYS A 1 1444 ? 28.760 -18.994 -25.864 1.00 83.19 1444 LYS A O 1
ATOM 11171 N N . ILE A 1 1445 ? 29.664 -18.318 -27.816 1.00 86.38 1445 ILE A N 1
ATOM 11172 C CA . ILE A 1 1445 ? 28.670 -17.309 -28.232 1.00 86.38 1445 ILE A CA 1
ATOM 11173 C C . ILE A 1 1445 ? 28.071 -17.710 -29.599 1.00 86.38 1445 ILE A C 1
ATOM 11175 O O . ILE A 1 1445 ? 28.773 -18.353 -30.386 1.00 86.38 1445 ILE A O 1
ATOM 11179 N N . PRO A 1 1446 ? 26.791 -17.409 -29.907 1.00 86.44 1446 PRO A N 1
ATOM 11180 C CA . PRO A 1 1446 ? 26.202 -17.706 -31.215 1.00 86.44 1446 PRO A CA 1
ATOM 11181 C C . PRO A 1 1446 ? 27.010 -17.107 -32.379 1.00 86.44 1446 PRO A C 1
ATOM 11183 O O . PRO A 1 1446 ? 27.410 -15.946 -32.327 1.00 86.44 1446 PRO A O 1
ATOM 11186 N N . ARG A 1 1447 ? 27.211 -17.876 -33.463 1.00 83.94 1447 ARG A N 1
ATOM 11187 C CA . ARG A 1 1447 ? 28.083 -17.492 -34.599 1.00 83.94 1447 ARG A CA 1
ATOM 11188 C C . ARG A 1 1447 ? 27.753 -16.124 -35.217 1.00 83.94 1447 ARG A C 1
ATOM 11190 O O . ARG A 1 1447 ? 28.668 -15.457 -35.697 1.00 83.94 1447 ARG A O 1
ATOM 11197 N N . ASN A 1 1448 ? 26.482 -15.722 -35.165 1.00 83.75 1448 ASN A N 1
ATOM 11198 C CA . ASN A 1 1448 ? 25.939 -14.511 -35.787 1.00 83.75 1448 ASN A CA 1
ATOM 11199 C C . ASN A 1 1448 ? 25.957 -13.275 -34.861 1.00 83.75 1448 ASN A C 1
ATOM 11201 O O . ASN A 1 1448 ? 25.444 -12.228 -35.242 1.00 83.75 1448 ASN A O 1
ATOM 11205 N N . PHE A 1 1449 ? 26.492 -13.385 -33.640 1.00 89.31 1449 PHE A N 1
ATOM 11206 C CA . PHE A 1 1449 ? 26.659 -12.236 -32.748 1.00 89.31 1449 PHE A CA 1
ATOM 11207 C C . PHE A 1 1449 ? 27.976 -11.494 -33.072 1.00 89.31 1449 PHE A C 1
ATOM 11209 O O . PHE A 1 1449 ? 28.981 -12.169 -33.311 1.00 89.31 1449 PHE A O 1
ATOM 11216 N N . PRO A 1 1450 ? 27.999 -10.145 -33.106 1.00 84.62 1450 PRO A N 1
ATOM 11217 C CA . PRO A 1 1450 ? 29.134 -9.372 -33.623 1.00 84.62 1450 PRO A CA 1
ATOM 11218 C C . PRO A 1 1450 ? 30.387 -9.456 -32.740 1.00 84.62 1450 PRO A C 1
ATOM 11220 O O . PRO A 1 1450 ? 31.467 -9.741 -33.249 1.00 84.62 1450 PRO A O 1
ATOM 11223 N N . VAL A 1 1451 ? 30.253 -9.278 -31.420 1.00 90.06 1451 VAL A N 1
ATOM 11224 C CA . VAL A 1 1451 ? 31.396 -9.256 -30.489 1.00 90.06 1451 VAL A CA 1
ATOM 11225 C C . VAL A 1 1451 ? 31.621 -10.641 -29.883 1.00 90.06 1451 VAL A C 1
ATOM 11227 O O . VAL A 1 1451 ? 30.781 -11.155 -29.144 1.00 90.06 1451 VAL A O 1
ATOM 11230 N N . LYS A 1 1452 ? 32.765 -11.254 -30.204 1.00 86.50 1452 LYS A N 1
ATOM 11231 C CA . LYS A 1 1452 ? 33.156 -12.610 -29.755 1.00 86.50 1452 LYS A CA 1
ATOM 11232 C C . LYS A 1 1452 ? 34.392 -12.618 -28.854 1.00 86.50 1452 LYS A C 1
ATOM 11234 O O . LYS A 1 1452 ? 34.677 -13.624 -28.210 1.00 86.50 1452 LYS A O 1
ATOM 11239 N N . THR A 1 1453 ? 35.129 -11.515 -28.827 1.00 90.88 1453 THR A N 1
ATOM 11240 C CA . THR A 1 1453 ? 36.292 -11.301 -27.969 1.00 90.88 1453 THR A CA 1
ATOM 11241 C C . THR A 1 1453 ? 35.835 -11.150 -26.512 1.00 90.88 1453 THR A C 1
ATOM 11243 O O . THR A 1 1453 ? 34.889 -10.406 -26.253 1.00 90.88 1453 THR A O 1
ATOM 11246 N N . PRO A 1 1454 ? 36.443 -11.846 -25.534 1.00 91.44 1454 PRO A N 1
ATOM 11247 C CA . PRO A 1 1454 ? 36.182 -11.573 -24.122 1.00 91.44 1454 PRO A CA 1
ATOM 11248 C C . PRO A 1 1454 ? 36.735 -10.192 -23.747 1.00 91.44 1454 PRO A C 1
ATOM 11250 O O . PRO A 1 1454 ? 37.741 -9.745 -24.306 1.00 91.44 1454 PRO A O 1
ATOM 11253 N N . TYR A 1 1455 ? 36.077 -9.512 -22.810 1.00 93.12 1455 TYR A N 1
ATOM 11254 C CA . TYR A 1 1455 ? 36.524 -8.220 -22.303 1.00 93.12 1455 TYR A CA 1
ATOM 11255 C C . TYR A 1 1455 ? 37.901 -8.332 -21.641 1.00 93.12 1455 TYR A C 1
ATOM 11257 O O . TYR A 1 1455 ? 38.177 -9.266 -20.885 1.00 93.12 1455 TYR A O 1
ATOM 11265 N N . LYS A 1 1456 ? 38.765 -7.351 -21.925 1.00 92.31 1456 LYS A N 1
ATOM 11266 C CA . LYS A 1 1456 ? 40.054 -7.185 -21.251 1.00 92.31 1456 LYS A CA 1
ATOM 11267 C C . LYS A 1 1456 ? 40.144 -5.791 -20.659 1.00 92.31 1456 LYS A C 1
ATOM 11269 O O . LYS A 1 1456 ? 39.943 -4.806 -21.370 1.00 92.31 1456 LYS A O 1
ATOM 11274 N N . GLY A 1 1457 ? 40.454 -5.718 -19.374 1.00 92.12 1457 GLY A N 1
ATOM 11275 C CA . GLY A 1 1457 ? 40.394 -4.485 -18.599 1.00 92.12 1457 GLY A CA 1
ATOM 11276 C C . GLY A 1 1457 ? 39.842 -4.738 -17.205 1.00 92.12 1457 GLY A C 1
ATOM 11277 O O . GLY A 1 1457 ? 39.821 -5.867 -16.722 1.00 92.12 1457 GLY A O 1
ATOM 11278 N N . CYS A 1 1458 ? 39.390 -3.675 -16.568 1.00 92.00 1458 CYS A N 1
ATOM 11279 C CA . CYS A 1 1458 ? 39.021 -3.633 -15.167 1.00 92.00 1458 CYS A CA 1
ATOM 11280 C C . CYS A 1 1458 ? 37.531 -3.368 -14.995 1.00 92.00 1458 CYS A C 1
ATOM 11282 O O . CYS A 1 1458 ? 37.007 -2.481 -15.661 1.00 92.00 1458 CYS A O 1
ATOM 11284 N N . LEU A 1 1459 ? 36.876 -4.077 -14.069 1.00 91.69 1459 LEU A N 1
ATOM 11285 C CA . LEU A 1 1459 ? 35.550 -3.705 -13.559 1.00 91.69 1459 LEU A CA 1
ATOM 11286 C C . LEU A 1 1459 ? 35.603 -3.489 -12.041 1.00 91.69 1459 LEU A C 1
ATOM 11288 O O . LEU A 1 1459 ? 36.348 -4.181 -11.344 1.00 91.69 1459 LEU A O 1
ATOM 11292 N N . ARG A 1 1460 ? 34.778 -2.561 -11.545 1.00 88.44 1460 ARG A N 1
ATOM 11293 C CA . ARG A 1 1460 ? 34.476 -2.350 -10.116 1.00 88.44 1460 ARG A CA 1
ATOM 11294 C C . ARG A 1 1460 ? 33.016 -1.923 -9.928 1.00 88.44 1460 ARG A C 1
ATOM 11296 O O . ARG A 1 1460 ? 32.348 -1.564 -10.901 1.00 88.44 1460 ARG A O 1
ATOM 11303 N N . ASN A 1 1461 ? 32.539 -1.910 -8.684 1.00 84.75 1461 ASN A N 1
ATOM 11304 C CA . ASN A 1 1461 ? 31.227 -1.372 -8.287 1.00 84.75 1461 ASN A CA 1
ATOM 11305 C C . ASN A 1 1461 ? 30.039 -2.022 -9.029 1.00 84.75 1461 ASN A C 1
ATOM 11307 O O . ASN A 1 1461 ? 29.112 -1.338 -9.467 1.00 84.75 1461 ASN A O 1
ATOM 11311 N N . LEU A 1 1462 ? 30.068 -3.347 -9.205 1.00 86.69 1462 LEU A N 1
ATOM 11312 C CA . LEU A 1 1462 ? 29.007 -4.084 -9.893 1.00 86.69 1462 LEU A CA 1
ATOM 11313 C C . LEU A 1 1462 ? 27.715 -4.087 -9.066 1.00 86.69 1462 LEU A C 1
ATOM 11315 O O . LEU A 1 1462 ? 27.675 -4.608 -7.954 1.00 86.69 1462 LEU A O 1
ATOM 11319 N N . LYS A 1 1463 ? 26.626 -3.576 -9.637 1.00 82.75 1463 LYS A N 1
ATOM 11320 C CA . LYS A 1 1463 ? 25.305 -3.512 -9.008 1.00 82.75 1463 LYS A CA 1
ATOM 11321 C C . LYS A 1 1463 ? 24.242 -4.165 -9.888 1.00 82.75 1463 LYS A C 1
ATOM 11323 O O . LYS A 1 1463 ? 24.130 -3.879 -11.081 1.00 82.75 1463 LYS A O 1
ATOM 11328 N N . ILE A 1 1464 ? 23.432 -5.026 -9.277 1.00 80.31 1464 ILE A N 1
ATOM 11329 C CA . ILE A 1 1464 ? 22.286 -5.701 -9.887 1.00 80.31 1464 ILE A CA 1
ATOM 11330 C C . ILE A 1 1464 ? 21.022 -5.297 -9.121 1.00 80.31 1464 ILE A C 1
ATOM 11332 O O . ILE A 1 1464 ? 20.745 -5.755 -8.017 1.00 80.31 1464 ILE A O 1
ATOM 11336 N N . SER A 1 1465 ? 20.213 -4.449 -9.746 1.00 71.25 1465 SER A N 1
ATOM 11337 C CA . SER A 1 1465 ? 19.051 -3.777 -9.155 1.00 71.25 1465 SER A CA 1
ATOM 11338 C C . SER A 1 1465 ? 19.450 -2.941 -7.932 1.00 71.25 1465 SER A C 1
ATOM 11340 O O . SER A 1 1465 ? 20.167 -1.955 -8.095 1.00 71.25 1465 SER A O 1
ATOM 11342 N N . SER A 1 1466 ? 19.021 -3.313 -6.726 1.00 59.28 1466 SER A N 1
ATOM 11343 C CA . SER A 1 1466 ? 19.464 -2.693 -5.471 1.00 59.28 1466 SER A CA 1
ATOM 11344 C C . SER A 1 1466 ? 20.716 -3.353 -4.876 1.00 59.28 1466 SER A C 1
ATOM 11346 O O . SER A 1 1466 ? 21.366 -2.753 -4.026 1.00 59.28 1466 SER A O 1
ATOM 11348 N N . GLN A 1 1467 ? 21.088 -4.556 -5.326 1.00 64.44 1467 GLN A N 1
ATOM 11349 C CA . GLN A 1 1467 ? 22.156 -5.357 -4.729 1.00 64.44 1467 GLN A CA 1
ATOM 11350 C C . GLN A 1 1467 ? 23.530 -4.981 -5.298 1.00 64.44 1467 GLN A C 1
ATOM 11352 O O . GLN A 1 1467 ? 23.780 -5.169 -6.489 1.00 64.44 1467 GLN A O 1
ATOM 11357 N N . LEU A 1 1468 ? 24.438 -4.503 -4.445 1.00 71.31 1468 LEU A N 1
ATOM 11358 C CA . LEU A 1 1468 ? 25.868 -4.433 -4.757 1.00 71.31 1468 LEU A CA 1
ATOM 11359 C C . LEU A 1 1468 ? 26.461 -5.853 -4.697 1.00 71.31 1468 LEU A C 1
ATOM 11361 O O . LEU A 1 1468 ? 26.189 -6.604 -3.758 1.00 71.31 1468 LEU A O 1
ATOM 11365 N N . ILE A 1 1469 ? 27.235 -6.230 -5.709 1.00 76.69 1469 ILE A N 1
ATOM 11366 C CA . ILE A 1 1469 ? 27.863 -7.544 -5.848 1.00 76.69 1469 ILE A CA 1
ATOM 11367 C C . ILE A 1 1469 ? 29.363 -7.364 -5.650 1.00 76.69 1469 ILE A C 1
ATOM 11369 O O . ILE A 1 1469 ? 30.007 -6.743 -6.490 1.00 76.69 1469 ILE A O 1
ATOM 11373 N N . ASN A 1 1470 ? 29.912 -7.938 -4.574 1.00 76.25 1470 ASN A N 1
ATOM 11374 C CA . ASN A 1 1470 ? 31.358 -7.973 -4.366 1.00 76.25 1470 ASN A CA 1
ATOM 11375 C C . ASN A 1 1470 ? 31.976 -8.944 -5.386 1.00 76.25 1470 ASN A C 1
ATOM 11377 O O . ASN A 1 1470 ? 31.933 -10.167 -5.220 1.00 76.25 1470 ASN A O 1
ATOM 11381 N N . ILE A 1 1471 ? 32.476 -8.376 -6.481 1.00 75.88 1471 ILE A N 1
ATOM 11382 C CA . ILE A 1 1471 ? 32.964 -9.083 -7.665 1.00 75.88 1471 ILE A CA 1
ATOM 11383 C C . ILE A 1 1471 ? 34.113 -10.007 -7.278 1.00 75.88 1471 ILE A C 1
ATOM 11385 O O . ILE A 1 1471 ? 34.175 -11.154 -7.726 1.00 75.88 1471 ILE A O 1
ATOM 11389 N N . ARG A 1 1472 ? 35.002 -9.524 -6.402 1.00 73.25 1472 ARG A N 1
ATOM 11390 C CA . ARG A 1 1472 ? 36.130 -10.313 -5.917 1.00 73.25 1472 ARG A CA 1
ATOM 11391 C C . ARG A 1 1472 ? 35.635 -11.541 -5.159 1.00 73.25 1472 ARG A C 1
ATOM 11393 O O . ARG A 1 1472 ? 36.031 -12.643 -5.515 1.00 73.25 1472 ARG A O 1
ATOM 11400 N N . ARG A 1 1473 ? 34.728 -11.410 -4.190 1.00 75.31 1473 ARG A N 1
ATOM 11401 C CA . ARG A 1 1473 ? 34.197 -12.539 -3.402 1.00 75.31 1473 ARG A CA 1
ATOM 11402 C C . ARG A 1 1473 ? 33.482 -13.585 -4.259 1.00 75.31 1473 ARG A C 1
ATOM 11404 O O . ARG A 1 1473 ? 33.709 -14.773 -4.051 1.00 75.31 1473 ARG A O 1
ATOM 11411 N N . GLU A 1 1474 ? 32.650 -13.168 -5.212 1.00 73.94 1474 GLU A N 1
ATOM 11412 C CA . GLU A 1 1474 ? 31.915 -14.099 -6.084 1.00 73.94 1474 GLU A CA 1
ATOM 11413 C C . GLU A 1 1474 ? 32.848 -14.869 -7.038 1.00 73.94 1474 GLU A C 1
ATOM 11415 O O . GLU A 1 1474 ? 32.608 -16.041 -7.334 1.00 73.94 1474 GLU A O 1
ATOM 11420 N N . PHE A 1 1475 ? 33.938 -14.243 -7.497 1.00 74.94 1475 PHE A N 1
ATOM 11421 C CA . PHE A 1 1475 ? 34.856 -14.828 -8.482 1.00 74.94 1475 PHE A CA 1
ATOM 11422 C C . PHE A 1 1475 ? 36.160 -15.408 -7.890 1.00 74.94 1475 PHE A C 1
ATOM 11424 O O . PHE A 1 1475 ? 36.857 -16.142 -8.586 1.00 74.94 1475 PHE A O 1
ATOM 11431 N N . SER A 1 1476 ? 36.463 -15.190 -6.603 1.00 58.88 1476 SER A N 1
ATOM 11432 C CA . SER A 1 1476 ? 37.683 -15.716 -5.945 1.00 58.88 1476 SER A CA 1
ATOM 11433 C C . SER A 1 1476 ? 37.645 -17.215 -5.620 1.00 58.88 1476 SER A C 1
ATOM 11435 O O . SER A 1 1476 ? 38.603 -17.737 -5.059 1.00 58.88 1476 SER A O 1
ATOM 11437 N N . SER A 1 1477 ? 36.562 -17.936 -5.926 1.00 50.03 1477 SER A N 1
ATOM 11438 C CA . SER A 1 1477 ? 36.370 -19.303 -5.413 1.00 50.03 1477 SER A CA 1
ATOM 11439 C C . SER A 1 1477 ? 37.190 -20.405 -6.106 1.00 50.03 1477 SER A C 1
ATOM 11441 O O . SER A 1 1477 ? 37.042 -21.559 -5.715 1.00 50.03 1477 SER A O 1
ATOM 11443 N N . ASN A 1 1478 ? 38.030 -20.099 -7.113 1.00 47.53 1478 ASN A N 1
ATOM 11444 C CA . ASN A 1 1478 ? 38.892 -21.116 -7.752 1.00 47.53 1478 ASN A CA 1
ATOM 11445 C C . ASN A 1 1478 ? 40.090 -20.622 -8.607 1.00 47.53 1478 ASN A C 1
ATOM 11447 O O . ASN A 1 1478 ? 40.775 -21.462 -9.190 1.00 47.53 1478 ASN A O 1
ATOM 11451 N N . GLN A 1 1479 ? 40.357 -19.315 -8.761 1.00 53.31 1479 GLN A N 1
ATOM 11452 C CA . GLN A 1 1479 ? 41.408 -18.822 -9.679 1.00 53.31 1479 GLN A CA 1
ATOM 11453 C C . GLN A 1 1479 ? 42.142 -17.569 -9.169 1.00 53.31 1479 GLN A C 1
ATOM 11455 O O . GLN A 1 1479 ? 41.628 -16.817 -8.345 1.00 53.31 1479 GLN A O 1
ATOM 11460 N N . THR A 1 1480 ? 43.352 -17.331 -9.690 1.00 50.56 1480 THR A N 1
ATOM 11461 C CA . THR A 1 1480 ? 44.226 -16.188 -9.369 1.00 50.56 1480 THR A CA 1
ATOM 11462 C C . THR A 1 1480 ? 43.730 -14.875 -9.990 1.00 50.56 1480 THR A C 1
ATOM 11464 O O . THR A 1 1480 ? 44.313 -14.337 -10.932 1.00 50.56 1480 THR A O 1
ATOM 11467 N N . SER A 1 1481 ? 42.643 -14.328 -9.446 1.00 56.38 1481 SER A N 1
ATOM 11468 C CA . SER A 1 1481 ? 42.122 -13.013 -9.831 1.00 56.38 1481 SER A CA 1
ATOM 11469 C C . SER A 1 1481 ? 43.128 -11.901 -9.514 1.00 56.38 1481 SER A C 1
ATOM 11471 O O . SER A 1 1481 ? 43.395 -11.597 -8.351 1.00 56.38 1481 SER A O 1
ATOM 11473 N N . ARG A 1 1482 ? 43.686 -11.276 -10.558 1.00 67.19 1482 ARG A N 1
ATOM 11474 C CA . ARG A 1 1482 ? 44.584 -10.122 -10.421 1.00 67.19 1482 ARG A CA 1
ATOM 11475 C C . ARG A 1 1482 ? 43.786 -8.856 -10.094 1.00 67.19 1482 ARG A C 1
ATOM 11477 O O . ARG A 1 1482 ? 42.712 -8.630 -10.658 1.00 67.19 1482 ARG A O 1
ATOM 11484 N N . ARG A 1 1483 ? 44.333 -8.031 -9.199 1.00 68.25 1483 ARG A N 1
ATOM 11485 C CA . ARG A 1 1483 ? 43.785 -6.713 -8.852 1.00 68.25 1483 ARG A CA 1
ATOM 11486 C C . ARG A 1 1483 ? 43.973 -5.749 -10.027 1.00 68.25 1483 ARG A C 1
ATOM 11488 O O . ARG A 1 1483 ? 44.867 -5.932 -10.852 1.00 68.25 1483 ARG A O 1
ATOM 11495 N N . CYS A 1 1484 ? 43.136 -4.723 -10.092 1.00 70.44 1484 CYS A N 1
ATOM 11496 C CA . CYS A 1 1484 ? 43.367 -3.593 -10.979 1.00 70.44 1484 CYS A CA 1
ATOM 11497 C C . CYS A 1 1484 ? 44.392 -2.653 -10.354 1.00 70.44 1484 CYS A C 1
ATOM 11499 O O . CYS A 1 1484 ? 44.045 -1.807 -9.536 1.00 70.44 1484 CYS A O 1
ATOM 11501 N N . GLU A 1 1485 ? 45.652 -2.843 -10.728 1.00 62.09 1485 GLU A N 1
ATOM 11502 C CA . GLU A 1 1485 ? 46.723 -1.888 -10.452 1.00 62.09 1485 GLU A CA 1
ATOM 11503 C C . GLU A 1 1485 ? 46.525 -0.617 -11.314 1.00 62.09 1485 GLU A C 1
ATOM 11505 O O . GLU A 1 1485 ? 45.812 -0.638 -12.331 1.00 62.09 1485 GLU A O 1
ATOM 11510 N N . ASN A 1 1486 ? 47.056 0.514 -10.834 1.00 46.59 1486 ASN A N 1
ATOM 11511 C CA . ASN A 1 1486 ? 46.760 1.856 -11.359 1.00 46.59 1486 ASN A CA 1
ATOM 11512 C C . ASN A 1 1486 ? 47.288 2.089 -12.782 1.00 46.59 1486 ASN A C 1
ATOM 11514 O O . ASN A 1 1486 ? 48.458 1.761 -13.051 1.00 46.59 1486 ASN A O 1
#

Organism: Onchocerca volvulus (NCBI:txid6282)

pLDDT: mean 71.26, std 17.89, range [23.47, 95.56]

Secondary structure (DSSP, 8-state):
-----------S----PPPS--------EEETTS-EESSHHHHHHHHHHHHTTTPPPP-EEEEB--SS--GGGS----TT-EEEEEE-SSS-EEEEEE--S-----TT-TTTS-EEETTS-EESSHHHHHHHHHHH-----EEEEB-S-TTTT--PPTTEEEEE-TTS-EEEEE----------EEETTS-EESSHHHHHHHHHHHTS---EEEEBPPPTT-GGGS--PPTTEEEEE-TTS-EEEEE----------EEETTS-EESSHHHHHHHHHHHT----EEEEB-S--STTTT---PPTT-EEEEETTEEEEE----------EEETTSPEESSHHHHHHHHHHH-----EEEESS--SSTT----TT-EEEE-TTS-EEEE--S---------EEETTS-EESSHHHHHHHHHHHTS---EEEES-GGGGTT--PPTT-EEETTEEE-----PPPPTT--EEETTS-EESSHHHHHHHHHHHTS---EE-GGGGTTTTT------------TTSS-TTEEEEE-SSS---EEEEE-------TT----EEBTTS-EESSHHHHHHHHHHTTS---B-SSGGGGG-SS-SSSSSSSSSSTTSSSSS--------------TTTEEEEEE-TTS-EEEPTTEESTT--EEPTTEE-HHHHTTT-SSPEE----TTTEEEEEE-TTT--EEEPTTEESTTS-EE-TTEEEETTEEEETTT-----STTT----TTPEEEE-TTS-EEEE--S----GGGGGGGTS-EEETTS-EESSHHHHHHHHHHHT----EEEESSPPS---SS-HHHHHHHTT-------TT-B-SSGGG--STTEEEEEETTTTEEEEEEPTT-EE-TTSS-EE---------EEEEESS-EEEE--SSPBPSEEEEEEEEEESSSSEEEEEEESSTTSSEEEEEEETTEEEEEEEETTEEEEEEESSPPPTT-EEEEEEEEETTEEEEEETTSPPEEEEPPHHHHSS---B-SBBSS---SSS-TTSPBPEEEEEEEEETTEEPPGGGEEEEHHHHHHHHTT-TT-GGGTSS-TTGGGHHHHHTT-S-S----EEE-SS-EEEEES-----SSEEEEEEEEEESSS-EEEEEEEEE-TTT-SEEEEEEEEEEEETTEEEEEEESSS-EEEEE-S----SSS-EEEEEEEETTEEEEEETTEEEPPP----------TTTEEEEES--S-GGGS-HHHHTT-PBP-EEEEEEEETTEEE--HHHHSEEESSEEE----S--TT--SS-------TT-------------S--------TT-EEEE-SS--EEEE-TT---GGGGTEEEEEEEEE---S-EEEEEEESSSSTTS-EEEEEEETTEEEEEEESS--SSPPPEEEEEE--SSS-EEEEEEEETTEEEEEETTEEEEEEPPSS-SS----SEEEES--S---TT-S--SBP-EEEEEEEETTEE--HHHHHTTSS-------

Sequence (1486 aa):
MPIWREMSTQNCSGQCECRSFCNTAGPAVCGTDNVSYLSECHLAVRSCLARTQEKSEIRVKKIGACGKRNPCEDLRCGPGEQCVISENGKGYISAHCVCPEQCDNFGDSVESSPVCSNDGTDYPSLCHLRAHACKTKHNESIKYYGKCDPCKDFICSAGTVCKVTSNRRAECRCSQQCSMHSDPICATDGNTYENECLMSVSACRQDNEILIYHKGRCKEDNPCKLIQCSDMETCHIQKNGTAICKCIQYCPPVTKPICAVNGKTYDNECVMRRSACISKIRNAVRHTGPCGFGVCAGYDGCRPSEVCIDRDGEPVCECEACDSQLNEVCASDGITYANECKMRLESCLTGKFIYQKYSGVCDGCTNIRCEFYAICVSDEAGNGSCRCPDQCAYDNSGTICATDGITYRSECHMRLAACQQQKFIVIAFRGSCDSCSNVACLDGQQCEDGICSCPSSCPDAAENSTVCGSDGILYPSECHLKMAACHKNSEISIQHLNNCQQSLQKIGEFSPMISCDQQSCSFGGICVVLSENHLSDICLCDFNCSASVDDTEDICASDGNIYNSTCFMDLASCKQQKAIYQMTPIHLCHYNVNYFSLLSYSLLHDFFVSTIHRELHFADECSCNRIGSYSSMCDQFGQCRCLPGVGGNKCDHCLSGFWGLHLIAKGASGCQPCGCSAFGSSRFDCEQSSGRCQCKPDSYGIKCDSCGPDSTLTPNGCLEKTEFRTPKDCKELRCHHGAICIIASSGIPICKCSKKCALDHLGIVAEMTICGSDGKAYDNICKLQQFACMHQLDLVPATLGICPQDINNKNNEVQRRRERKLAGTAILGNLCVDDNDCRIFNTYCAESNIAKLRSCKCKQGFFQSKDMKQCIQEKNNDQNSSWMLDGTSGIQVITKKILNRLFSIQMQIRAHNTSGILLYSGLNKMNDFILLLLSDSKLIFSFSLNGEMFAMEWEPLLEMIRSYKIRIIFLYNQISLAVDNMASVVFKLPPAVINHPFKLKKQNLYYSSHSMQRSLNNFTGCLSNIFINERKISKSGMKFLGNIGKLCEQQICESSEICDDNPSSTKIVSEERSNMNPNHIFPLFVGDGFLMKENSRMDGIENLEIEIWLKTIDSDGLVFYWANLDTIMGQYMIGNFVALVLIASQPYFFWNLSSGIVYSKSTTSILNDRFHSIRFEKHLRNDSLQIGSERTEAQISQLGYPRLDESSAVVFIGGVPNKTILPTAVARFAVPFRGAIQGLTINGHTFSEFFKEFQQIGRVMQYDDNIPCSNAKHGNRSCISNLNEYSLDKYQISEYIQKSEEMSEDSNDSIMFDGQNEYALVKRMLSKKQSKILTNYQFMLKTNKSEGLIWWESKRHTIHSDYLAIFLLVGRIGFATNLGNNPKVKIIESNTTVNDNRWHSVALFRKRRKFLLAVDNEKVTYISPSGATELTTNGIIWIGGKKKIPRNFPVKTPYKGCLRNLKISSQLINIRREFSSNQTSRRCEN